Protein AF-0000000085081821 (afdb_homodimer)

Organism: Oikopleura dioica (NCBI:txid34765)

Sequence (784 aa):
MICSRLCGAGRNFVKGPIIKITLRQASQNAVRETPKSVAYWLYGIAGATIVAVSLGGITRLTESGLSMTSWHLIKDITCPTTEEEWHKEFERYKTFPEYEAVHSDLTLDGFKFIYYMEWGHRNWGRSIGVMFMLPFLGFALSKKLSPQVFKRTLGLGCLLGFQGGLGWYMVKSGLEQPQDANGPVRVSPYRLCAHLGTAFTFFVGSLWTALDISMQNRGQPTALPDHRLTNILKKKSVALAAFTFFVAMSGAFVAGNDAGMVYGTYPKMGNDWIPSDYWDQQLSKVRNMFENSTAVQFNHRTFAHLLILGVTSCWFMGRKAGLIGRPMMFLNSAMALVYLQASMGIGCLLYEVPVPLGAAHQLGSVFLLGSMVAFSHEMRRGRVLQAVKKMTMICSRLCGAGRNFVKGPIIKITLRQASQNAVRETPKSVAYWLYGIAGATIVAVSLGGITRLTESGLSMTSWHLIKDITCPTTEEEWHKEFERYKTFPEYEAVHSDLTLDGFKFIYYMEWGHRNWGRSIGVMFMLPFLGFALSKKLSPQVFKRTLGLGCLLGFQGGLGWYMVKSGLEQPQDANGPVRVSPYRLCAHLGTAFTFFVGSLWTALDISMQNRGQPTALPDHRLTNILKKKSVALAAFTFFVAMSGAFVAGNDAGMVYGTYPKMGNDWIPSDYWDQQLSKVRNMFENSTAVQFNHRTFAHLLILGVTSCWFMGRKAGLIGRPMMFLNSAMALVYLQASMGIGCLLYEVPVPLGAAHQLGSVFLLGSMVAFSHEMRRGRVLQAVKKMT

pLDDT: mean 88.34, std 18.88, range [23.38, 98.94]

Solvent-accessible surface area (backbone atoms only — not comparable to full-atom values): 41624 Å² total; per-residue (Å²): 131,83,79,71,72,78,76,66,77,74,77,78,72,74,76,65,78,77,71,72,69,66,70,65,69,67,70,64,76,66,73,57,70,45,51,62,68,57,21,53,50,26,44,49,50,26,51,52,43,54,51,49,53,35,42,46,44,43,19,51,66,64,70,8,60,70,51,60,83,71,89,48,88,68,75,56,70,58,74,70,76,46,70,68,50,45,50,53,53,50,56,55,43,58,72,30,60,43,28,68,75,72,43,67,82,59,45,72,68,54,46,50,51,27,33,34,39,31,46,42,40,54,47,50,53,51,47,50,50,50,66,48,50,54,56,48,52,52,37,56,74,66,62,44,48,25,72,66,56,43,54,51,51,50,52,46,50,51,48,51,55,49,45,54,52,35,48,52,56,22,45,53,49,31,59,47,78,48,90,48,83,86,45,76,76,46,46,44,32,66,40,46,28,51,38,52,49,47,50,50,49,49,30,51,52,28,42,52,51,18,50,49,37,46,42,60,72,66,72,56,67,49,74,34,48,78,36,85,48,43,64,53,47,38,54,47,28,48,51,49,28,52,46,45,51,49,43,52,45,38,44,32,32,19,62,44,50,57,13,51,61,71,50,51,47,76,94,32,42,68,95,27,84,67,52,87,64,36,69,50,87,90,43,54,75,70,47,18,57,65,67,29,32,59,24,22,35,50,51,35,54,50,46,49,52,52,46,48,51,50,47,50,50,49,44,54,48,38,58,74,38,55,54,52,68,66,43,37,50,26,40,52,48,28,49,54,36,47,53,50,35,50,52,37,48,52,45,22,24,53,52,59,45,36,55,53,48,42,29,46,34,54,45,38,50,53,52,32,36,49,25,29,44,52,24,22,48,41,48,65,64,29,42,65,50,72,76,77,72,74,78,123,130,85,78,72,69,88,69,69,81,74,79,79,73,76,77,63,78,76,73,72,70,65,70,65,70,68,71,63,76,66,73,60,71,45,52,62,66,55,20,53,52,26,45,49,48,26,51,52,43,53,51,49,52,35,42,48,45,44,20,50,68,65,70,7,61,69,52,61,83,69,88,49,89,67,74,57,71,56,72,68,75,48,71,68,50,43,50,53,52,50,56,55,44,58,73,30,59,43,27,66,74,73,42,67,82,60,46,73,68,55,46,49,49,28,31,33,39,32,47,43,40,53,47,50,54,52,47,49,50,52,66,47,49,54,56,48,51,51,37,56,76,66,62,43,49,27,73,67,56,43,54,52,51,50,51,48,50,52,48,50,54,49,45,55,51,35,49,52,56,21,45,51,49,32,58,46,78,48,92,47,84,86,46,77,76,47,45,44,32,65,41,47,27,50,39,51,49,48,51,51,48,49,31,50,53,28,41,52,51,19,49,49,37,45,44,60,70,65,71,56,66,50,72,35,48,77,38,87,50,44,63,54,47,37,54,47,28,48,52,48,26,52,46,46,52,49,45,51,46,37,44,32,32,19,62,43,51,57,12,52,60,70,48,51,46,75,93,32,41,70,93,26,86,68,52,86,64,38,67,49,87,91,42,54,75,69,48,19,58,66,65,29,32,57,24,21,34,50,51,35,53,51,45,50,53,50,46,48,52,49,47,51,52,48,44,53,49,40,58,73,38,55,52,52,66,65,44,36,49,24,39,52,50,28,50,54,37,47,54,50,35,49,52,36,49,52,46,21,21,53,53,59,44,36,55,54,49,42,31,47,33,55,45,38,50,52,52,32,36,49,24,30,44,52,22,22,49,40,47,66,63,29,41,64,50,72,78,78,72,74,77,125

Structure (mmCIF, N/CA/C/O backbone):
data_AF-0000000085081821-model_v1
#
loop_
_entity.id
_entity.type
_entity.pdbx_description
1 polymer 'Cytochrome c oxidase assembly protein COX15 homolog'
#
loop_
_atom_site.group_PDB
_atom_site.id
_atom_site.type_symbol
_atom_site.label_atom_id
_atom_site.label_alt_id
_atom_site.label_comp_id
_atom_site.label_asym_id
_atom_site.label_entity_id
_atom_site.label_seq_id
_atom_site.pdbx_PDB_ins_code
_atom_site.Cartn_x
_atom_site.Cartn_y
_atom_site.Cartn_z
_atom_site.occupancy
_atom_site.B_iso_or_equiv
_atom_site.auth_seq_id
_atom_site.auth_comp_id
_atom_site.auth_asym_id
_atom_site.auth_atom_id
_atom_site.pdbx_PDB_model_num
ATOM 1 N N . MET A 1 1 ? -55.5 55.562 79 1 23.47 1 MET A N 1
ATOM 2 C CA . MET A 1 1 ? -54.062 55.812 79.125 1 23.47 1 MET A CA 1
ATOM 3 C C . MET A 1 1 ? -53.25 54.625 78.688 1 23.47 1 MET A C 1
ATOM 5 O O . MET A 1 1 ? -52.062 54.75 78.438 1 23.47 1 MET A O 1
ATOM 9 N N . ILE A 1 2 ? -53.75 53.406 78.875 1 24.66 2 ILE A N 1
ATOM 10 C CA . ILE A 1 2 ? -52.906 52.219 79 1 24.66 2 ILE A CA 1
ATOM 11 C C . ILE A 1 2 ? -52.375 51.812 77.625 1 24.66 2 ILE A C 1
ATOM 13 O O . ILE A 1 2 ? -51.781 50.75 77.5 1 24.66 2 ILE A O 1
ATOM 17 N N . CYS A 1 3 ? -52.812 52.406 76.562 1 25.36 3 CYS A N 1
ATOM 18 C CA . CYS A 1 3 ? -52.719 51.844 75.188 1 25.36 3 CYS A CA 1
ATOM 19 C C . CYS A 1 3 ? -51.25 51.719 74.75 1 25.36 3 CYS A C 1
ATOM 21 O O . CYS A 1 3 ? -50.938 51.188 73.688 1 25.36 3 CYS A O 1
ATOM 23 N N . SER A 1 4 ? -50.406 52.625 75.25 1 24.48 4 SER A N 1
ATOM 24 C CA . SER A 1 4 ? -49.312 53.125 74.438 1 24.48 4 SER A CA 1
ATOM 25 C C . SER A 1 4 ? -48.219 52.062 74.312 1 24.48 4 SER A C 1
ATOM 27 O O . SER A 1 4 ? -47.312 52.219 73.5 1 24.48 4 SER A O 1
ATOM 29 N N . ARG A 1 5 ? -48 51.281 75.375 1 24.98 5 ARG A N 1
ATOM 30 C CA . ARG A 1 5 ? -46.562 51.031 75.625 1 24.98 5 ARG A CA 1
ATOM 31 C C . ARG A 1 5 ? -45.969 50.062 74.625 1 24.98 5 ARG A C 1
ATOM 33 O O . ARG A 1 5 ? -44.75 49.906 74.562 1 24.98 5 ARG A O 1
ATOM 40 N N . LEU A 1 6 ? -46.719 49.094 74.125 1 26.38 6 LEU A N 1
ATOM 41 C CA . LEU A 1 6 ? -46.031 47.844 74 1 26.38 6 LEU A CA 1
ATOM 42 C C . LEU A 1 6 ? -45.125 47.844 72.75 1 26.38 6 LEU A C 1
ATOM 44 O O . LEU A 1 6 ? -44.594 46.781 72.375 1 26.38 6 LEU A O 1
ATOM 48 N N . CYS A 1 7 ? -45.031 48.906 72 1 25.23 7 CYS A N 1
ATOM 49 C CA . CYS A 1 7 ? -44.688 48.656 70.562 1 25.23 7 CYS A CA 1
ATOM 50 C C . CYS A 1 7 ? -43.219 48.25 70.438 1 25.23 7 CYS A C 1
ATOM 52 O O . CYS A 1 7 ? -42.719 48.125 69.312 1 25.23 7 CYS A O 1
ATOM 54 N N . GLY A 1 8 ? -42.375 48.438 71.438 1 25 8 GLY A N 1
ATOM 55 C CA . GLY A 1 8 ? -41 48.781 71.062 1 25 8 GLY A CA 1
ATOM 56 C C . GLY A 1 8 ? -40.219 47.594 70.562 1 25 8 GLY A C 1
ATOM 57 O O . GLY A 1 8 ? -39 47.656 70.375 1 25 8 GLY A O 1
ATOM 58 N N . ALA A 1 9 ? -40.688 46.344 70.75 1 28.56 9 ALA A N 1
ATOM 59 C CA . ALA A 1 9 ? -39.594 45.344 70.812 1 28.56 9 ALA A CA 1
ATOM 60 C C . ALA A 1 9 ? -38.938 45.219 69.438 1 28.56 9 ALA A C 1
ATOM 62 O O . ALA A 1 9 ? -39.594 44.844 68.438 1 28.56 9 ALA A O 1
ATOM 63 N N . GLY A 1 10 ? -38.031 46.125 69.062 1 26.47 10 GLY A N 1
ATOM 64 C CA . GLY A 1 10 ? -37.25 46.125 67.812 1 26.47 10 GLY A CA 1
ATOM 65 C C . GLY A 1 10 ? -36.594 44.781 67.562 1 26.47 10 GLY A C 1
ATOM 66 O O . GLY A 1 10 ? -36.031 44.156 68.5 1 26.47 10 GLY A O 1
ATOM 67 N N . ARG A 1 11 ? -37.188 43.906 66.75 1 26.91 11 ARG A N 1
ATOM 68 C CA . ARG A 1 11 ? -36.781 42.594 66.25 1 26.91 11 ARG A CA 1
ATOM 69 C C . ARG A 1 11 ? -35.312 42.594 65.812 1 26.91 11 ARG A C 1
ATOM 71 O O . ARG A 1 11 ? -34.938 43.375 64.938 1 26.91 11 ARG A O 1
ATOM 78 N N . ASN A 1 12 ? -34.344 42.562 66.75 1 27.59 12 ASN A N 1
ATOM 79 C CA . ASN A 1 12 ? -32.938 42.344 66.375 1 27.59 12 ASN A CA 1
ATOM 80 C C . ASN A 1 12 ? -32.75 41.25 65.375 1 27.59 12 ASN A C 1
ATOM 82 O O . ASN A 1 12 ? -33.062 40.094 65.625 1 27.59 12 ASN A O 1
ATOM 86 N N . PHE A 1 13 ? -33.094 41.438 64.125 1 26.94 13 PHE A N 1
ATOM 87 C CA . PHE A 1 13 ? -32.844 40.5 63.062 1 26.94 13 PHE A CA 1
ATOM 88 C C . PHE A 1 13 ? -31.375 40.062 63.062 1 26.94 13 PHE A C 1
ATOM 90 O O . PHE A 1 13 ? -30.469 40.906 62.969 1 26.94 13 PHE A O 1
ATOM 97 N N . VAL A 1 14 ? -31.016 39.125 63.938 1 28.66 14 VAL A N 1
ATOM 98 C CA . VAL A 1 14 ? -29.688 38.531 63.906 1 28.66 14 VAL A CA 1
ATOM 99 C C . VAL A 1 14 ? -29.281 38.25 62.469 1 28.66 14 VAL A C 1
ATOM 101 O O . VAL A 1 14 ? -30.016 37.625 61.719 1 28.66 14 VAL A O 1
ATOM 104 N N . LYS A 1 15 ? -28.5 39.188 61.844 1 32.56 15 LYS A N 1
ATOM 105 C CA . LYS A 1 15 ? -27.844 39 60.562 1 32.56 15 LYS A CA 1
ATOM 106 C C . LYS A 1 15 ? -27.109 37.656 60.5 1 32.56 15 LYS A C 1
ATOM 108 O O . LYS A 1 15 ? -26.203 37.406 61.281 1 32.56 15 LYS A O 1
ATOM 113 N N . GLY A 1 16 ? -27.859 36.594 60.469 1 31.28 16 GLY A N 1
ATOM 114 C CA . GLY A 1 16 ? -27.172 35.312 60.281 1 31.28 16 GLY A CA 1
ATOM 115 C C . GLY A 1 16 ? -26.016 35.406 59.312 1 31.28 16 GLY A C 1
ATOM 116 O O . GLY A 1 16 ? -25.953 36.312 58.5 1 31.28 16 GLY A O 1
ATOM 117 N N . PRO A 1 17 ? -24.859 34.906 59.75 1 32.31 17 PRO A N 1
ATOM 118 C CA . PRO A 1 17 ? -23.688 35 58.875 1 32.31 17 PRO A CA 1
ATOM 119 C C . PRO A 1 17 ? -24.016 34.625 57.406 1 32.31 17 PRO A C 1
ATOM 121 O O . PRO A 1 17 ? -24.938 33.875 57.156 1 32.31 17 PRO A O 1
ATOM 124 N N . ILE A 1 18 ? -23.906 35.625 56.5 1 33.53 18 ILE A N 1
ATOM 125 C CA . ILE A 1 18 ? -23.922 35.344 55.062 1 33.53 18 ILE A CA 1
ATOM 126 C C . ILE A 1 18 ? -23.078 34.125 54.781 1 33.53 18 ILE A C 1
ATOM 128 O O . ILE A 1 18 ? -21.875 34.094 55.062 1 33.53 18 ILE A O 1
ATOM 132 N N . ILE A 1 19 ? -23.609 32.938 55.062 1 31.97 19 ILE A N 1
ATOM 133 C CA . ILE A 1 19 ? -22.891 31.781 54.5 1 31.97 19 ILE A CA 1
ATOM 134 C C . ILE A 1 19 ? -22.484 32.094 53.062 1 31.97 19 ILE A C 1
ATOM 136 O O . ILE A 1 19 ? -23.328 32.344 52.219 1 31.97 19 ILE A O 1
ATOM 140 N N . LYS A 1 20 ? -21.344 32.812 52.938 1 33.31 20 LYS A N 1
ATOM 141 C CA . LYS A 1 20 ? -20.766 32.812 51.594 1 33.31 20 LYS A CA 1
ATOM 142 C C . LYS A 1 20 ? -20.859 31.422 50.969 1 33.31 20 LYS A C 1
ATOM 144 O O . LYS A 1 20 ? -20.25 30.469 51.438 1 33.31 20 LYS A O 1
ATOM 149 N N . ILE A 1 21 ? -22.109 31.062 50.594 1 31.67 21 ILE A N 1
ATOM 150 C CA . ILE A 1 21 ? -22.078 29.938 49.656 1 31.67 21 ILE A CA 1
ATOM 151 C C . ILE A 1 21 ? -20.953 30.125 48.656 1 31.67 21 ILE A C 1
ATOM 153 O O . ILE A 1 21 ? -20.984 31.047 47.844 1 31.67 21 ILE A O 1
ATOM 157 N N . THR A 1 22 ? -19.719 30.078 49.188 1 32.78 22 THR A N 1
ATOM 158 C CA . THR A 1 22 ? -18.75 29.938 48.094 1 32.78 22 THR A CA 1
ATOM 159 C C . THR A 1 22 ? -19.281 29 47.031 1 32.78 22 THR A C 1
ATOM 161 O O . THR A 1 22 ? -19.594 27.828 47.312 1 32.78 22 THR A O 1
ATOM 164 N N . LEU A 1 23 ? -20.078 29.547 46.156 1 30.2 23 LEU A N 1
ATOM 165 C CA . LEU A 1 23 ? -20.281 28.766 44.938 1 30.2 23 LEU A CA 1
ATOM 166 C C . LEU A 1 23 ? -19.031 27.953 44.625 1 30.2 23 LEU A C 1
ATOM 168 O O . LEU A 1 23 ? -17.984 28.531 44.312 1 30.2 23 LEU A O 1
ATOM 172 N N . ARG A 1 24 ? -18.719 26.969 45.469 1 34.25 24 ARG A N 1
ATOM 173 C CA . ARG A 1 24 ? -17.766 26.047 44.875 1 34.25 24 ARG A CA 1
ATOM 174 C C . ARG A 1 24 ? -17.938 26.016 43.344 1 34.25 24 ARG A C 1
ATOM 176 O O . ARG A 1 24 ? -19.031 25.75 42.844 1 34.25 24 ARG A O 1
ATOM 183 N N . GLN A 1 25 ? -17.297 26.969 42.719 1 34.44 25 GLN A N 1
ATOM 184 C CA . GLN A 1 25 ? -17.172 26.734 41.281 1 34.44 25 GLN A CA 1
ATOM 185 C C . GLN A 1 25 ? -17.281 25.234 40.969 1 34.44 25 GLN A C 1
ATOM 187 O O . GLN A 1 25 ? -16.547 24.422 41.562 1 34.44 25 GLN A O 1
ATOM 192 N N . ALA A 1 26 ? -18.438 24.734 40.844 1 35.5 26 ALA A N 1
ATOM 193 C CA . ALA A 1 26 ? -18.578 23.438 40.188 1 35.5 26 ALA A CA 1
ATOM 194 C C . ALA A 1 26 ? -17.359 23.109 39.344 1 35.5 26 ALA A C 1
ATOM 196 O O . ALA A 1 26 ? -16.984 23.891 38.469 1 35.5 26 ALA A O 1
ATOM 197 N N . SER A 1 27 ? -16.328 22.641 40 1 36.38 27 SER A N 1
ATOM 198 C CA . SER A 1 27 ? -15.352 21.984 39.125 1 36.38 27 SER A CA 1
ATOM 199 C C . SER A 1 27 ? -16 21.453 37.875 1 36.38 27 SER A C 1
ATOM 201 O O . SER A 1 27 ? -16.875 20.578 37.938 1 36.38 27 SER A O 1
ATOM 203 N N . GLN A 1 28 ? -16.656 22.281 37.094 1 36.03 28 GLN A N 1
ATOM 204 C CA . GLN A 1 28 ? -17.047 21.781 35.781 1 36.03 28 GLN A CA 1
ATOM 205 C C . GLN A 1 28 ? -16.266 20.516 35.406 1 36.03 28 GLN A C 1
ATOM 207 O O . GLN A 1 28 ? -15.039 20.516 35.438 1 36.03 28 GLN A O 1
ATOM 212 N N . ASN A 1 29 ? -16.594 19.484 35.906 1 39.75 29 ASN A N 1
ATOM 213 C CA . ASN A 1 29 ? -16.078 18.219 35.406 1 39.75 29 ASN A CA 1
ATOM 214 C C . ASN A 1 29 ? -15.484 18.375 34 1 39.75 29 ASN A C 1
ATOM 216 O O . ASN A 1 29 ? -16.219 18.5 33.031 1 39.75 29 ASN A O 1
ATOM 220 N N . ALA A 1 30 ? -14.586 19.266 33.844 1 44.84 30 ALA A N 1
ATOM 221 C CA . ALA A 1 30 ? -13.812 19.469 32.594 1 44.84 30 ALA A CA 1
ATOM 222 C C . ALA A 1 30 ? -13.734 18.172 31.797 1 44.84 30 ALA A C 1
ATOM 224 O O . ALA A 1 30 ? -13.195 17.172 32.25 1 44.84 30 ALA A O 1
ATOM 225 N N . VAL A 1 31 ? -14.711 17.672 31.125 1 52.91 31 VAL A N 1
ATOM 226 C CA . VAL A 1 31 ? -14.656 16.578 30.156 1 52.91 31 VAL A CA 1
ATOM 227 C C . VAL A 1 31 ? -13.234 16.422 29.625 1 52.91 31 VAL A C 1
ATOM 229 O O . VAL A 1 31 ? -12.672 17.359 29.047 1 52.91 31 VAL A O 1
ATOM 232 N N . ARG A 1 32 ? -12.438 15.688 30.359 1 62.81 32 ARG A N 1
ATOM 233 C CA . ARG A 1 32 ? -11.07 15.375 29.969 1 62.81 32 ARG A CA 1
ATOM 234 C C . ARG A 1 32 ? -10.945 15.203 28.453 1 62.81 32 ARG A C 1
ATOM 236 O O . ARG A 1 32 ? -11.562 14.312 27.875 1 62.81 32 ARG A O 1
ATOM 243 N N . GLU A 1 33 ? -10.555 16.234 27.828 1 83.94 33 GLU A N 1
ATOM 244 C CA . GLU A 1 33 ? -10.336 16.203 26.391 1 83.94 33 GLU A CA 1
ATOM 245 C C . GLU A 1 33 ? -9.258 15.188 26.016 1 83.94 33 GLU A C 1
ATOM 247 O O . GLU A 1 33 ? -8.195 15.141 26.641 1 83.94 33 GLU A O 1
ATOM 252 N N . THR A 1 34 ? -9.727 14.133 25.266 1 92.44 34 THR A N 1
ATOM 253 C CA . THR A 1 34 ? -8.789 13.141 24.734 1 92.44 34 THR A CA 1
ATOM 254 C C . THR A 1 34 ? -7.695 13.812 23.922 1 92.44 34 THR A C 1
ATOM 256 O O . THR A 1 34 ? -7.984 14.617 23.031 1 92.44 34 THR A O 1
ATOM 259 N N . PRO A 1 35 ? -6.535 13.57 24.328 1 93.88 35 PRO A N 1
ATOM 260 C CA . PRO A 1 35 ? -5.43 14.234 23.641 1 93.88 35 PRO A CA 1
ATOM 261 C C . PRO A 1 35 ? -5.344 13.859 22.156 1 93.88 35 PRO A C 1
ATOM 263 O O . PRO A 1 35 ? -5.824 12.797 21.75 1 93.88 35 PRO A O 1
ATOM 266 N N . LYS A 1 36 ? -4.711 14.688 21.406 1 93.75 36 LYS A N 1
ATOM 267 C CA . LYS A 1 36 ? -4.566 14.523 19.953 1 93.75 36 LYS A CA 1
ATOM 268 C C . LYS A 1 36 ? -3.779 13.258 19.625 1 93.75 36 LYS A C 1
ATOM 270 O O . LYS A 1 36 ? -3.967 12.664 18.562 1 93.75 36 LYS A O 1
ATOM 275 N N . SER A 1 37 ? -2.92 12.805 20.484 1 93.75 37 SER A N 1
ATOM 276 C CA . SER A 1 37 ? -2.117 11.609 20.266 1 93.75 37 SER A CA 1
ATOM 277 C C . SER A 1 37 ? -3 10.375 20.078 1 93.75 37 SER A C 1
ATOM 279 O O . SER A 1 37 ? -2.639 9.453 19.344 1 93.75 37 SER A O 1
ATOM 281 N N . VAL A 1 38 ? -4.121 10.438 20.703 1 97.25 38 VAL A N 1
ATOM 282 C CA . VAL A 1 38 ? -5.059 9.328 20.562 1 97.25 38 VAL A CA 1
ATOM 283 C C . VAL A 1 38 ? -5.641 9.328 19.156 1 97.25 38 VAL A C 1
ATOM 285 O O . VAL A 1 38 ? -5.84 8.258 18.562 1 97.25 38 VAL A O 1
ATOM 288 N N . ALA A 1 39 ? -5.879 10.508 18.641 1 97.56 39 ALA A N 1
ATOM 289 C CA . ALA A 1 39 ? -6.359 10.586 17.266 1 97.56 39 ALA A CA 1
ATOM 290 C C . ALA A 1 39 ? -5.328 10.016 16.297 1 97.56 39 ALA A C 1
ATOM 292 O O . ALA A 1 39 ? -5.672 9.258 15.383 1 97.56 39 ALA A O 1
ATOM 293 N N . TYR A 1 40 ? -4.137 10.336 16.516 1 94.81 40 TYR A N 1
ATOM 294 C CA . TYR A 1 40 ? -3.074 9.836 15.648 1 94.81 40 TYR A CA 1
ATOM 295 C C . TYR A 1 40 ? -2.967 8.32 15.727 1 94.81 40 TYR A C 1
ATOM 297 O O . TYR A 1 40 ? -2.738 7.652 14.719 1 94.81 40 TYR A O 1
ATOM 305 N N . TRP A 1 41 ? -3.08 7.832 16.922 1 97.38 41 TRP A N 1
ATOM 306 C CA . TRP A 1 41 ? -3.1 6.387 17.141 1 97.38 41 TRP A CA 1
ATOM 307 C C . TRP A 1 41 ? -4.215 5.734 16.328 1 97.38 41 TRP A C 1
ATOM 309 O O . TRP A 1 41 ? -3.975 4.781 15.586 1 97.38 41 TRP A O 1
ATOM 319 N N . LEU A 1 42 ? -5.328 6.305 16.344 1 98.62 42 LEU A N 1
ATOM 320 C CA . LEU A 1 42 ? -6.484 5.719 15.672 1 98.62 42 LEU A CA 1
ATOM 321 C C . LEU A 1 42 ? -6.387 5.898 14.156 1 98.62 42 LEU A C 1
ATOM 323 O O . LEU A 1 42 ? -6.832 5.035 13.398 1 98.62 42 LEU A O 1
ATOM 327 N N . TYR A 1 43 ? -5.836 7.02 13.695 1 97.62 43 TYR A N 1
ATOM 328 C CA . TYR A 1 43 ? -5.531 7.141 12.273 1 97.62 43 TYR A CA 1
ATOM 329 C C . TYR A 1 43 ? -4.566 6.051 11.828 1 97.62 43 TYR A C 1
ATOM 331 O O . TYR A 1 43 ? -4.715 5.48 10.742 1 97.62 43 TYR A O 1
ATOM 339 N N . GLY A 1 44 ? -3.568 5.789 12.664 1 96.81 44 GLY A N 1
ATOM 340 C CA . GLY A 1 44 ? -2.633 4.711 12.383 1 96.81 44 GLY A CA 1
ATOM 341 C C . GLY A 1 44 ? -3.303 3.354 12.266 1 96.81 44 GLY A C 1
ATOM 342 O O . GLY A 1 44 ? -2.979 2.57 11.375 1 96.81 44 GLY A O 1
ATOM 343 N N . ILE A 1 45 ? -4.203 3.127 13.117 1 98.44 45 ILE A N 1
ATOM 344 C CA . ILE A 1 45 ? -4.949 1.874 13.109 1 98.44 45 ILE A CA 1
ATOM 345 C C . ILE A 1 45 ? -5.789 1.781 11.844 1 98.44 45 ILE A C 1
ATOM 347 O O . ILE A 1 45 ? -5.855 0.725 11.211 1 98.44 45 ILE A O 1
ATOM 351 N N . ALA A 1 46 ? -6.414 2.873 11.484 1 98.56 46 ALA A N 1
ATOM 352 C CA . ALA A 1 46 ? -7.164 2.893 10.234 1 98.56 46 ALA A CA 1
ATOM 353 C C . ALA A 1 46 ? -6.254 2.592 9.047 1 98.56 46 ALA A C 1
ATOM 355 O O . ALA A 1 46 ? -6.613 1.806 8.164 1 98.56 46 ALA A O 1
ATOM 356 N N . GLY A 1 47 ? -5.145 3.189 9.055 1 97.12 47 GLY A N 1
ATOM 357 C CA . GLY A 1 47 ? -4.176 2.918 8.008 1 97.12 47 GLY A CA 1
ATOM 358 C C . GLY A 1 47 ? -3.715 1.473 7.98 1 97.12 47 GLY A C 1
ATOM 359 O O . GLY A 1 47 ? -3.607 0.872 6.91 1 97.12 47 GLY A O 1
ATOM 360 N N . ALA A 1 48 ? -3.439 0.917 9.125 1 97.5 48 ALA A N 1
ATOM 361 C CA . ALA A 1 48 ? -3.031 -0.482 9.219 1 97.5 48 ALA A CA 1
ATOM 362 C C . ALA A 1 48 ? -4.133 -1.41 8.711 1 97.5 48 ALA A C 1
ATOM 364 O O . ALA A 1 48 ? -3.85 -2.461 8.133 1 97.5 48 ALA A O 1
ATOM 365 N N . THR A 1 49 ? -5.328 -1.011 8.961 1 98.44 49 THR A N 1
ATOM 366 C CA . THR A 1 49 ? -6.465 -1.797 8.5 1 98.44 49 THR A CA 1
ATOM 367 C C . THR A 1 49 ? -6.551 -1.781 6.973 1 98.44 49 THR A C 1
ATOM 369 O O . THR A 1 49 ? -6.855 -2.801 6.352 1 98.44 49 THR A O 1
ATOM 372 N N . ILE A 1 50 ? -6.273 -0.659 6.363 1 97.69 50 ILE A N 1
ATOM 373 C CA . ILE A 1 50 ? -6.242 -0.559 4.906 1 97.69 50 ILE A CA 1
ATOM 374 C C . ILE A 1 50 ? -5.227 -1.549 4.344 1 97.69 50 ILE A C 1
ATOM 376 O O . ILE A 1 50 ? -5.512 -2.258 3.377 1 97.69 50 ILE A O 1
ATOM 380 N N . VAL A 1 51 ? -4.113 -1.672 4.98 1 95.44 51 VAL A N 1
ATOM 381 C CA . VAL A 1 51 ? -3.068 -2.59 4.539 1 95.44 51 VAL A CA 1
ATOM 382 C C . VAL A 1 51 ? -3.547 -4.031 4.695 1 95.44 51 VAL A C 1
ATOM 384 O O . VAL A 1 51 ? -3.326 -4.867 3.814 1 95.44 51 VAL A O 1
ATOM 387 N N . ALA A 1 52 ? -4.211 -4.316 5.781 1 97.31 52 ALA A N 1
ATOM 388 C CA . ALA A 1 52 ? -4.715 -5.664 6.023 1 97.31 52 ALA A CA 1
ATOM 389 C C . ALA A 1 52 ? -5.723 -6.07 4.953 1 97.31 52 ALA A C 1
ATOM 391 O O . ALA A 1 52 ? -5.672 -7.191 4.434 1 97.31 52 ALA A O 1
ATOM 392 N N . VAL A 1 53 ? -6.582 -5.148 4.668 1 96.81 53 VAL A N 1
ATOM 393 C CA . VAL A 1 53 ? -7.605 -5.414 3.666 1 96.81 53 VAL A CA 1
ATOM 394 C C . VAL A 1 53 ? -6.953 -5.652 2.309 1 96.81 53 VAL A C 1
ATOM 396 O O . VAL A 1 53 ? -7.328 -6.578 1.584 1 96.81 53 VAL A O 1
ATOM 399 N N . SER A 1 54 ? -6 -4.902 2.02 1 94.5 54 SER A N 1
ATOM 400 C CA . SER A 1 54 ? -5.273 -5.051 0.762 1 94.5 54 SER A CA 1
ATOM 401 C C . SER A 1 54 ? -4.547 -6.391 0.7 1 94.5 54 SER A C 1
ATOM 403 O O . SER A 1 54 ? -4.641 -7.109 -0.3 1 94.5 54 SER A O 1
ATOM 405 N N . LEU A 1 55 ? -3.861 -6.738 1.776 1 94.88 55 LEU A N 1
ATOM 406 C CA . LEU A 1 55 ? -3.15 -8.008 1.841 1 94.88 55 LEU A CA 1
ATOM 407 C C . LEU A 1 55 ? -4.121 -9.18 1.737 1 94.88 55 LEU A C 1
ATOM 409 O O . LEU A 1 55 ? -3.836 -10.172 1.061 1 94.88 55 LEU A O 1
ATOM 413 N N . GLY A 1 56 ? -5.188 -9.031 2.404 1 95.62 56 GLY A N 1
ATOM 414 C CA . GLY A 1 56 ? -6.199 -10.07 2.311 1 95.62 56 GLY A CA 1
ATOM 415 C C . GLY A 1 56 ? -6.73 -10.266 0.903 1 95.62 56 GLY A C 1
ATOM 416 O O . GLY A 1 56 ? -6.934 -11.398 0.461 1 95.62 56 GLY A O 1
ATOM 417 N N . GLY A 1 57 ? -6.969 -9.148 0.272 1 95.06 57 GLY A N 1
ATOM 418 C CA . GLY A 1 57 ? -7.414 -9.227 -1.11 1 95.06 57 GLY A CA 1
ATOM 419 C C . GLY A 1 57 ? -6.414 -9.914 -2.02 1 95.06 57 GLY A C 1
ATOM 420 O O . GLY A 1 57 ? -6.789 -10.766 -2.834 1 95.06 57 GLY A O 1
ATOM 421 N N . ILE A 1 58 ? -5.168 -9.633 -1.875 1 94.56 58 ILE A N 1
ATOM 422 C CA . ILE A 1 58 ? -4.113 -10.242 -2.678 1 94.56 58 ILE A CA 1
ATOM 423 C C . ILE A 1 58 ? -4.023 -11.734 -2.357 1 94.56 58 ILE A C 1
ATOM 425 O O . ILE A 1 58 ? -3.875 -12.562 -3.262 1 94.56 58 ILE A O 1
ATOM 429 N N . THR A 1 59 ? -4.125 -12.094 -1.103 1 95.56 59 THR A N 1
ATOM 430 C CA . THR A 1 59 ? -4.082 -13.484 -0.67 1 95.56 59 THR A CA 1
ATOM 431 C C . THR A 1 59 ? -5.203 -14.289 -1.321 1 95.56 59 THR A C 1
ATOM 433 O O . THR A 1 59 ? -4.992 -15.422 -1.76 1 95.56 59 THR A O 1
ATOM 436 N N . ARG A 1 60 ? -6.293 -13.688 -1.375 1 94.06 60 ARG A N 1
ATOM 437 C CA . ARG A 1 60 ? -7.422 -14.352 -2.023 1 94.06 60 ARG A CA 1
ATOM 438 C C . ARG A 1 60 ? -7.199 -14.461 -3.527 1 94.06 60 ARG A C 1
ATOM 440 O O . ARG A 1 60 ? -7.387 -15.531 -4.113 1 94.06 60 ARG A O 1
ATOM 447 N N . LEU A 1 61 ? -6.793 -13.414 -4.133 1 93.5 61 LEU A N 1
ATOM 448 C CA . LEU A 1 61 ? -6.648 -13.352 -5.582 1 93.5 61 LEU A CA 1
ATOM 449 C C . LEU A 1 61 ? -5.531 -14.273 -6.059 1 93.5 61 LEU A C 1
ATOM 451 O O . LEU A 1 61 ? -5.547 -14.734 -7.203 1 93.5 61 LEU A O 1
ATOM 455 N N . THR A 1 62 ? -4.617 -14.586 -5.195 1 92.19 62 THR A N 1
ATOM 456 C CA . THR A 1 62 ? -3.535 -15.508 -5.531 1 92.19 62 THR A CA 1
ATOM 457 C C . THR A 1 62 ? -3.867 -16.922 -5.066 1 92.19 62 THR A C 1
ATOM 459 O O . THR A 1 62 ? -3.002 -17.797 -5.07 1 92.19 62 THR A O 1
ATOM 462 N N . GLU A 1 63 ? -5.07 -17.109 -4.559 1 91.88 63 GLU A N 1
ATOM 463 C CA . GLU A 1 63 ? -5.551 -18.406 -4.078 1 91.88 63 GLU A CA 1
ATOM 464 C C . GLU A 1 63 ? -4.625 -18.969 -3.008 1 91.88 63 GLU A C 1
ATOM 466 O O . GLU A 1 63 ? -4.289 -20.156 -3.035 1 91.88 63 GLU A O 1
ATOM 471 N N . SER A 1 64 ? -4.262 -18.141 -2.088 1 93.19 64 SER A N 1
ATOM 472 C CA . SER A 1 64 ? -3.273 -18.484 -1.073 1 93.19 64 SER A CA 1
ATOM 473 C C . SER A 1 64 ? -3.928 -18.688 0.29 1 93.19 64 SER A C 1
ATOM 475 O O . SER A 1 64 ? -3.275 -19.125 1.239 1 93.19 64 SER A O 1
ATOM 477 N N . GLY A 1 65 ? -5.156 -18.484 0.384 1 91.69 65 GLY A N 1
ATOM 478 C CA . GLY A 1 65 ? -5.809 -18.312 1.672 1 91.69 65 GLY A CA 1
ATOM 479 C C . GLY A 1 65 ? -5.91 -19.594 2.471 1 91.69 65 GLY A C 1
ATOM 480 O O . GLY A 1 65 ? -6.051 -19.562 3.695 1 91.69 65 GLY A O 1
ATOM 481 N N . LEU A 1 66 ? -5.828 -20.688 1.808 1 91.5 66 LEU A N 1
ATOM 482 C CA . LEU A 1 66 ? -6.043 -21.953 2.5 1 91.5 66 LEU A CA 1
ATOM 483 C C . LEU A 1 66 ? -4.734 -22.734 2.646 1 91.5 66 LEU A C 1
ATOM 485 O O . LEU A 1 66 ? -4.742 -23.906 3.021 1 91.5 66 LEU A O 1
ATOM 489 N N . SER A 1 67 ? -3.693 -22.078 2.424 1 92.12 67 SER A N 1
ATOM 490 C CA . SER A 1 67 ? -2.395 -22.75 2.391 1 92.12 67 SER A CA 1
ATOM 491 C C . SER A 1 67 ? -1.912 -23.078 3.797 1 92.12 67 SER A C 1
ATOM 493 O O . SER A 1 67 ? -1.25 -24.109 4 1 92.12 67 SER A O 1
ATOM 495 N N . MET A 1 68 ? -2.184 -22.219 4.699 1 92.25 68 MET A N 1
ATOM 496 C CA . MET A 1 68 ? -1.873 -22.516 6.094 1 92.25 68 MET A CA 1
ATOM 497 C C . MET A 1 68 ? -3.039 -23.234 6.77 1 92.25 68 MET A C 1
ATOM 499 O O . MET A 1 68 ? -4.047 -22.609 7.105 1 92.25 68 MET A O 1
ATOM 503 N N . THR A 1 69 ? -2.848 -24.484 7.074 1 89.62 69 THR A N 1
ATOM 504 C CA . THR A 1 69 ? -3.965 -25.312 7.496 1 89.62 69 THR A CA 1
ATOM 505 C C . THR A 1 69 ? -4.07 -25.359 9.016 1 89.62 69 THR A C 1
ATOM 507 O O . THR A 1 69 ? -5.043 -25.875 9.562 1 89.62 69 THR A O 1
ATOM 510 N N . SER A 1 70 ? -3.109 -24.812 9.625 1 85.19 70 SER A N 1
ATOM 511 C CA . SER A 1 70 ? -3.137 -24.734 11.078 1 85.19 70 SER A CA 1
ATOM 512 C C . SER A 1 70 ? -3.525 -23.344 11.555 1 85.19 70 SER A C 1
ATOM 514 O O . SER A 1 70 ? -3.447 -22.375 10.789 1 85.19 70 SER A O 1
ATOM 516 N N . TRP A 1 71 ? -4.043 -23.375 12.758 1 84.31 71 TRP A N 1
ATOM 517 C CA . TRP A 1 71 ? -4.398 -22.094 13.352 1 84.31 71 TRP A CA 1
ATOM 518 C C . TRP A 1 71 ? -3.916 -22.016 14.789 1 84.31 71 TRP A C 1
ATOM 520 O O . TRP A 1 71 ? -4.613 -22.453 15.711 1 84.31 71 TRP A O 1
ATOM 530 N N . HIS A 1 72 ? -2.785 -21.5 14.969 1 86.31 72 HIS A N 1
ATOM 531 C CA . HIS A 1 72 ? -2.207 -21.219 16.281 1 86.31 72 HIS A CA 1
ATOM 532 C C . HIS A 1 72 ? -1.767 -19.75 16.375 1 86.31 72 HIS A C 1
ATOM 534 O O . HIS A 1 72 ? -0.995 -19.281 15.547 1 86.31 72 HIS A O 1
ATOM 540 N N . LEU A 1 73 ? -2.182 -19.172 17.312 1 82.75 73 LEU A N 1
ATOM 541 C CA . LEU A 1 73 ? -1.988 -17.734 17.469 1 82.75 73 LEU A CA 1
ATOM 542 C C . LEU A 1 73 ? -0.506 -17.406 17.578 1 82.75 73 LEU A C 1
ATOM 544 O O . LEU A 1 73 ? -0.034 -16.438 16.969 1 82.75 73 LEU A O 1
ATOM 548 N N . ILE A 1 74 ? 0.264 -18.109 18.359 1 82.25 74 ILE A N 1
ATOM 549 C CA . ILE A 1 74 ? 1.652 -17.766 18.641 1 82.25 74 ILE A CA 1
ATOM 550 C C . ILE A 1 74 ? 2.582 -18.594 17.766 1 82.25 74 ILE A C 1
ATOM 552 O O . ILE A 1 74 ? 3.457 -18.062 17.078 1 82.25 74 ILE A O 1
ATOM 556 N N . LYS A 1 75 ? 2.357 -19.891 17.609 1 82.5 75 LYS A N 1
ATOM 557 C CA . LYS A 1 75 ? 3.238 -20.797 16.875 1 82.5 75 LYS A CA 1
ATOM 558 C C . LYS A 1 75 ? 3.314 -20.422 15.398 1 82.5 75 LYS A C 1
ATOM 560 O O . LYS A 1 75 ? 4.348 -20.609 14.758 1 82.5 75 LYS A O 1
ATOM 565 N N . ASP A 1 76 ? 2.238 -19.812 14.953 1 87.56 76 ASP A N 1
ATOM 566 C CA . ASP A 1 76 ? 2.148 -19.531 13.523 1 87.56 76 ASP A CA 1
ATOM 567 C C . ASP A 1 76 ? 2.811 -18.188 13.188 1 87.56 76 ASP A C 1
ATOM 569 O O . ASP A 1 76 ? 2.791 -17.766 12.031 1 87.56 76 ASP A O 1
ATOM 573 N N . ILE A 1 77 ? 3.439 -17.625 14.148 1 87.5 77 ILE A N 1
ATOM 574 C CA . ILE A 1 77 ? 4.172 -16.391 13.906 1 87.5 77 ILE A CA 1
ATOM 575 C C . ILE A 1 77 ? 5.406 -16.688 13.055 1 87.5 77 ILE A C 1
ATOM 577 O O . ILE A 1 77 ? 5.809 -15.859 12.227 1 87.5 77 ILE A O 1
ATOM 581 N N . THR A 1 78 ? 5.918 -17.906 13.234 1 87.81 78 THR A N 1
ATOM 582 C CA . THR A 1 78 ? 7.102 -18.281 12.477 1 87.81 78 THR A CA 1
ATOM 583 C C . THR A 1 78 ? 6.73 -19.266 11.359 1 87.81 78 THR A C 1
ATOM 585 O O . THR A 1 78 ? 5.648 -19.844 11.375 1 87.81 78 THR A O 1
ATOM 588 N N . CYS A 1 79 ? 7.621 -19.297 10.344 1 89.75 79 CYS A N 1
ATOM 589 C CA . CYS A 1 79 ? 7.457 -20.219 9.227 1 89.75 79 CYS A CA 1
ATOM 590 C C . CYS A 1 79 ? 8.477 -21.344 9.305 1 89.75 79 CYS A C 1
ATOM 592 O O . CYS A 1 79 ? 9.469 -21.25 10.031 1 89.75 79 CYS A O 1
ATOM 594 N N . PRO A 1 80 ? 8.141 -22.391 8.57 1 90.69 80 PRO A N 1
ATOM 595 C CA . PRO A 1 80 ? 9.172 -23.422 8.469 1 90.69 80 PRO A CA 1
ATOM 596 C C . PRO A 1 80 ? 10.516 -22.875 7.984 1 90.69 80 PRO A C 1
ATOM 598 O O . PRO A 1 80 ? 10.547 -21.984 7.129 1 90.69 80 PRO A O 1
ATOM 601 N N . THR A 1 81 ? 11.594 -23.5 8.57 1 88.19 81 THR A N 1
ATOM 602 C CA . THR A 1 81 ? 12.906 -22.969 8.211 1 88.19 81 THR A CA 1
ATOM 603 C C . THR A 1 81 ? 13.781 -24.047 7.598 1 88.19 81 THR A C 1
ATOM 605 O O . THR A 1 81 ? 14.805 -23.75 6.977 1 88.19 81 THR A O 1
ATOM 608 N N . THR A 1 82 ? 13.383 -25.297 7.742 1 90.25 82 THR A N 1
ATOM 609 C CA . THR A 1 82 ? 14.164 -26.391 7.188 1 90.25 82 THR A CA 1
ATOM 610 C C . THR A 1 82 ? 13.398 -27.078 6.062 1 90.25 82 THR A C 1
ATOM 612 O O . THR A 1 82 ? 12.172 -26.969 5.98 1 90.25 82 THR A O 1
ATOM 615 N N . GLU A 1 83 ? 14.102 -27.797 5.273 1 91.56 83 GLU A N 1
ATOM 616 C CA . GLU A 1 83 ? 13.492 -28.531 4.172 1 91.56 83 GLU A CA 1
ATOM 617 C C . GLU A 1 83 ? 12.531 -29.609 4.688 1 91.56 83 GLU A C 1
ATOM 619 O O . GLU A 1 83 ? 11.469 -29.828 4.102 1 91.56 83 GLU A O 1
ATOM 624 N N . GLU A 1 84 ? 12.93 -30.188 5.754 1 94.44 84 GLU A N 1
ATOM 625 C CA . GLU A 1 84 ? 12.094 -31.234 6.344 1 94.44 84 GLU A CA 1
ATOM 626 C C . GLU A 1 84 ? 10.758 -30.656 6.828 1 94.44 84 GLU A C 1
ATOM 628 O O . GLU A 1 84 ? 9.703 -31.266 6.609 1 94.44 84 GLU A O 1
ATOM 633 N N . GLU A 1 85 ? 10.844 -29.5 7.395 1 94.06 85 GLU A N 1
ATOM 634 C CA . GLU A 1 85 ? 9.633 -28.844 7.883 1 94.06 85 GLU A CA 1
ATOM 635 C C . GLU A 1 85 ? 8.719 -28.438 6.73 1 94.06 85 GLU A C 1
ATOM 637 O O . GLU A 1 85 ? 7.5 -28.562 6.816 1 94.06 85 GLU A O 1
ATOM 642 N N . TRP A 1 86 ? 9.266 -28 5.727 1 94.81 86 TRP A N 1
ATOM 643 C CA . TRP A 1 86 ? 8.508 -27.578 4.555 1 94.81 86 TRP A CA 1
ATOM 644 C C . TRP A 1 86 ? 7.812 -28.766 3.9 1 94.81 86 TRP A C 1
ATOM 646 O O . TRP A 1 86 ? 6.641 -28.672 3.525 1 94.81 86 TRP A O 1
ATOM 656 N N . HIS A 1 87 ? 8.523 -29.812 3.803 1 95.69 87 HIS A N 1
ATOM 657 C CA . HIS A 1 87 ? 7.93 -31 3.211 1 95.69 87 HIS A CA 1
ATOM 658 C C . HIS A 1 87 ? 6.777 -31.531 4.062 1 95.69 87 HIS A C 1
ATOM 660 O O . HIS A 1 87 ? 5.758 -31.969 3.533 1 95.69 87 HIS A O 1
ATOM 666 N N . LYS A 1 88 ? 6.969 -31.5 5.312 1 95.12 88 LYS A N 1
ATOM 667 C CA . LYS A 1 88 ? 5.906 -31.938 6.215 1 95.12 88 LYS A CA 1
ATOM 668 C C . LYS A 1 88 ? 4.652 -31.078 6.035 1 95.12 88 LYS A C 1
ATOM 670 O O . LYS A 1 88 ? 3.543 -31.609 5.949 1 95.12 88 LYS A O 1
ATOM 675 N N . GLU A 1 89 ? 4.879 -29.781 5.992 1 94.44 89 GLU A N 1
ATOM 676 C CA . GLU A 1 89 ? 3.754 -28.875 5.805 1 94.44 89 GLU A CA 1
ATOM 677 C C . GLU A 1 89 ? 3.098 -29.094 4.441 1 94.44 89 GLU A C 1
ATOM 679 O O . GLU A 1 89 ? 1.872 -29.016 4.32 1 94.44 89 GLU A O 1
ATOM 684 N N . PHE A 1 90 ? 3.865 -29.328 3.465 1 95.44 90 PHE A N 1
ATOM 685 C CA . PHE A 1 90 ? 3.363 -29.531 2.111 1 95.44 90 PHE A CA 1
ATOM 686 C C . PHE A 1 90 ? 2.549 -30.828 2.025 1 95.44 90 PHE A C 1
ATOM 688 O O . PHE A 1 90 ? 1.479 -30.844 1.412 1 95.44 90 PHE A O 1
ATOM 695 N N . GLU A 1 91 ? 3.045 -31.844 2.637 1 95.12 91 GLU A N 1
ATOM 696 C CA . GLU A 1 91 ? 2.324 -33.094 2.648 1 95.12 91 GLU A CA 1
ATOM 697 C C . GLU A 1 91 ? 0.989 -32.969 3.375 1 95.12 91 GLU A C 1
ATOM 699 O O . GLU A 1 91 ? -0.011 -33.562 2.957 1 95.12 91 GLU A O 1
ATOM 704 N N . ARG A 1 92 ? 1.013 -32.281 4.383 1 93.69 92 ARG A N 1
ATOM 705 C CA . ARG A 1 92 ? -0.236 -32 5.094 1 93.69 92 ARG A CA 1
ATOM 706 C C . ARG A 1 92 ? -1.22 -31.25 4.211 1 93.69 92 ARG A C 1
ATOM 708 O O . ARG A 1 92 ? -2.4 -31.594 4.141 1 93.69 92 ARG A O 1
ATOM 715 N N . TYR A 1 93 ? -0.749 -30.25 3.602 1 93.56 93 TYR A N 1
ATOM 716 C CA . TYR A 1 93 ? -1.582 -29.438 2.717 1 93.56 93 TYR A CA 1
ATOM 717 C C . TYR A 1 93 ? -2.217 -30.297 1.631 1 93.56 93 TYR A C 1
ATOM 719 O O . TYR A 1 93 ? -3.375 -30.094 1.263 1 93.56 93 TYR A O 1
ATOM 727 N N . LYS A 1 94 ? -1.538 -31.266 1.137 1 93.69 94 LYS A N 1
ATOM 728 C CA . LYS A 1 94 ? -2.002 -32.125 0.058 1 93.69 94 LYS A CA 1
ATOM 729 C C . LYS A 1 94 ? -3.203 -32.969 0.499 1 93.69 94 LYS A C 1
ATOM 731 O O . LYS A 1 94 ? -3.92 -33.531 -0.337 1 93.69 94 LYS A O 1
ATOM 736 N N . THR A 1 95 ? -3.367 -33.062 1.746 1 91.31 95 THR A N 1
ATOM 737 C CA . THR A 1 95 ? -4.473 -33.875 2.246 1 91.31 95 THR A CA 1
ATOM 738 C C . THR A 1 95 ? -5.781 -33.094 2.205 1 91.31 95 THR A C 1
ATOM 740 O O . THR A 1 95 ? -6.859 -33.656 2.383 1 91.31 95 THR A O 1
ATOM 743 N N . PHE A 1 96 ? -5.715 -31.875 1.981 1 89.88 96 PHE A N 1
ATOM 744 C CA . PHE A 1 96 ? -6.906 -31.047 1.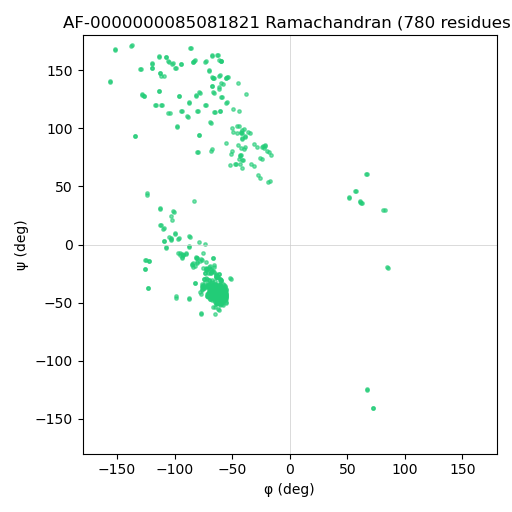964 1 89.88 96 PHE A CA 1
ATOM 745 C C . PHE A 1 96 ? -7.445 -30.891 0.546 1 89.88 96 PHE A C 1
ATOM 747 O O . PHE A 1 96 ? -6.691 -30.984 -0.423 1 89.88 96 PHE A O 1
ATOM 754 N N . PRO A 1 97 ? -8.711 -30.625 0.424 1 86.38 97 PRO A N 1
ATOM 755 C CA . PRO A 1 97 ? -9.375 -30.656 -0.881 1 86.38 97 PRO A CA 1
ATOM 756 C C . PRO A 1 97 ? -8.836 -29.594 -1.834 1 86.38 97 PRO A C 1
ATOM 758 O O . PRO A 1 97 ? -8.875 -29.766 -3.053 1 86.38 97 PRO A O 1
ATOM 761 N N . GLU A 1 98 ? -8.359 -28.547 -1.37 1 85.69 98 GLU A N 1
ATOM 762 C CA . GLU A 1 98 ? -7.906 -27.453 -2.229 1 85.69 98 GLU A CA 1
ATOM 763 C C . GLU A 1 98 ? -6.754 -27.906 -3.125 1 85.69 98 GLU A C 1
ATOM 765 O O . GLU A 1 98 ? -6.66 -27.484 -4.281 1 85.69 98 GLU A O 1
ATOM 770 N N . TYR A 1 99 ? -5.922 -28.719 -2.562 1 87.25 99 TYR A N 1
ATOM 771 C CA . TYR A 1 99 ? -4.762 -29.141 -3.342 1 87.25 99 TYR A CA 1
ATOM 772 C C . TYR A 1 99 ? -5.195 -29.828 -4.625 1 87.25 99 TYR A C 1
ATOM 774 O O . TYR A 1 99 ? -4.746 -29.469 -5.719 1 87.25 99 TYR A O 1
ATOM 782 N N . GLU A 1 100 ? -6.031 -30.719 -4.547 1 83.06 100 GLU A N 1
ATOM 783 C CA . GLU A 1 100 ? -6.484 -31.484 -5.711 1 83.06 100 GLU A CA 1
ATOM 784 C C . GLU A 1 100 ? -7.32 -30.609 -6.645 1 83.06 100 GLU A C 1
ATOM 786 O O . GLU A 1 100 ? -7.188 -30.703 -7.867 1 83.06 100 GLU A O 1
ATOM 791 N N . ALA A 1 101 ? -8.047 -29.797 -6.113 1 83.19 101 ALA A N 1
ATOM 792 C CA . ALA A 1 101 ? -9.023 -29.031 -6.891 1 83.19 101 ALA A CA 1
ATOM 793 C C . ALA A 1 101 ? -8.367 -27.828 -7.566 1 83.19 101 ALA A C 1
ATOM 795 O O . ALA A 1 101 ? -8.719 -27.469 -8.695 1 83.19 101 ALA A O 1
ATOM 796 N N . VAL A 1 102 ? -7.391 -27.234 -6.965 1 80 102 VAL A N 1
ATOM 797 C CA . VAL A 1 102 ? -6.906 -25.938 -7.43 1 80 102 VAL A CA 1
ATOM 798 C C . VAL A 1 102 ? -5.418 -26.031 -7.75 1 80 102 VAL A C 1
ATOM 800 O O . VAL A 1 102 ? -4.949 -25.438 -8.727 1 80 102 VAL A O 1
ATOM 803 N N . HIS A 1 103 ? -4.656 -26.797 -6.953 1 83.12 103 HIS A N 1
ATOM 804 C CA . HIS A 1 103 ? -3.199 -26.75 -7.039 1 83.12 103 HIS A CA 1
ATOM 805 C C . HIS A 1 103 ? -2.627 -28.141 -7.309 1 83.12 103 HIS A C 1
ATOM 807 O O . HIS A 1 103 ? -1.609 -28.531 -6.723 1 83.12 103 HIS A O 1
ATOM 813 N N . SER A 1 104 ? -3.152 -28.859 -8.117 1 82.06 104 SER A N 1
ATOM 814 C CA . SER A 1 104 ? -2.785 -30.266 -8.281 1 82.06 104 SER A CA 1
ATOM 815 C C . SER A 1 104 ? -1.345 -30.406 -8.766 1 82.06 104 SER A C 1
ATOM 817 O O . SER A 1 104 ? -0.69 -31.422 -8.492 1 82.06 104 SER A O 1
ATOM 819 N N . ASP A 1 105 ? -0.826 -29.438 -9.414 1 82.88 105 ASP A N 1
ATOM 820 C CA . ASP A 1 105 ? 0.523 -29.531 -9.961 1 82.88 105 ASP A CA 1
ATOM 821 C C . ASP A 1 105 ? 1.473 -28.578 -9.25 1 82.88 105 ASP A C 1
ATOM 823 O O . ASP A 1 105 ? 2.506 -28.188 -9.805 1 82.88 105 ASP A O 1
ATOM 827 N N . LEU A 1 106 ? 1.114 -28.422 -8.031 1 86.94 106 LEU A N 1
ATOM 828 C CA . LEU A 1 106 ? 1.89 -27.438 -7.281 1 86.94 106 LEU A CA 1
ATOM 829 C C . LEU A 1 106 ? 3.225 -28.031 -6.836 1 86.94 106 LEU A C 1
ATOM 831 O O . LEU A 1 106 ? 3.279 -29.156 -6.355 1 86.94 106 LEU A O 1
ATOM 835 N N . THR A 1 107 ? 4.273 -27.297 -7.082 1 89.44 107 THR A N 1
ATOM 836 C CA . THR A 1 107 ? 5.594 -27.656 -6.586 1 89.44 107 THR A CA 1
ATOM 837 C C . THR A 1 107 ? 5.812 -27.109 -5.176 1 89.44 107 THR A C 1
ATOM 839 O O . THR A 1 107 ? 4.992 -26.344 -4.668 1 89.44 107 THR A O 1
ATOM 842 N N . LEU A 1 108 ? 6.879 -27.562 -4.547 1 91.94 108 LEU A N 1
ATOM 843 C CA . LEU A 1 108 ? 7.211 -27.078 -3.217 1 91.94 108 LEU A CA 1
ATOM 844 C C . LEU A 1 108 ? 7.414 -25.562 -3.238 1 91.94 108 LEU A C 1
ATOM 846 O O . LEU A 1 108 ? 6.977 -24.859 -2.324 1 91.94 108 LEU A O 1
ATOM 850 N N . ASP A 1 109 ? 8.016 -25.062 -4.266 1 88.06 109 ASP A N 1
ATOM 851 C CA . ASP A 1 109 ? 8.242 -23.625 -4.379 1 88.06 109 ASP A CA 1
ATOM 852 C C . ASP A 1 109 ? 6.926 -22.875 -4.527 1 88.06 109 ASP A C 1
ATOM 854 O O . ASP A 1 109 ? 6.758 -21.797 -3.951 1 88.06 109 ASP A O 1
ATOM 858 N N . GLY A 1 110 ? 6.094 -23.453 -5.328 1 89.56 110 GLY A N 1
ATOM 859 C CA . GLY A 1 110 ? 4.77 -22.859 -5.434 1 89.56 110 GLY A CA 1
ATOM 860 C C . GLY A 1 110 ? 4.02 -22.844 -4.113 1 89.56 110 GLY A C 1
ATOM 861 O O . GLY A 1 110 ? 3.348 -21.859 -3.797 1 89.56 110 GLY A O 1
ATOM 862 N N . PHE A 1 111 ? 4.211 -23.906 -3.398 1 93.81 111 PHE A N 1
ATOM 863 C CA . PHE A 1 111 ? 3.57 -23.984 -2.09 1 93.81 111 PHE A CA 1
ATOM 864 C C . PHE A 1 111 ? 4.137 -22.922 -1.147 1 93.81 111 PHE A C 1
ATOM 866 O O . PHE A 1 111 ? 3.387 -22.266 -0.424 1 93.81 111 PHE A O 1
ATOM 873 N N . LYS A 1 112 ? 5.41 -22.766 -1.151 1 93.31 112 LYS A N 1
ATOM 874 C CA . LYS A 1 112 ? 6.027 -21.75 -0.308 1 93.31 112 LYS A CA 1
ATOM 875 C C . LYS A 1 112 ? 5.461 -20.359 -0.606 1 93.31 112 LYS A C 1
ATOM 877 O O . LYS A 1 112 ? 5.215 -19.578 0.31 1 93.31 112 LYS A O 1
ATOM 882 N N . PHE A 1 113 ? 5.234 -20.109 -1.8 1 91.44 113 PHE A N 1
ATOM 883 C CA . PHE A 1 113 ? 4.699 -18.812 -2.195 1 91.44 113 PHE A CA 1
ATOM 884 C C . PHE A 1 113 ? 3.334 -18.578 -1.562 1 91.44 113 PHE A C 1
ATOM 886 O O . PHE A 1 113 ? 3.117 -17.562 -0.9 1 91.44 113 PHE A O 1
ATOM 893 N N . ILE A 1 114 ? 2.443 -19.453 -1.797 1 93.88 114 ILE A N 1
ATOM 894 C CA . ILE A 1 114 ? 1.087 -19.234 -1.301 1 93.88 114 ILE A CA 1
ATOM 895 C C . ILE A 1 114 ? 1.086 -19.266 0.226 1 93.88 114 ILE A C 1
ATOM 897 O O . ILE A 1 114 ? 0.321 -18.531 0.864 1 93.88 114 ILE A O 1
ATOM 901 N N . TYR A 1 115 ? 1.937 -20.078 0.83 1 95.31 115 TYR A N 1
ATOM 902 C CA . TYR A 1 115 ? 2.078 -20.109 2.281 1 95.31 115 TYR A CA 1
ATOM 903 C C . TYR A 1 115 ? 2.535 -18.766 2.818 1 95.31 115 TYR A C 1
ATOM 905 O O . TYR A 1 115 ? 1.95 -18.234 3.768 1 95.31 115 TYR A O 1
ATOM 913 N N . TYR A 1 116 ? 3.496 -18.219 2.188 1 94.88 116 TYR A N 1
ATOM 914 C CA . TYR A 1 116 ? 4.051 -16.938 2.639 1 94.88 116 TYR A CA 1
ATOM 915 C C . TYR A 1 116 ? 3.029 -15.82 2.498 1 94.88 116 TYR A C 1
ATOM 917 O O . TYR A 1 116 ? 2.994 -14.898 3.318 1 94.88 116 TYR A O 1
ATOM 925 N N . MET A 1 117 ? 2.24 -15.82 1.462 1 94.44 117 MET A N 1
ATOM 926 C CA . MET A 1 117 ? 1.193 -14.82 1.296 1 94.44 117 MET A CA 1
ATOM 927 C C . MET A 1 117 ? 0.221 -14.852 2.471 1 94.44 117 MET A C 1
ATOM 929 O O . MET A 1 117 ? -0.066 -13.812 3.07 1 94.44 117 MET A O 1
ATOM 933 N N . GLU A 1 118 ? -0.197 -16.031 2.766 1 94.94 118 GLU A N 1
ATOM 934 C CA . GLU A 1 118 ? -1.119 -16.172 3.889 1 94.94 118 GLU A CA 1
ATOM 935 C C . GLU A 1 118 ? -0.435 -15.844 5.211 1 94.94 118 GLU A C 1
ATOM 937 O O . GLU A 1 118 ? -1.011 -15.164 6.062 1 94.94 118 GLU A O 1
ATOM 942 N N . TRP A 1 119 ? 0.747 -16.344 5.363 1 95.19 119 TRP A N 1
ATOM 943 C CA . TRP A 1 119 ? 1.53 -16.078 6.566 1 95.19 119 TRP A CA 1
ATOM 944 C C . TRP A 1 119 ? 1.696 -14.57 6.785 1 95.19 119 TRP A C 1
ATOM 946 O O . TRP A 1 119 ? 1.528 -14.078 7.906 1 95.19 119 TRP A O 1
ATOM 956 N N . GLY A 1 120 ? 2.035 -13.883 5.758 1 94.62 120 GLY A N 1
ATOM 957 C CA . GLY A 1 120 ? 2.16 -12.438 5.84 1 94.62 120 GLY A CA 1
ATOM 958 C C . GLY A 1 120 ? 0.875 -11.75 6.258 1 94.62 120 GLY A C 1
ATOM 959 O O . GLY A 1 120 ? 0.894 -10.852 7.105 1 94.62 120 GLY A O 1
ATOM 960 N N . HIS A 1 121 ? -0.179 -12.133 5.684 1 96.19 121 HIS A N 1
ATOM 961 C CA . HIS A 1 121 ? -1.483 -11.562 6.008 1 96.19 121 HIS A CA 1
ATOM 962 C C . HIS A 1 121 ? -1.839 -11.812 7.469 1 96.19 121 HIS A C 1
ATOM 964 O O . HIS A 1 121 ? -2.23 -10.883 8.18 1 96.19 121 HIS A O 1
ATOM 970 N N . ARG A 1 122 ? -1.637 -13.047 7.945 1 95.62 122 ARG A N 1
ATOM 971 C CA . ARG A 1 122 ? -1.94 -13.406 9.328 1 95.62 122 ARG A CA 1
ATOM 972 C C . ARG A 1 122 ? -1.06 -12.633 10.297 1 95.62 122 ARG A C 1
ATOM 974 O O . ARG A 1 122 ? -1.538 -12.156 11.328 1 95.62 122 ARG A O 1
ATOM 981 N N . ASN A 1 123 ? 0.154 -12.539 9.977 1 94.94 123 ASN A N 1
ATOM 982 C CA . ASN A 1 123 ? 1.06 -11.836 10.875 1 94.94 123 ASN A CA 1
ATOM 983 C C . ASN A 1 123 ? 0.782 -10.336 10.898 1 94.94 123 ASN A C 1
ATOM 985 O O . ASN A 1 123 ? 0.953 -9.688 11.93 1 94.94 123 ASN A O 1
ATOM 989 N N . TRP A 1 124 ? 0.422 -9.812 9.781 1 95.81 124 TRP A N 1
ATOM 990 C CA . TRP A 1 124 ? 0.006 -8.414 9.797 1 95.81 124 TRP A CA 1
ATOM 991 C C . TRP A 1 124 ? -1.215 -8.219 10.695 1 95.81 124 TRP A C 1
ATOM 993 O O . TRP A 1 124 ? -1.302 -7.238 11.438 1 95.81 124 TRP A O 1
ATOM 1003 N N . GLY A 1 125 ? -2.143 -9.133 10.609 1 95.81 125 GLY A N 1
ATOM 1004 C CA . GLY A 1 125 ? -3.264 -9.102 11.539 1 95.81 125 GLY A CA 1
ATOM 1005 C C . GLY A 1 125 ? -2.838 -9.102 12.992 1 95.81 125 GLY A C 1
ATOM 1006 O O . GLY A 1 125 ? -3.34 -8.312 13.797 1 95.81 125 GLY A O 1
ATOM 1007 N N . ARG A 1 126 ? -1.902 -9.898 13.328 1 95.38 126 ARG A N 1
ATOM 1008 C CA . ARG A 1 126 ? -1.367 -9.953 14.688 1 95.38 126 ARG A CA 1
ATOM 1009 C C . ARG A 1 126 ? -0.715 -8.633 15.07 1 95.38 126 ARG A C 1
ATOM 1011 O O . ARG A 1 126 ? -0.873 -8.164 16.203 1 95.38 126 ARG A O 1
ATOM 1018 N N . SER A 1 127 ? -0.037 -8.094 14.133 1 95.75 127 SER A N 1
ATOM 1019 C CA . SER A 1 127 ? 0.629 -6.816 14.391 1 95.75 127 SER A CA 1
ATOM 1020 C C . SER A 1 127 ? -0.381 -5.723 14.711 1 95.75 127 SER A C 1
ATOM 1022 O O . SER A 1 127 ? -0.132 -4.871 15.57 1 95.75 127 SER A O 1
ATOM 1024 N N . ILE A 1 128 ? -1.466 -5.703 14.016 1 97.56 128 ILE A N 1
ATOM 1025 C CA . ILE A 1 128 ? -2.51 -4.723 14.297 1 97.56 128 ILE A CA 1
ATOM 1026 C C . ILE A 1 128 ? -3.02 -4.902 15.719 1 97.56 128 ILE A C 1
ATOM 1028 O O . ILE A 1 128 ? -3.318 -3.922 16.406 1 97.56 128 ILE A O 1
ATOM 1032 N N . GLY A 1 129 ? -3.129 -6.16 16.125 1 97 129 GLY A N 1
ATOM 1033 C CA . GLY A 1 129 ? -3.494 -6.418 17.516 1 97 129 GLY A CA 1
ATOM 1034 C C . GLY A 1 129 ? -2.572 -5.738 18.5 1 97 129 GLY A C 1
ATOM 1035 O O . GLY A 1 129 ? -3.033 -5.09 19.453 1 97 129 GLY A O 1
ATOM 1036 N N . VAL A 1 130 ? -1.358 -5.812 18.25 1 96.19 130 VAL A N 1
ATOM 1037 C CA . VAL A 1 130 ? -0.363 -5.207 19.125 1 96.19 130 VAL A CA 1
ATOM 1038 C C . VAL A 1 130 ? -0.431 -3.686 19.016 1 96.19 130 VAL A C 1
ATOM 1040 O O . VAL A 1 130 ? -0.428 -2.984 20.031 1 96.19 130 VAL A O 1
ATOM 1043 N N . MET A 1 131 ? -0.565 -3.223 17.781 1 97.12 131 MET A N 1
ATOM 1044 C CA . MET A 1 131 ? -0.614 -1.787 17.516 1 97.12 131 MET A CA 1
ATOM 1045 C C . MET A 1 131 ? -1.835 -1.152 18.172 1 97.12 131 MET A C 1
ATOM 1047 O O . MET A 1 131 ? -1.822 0.036 18.5 1 97.12 131 MET A O 1
ATOM 1051 N N . PHE A 1 132 ? -2.828 -1.922 18.328 1 98.5 132 PHE A N 1
ATOM 1052 C CA . PHE A 1 132 ? -4.051 -1.409 18.938 1 98.5 132 PHE A CA 1
ATOM 1053 C C . PHE A 1 132 ? -4.004 -1.535 20.453 1 98.5 132 PHE A C 1
ATOM 1055 O O . PHE A 1 132 ? -4.254 -0.564 21.172 1 98.5 132 PHE A O 1
ATOM 1062 N N . MET A 1 133 ? -3.602 -2.686 20.984 1 97.75 133 MET A N 1
ATOM 1063 C CA . MET A 1 133 ? -3.773 -3.018 22.391 1 97.75 133 MET A CA 1
ATOM 1064 C C . MET A 1 133 ? -2.756 -2.277 23.266 1 97.75 133 MET A C 1
ATOM 1066 O O . MET A 1 133 ? -3.084 -1.803 24.344 1 97.75 133 MET A O 1
ATOM 1070 N N . LEU A 1 134 ? -1.589 -2.15 22.812 1 96.88 134 LEU A N 1
ATOM 1071 C CA . LEU A 1 134 ? -0.557 -1.538 23.656 1 96.88 134 LEU A CA 1
ATOM 1072 C C . LEU A 1 134 ? -0.872 -0.07 23.906 1 96.88 134 LEU A C 1
ATOM 1074 O O . LEU A 1 134 ? -0.953 0.354 25.062 1 96.88 134 LEU A O 1
ATOM 1078 N N . PRO A 1 135 ? -1.086 0.701 22.875 1 97.25 135 PRO A N 1
ATOM 1079 C CA . PRO A 1 135 ? -1.446 2.092 23.172 1 97.25 135 PRO A CA 1
ATOM 1080 C C . PRO A 1 135 ? -2.781 2.215 23.906 1 97.25 135 PRO A C 1
ATOM 1082 O O . PRO A 1 135 ? -2.955 3.109 24.734 1 97.25 135 PRO A O 1
ATOM 1085 N N . PHE A 1 136 ? -3.723 1.354 23.594 1 98.12 136 PHE A N 1
ATOM 1086 C CA . PHE A 1 136 ? -5 1.379 24.297 1 98.12 136 PHE A CA 1
ATOM 1087 C C . PHE A 1 136 ? -4.793 1.256 25.812 1 98.12 136 PHE A C 1
ATOM 1089 O O . PHE A 1 136 ? -5.328 2.057 26.578 1 98.12 136 PHE A O 1
ATOM 1096 N N . LEU A 1 137 ? -4.012 0.27 26.203 1 97.19 137 LEU A N 1
ATOM 1097 C CA . LEU A 1 137 ? -3.732 0.053 27.609 1 97.19 137 LEU A CA 1
ATOM 1098 C C . LEU A 1 137 ? -2.992 1.245 28.219 1 97.19 137 LEU A C 1
ATOM 1100 O O . LEU A 1 137 ? -3.295 1.676 29.328 1 97.19 137 LEU A O 1
ATOM 1104 N N . GLY A 1 138 ? -2.107 1.798 27.5 1 96.81 138 GLY A N 1
ATOM 1105 C CA . GLY A 1 138 ? -1.397 2.979 27.969 1 96.81 138 GLY A CA 1
ATOM 1106 C C . GLY A 1 138 ? -2.307 4.172 28.188 1 96.81 138 GLY A C 1
ATOM 1107 O O . GLY A 1 138 ? -2.262 4.809 29.25 1 96.81 138 GLY A O 1
ATOM 1108 N N . PHE A 1 139 ? -3.096 4.445 27.219 1 97.25 139 PHE A N 1
ATOM 1109 C CA . PHE A 1 139 ? -4 5.582 27.312 1 97.25 139 PHE A CA 1
ATOM 1110 C C . PHE A 1 139 ? -5.059 5.348 28.375 1 97.25 139 PHE A C 1
ATOM 1112 O O . PHE A 1 139 ? -5.43 6.273 29.109 1 97.25 139 PHE A O 1
ATOM 1119 N N . ALA A 1 140 ? -5.52 4.133 28.484 1 95.69 140 ALA A N 1
ATOM 1120 C CA . ALA A 1 140 ? -6.547 3.799 29.469 1 95.69 140 ALA A CA 1
ATOM 1121 C C . ALA A 1 140 ? -5.992 3.885 30.891 1 95.69 140 ALA A C 1
ATOM 1123 O O . ALA A 1 140 ? -6.637 4.449 31.781 1 95.69 140 ALA A O 1
ATOM 1124 N N . LEU A 1 141 ? -4.801 3.398 31.078 1 95.69 141 LEU A N 1
ATOM 1125 C CA . LEU A 1 141 ? -4.191 3.387 32.406 1 95.69 141 LEU A CA 1
ATOM 1126 C C . LEU A 1 141 ? -3.779 4.793 32.812 1 95.69 141 LEU A C 1
ATOM 1128 O O . LEU A 1 141 ? -3.781 5.113 34.031 1 95.69 141 LEU A O 1
ATOM 1132 N N . SER A 1 142 ? -3.482 5.566 31.891 1 95.69 142 SER A N 1
ATOM 1133 C CA . SER A 1 142 ? -3.109 6.945 32.188 1 95.69 142 SER A CA 1
ATOM 1134 C C . SER A 1 142 ? -4.336 7.852 32.25 1 95.69 142 SER A C 1
ATOM 1136 O O . SER A 1 142 ? -4.207 9.07 32.344 1 95.69 142 SER A O 1
ATOM 1138 N N . LYS A 1 143 ? -5.512 7.27 31.984 1 94 143 LYS A N 1
ATOM 1139 C CA . LYS A 1 143 ? -6.793 7.965 32.062 1 94 143 LYS A CA 1
ATOM 1140 C C . LYS A 1 143 ? -6.84 9.141 31.094 1 94 143 LYS A C 1
ATOM 1142 O O . LYS A 1 143 ? -7.344 10.211 31.438 1 94 143 LYS A O 1
ATOM 1147 N N . LYS A 1 144 ? -6.27 8.922 30 1 94.38 144 LYS A N 1
ATOM 1148 C CA . LYS A 1 144 ? -6.215 9.969 29 1 94.38 144 LYS A CA 1
ATOM 1149 C C . LYS A 1 144 ? -7.426 9.906 28.062 1 94.38 144 LYS A C 1
ATOM 1151 O O . LYS A 1 144 ? -7.637 10.805 27.25 1 94.38 144 LYS A O 1
ATOM 1156 N N . LEU A 1 145 ? -8.188 8.914 28.188 1 96.56 145 LEU A N 1
ATOM 1157 C CA . LEU A 1 145 ? -9.359 8.742 27.344 1 96.56 145 LEU A CA 1
ATOM 1158 C C . LEU A 1 145 ? -10.617 9.266 28.016 1 96.56 145 LEU A C 1
ATOM 1160 O O . LEU A 1 145 ? -10.891 8.93 29.172 1 96.56 145 LEU A O 1
ATOM 1164 N N . SER A 1 146 ? -11.359 10.133 27.328 1 95.94 146 SER A N 1
ATOM 1165 C CA . SER A 1 146 ? -12.688 10.453 27.828 1 95.94 146 SER A CA 1
ATOM 1166 C C . SER A 1 146 ? -13.562 9.211 27.906 1 95.94 146 SER A C 1
ATOM 1168 O O . SER A 1 146 ? -13.289 8.203 27.25 1 95.94 146 SER A O 1
ATOM 1170 N N . PRO A 1 147 ? -14.57 9.227 28.703 1 95.38 147 PRO A N 1
ATOM 1171 C CA . PRO A 1 147 ? -15.43 8.047 28.844 1 95.38 147 PRO A CA 1
ATOM 1172 C C . PRO A 1 147 ? -16 7.574 27.5 1 95.38 147 PRO A C 1
ATOM 1174 O O . PRO A 1 147 ? -16.094 6.367 27.266 1 95.38 147 PRO A O 1
ATOM 1177 N N . GLN A 1 148 ? -16.359 8.461 26.688 1 96.25 148 GLN A N 1
ATOM 1178 C CA . GLN A 1 148 ? -16.906 8.102 25.391 1 96.25 148 GLN A CA 1
ATOM 1179 C C . GLN A 1 148 ? -15.867 7.426 24.516 1 96.25 148 GLN A C 1
ATOM 1181 O O . GLN A 1 148 ? -16.141 6.406 23.875 1 96.25 148 GLN A O 1
ATOM 1186 N N . VAL A 1 149 ? -14.719 8.023 24.453 1 97.62 149 VAL A N 1
ATOM 1187 C CA . VAL A 1 149 ? -13.648 7.473 23.625 1 97.62 149 VAL A CA 1
ATOM 1188 C C . VAL A 1 149 ? -13.234 6.105 24.172 1 97.62 149 VAL A C 1
ATOM 1190 O O . VAL A 1 149 ? -12.938 5.191 23.391 1 97.62 149 VAL A O 1
ATOM 1193 N N . PHE A 1 150 ? -13.203 5.977 25.469 1 97.62 150 PHE A N 1
ATOM 1194 C CA . PHE A 1 150 ? -12.867 4.695 26.078 1 97.62 150 PHE A CA 1
ATOM 1195 C C . PHE A 1 150 ? -13.844 3.611 25.641 1 97.62 150 PHE A C 1
ATOM 1197 O O . PHE A 1 150 ? -13.438 2.531 25.219 1 97.62 150 PHE A O 1
ATOM 1204 N N . LYS A 1 151 ? -15.117 3.893 25.734 1 97.94 151 LYS A N 1
ATOM 1205 C CA . LYS A 1 151 ? -16.125 2.918 25.344 1 97.94 151 LYS A CA 1
ATOM 1206 C C . LYS A 1 151 ? -15.984 2.539 23.875 1 97.94 151 LYS A C 1
ATOM 1208 O O . LYS A 1 151 ? -16.078 1.361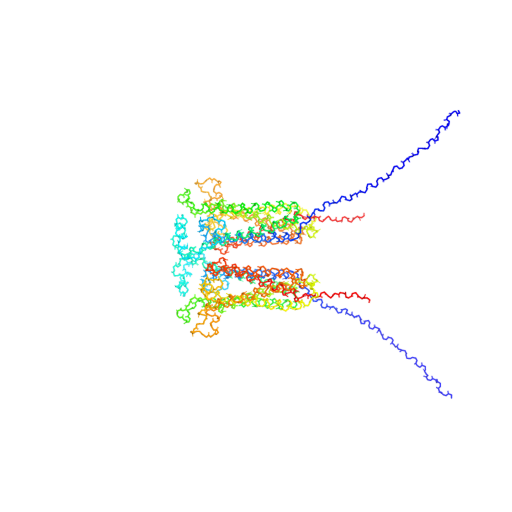 23.531 1 97.94 151 LYS A O 1
ATOM 1213 N N . ARG A 1 152 ? -15.773 3.527 23.047 1 98.25 152 ARG A N 1
ATOM 1214 C CA . ARG A 1 152 ? -15.641 3.277 21.625 1 98.25 152 ARG A CA 1
ATOM 1215 C C . ARG A 1 152 ? -14.398 2.434 21.328 1 98.25 152 ARG A C 1
ATOM 1217 O O . ARG A 1 152 ? -14.453 1.491 20.531 1 98.25 152 ARG A O 1
ATOM 1224 N N . THR A 1 153 ? -13.312 2.799 21.953 1 98.44 153 THR A N 1
ATOM 1225 C CA . THR A 1 153 ? -12.078 2.068 21.703 1 98.44 153 THR A CA 1
ATOM 1226 C C . THR A 1 153 ? -12.141 0.666 22.297 1 98.44 153 THR A C 1
ATOM 1228 O O . THR A 1 153 ? -11.562 -0.277 21.75 1 98.44 153 THR A O 1
ATOM 1231 N N . LEU A 1 154 ? -12.789 0.515 23.391 1 98.12 154 LEU A N 1
ATOM 1232 C CA . LEU A 1 154 ? -13.023 -0.826 23.906 1 98.12 154 LEU A CA 1
ATOM 1233 C C . LEU A 1 154 ? -13.844 -1.659 22.938 1 98.12 154 LEU A C 1
ATOM 1235 O O . LEU A 1 154 ? -13.531 -2.826 22.688 1 98.12 154 LEU A O 1
ATOM 1239 N N . GLY A 1 155 ? -14.891 -1.056 22.438 1 98.56 155 GLY A N 1
ATOM 1240 C CA . GLY A 1 155 ? -15.688 -1.729 21.422 1 98.56 155 GLY A CA 1
ATOM 1241 C C . GLY A 1 155 ? -14.875 -2.131 20.203 1 98.56 155 GLY A C 1
ATOM 1242 O O . GLY A 1 155 ? -15.039 -3.234 19.672 1 98.56 155 GLY A O 1
ATOM 1243 N N . LEU A 1 156 ? -14.008 -1.224 19.75 1 98.69 156 LEU A N 1
ATOM 1244 C CA . LEU A 1 156 ? -13.125 -1.52 18.625 1 98.69 156 LEU A CA 1
ATOM 1245 C C . LEU A 1 156 ? -12.188 -2.672 18.953 1 98.69 156 LEU A C 1
ATOM 1247 O O . LEU A 1 156 ? -11.914 -3.523 18.109 1 98.69 156 LEU A O 1
ATOM 1251 N N . GLY A 1 157 ? -11.672 -2.656 20.172 1 98.31 157 GLY A N 1
ATOM 1252 C CA . GLY A 1 157 ? -10.836 -3.77 20.594 1 98.31 157 GLY A CA 1
ATOM 1253 C C . GLY A 1 157 ? -11.555 -5.105 20.547 1 98.31 157 GLY A C 1
ATOM 1254 O O . GLY A 1 157 ? -10.992 -6.098 20.078 1 98.31 157 GLY A O 1
ATOM 1255 N N . CYS A 1 158 ? -12.75 -5.117 21 1 98.12 158 CYS A N 1
ATOM 1256 C CA . CYS A 1 158 ? -13.562 -6.328 20.938 1 98.12 158 CYS A CA 1
ATOM 1257 C C . CYS A 1 158 ? -13.812 -6.746 19.5 1 98.12 158 CYS A C 1
ATOM 1259 O O . CYS A 1 158 ? -13.734 -7.934 19.172 1 98.12 158 CYS A O 1
ATOM 1261 N N . LEU A 1 159 ? -14.086 -5.793 18.656 1 98.31 159 LEU A N 1
ATOM 1262 C CA . LEU A 1 159 ? -14.305 -6.066 17.25 1 98.31 159 LEU A CA 1
ATOM 1263 C C . LEU A 1 159 ? -13.047 -6.656 16.609 1 98.31 159 LEU A C 1
ATOM 1265 O O . LEU A 1 159 ? -13.141 -7.535 15.75 1 98.31 159 LEU A O 1
ATOM 1269 N N . LEU A 1 160 ? -11.93 -6.152 17.016 1 97.81 160 LEU A N 1
ATOM 1270 C CA . LEU A 1 160 ? -10.664 -6.66 16.516 1 97.81 160 LEU A CA 1
ATOM 1271 C C . LEU A 1 160 ? -10.469 -8.125 16.891 1 97.81 160 LEU A C 1
ATOM 1273 O O . LEU A 1 160 ? -10.062 -8.938 16.062 1 97.81 160 LEU A O 1
ATOM 1277 N N . GLY A 1 161 ? -10.734 -8.453 18.156 1 96.44 161 GLY A N 1
ATOM 1278 C CA . GLY A 1 161 ? -10.711 -9.852 18.562 1 96.44 161 GLY A CA 1
ATOM 1279 C C . GLY A 1 161 ? -11.68 -10.719 17.781 1 96.44 161 GLY A C 1
ATOM 1280 O O . GLY A 1 161 ? -11.312 -11.812 17.344 1 96.44 161 GLY A O 1
ATOM 1281 N N . PHE A 1 162 ? -12.898 -10.203 17.625 1 97.5 162 PHE A N 1
ATOM 1282 C CA . PHE A 1 162 ? -13.906 -10.898 16.844 1 97.5 162 PHE A CA 1
ATOM 1283 C C . PHE A 1 162 ? -13.445 -11.102 15.406 1 97.5 162 PHE A C 1
ATOM 1285 O O . PHE A 1 162 ? -13.672 -12.156 14.812 1 97.5 162 PHE A O 1
ATOM 1292 N N . GLN A 1 163 ? -12.773 -10.094 14.836 1 96.88 163 GLN A N 1
ATOM 1293 C CA . GLN A 1 163 ? -12.219 -10.148 13.484 1 96.88 163 GLN A CA 1
ATOM 1294 C C . GLN A 1 163 ? -11.234 -11.305 13.336 1 96.88 163 GLN A C 1
ATOM 1296 O O . GLN A 1 163 ? -11.25 -12.008 12.32 1 96.88 163 GLN A O 1
ATOM 1301 N N . GLY A 1 164 ? -10.391 -11.492 14.305 1 94.06 164 GLY A N 1
ATOM 1302 C CA . GLY A 1 164 ? -9.484 -12.625 14.281 1 94.06 164 GLY A CA 1
ATOM 1303 C C . GLY A 1 164 ? -10.203 -13.961 14.281 1 94.06 164 GLY A C 1
ATOM 1304 O O . GLY A 1 164 ? -9.852 -14.859 13.508 1 94.06 164 GLY A O 1
ATOM 1305 N N . GLY A 1 165 ? -11.188 -14.086 15.109 1 94.69 165 GLY A N 1
ATOM 1306 C CA . GLY A 1 165 ? -11.984 -15.305 15.141 1 94.69 165 GLY A CA 1
ATOM 1307 C C . GLY A 1 165 ? -12.727 -15.57 13.852 1 94.69 165 GLY A C 1
ATOM 1308 O O . GLY A 1 165 ? -12.797 -16.719 13.391 1 94.69 165 GLY A O 1
ATOM 1309 N N . LEU A 1 166 ? -13.242 -14.547 13.273 1 95.56 166 LEU A N 1
ATOM 1310 C CA . LEU A 1 166 ? -13.969 -14.672 12.016 1 95.56 166 LEU A CA 1
ATOM 1311 C C . LEU A 1 166 ? -13.039 -15.102 10.891 1 95.56 166 LEU A C 1
ATOM 1313 O O . LEU A 1 166 ? -13.445 -15.836 9.984 1 95.56 166 LEU A O 1
ATOM 1317 N N . GLY A 1 167 ? -11.844 -14.578 10.922 1 94.06 167 GLY A N 1
ATOM 1318 C CA . GLY A 1 167 ? -10.859 -15.023 9.945 1 94.06 167 GLY A CA 1
ATOM 1319 C C . GLY A 1 167 ? -10.633 -16.516 9.977 1 94.06 167 GLY A C 1
ATOM 1320 O O . GLY A 1 167 ? -10.617 -17.172 8.938 1 94.06 167 GLY A O 1
ATOM 1321 N N . TRP A 1 168 ? -10.492 -17.031 11.172 1 91.88 168 TRP A N 1
ATOM 1322 C CA . TRP A 1 168 ? -10.336 -18.469 11.344 1 91.88 168 TRP A CA 1
ATOM 1323 C C . TRP A 1 168 ? -11.578 -19.203 10.859 1 91.88 168 TRP A C 1
ATOM 1325 O O . TRP A 1 168 ? -11.477 -20.219 10.164 1 91.88 168 TRP A O 1
ATOM 1335 N N . TYR A 1 169 ? -12.695 -18.672 11.25 1 93.06 169 TYR A N 1
ATOM 1336 C CA . TYR A 1 169 ? -13.969 -19.281 10.859 1 93.06 169 TYR A CA 1
ATOM 1337 C C . TYR A 1 169 ? -14.125 -19.297 9.344 1 93.06 169 TYR A C 1
ATOM 1339 O O . TYR A 1 169 ? -14.648 -20.266 8.781 1 93.06 169 TYR A O 1
ATOM 1347 N N . MET A 1 170 ? -13.672 -18.312 8.688 1 93.31 170 MET A N 1
ATOM 1348 C CA . MET A 1 170 ? -13.742 -18.219 7.234 1 93.31 170 MET A CA 1
ATOM 1349 C C . MET A 1 170 ? -12.828 -19.234 6.578 1 93.31 170 MET A C 1
ATOM 1351 O O . MET A 1 170 ? -13.25 -19.984 5.695 1 93.31 170 MET A O 1
ATOM 1355 N N . VAL A 1 171 ? -11.609 -19.375 7.07 1 90.81 171 VAL A N 1
ATOM 1356 C CA . VAL A 1 171 ? -10.633 -20.297 6.496 1 90.81 171 VAL A CA 1
ATOM 1357 C C . VAL A 1 171 ? -11.094 -21.734 6.715 1 90.81 171 VAL A C 1
ATOM 1359 O O . VAL A 1 171 ? -10.953 -22.578 5.824 1 90.81 171 VAL A O 1
ATOM 1362 N N . LYS A 1 172 ? -11.695 -22.016 7.805 1 89.88 172 LYS A N 1
ATOM 1363 C CA . LYS A 1 172 ? -12.18 -23.359 8.133 1 89.88 172 LYS A CA 1
ATOM 1364 C C . LYS A 1 172 ? -13.203 -23.844 7.113 1 89.88 172 LYS A C 1
ATOM 1366 O O . LYS A 1 172 ? -13.258 -25.031 6.789 1 89.88 172 LYS A O 1
ATOM 1371 N N . SER A 1 173 ? -13.891 -22.969 6.613 1 88.62 173 SER A N 1
ATOM 1372 C CA . SER A 1 173 ? -14.922 -23.328 5.652 1 88.62 173 SER A CA 1
ATOM 1373 C C . SER A 1 173 ? -14.312 -23.844 4.352 1 88.62 173 SER A C 1
ATOM 1375 O O . SER A 1 173 ? -14.953 -24.594 3.615 1 88.62 173 SER A O 1
ATOM 1377 N N . GLY A 1 174 ? -13.133 -23.484 4.074 1 87.75 174 GLY A N 1
ATOM 1378 C CA . GLY A 1 174 ? -12.469 -23.906 2.848 1 87.75 174 GLY A CA 1
ATOM 1379 C C . GLY A 1 174 ? -11.641 -25.172 3.02 1 87.75 174 GLY A C 1
ATOM 1380 O O . GLY A 1 174 ? -11.164 -25.75 2.039 1 87.75 174 GLY A O 1
ATOM 1381 N N . LEU A 1 175 ? -11.5 -25.562 4.246 1 87.31 175 LEU A N 1
ATOM 1382 C CA . LEU A 1 175 ? -10.648 -26.719 4.527 1 87.31 175 LEU A CA 1
ATOM 1383 C C . LEU A 1 175 ? -11.477 -28 4.57 1 87.31 175 LEU A C 1
ATOM 1385 O O . LEU A 1 175 ? -10.922 -29.109 4.516 1 87.31 175 LEU A O 1
ATOM 1389 N N . GLU A 1 176 ? -12.711 -27.812 4.582 1 82.25 176 GLU A N 1
ATOM 1390 C CA . GLU A 1 176 ? -13.609 -28.969 4.629 1 82.25 176 GLU A CA 1
ATOM 1391 C C . GLU A 1 176 ? -14.164 -29.297 3.242 1 82.25 176 GLU A C 1
ATOM 1393 O O . GLU A 1 176 ? -14.227 -28.422 2.373 1 82.25 176 GLU A O 1
ATOM 1398 N N . GLN A 1 177 ? -14.461 -30.531 3.043 1 78.88 177 GLN A N 1
ATOM 1399 C CA . GLN A 1 177 ? -15.094 -30.922 1.787 1 78.88 177 GLN A CA 1
ATOM 1400 C C . GLN A 1 177 ? -16.453 -30.234 1.612 1 78.88 177 GLN A C 1
ATOM 1402 O O . GLN A 1 177 ? -17.219 -30.141 2.562 1 78.88 177 GLN A O 1
ATOM 1407 N N . PRO A 1 178 ? -16.609 -29.766 0.434 1 75.38 178 PRO A N 1
ATOM 1408 C CA . PRO A 1 178 ? -17.891 -29.109 0.199 1 75.38 178 PRO A CA 1
ATOM 1409 C C . PRO A 1 178 ? -19.078 -30.047 0.374 1 75.38 178 PRO A C 1
ATOM 1411 O O . PRO A 1 178 ? -18.938 -31.266 0.17 1 75.38 178 PRO A O 1
ATOM 1414 N N . GLN A 1 179 ? -20.109 -29.406 0.881 1 68.75 179 GLN A N 1
ATOM 1415 C CA . GLN A 1 179 ? -21.328 -30.172 1.073 1 68.75 179 GLN A CA 1
ATOM 1416 C C . GLN A 1 179 ? -21.781 -30.828 -0.232 1 68.75 179 GLN A C 1
ATOM 1418 O O . GLN A 1 179 ? -22.172 -32 -0.246 1 68.75 179 GLN A O 1
ATOM 1423 N N . ASP A 1 180 ? -21.625 -29.969 -1.274 1 67.31 180 ASP A N 1
ATOM 1424 C CA . ASP A 1 180 ? -21.844 -30.516 -2.607 1 67.31 180 ASP A CA 1
ATOM 1425 C C . ASP A 1 180 ? -20.547 -31 -3.23 1 67.31 180 ASP A C 1
ATOM 1427 O O . ASP A 1 180 ? -19.609 -30.219 -3.426 1 67.31 180 ASP A O 1
ATOM 1431 N N . ALA A 1 181 ? -20.5 -32.25 -3.42 1 62 181 ALA A N 1
ATOM 1432 C CA . ALA A 1 181 ? -19.297 -32.938 -3.895 1 62 181 ALA A CA 1
ATOM 1433 C C . ALA A 1 181 ? -18.766 -32.25 -5.156 1 62 181 ALA A C 1
ATOM 1435 O O . ALA A 1 181 ? -17.547 -32.219 -5.395 1 62 181 ALA A O 1
ATOM 1436 N N . ASN A 1 182 ? -19.625 -31.672 -5.895 1 63.53 182 ASN A N 1
ATOM 1437 C CA . ASN A 1 182 ? -19.219 -31.047 -7.148 1 63.53 182 ASN A CA 1
ATOM 1438 C C . ASN A 1 182 ? -19.062 -29.531 -6.992 1 63.53 182 ASN A C 1
ATOM 1440 O O . ASN A 1 182 ? -18.859 -28.828 -7.98 1 63.53 182 ASN A O 1
ATOM 1444 N N . GLY A 1 183 ? -19.125 -29.234 -5.797 1 70.62 183 GLY A N 1
ATOM 1445 C CA . GLY A 1 183 ? -19.031 -27.797 -5.574 1 70.62 183 GLY A CA 1
ATOM 1446 C C . GLY A 1 183 ? -17.609 -27.297 -5.543 1 70.62 183 GLY A C 1
ATOM 1447 O O . GLY A 1 183 ? -16.672 -28.078 -5.398 1 70.62 183 GLY A O 1
ATOM 1448 N N . PRO A 1 184 ? -17.5 -26.016 -5.797 1 76.88 184 PRO A N 1
ATOM 1449 C CA . PRO A 1 184 ? -16.141 -25.453 -5.789 1 76.88 184 PRO A CA 1
ATOM 1450 C C . PRO A 1 184 ? -15.516 -25.453 -4.402 1 76.88 184 PRO A C 1
ATOM 1452 O O . PRO A 1 184 ? -16.219 -25.281 -3.398 1 76.88 184 PRO A O 1
ATOM 1455 N N . VAL A 1 185 ? -14.266 -25.828 -4.32 1 81 185 VAL A N 1
ATOM 1456 C CA . VAL A 1 185 ? -13.492 -25.75 -3.084 1 81 185 VAL A CA 1
ATOM 1457 C C . VAL A 1 185 ? -13.031 -24.312 -2.848 1 81 185 VAL A C 1
ATOM 1459 O O . VAL A 1 185 ? -12.039 -23.875 -3.432 1 81 185 VAL A O 1
ATOM 1462 N N . ARG A 1 186 ? -13.836 -23.641 -2.088 1 85.75 186 ARG A N 1
ATOM 1463 C CA . ARG A 1 186 ? -13.539 -22.25 -1.764 1 85.75 186 ARG A CA 1
ATOM 1464 C C . ARG A 1 186 ? -14.133 -21.875 -0.413 1 85.75 186 ARG A C 1
ATOM 1466 O O . ARG A 1 186 ? -14.922 -22.625 0.161 1 85.75 186 ARG A O 1
ATOM 1473 N N . VAL A 1 187 ? -13.688 -20.734 0.038 1 89.75 187 VAL A N 1
ATOM 1474 C CA . VAL A 1 187 ? -14.258 -20.234 1.285 1 89.75 187 VAL A CA 1
ATOM 1475 C C . VAL A 1 187 ? -15.695 -19.797 1.058 1 89.75 187 VAL A C 1
ATOM 1477 O O . VAL A 1 187 ? -16.062 -19.406 -0.052 1 89.75 187 VAL A O 1
ATOM 1480 N N . SER A 1 188 ? -16.484 -19.906 2.068 1 92.94 188 SER A N 1
ATOM 1481 C CA . SER A 1 188 ? -17.875 -19.453 2.004 1 92.94 188 SER A CA 1
ATOM 1482 C C . SER A 1 188 ? -17.953 -17.969 1.685 1 92.94 188 SER A C 1
ATOM 1484 O O . SER A 1 188 ? -17.344 -17.141 2.377 1 92.94 188 SER A O 1
ATOM 1486 N N . PRO A 1 189 ? -18.719 -17.641 0.661 1 95.19 189 PRO A N 1
ATOM 1487 C CA . PRO A 1 189 ? -18.875 -16.219 0.355 1 95.19 189 PRO A CA 1
ATOM 1488 C C . PRO A 1 189 ? -19.5 -15.43 1.508 1 95.19 189 PRO A C 1
ATOM 1490 O O . PRO A 1 189 ? -19.188 -14.258 1.698 1 95.19 189 PRO A O 1
ATOM 1493 N N . TYR A 1 190 ? -20.328 -16.125 2.266 1 96.38 190 TYR A N 1
ATOM 1494 C CA . TYR A 1 190 ? -20.953 -15.469 3.414 1 96.38 190 TYR A CA 1
ATOM 1495 C C . TYR A 1 190 ? -19.922 -15.156 4.492 1 96.38 190 TYR A C 1
ATOM 1497 O O . TYR A 1 190 ? -19.906 -14.055 5.051 1 96.38 190 TYR A O 1
ATOM 1505 N N . ARG A 1 191 ? -19.094 -16.078 4.773 1 96.75 191 ARG A N 1
ATOM 1506 C CA . ARG A 1 191 ? -18.094 -15.891 5.809 1 96.75 191 ARG A CA 1
ATOM 1507 C C . ARG A 1 191 ? -17.031 -14.891 5.363 1 96.75 191 ARG A C 1
ATOM 1509 O O . ARG A 1 191 ? -16.531 -14.102 6.172 1 96.75 191 ARG A O 1
ATOM 1516 N N . LEU A 1 192 ? -16.75 -14.953 4.086 1 96.69 192 LEU A N 1
ATOM 1517 C CA . LEU A 1 192 ? -15.836 -13.961 3.523 1 96.69 192 LEU A CA 1
ATOM 1518 C C . LEU A 1 192 ? -16.406 -12.555 3.664 1 96.69 192 LEU A C 1
ATOM 1520 O O . LEU A 1 192 ? -15.711 -11.633 4.09 1 96.69 192 LEU A O 1
ATOM 1524 N N . CYS A 1 193 ? -17.625 -12.375 3.316 1 97.69 193 CYS A N 1
ATOM 1525 C CA . CYS A 1 193 ? -18.297 -11.086 3.412 1 97.69 193 CYS A CA 1
ATOM 1526 C C . CYS A 1 193 ? -18.344 -10.594 4.855 1 97.69 193 CYS A C 1
ATOM 1528 O O . CYS A 1 193 ? -18.094 -9.414 5.121 1 97.69 193 CYS A O 1
ATOM 1530 N N . ALA A 1 194 ? -18.656 -11.508 5.746 1 97.88 194 ALA A N 1
ATOM 1531 C CA . ALA A 1 194 ? -18.688 -11.148 7.16 1 97.88 194 ALA A CA 1
ATOM 1532 C C . ALA A 1 194 ? -17.328 -10.688 7.648 1 97.88 194 ALA A C 1
ATOM 1534 O O . ALA A 1 194 ? -17.219 -9.695 8.367 1 97.88 194 ALA A O 1
ATOM 1535 N N . HIS A 1 195 ? -16.297 -11.422 7.242 1 98.12 195 HIS A N 1
ATOM 1536 C CA . HIS A 1 195 ? -14.938 -11.07 7.625 1 98.12 195 HIS A CA 1
ATOM 1537 C C . HIS A 1 195 ? -14.547 -9.703 7.07 1 98.12 195 HIS A C 1
ATOM 1539 O O . HIS A 1 195 ? -14.055 -8.852 7.809 1 98.12 195 HIS A O 1
ATOM 1545 N N . LEU A 1 196 ? -14.805 -9.477 5.844 1 97.94 196 LEU A N 1
ATOM 1546 C CA . LEU A 1 196 ? -14.5 -8.18 5.238 1 97.94 196 LEU A CA 1
ATOM 1547 C C . LEU A 1 196 ? -15.352 -7.074 5.859 1 97.94 196 LEU A C 1
ATOM 1549 O O . LEU A 1 196 ? -14.844 -5.984 6.133 1 97.94 196 LEU A O 1
ATOM 1553 N N . GLY A 1 197 ? -16.594 -7.367 6.074 1 98.31 197 GLY A N 1
ATOM 1554 C CA . GLY A 1 197 ? -17.5 -6.395 6.66 1 98.31 197 GLY A CA 1
ATOM 1555 C C . GLY A 1 197 ? -17.062 -5.918 8.031 1 98.31 197 GLY A C 1
ATOM 1556 O O . GLY A 1 197 ? -17.125 -4.727 8.328 1 98.31 197 GLY A O 1
ATOM 1557 N N . THR A 1 198 ? -16.609 -6.836 8.805 1 98.31 198 THR A N 1
ATOM 1558 C CA . THR A 1 198 ? -16.156 -6.457 10.133 1 98.31 198 THR A CA 1
ATOM 1559 C C . THR A 1 198 ? -14.852 -5.668 10.062 1 98.31 198 THR A C 1
ATOM 1561 O O . THR A 1 198 ? -14.609 -4.773 10.875 1 98.31 198 THR A O 1
ATOM 1564 N N . ALA A 1 199 ? -14.016 -6.012 9.125 1 98.56 199 ALA A N 1
ATOM 1565 C CA . ALA A 1 199 ? -12.805 -5.227 8.914 1 98.56 199 ALA A CA 1
ATOM 1566 C C . ALA A 1 199 ? -13.141 -3.795 8.508 1 98.56 199 ALA A C 1
ATOM 1568 O O . ALA A 1 199 ? -12.547 -2.842 9.016 1 98.56 199 ALA A O 1
ATOM 1569 N N . PHE A 1 200 ? -14.141 -3.635 7.629 1 98.69 200 PHE A N 1
ATOM 1570 C CA . PHE A 1 200 ? -14.57 -2.314 7.188 1 98.69 200 PHE A CA 1
ATOM 1571 C C . PHE A 1 200 ? -15.195 -1.534 8.344 1 98.69 200 PHE A C 1
ATOM 1573 O O . PHE A 1 200 ? -14.984 -0.326 8.461 1 98.69 200 PHE A O 1
ATOM 1580 N N . THR A 1 201 ? -15.922 -2.25 9.141 1 98.75 201 THR A N 1
ATOM 1581 C CA . THR A 1 201 ? -16.531 -1.611 10.305 1 98.75 201 THR A CA 1
ATOM 1582 C C . THR A 1 201 ? -15.445 -1.113 11.266 1 98.75 201 THR A C 1
ATOM 1584 O O . THR A 1 201 ? -15.539 -0.002 11.789 1 98.75 201 THR A O 1
ATOM 1587 N N . PHE A 1 202 ? -14.445 -1.92 11.477 1 98.81 202 PHE A N 1
ATOM 1588 C CA . PHE A 1 202 ? -13.312 -1.55 12.32 1 98.81 202 PHE A CA 1
ATOM 1589 C C . PHE A 1 202 ? -12.602 -0.322 11.758 1 98.81 202 PHE A C 1
ATOM 1591 O O . PHE A 1 202 ? -12.266 0.601 12.5 1 98.81 202 PHE A O 1
ATOM 1598 N N . PHE A 1 203 ? -12.477 -0.284 10.484 1 98.75 203 PHE A N 1
ATOM 1599 C CA . PHE A 1 203 ? -11.875 0.849 9.797 1 98.75 203 PHE A CA 1
ATOM 1600 C C . PHE A 1 203 ? -12.711 2.109 9.992 1 98.75 203 PHE A C 1
ATOM 1602 O O . PHE A 1 203 ? -12.188 3.146 10.406 1 98.75 203 PHE A O 1
ATOM 1609 N N . VAL A 1 204 ? -13.945 2.027 9.75 1 98.81 204 VAL A N 1
ATOM 1610 C CA . VAL A 1 204 ? -14.852 3.164 9.844 1 98.81 204 VAL A CA 1
ATOM 1611 C C . VAL A 1 204 ? -14.898 3.674 11.281 1 98.81 204 VAL A C 1
ATOM 1613 O O . VAL A 1 204 ? -14.844 4.883 11.523 1 98.81 204 VAL A O 1
ATOM 1616 N N . GLY A 1 205 ? -14.992 2.725 12.219 1 98.69 205 GLY A N 1
ATOM 1617 C CA . GLY A 1 205 ? -15 3.115 13.625 1 98.69 205 GLY A CA 1
ATOM 1618 C C . GLY A 1 205 ? -13.734 3.834 14.047 1 98.69 205 GLY A C 1
ATOM 1619 O O . GLY A 1 205 ? -13.797 4.844 14.75 1 98.69 205 GLY A O 1
ATOM 1620 N N . SER A 1 206 ? -12.617 3.326 13.617 1 98.81 206 SER A N 1
ATOM 1621 C CA . SER A 1 206 ? -11.336 3.951 13.945 1 98.81 206 SER A CA 1
ATOM 1622 C C . SER A 1 206 ? -11.227 5.34 13.32 1 98.81 206 SER A C 1
ATOM 1624 O O . SER A 1 206 ? -10.844 6.297 13.992 1 98.81 206 SER A O 1
ATOM 1626 N N . LEU A 1 207 ? -11.648 5.418 12.094 1 98.62 207 LEU A N 1
ATOM 1627 C CA . LEU A 1 207 ? -11.562 6.688 11.375 1 98.62 207 LEU A CA 1
ATOM 1628 C C . LEU A 1 207 ? -12.508 7.719 11.984 1 98.62 207 LEU A C 1
ATOM 1630 O O . LEU A 1 207 ? -12.109 8.852 12.242 1 98.62 207 LEU A O 1
ATOM 1634 N N . TRP A 1 208 ? -13.711 7.34 12.258 1 98.5 208 TRP A N 1
ATOM 1635 C CA . TRP A 1 208 ? -14.711 8.25 12.812 1 98.5 208 TRP A CA 1
ATOM 1636 C C . TRP A 1 208 ? -14.273 8.781 14.172 1 98.5 208 TRP A C 1
ATOM 1638 O O . TRP A 1 208 ? -14.375 9.977 14.445 1 98.5 208 TRP A O 1
ATOM 1648 N N . THR A 1 209 ? -13.773 7.879 14.992 1 98.38 209 THR A N 1
ATOM 1649 C CA . THR A 1 209 ? -13.328 8.273 16.328 1 98.38 209 THR A CA 1
ATOM 1650 C C . THR A 1 209 ? -12.125 9.211 16.234 1 98.38 209 THR A C 1
ATOM 1652 O O . THR A 1 209 ? -12.047 10.203 16.969 1 98.38 209 THR A O 1
ATOM 1655 N N . ALA A 1 210 ? -11.258 8.891 15.375 1 98.19 210 ALA A N 1
ATOM 1656 C CA . ALA A 1 210 ? -10.102 9.758 15.172 1 98.19 210 ALA A CA 1
ATOM 1657 C C . ALA A 1 210 ? -10.531 11.148 14.719 1 98.19 210 ALA A C 1
ATOM 1659 O O . ALA A 1 210 ? -10.008 12.156 15.203 1 98.19 210 ALA A O 1
ATOM 1660 N N . LEU A 1 211 ? -11.469 11.219 13.836 1 97.25 211 LEU A N 1
ATOM 1661 C CA . LEU A 1 211 ? -11.969 12.492 13.32 1 97.25 211 LEU A CA 1
ATOM 1662 C C . LEU A 1 211 ? -12.656 13.289 14.422 1 97.25 211 LEU A C 1
ATOM 1664 O O . LEU A 1 211 ? -12.492 14.508 14.508 1 97.25 211 LEU A O 1
ATOM 1668 N N . ASP A 1 212 ? -13.359 12.594 15.234 1 96.56 212 ASP A N 1
ATOM 1669 C CA . ASP A 1 212 ? -14.016 13.25 16.359 1 96.56 212 ASP A CA 1
ATOM 1670 C C . ASP A 1 212 ? -12.992 13.914 17.281 1 96.56 212 ASP A C 1
ATOM 1672 O O . ASP A 1 212 ? -13.148 15.086 17.656 1 96.56 212 ASP A O 1
ATOM 1676 N N . ILE A 1 213 ? -12.031 13.141 17.656 1 96.56 213 ILE A N 1
ATOM 1677 C CA . ILE A 1 213 ? -11 13.648 18.562 1 96.56 213 ILE A CA 1
ATOM 1678 C C . ILE A 1 213 ? -10.266 14.812 17.906 1 96.56 213 ILE A C 1
ATOM 1680 O O . ILE A 1 213 ? -10.016 15.836 18.547 1 96.56 213 ILE A O 1
ATOM 1684 N N . SER A 1 214 ? -10.023 14.656 16.656 1 94.88 214 SER A N 1
ATOM 1685 C CA . SER A 1 214 ? -9.32 15.703 15.922 1 94.88 214 SER A CA 1
ATOM 1686 C C . SER A 1 214 ? -10.148 16.984 15.867 1 94.88 214 SER A C 1
ATOM 1688 O O . SER A 1 214 ? -9.602 18.078 16.016 1 94.88 214 SER A O 1
ATOM 1690 N N . MET A 1 215 ? -11.375 16.891 15.617 1 93.19 215 MET A N 1
ATOM 1691 C CA . MET A 1 215 ? -12.25 18.047 15.547 1 93.19 215 MET A CA 1
ATOM 1692 C C . MET A 1 215 ? -12.344 18.75 16.906 1 93.19 215 MET A C 1
ATOM 1694 O O . MET A 1 215 ? -12.32 19.969 16.969 1 93.19 215 MET A O 1
ATOM 1698 N N . GLN A 1 216 ? -12.422 18.016 17.922 1 91.06 216 GLN A N 1
ATOM 1699 C CA . GLN A 1 216 ? -12.484 18.578 19.281 1 91.06 216 GLN A CA 1
ATOM 1700 C C . GLN A 1 216 ? -11.211 19.344 19.609 1 91.06 216 GLN A C 1
ATOM 1702 O O . GLN A 1 216 ? -11.266 20.406 20.219 1 91.06 216 GLN A O 1
ATOM 1707 N N . ASN A 1 217 ? -10.164 18.797 19.203 1 89.56 217 ASN A N 1
ATOM 1708 C CA . ASN A 1 217 ? -8.883 19.422 19.5 1 89.56 217 ASN A CA 1
ATOM 1709 C C . ASN A 1 217 ? -8.648 20.672 18.656 1 89.56 217 ASN A C 1
ATOM 1711 O O . ASN A 1 217 ? -7.906 21.578 19.047 1 89.56 217 ASN A O 1
ATOM 1715 N N . ARG A 1 218 ? -9.289 20.734 17.516 1 85.69 218 ARG A N 1
ATOM 1716 C CA . ARG A 1 218 ? -9.211 21.938 16.688 1 85.69 218 ARG A CA 1
ATOM 1717 C C . ARG A 1 218 ? -10 23.078 17.297 1 85.69 218 ARG A C 1
ATOM 1719 O O . ARG A 1 218 ? -9.711 24.25 17.031 1 85.69 218 ARG A O 1
ATOM 1726 N N . GLY A 1 219 ? -10.906 22.828 18.125 1 83.62 219 GLY A N 1
ATOM 1727 C CA . GLY A 1 219 ? -11.633 23.812 18.906 1 83.62 219 GLY A CA 1
ATOM 1728 C C . GLY A 1 219 ? -12.805 24.422 18.156 1 83.62 219 GLY A C 1
ATOM 1729 O O . GLY A 1 219 ? -13.617 25.141 18.75 1 83.62 219 GLY A O 1
ATOM 1730 N N . GLN A 1 220 ? -12.836 24.344 16.812 1 82.5 220 GLN A N 1
ATOM 1731 C CA . GLN A 1 220 ? -13.961 24.906 16.062 1 82.5 220 GLN A CA 1
ATOM 1732 C C . GLN A 1 220 ? -14.539 23.875 15.094 1 82.5 220 GLN A C 1
ATOM 1734 O O . GLN A 1 220 ? -13.797 23.25 14.336 1 82.5 220 GLN A O 1
ATOM 1739 N N . PRO A 1 221 ? -15.797 23.703 15.148 1 84.69 221 PRO A N 1
ATOM 1740 C CA . PRO A 1 221 ? -16.422 22.812 14.172 1 84.69 221 PRO A CA 1
ATOM 1741 C C . PRO A 1 221 ? -16.375 23.359 12.75 1 84.69 221 PRO A C 1
ATOM 1743 O O . PRO A 1 221 ? -16.125 24.562 12.555 1 84.69 221 PRO A O 1
ATOM 1746 N N . THR A 1 222 ? -16.578 22.469 11.875 1 90.12 222 THR A N 1
ATOM 1747 C CA . THR A 1 222 ? -16.625 22.875 10.477 1 90.12 222 THR A CA 1
ATOM 1748 C C . THR A 1 222 ? -17.844 23.766 10.219 1 90.12 222 THR A C 1
ATOM 1750 O O . THR A 1 222 ? -18.938 23.469 10.68 1 90.12 222 THR A O 1
ATOM 1753 N N . ALA A 1 223 ? -17.609 24.891 9.562 1 90.94 223 ALA A N 1
ATOM 1754 C CA . ALA A 1 223 ? -18.703 25.797 9.211 1 90.94 223 ALA A CA 1
ATOM 1755 C C . ALA A 1 223 ? -19.422 25.328 7.949 1 90.94 223 ALA A C 1
ATOM 1757 O O . ALA A 1 223 ? -18.781 25.047 6.93 1 90.94 223 ALA A O 1
ATOM 1758 N N . LEU A 1 224 ? -20.703 25.203 8.023 1 95.31 224 LEU A N 1
ATOM 1759 C CA . LEU A 1 224 ? -21.531 24.797 6.887 1 95.31 224 LEU A CA 1
ATOM 1760 C C . LEU A 1 224 ? -22.375 25.969 6.387 1 95.31 224 LEU A C 1
ATOM 1762 O O . LEU A 1 224 ? -22.828 26.797 7.18 1 95.31 224 LEU A O 1
ATOM 1766 N N . PRO A 1 225 ? -22.562 26 5.141 1 94.25 225 PRO A N 1
ATOM 1767 C CA . PRO A 1 225 ? -23.375 27.078 4.605 1 94.25 225 PRO A CA 1
ATOM 1768 C C . PRO A 1 225 ? -24.844 26.984 5.039 1 94.25 225 PRO A C 1
ATOM 1770 O O . PRO A 1 225 ? -25.375 25.875 5.18 1 94.25 225 PRO A O 1
ATOM 1773 N N . ASP A 1 226 ? -25.391 28.219 5.266 1 92.62 226 ASP A N 1
ATOM 1774 C CA . ASP A 1 226 ? -26.828 28.266 5.523 1 92.62 226 ASP A CA 1
ATOM 1775 C C . ASP A 1 226 ? -27.625 28.172 4.223 1 92.62 226 ASP A C 1
ATOM 1777 O O . ASP A 1 226 ? -28.016 29.203 3.662 1 92.62 226 ASP A O 1
ATOM 1781 N N . HIS A 1 227 ? -27.781 27.078 3.717 1 92.94 227 HIS A N 1
ATOM 1782 C CA . HIS A 1 227 ? -28.469 26.797 2.463 1 92.94 227 HIS A CA 1
ATOM 1783 C C . HIS A 1 227 ? -29.484 25.688 2.637 1 92.94 227 HIS A C 1
ATOM 1785 O O . HIS A 1 227 ? -29.312 24.797 3.469 1 92.94 227 HIS A O 1
ATOM 1791 N N . ARG A 1 228 ? -30.531 25.672 1.887 1 93.25 228 ARG A N 1
ATOM 1792 C CA . ARG A 1 228 ? -31.609 24.703 2.002 1 93.25 228 ARG A CA 1
ATOM 1793 C C . ARG A 1 228 ? -31.109 23.281 1.762 1 93.25 228 ARG A C 1
ATOM 1795 O O . ARG A 1 228 ? -31.641 22.328 2.33 1 93.25 228 ARG A O 1
ATOM 1802 N N . LEU A 1 229 ? -30.031 23.156 1.02 1 96.25 229 LEU A N 1
ATOM 1803 C CA . LEU A 1 229 ? -29.531 21.844 0.638 1 96.25 229 LEU A CA 1
ATOM 1804 C C . LEU A 1 229 ? -28.641 21.266 1.738 1 96.25 229 LEU A C 1
ATOM 1806 O O . LEU A 1 229 ? -28.344 20.062 1.729 1 96.25 229 LEU A O 1
ATOM 1810 N N . THR A 1 230 ? -28.219 22.078 2.6 1 95.88 230 THR A N 1
ATOM 1811 C CA . THR A 1 230 ? -27.281 21.641 3.619 1 95.88 230 THR A CA 1
ATOM 1812 C C . THR A 1 230 ? -27.859 20.5 4.441 1 95.88 230 THR A C 1
ATOM 1814 O O . THR A 1 230 ? -27.188 19.484 4.68 1 95.88 230 THR A O 1
ATOM 1817 N N . ASN A 1 231 ? -29.078 20.656 4.812 1 94.75 231 ASN A N 1
ATOM 1818 C CA . ASN A 1 231 ? -29.719 19.594 5.594 1 94.75 231 ASN A CA 1
ATOM 1819 C C . ASN A 1 231 ? -29.891 18.328 4.773 1 94.75 231 ASN A C 1
ATOM 1821 O O . ASN A 1 231 ? -29.766 17.219 5.305 1 94.75 231 ASN A O 1
ATOM 1825 N N . ILE A 1 232 ? -30.219 18.469 3.547 1 97.25 232 ILE A N 1
ATOM 1826 C CA . ILE A 1 232 ? -30.344 17.328 2.656 1 97.25 232 ILE A CA 1
ATOM 1827 C C . ILE A 1 232 ? -28.984 16.625 2.529 1 97.25 232 ILE A C 1
ATOM 1829 O O . ILE A 1 232 ? -28.906 15.398 2.566 1 97.25 232 ILE A O 1
ATOM 1833 N N . LEU A 1 233 ? -27.984 17.438 2.43 1 98 233 LEU A N 1
ATOM 1834 C CA . LEU A 1 233 ? -26.625 16.906 2.281 1 98 233 LEU A CA 1
ATOM 1835 C C . LEU A 1 233 ? -26.188 16.156 3.535 1 98 233 LEU A C 1
ATOM 1837 O O . LEU A 1 233 ? -25.484 15.156 3.447 1 98 233 LEU A O 1
ATOM 1841 N N . LYS A 1 234 ? -26.594 16.578 4.676 1 97.44 234 LYS A N 1
ATOM 1842 C CA . LYS A 1 234 ? -26.312 15.875 5.918 1 97.44 234 LYS A CA 1
ATOM 1843 C C . LYS A 1 234 ? -26.875 14.461 5.891 1 97.44 234 LYS A C 1
ATOM 1845 O O . LYS A 1 234 ? -26.188 13.492 6.195 1 97.44 234 LYS A O 1
ATOM 1850 N N . LYS A 1 235 ? -28.094 14.367 5.469 1 97.69 235 LYS A N 1
ATOM 1851 C CA . LYS A 1 235 ? -28.75 13.07 5.406 1 97.69 235 LYS A CA 1
ATOM 1852 C C . LYS A 1 235 ? -28.172 12.203 4.293 1 97.69 235 LYS A C 1
ATOM 1854 O O . LYS A 1 235 ? -27.922 11.016 4.484 1 97.69 235 LYS A O 1
ATOM 1859 N N . LYS A 1 236 ? -27.938 12.805 3.168 1 98.12 236 LYS A N 1
ATOM 1860 C CA . LYS A 1 236 ? -27.406 12.078 2.014 1 98.12 236 LYS A CA 1
ATOM 1861 C C . LYS A 1 236 ? -26 11.562 2.283 1 98.12 236 LYS A C 1
ATOM 1863 O O . LYS A 1 236 ? -25.625 10.492 1.794 1 98.12 236 LYS A O 1
ATOM 1868 N N . SER A 1 237 ? -25.234 12.391 3.02 1 98.25 237 SER A N 1
ATOM 1869 C CA . SER A 1 237 ? -23.875 11.969 3.318 1 98.25 237 SER A CA 1
ATOM 1870 C C . SER A 1 237 ? -23.859 10.656 4.102 1 98.25 237 SER A C 1
ATOM 1872 O O . SER A 1 237 ? -23.062 9.766 3.807 1 98.25 237 SER A O 1
ATOM 1874 N N . VAL A 1 238 ? -24.703 10.445 5.023 1 98.25 238 VAL A N 1
ATOM 1875 C CA . VAL A 1 238 ? -24.781 9.234 5.828 1 98.25 238 VAL A CA 1
ATOM 1876 C C . VAL A 1 238 ? -25.297 8.078 4.969 1 98.25 238 VAL A C 1
ATOM 1878 O O . VAL A 1 238 ? -24.75 6.973 5.008 1 98.25 238 VAL A O 1
ATOM 1881 N N . ALA A 1 239 ? -26.297 8.375 4.25 1 98.56 239 ALA A N 1
ATOM 1882 C CA . ALA A 1 239 ? -26.906 7.348 3.402 1 98.56 239 ALA A CA 1
ATOM 1883 C C . ALA A 1 239 ? -25.906 6.828 2.369 1 98.56 239 ALA A C 1
ATOM 1885 O O . ALA A 1 239 ? -25.828 5.621 2.135 1 98.56 239 ALA A O 1
ATOM 1886 N N . LEU A 1 240 ? -25.188 7.734 1.771 1 98.69 240 LEU A N 1
ATOM 1887 C CA . LEU A 1 240 ? -24.234 7.332 0.733 1 98.69 240 LEU A CA 1
ATOM 1888 C C . LEU A 1 240 ? -23.031 6.613 1.338 1 98.69 240 LEU A C 1
ATOM 1890 O O . LEU A 1 240 ? -22.469 5.707 0.72 1 98.69 240 LEU A O 1
ATOM 1894 N N . ALA A 1 241 ? -22.609 7.043 2.537 1 98.81 241 ALA A N 1
ATOM 1895 C CA . ALA A 1 241 ? -21.562 6.285 3.215 1 98.81 241 ALA A CA 1
ATOM 1896 C C . ALA A 1 241 ? -22.016 4.852 3.486 1 98.81 241 ALA A C 1
ATOM 1898 O O . ALA A 1 241 ? -21.266 3.9 3.219 1 98.81 241 ALA A O 1
ATOM 1899 N N . ALA A 1 242 ? -23.203 4.715 3.977 1 98.81 242 ALA A N 1
ATOM 1900 C CA . ALA A 1 242 ? -23.766 3.391 4.234 1 98.81 242 ALA A CA 1
ATOM 1901 C C . ALA A 1 242 ? -23.906 2.596 2.939 1 98.81 242 ALA A C 1
ATOM 1903 O O . ALA A 1 242 ? -23.641 1.395 2.906 1 98.81 242 ALA A O 1
ATOM 1904 N N . PHE A 1 243 ? -24.328 3.266 1.932 1 98.88 243 PHE A N 1
ATOM 1905 C CA . PHE A 1 243 ? -24.516 2.6 0.647 1 98.88 243 PHE A CA 1
ATOM 1906 C C . PHE A 1 243 ? -23.172 2.18 0.062 1 98.88 243 PHE A C 1
ATOM 1908 O O . PHE A 1 243 ? -23.062 1.124 -0.565 1 98.88 243 PHE A O 1
ATOM 1915 N N . THR A 1 244 ? -22.172 3.059 0.182 1 98.94 244 THR A N 1
ATOM 1916 C CA . THR A 1 244 ? -20.828 2.678 -0.242 1 98.94 244 THR A CA 1
ATOM 1917 C C . THR A 1 244 ? -20.375 1.4 0.461 1 98.94 244 THR A C 1
ATOM 1919 O O . THR A 1 244 ? -19.812 0.502 -0.17 1 98.94 244 THR A O 1
ATOM 1922 N N . PHE A 1 245 ? -20.594 1.323 1.733 1 98.88 245 PHE A N 1
ATOM 1923 C CA . PHE A 1 245 ? -20.312 0.119 2.504 1 98.88 245 PHE A CA 1
ATOM 1924 C C . PHE A 1 245 ? -21.062 -1.08 1.936 1 98.88 245 PHE A C 1
ATOM 1926 O O . PHE A 1 245 ? -20.469 -2.146 1.736 1 98.88 245 PHE A O 1
ATOM 1933 N N . PHE A 1 246 ? -22.266 -0.88 1.632 1 98.81 246 PHE A N 1
ATOM 1934 C CA . PHE A 1 246 ? -23.109 -1.939 1.098 1 98.81 246 PHE A CA 1
ATOM 1935 C C . PHE A 1 246 ? -22.594 -2.42 -0.253 1 98.81 246 PHE A C 1
ATOM 1937 O O . PHE A 1 246 ? -22.531 -3.623 -0.507 1 98.81 246 PHE A O 1
ATOM 1944 N N . VAL A 1 247 ? -22.25 -1.52 -1.086 1 98.81 247 VAL A N 1
ATOM 1945 C CA . VAL A 1 247 ? -21.719 -1.881 -2.398 1 98.81 247 VAL A CA 1
ATOM 1946 C C . VAL A 1 247 ? -20.422 -2.668 -2.238 1 98.81 247 VAL A C 1
ATOM 1948 O O . VAL A 1 247 ? -20.188 -3.635 -2.965 1 98.81 247 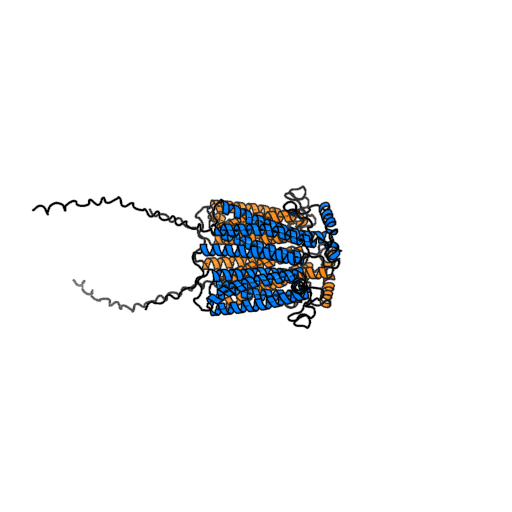VAL A O 1
ATOM 1951 N N . ALA A 1 248 ? -19.594 -2.232 -1.289 1 98.69 248 ALA A N 1
ATOM 1952 C CA . ALA A 1 248 ? -18.375 -2.977 -1.019 1 98.69 248 ALA A CA 1
ATOM 1953 C C . ALA A 1 248 ? -18.688 -4.406 -0.587 1 98.69 248 ALA A C 1
ATOM 1955 O O . ALA A 1 248 ? -17.984 -5.348 -0.985 1 98.69 248 ALA A O 1
ATOM 1956 N N . MET A 1 249 ? -19.734 -4.617 0.172 1 98.5 249 MET A N 1
ATOM 1957 C CA . MET A 1 249 ? -20.125 -5.961 0.584 1 98.5 249 MET A CA 1
ATOM 1958 C C . MET A 1 249 ? -20.625 -6.773 -0.609 1 98.5 249 MET A C 1
ATOM 1960 O O . MET A 1 249 ? -20.344 -7.973 -0.703 1 98.5 249 MET A O 1
ATOM 1964 N N . SER A 1 250 ? -21.328 -6.094 -1.472 1 98.56 250 SER A N 1
ATOM 1965 C CA . SER A 1 250 ? -21.719 -6.797 -2.689 1 98.56 250 SER A CA 1
ATOM 1966 C C . SER A 1 250 ? -20.5 -7.25 -3.48 1 98.56 250 SER A C 1
ATOM 1968 O O . SER A 1 250 ? -20.516 -8.305 -4.117 1 98.56 250 SER A O 1
ATOM 1970 N N . GLY A 1 251 ? -19.469 -6.434 -3.432 1 98.19 251 GLY A N 1
ATOM 1971 C CA . GLY A 1 251 ? -18.203 -6.82 -4.051 1 98.19 251 GLY A CA 1
ATOM 1972 C C . GLY A 1 251 ? -17.578 -8.039 -3.4 1 98.19 251 GLY A C 1
ATOM 1973 O O . GLY A 1 251 ? -16.938 -8.844 -4.074 1 98.19 251 GLY A O 1
ATOM 1974 N N . ALA A 1 252 ? -17.719 -8.172 -2.123 1 97.88 252 ALA A N 1
ATOM 1975 C CA . ALA A 1 252 ? -17.219 -9.352 -1.42 1 97.88 252 ALA A CA 1
ATOM 1976 C C . ALA A 1 252 ? -17.891 -10.625 -1.95 1 97.88 252 ALA A C 1
ATOM 1978 O O . ALA A 1 252 ? -17.234 -11.664 -2.072 1 97.88 252 ALA A O 1
ATOM 1979 N N . PHE A 1 253 ? -19.109 -10.539 -2.287 1 97.94 253 PHE A N 1
ATOM 1980 C CA . PHE A 1 253 ? -19.797 -11.688 -2.861 1 97.94 253 PHE A CA 1
ATOM 1981 C C . PHE A 1 253 ? -19.281 -11.977 -4.27 1 97.94 253 PHE A C 1
ATOM 1983 O O . PHE A 1 253 ? -19.203 -13.133 -4.68 1 97.94 253 PHE A O 1
ATOM 1990 N N . VAL A 1 254 ? -18.969 -10.875 -4.988 1 97.94 254 VAL A N 1
ATOM 1991 C CA . VAL A 1 254 ? -18.359 -11.086 -6.293 1 97.94 254 VAL A CA 1
ATOM 1992 C C . VAL A 1 254 ? -17.062 -11.867 -6.133 1 97.94 254 VAL A C 1
ATOM 1994 O O . VAL A 1 254 ? -16.828 -12.852 -6.84 1 97.94 254 VAL A O 1
ATOM 1997 N N . ALA A 1 255 ? -16.297 -11.5 -5.199 1 95.94 255 ALA A N 1
ATOM 1998 C CA . ALA A 1 255 ? -15.008 -12.141 -4.934 1 95.94 255 ALA A CA 1
ATOM 1999 C C . ALA A 1 255 ? -15.203 -13.578 -4.441 1 95.94 255 ALA A C 1
ATOM 2001 O O . ALA A 1 255 ? -14.562 -14.5 -4.938 1 95.94 255 ALA A O 1
ATOM 2002 N N . GLY A 1 256 ? -16.125 -13.773 -3.586 1 94.06 256 GLY A N 1
ATOM 2003 C CA . GLY A 1 256 ? -16.344 -15.078 -2.982 1 94.06 256 GLY A CA 1
ATOM 2004 C C . GLY A 1 256 ? -16.922 -16.094 -3.953 1 94.06 256 GLY A C 1
ATOM 2005 O O . GLY A 1 256 ? -16.719 -17.297 -3.789 1 94.06 256 GLY A O 1
ATOM 2006 N N . ASN A 1 257 ? -17.594 -15.609 -4.977 1 94.5 257 ASN A N 1
ATOM 2007 C CA . ASN A 1 257 ? -18.188 -16.484 -5.965 1 94.5 257 ASN A CA 1
ATOM 2008 C C . ASN A 1 257 ? -17.375 -16.531 -7.254 1 94.5 257 ASN A C 1
ATOM 2010 O O . ASN A 1 257 ? -17.812 -17.109 -8.258 1 94.5 257 ASN A O 1
ATOM 2014 N N . ASP A 1 258 ? -16.25 -15.867 -7.238 1 93.56 258 ASP A N 1
ATOM 2015 C CA . ASP A 1 258 ? -15.469 -15.711 -8.461 1 93.56 258 ASP A CA 1
ATOM 2016 C C . ASP A 1 258 ? -16.344 -15.188 -9.602 1 93.56 258 ASP A C 1
ATOM 2018 O O . ASP A 1 258 ? -16.234 -15.664 -10.734 1 93.56 258 ASP A O 1
ATOM 2022 N N . ALA A 1 259 ? -17.141 -14.32 -9.32 1 95.5 259 ALA A N 1
ATOM 2023 C CA . ALA A 1 259 ? -18.156 -13.852 -10.258 1 95.5 259 ALA A CA 1
ATOM 2024 C C . ALA A 1 259 ? -17.562 -12.844 -11.242 1 95.5 259 ALA A C 1
ATOM 2026 O O . ALA A 1 259 ? -18.172 -12.539 -12.273 1 95.5 259 ALA A O 1
ATOM 2027 N N . GLY A 1 260 ? -16.422 -12.328 -10.938 1 93.25 260 GLY A N 1
ATOM 2028 C CA . GLY A 1 260 ? -15.789 -11.352 -11.805 1 93.25 260 GLY A CA 1
ATOM 2029 C C . GLY A 1 260 ? -15.367 -11.938 -13.141 1 93.25 260 GLY A C 1
ATOM 2030 O O . GLY A 1 260 ? -15.086 -11.195 -14.086 1 93.25 260 GLY A O 1
ATOM 2031 N N . MET A 1 261 ? -15.406 -13.227 -13.211 1 91 261 MET A N 1
ATOM 2032 C CA . MET A 1 261 ? -14.891 -13.875 -14.414 1 91 261 MET A CA 1
ATOM 2033 C C . MET A 1 261 ? -16.016 -14.469 -15.25 1 91 261 MET A C 1
ATOM 2035 O O . MET A 1 261 ? -15.773 -15.109 -16.266 1 91 261 MET A O 1
ATOM 2039 N N . VAL A 1 262 ? -17.188 -14.281 -14.859 1 94.06 262 VAL A N 1
ATOM 2040 C CA . VAL A 1 262 ? -18.312 -14.93 -15.516 1 94.06 262 VAL A CA 1
ATOM 2041 C C . VAL A 1 262 ? -18.625 -14.219 -16.828 1 94.06 262 VAL A C 1
ATOM 2043 O O . VAL A 1 262 ? -18.641 -14.836 -17.891 1 94.06 262 VAL A O 1
ATOM 2046 N N . TYR A 1 263 ? -18.938 -12.938 -16.766 1 94.56 263 TYR A N 1
ATOM 2047 C CA . TYR A 1 263 ? -19.094 -12.117 -17.969 1 94.56 263 TYR A CA 1
ATOM 2048 C C . TYR A 1 263 ? -17.984 -11.078 -18.078 1 94.56 263 TYR A C 1
ATOM 2050 O O . TYR A 1 263 ? -17.844 -10.219 -17.203 1 94.56 263 TYR A O 1
ATOM 2058 N N . GLY A 1 264 ? -17.25 -11.148 -19.109 1 94 264 GLY A N 1
ATOM 2059 C CA . GLY A 1 264 ? -16.141 -10.234 -19.312 1 94 264 GLY A CA 1
ATOM 2060 C C . GLY A 1 264 ? -16.469 -9.109 -20.281 1 94 264 GLY A C 1
ATOM 2061 O O . GLY A 1 264 ? -15.602 -8.664 -21.031 1 94 264 GLY A O 1
ATOM 2062 N N . THR A 1 265 ? -17.75 -8.75 -20.344 1 95 265 THR A N 1
ATOM 2063 C CA . THR A 1 265 ? -18.188 -7.691 -21.25 1 95 265 THR A CA 1
ATOM 2064 C C . THR A 1 265 ? -18.828 -6.543 -20.469 1 95 265 THR A C 1
ATOM 2066 O O . THR A 1 265 ? -19.312 -6.738 -19.359 1 95 265 THR A O 1
ATOM 2069 N N . TYR A 1 266 ? -18.812 -5.469 -21 1 95.44 266 TYR A N 1
ATOM 2070 C CA . TYR A 1 266 ? -19.406 -4.246 -20.453 1 95.44 266 TYR A CA 1
ATOM 2071 C C . TYR A 1 266 ? -19.719 -3.252 -21.562 1 95.44 266 TYR A C 1
ATOM 2073 O O . TYR A 1 266 ? -18.938 -3.086 -22.5 1 95.44 266 TYR A O 1
ATOM 2081 N N . PRO A 1 267 ? -20.828 -2.596 -21.469 1 95.88 267 PRO A N 1
ATOM 2082 C CA . PRO A 1 267 ? -21.781 -2.441 -20.359 1 95.88 267 PRO A CA 1
ATOM 2083 C C . PRO A 1 267 ? -22.781 -3.592 -20.266 1 95.88 267 PRO A C 1
ATOM 2085 O O . PRO A 1 267 ? -23.391 -3.807 -19.219 1 95.88 267 PRO A O 1
ATOM 2088 N N . LYS A 1 268 ? -22.922 -4.332 -21.375 1 97.12 268 LYS A N 1
ATOM 2089 C CA . LYS A 1 268 ? -23.828 -5.484 -21.359 1 97.12 268 LYS A CA 1
ATOM 2090 C C . LYS A 1 268 ? -23.125 -6.715 -20.797 1 97.12 268 LYS A C 1
ATOM 2092 O O . LYS A 1 268 ? -21.906 -6.754 -20.703 1 97.12 268 LYS A O 1
ATOM 2097 N N . MET A 1 269 ? -23.875 -7.602 -20.328 1 97.06 269 MET A N 1
ATOM 2098 C CA . MET A 1 269 ? -23.391 -8.93 -19.953 1 97.06 269 MET A CA 1
ATOM 2099 C C . MET A 1 269 ? -23.656 -9.938 -21.062 1 97.06 269 MET A C 1
ATOM 2101 O O . MET A 1 269 ? -24.781 -10.438 -21.188 1 97.06 269 MET A O 1
ATOM 2105 N N . GLY A 1 270 ? -22.547 -10.18 -21.781 1 94.88 270 GLY A N 1
ATOM 2106 C CA . GLY A 1 270 ? -22.781 -10.82 -23.062 1 94.88 270 GLY A CA 1
ATOM 2107 C C . GLY A 1 270 ? -23.516 -9.93 -24.047 1 94.88 270 GLY A C 1
ATOM 2108 O O . GLY A 1 270 ? -23.109 -8.797 -24.297 1 94.88 270 GLY A O 1
ATOM 2109 N N . ASN A 1 271 ? -24.594 -10.43 -24.547 1 94.94 271 ASN A N 1
ATOM 2110 C CA . ASN A 1 271 ? -25.391 -9.656 -25.5 1 94.94 271 ASN A CA 1
ATOM 2111 C C . ASN A 1 271 ? -26.641 -9.078 -24.828 1 94.94 271 ASN A C 1
ATOM 2113 O O . ASN A 1 271 ? -27.406 -8.359 -25.469 1 94.94 271 ASN A O 1
ATOM 2117 N N . ASP A 1 272 ? -26.719 -9.266 -23.562 1 96.44 272 ASP A N 1
ATOM 2118 C CA . ASP A 1 272 ? -27.969 -8.906 -22.875 1 96.44 272 ASP A CA 1
ATOM 2119 C C . ASP A 1 272 ? -27.719 -7.836 -21.812 1 96.44 272 ASP A C 1
ATOM 2121 O O . ASP A 1 272 ? -26.641 -7.793 -21.219 1 96.44 272 ASP A O 1
ATOM 2125 N N . TRP A 1 273 ? -28.703 -7.078 -21.578 1 96.62 273 TRP A N 1
ATOM 2126 C CA . TRP A 1 273 ? -28.641 -6.109 -20.484 1 96.62 273 TRP A CA 1
ATOM 2127 C C . TRP A 1 273 ? -28.859 -6.793 -19.141 1 96.62 273 TRP A C 1
ATOM 2129 O O . TRP A 1 273 ? -28.203 -6.453 -18.141 1 96.62 273 TRP A O 1
ATOM 2139 N N . ILE A 1 274 ? -29.781 -7.672 -19.188 1 96.38 274 ILE A N 1
ATOM 2140 C CA . ILE A 1 274 ? -30 -8.562 -18.047 1 96.38 274 ILE A CA 1
ATOM 2141 C C . ILE A 1 274 ? -29.734 -10.008 -18.469 1 96.38 274 ILE A C 1
ATOM 2143 O O . ILE A 1 274 ? -30.406 -10.539 -19.359 1 96.38 274 ILE A O 1
ATOM 2147 N N . PRO A 1 275 ? -28.797 -10.609 -17.828 1 96.19 275 PRO A N 1
ATOM 2148 C CA . PRO A 1 275 ? -28.422 -11.953 -18.281 1 96.19 275 PRO A CA 1
ATOM 2149 C C . PRO A 1 275 ? -29.531 -12.977 -18.094 1 96.19 275 PRO A C 1
ATOM 2151 O O . PRO A 1 275 ? -30.25 -12.93 -17.094 1 96.19 275 PRO A O 1
ATOM 2154 N N . SER A 1 276 ? -29.641 -13.875 -19.031 1 94.19 276 SER A N 1
ATOM 2155 C CA . SER A 1 276 ? -30.719 -14.875 -19.031 1 94.19 276 SER A CA 1
ATOM 2156 C C . SER A 1 276 ? -30.531 -15.875 -17.891 1 94.19 276 SER A C 1
ATOM 2158 O O . SER A 1 276 ? -31.516 -16.484 -17.453 1 94.19 276 SER A O 1
ATOM 2160 N N . ASP A 1 277 ? -29.344 -16 -17.375 1 95.19 277 ASP A N 1
ATOM 2161 C CA . ASP A 1 277 ? -29.078 -17 -16.328 1 95.19 277 ASP A CA 1
ATOM 2162 C C . ASP A 1 277 ? -29 -16.344 -14.961 1 95.19 277 ASP A C 1
ATOM 2164 O O . ASP A 1 277 ? -28.359 -16.859 -14.047 1 95.19 277 ASP A O 1
ATOM 2168 N N . TYR A 1 278 ? -29.625 -15.234 -14.867 1 95.5 278 TYR A N 1
ATOM 2169 C CA . TYR A 1 278 ? -29.703 -14.555 -13.578 1 95.5 278 TYR A CA 1
ATOM 2170 C C . TYR A 1 278 ? -30.344 -15.461 -12.531 1 95.5 278 TYR A C 1
ATOM 2172 O O . TYR A 1 278 ? -29.922 -15.484 -11.375 1 95.5 278 TYR A O 1
ATOM 2180 N N . TRP A 1 279 ? -31.344 -16.125 -13.016 1 95.06 279 TRP A N 1
ATOM 2181 C CA . TRP A 1 279 ? -32.062 -17.016 -12.109 1 95.06 279 TRP A CA 1
ATOM 2182 C C . TRP A 1 279 ? -31.688 -18.469 -12.367 1 95.06 279 TRP A C 1
ATOM 2184 O O . TRP A 1 279 ? -31.938 -18.984 -13.461 1 95.06 279 TRP A O 1
ATOM 2194 N N . ASP A 1 280 ? -31.047 -19.062 -11.445 1 92.88 280 ASP A N 1
ATOM 2195 C CA . ASP A 1 280 ? -30.844 -20.516 -11.43 1 92.88 280 ASP A CA 1
ATOM 2196 C C . ASP A 1 280 ? -32 -21.219 -10.742 1 92.88 280 ASP A C 1
ATOM 2198 O O . ASP A 1 280 ? -32.25 -21.016 -9.555 1 92.88 280 ASP A O 1
ATOM 2202 N N . GLN A 1 281 ? -32.625 -22.078 -11.391 1 91.94 281 GLN A N 1
ATOM 2203 C CA . GLN A 1 281 ? -33.812 -22.75 -10.891 1 91.94 281 GLN A CA 1
ATOM 2204 C C . GLN A 1 281 ? -33.469 -23.703 -9.75 1 91.94 281 GLN A C 1
ATOM 2206 O O . GLN A 1 281 ? -34.344 -24.062 -8.961 1 91.94 281 GLN A O 1
ATOM 2211 N N . GLN A 1 282 ? -32.281 -24.047 -9.656 1 91.25 282 GLN A N 1
ATOM 2212 C CA . GLN A 1 282 ? -31.875 -24.969 -8.609 1 91.25 282 GLN A CA 1
ATOM 2213 C C . GLN A 1 282 ? -31.688 -24.266 -7.277 1 91.25 282 GLN A C 1
ATOM 2215 O O . GLN A 1 282 ? -31.578 -24.906 -6.23 1 91.25 282 GLN A O 1
ATOM 2220 N N . LEU A 1 283 ? -31.688 -22.922 -7.324 1 92.94 283 LEU A N 1
ATOM 2221 C CA . LEU A 1 283 ? -31.484 -22.125 -6.121 1 92.94 283 LEU A CA 1
ATOM 2222 C C . LEU A 1 283 ? -32.75 -21.359 -5.758 1 92.94 283 LEU A C 1
ATOM 2224 O O . LEU A 1 283 ? -33.531 -21 -6.641 1 92.94 283 LEU A O 1
ATOM 2228 N N . SER A 1 284 ? -32.938 -21.172 -4.43 1 94.56 284 SER A N 1
ATOM 2229 C CA . SER A 1 284 ? -34 -20.266 -4.012 1 94.56 284 SER A CA 1
ATOM 2230 C C . SER A 1 284 ? -33.719 -18.844 -4.488 1 94.56 284 SER A C 1
ATOM 2232 O O . SER A 1 284 ? -32.625 -18.516 -4.895 1 94.56 284 SER A O 1
ATOM 2234 N N . LYS A 1 285 ? -34.75 -18.094 -4.453 1 93.44 285 LYS A N 1
ATOM 2235 C CA . LYS A 1 285 ? -34.594 -16.719 -4.914 1 93.44 285 LYS A CA 1
ATOM 2236 C C . LYS A 1 285 ? -33.531 -15.977 -4.121 1 93.44 285 LYS A C 1
ATOM 2238 O O . LYS A 1 285 ? -32.688 -15.273 -4.703 1 93.44 285 LYS A O 1
ATOM 2243 N N . VAL A 1 286 ? -33.531 -16.188 -2.863 1 94.12 286 VAL A N 1
ATOM 2244 C CA . VAL A 1 286 ? -32.562 -15.484 -2 1 94.12 286 VAL A CA 1
ATOM 2245 C C . VAL A 1 286 ? -31.156 -15.992 -2.264 1 94.12 286 VAL A C 1
ATOM 2247 O O . VAL A 1 286 ? -30.203 -15.211 -2.33 1 94.12 286 VAL A O 1
ATOM 2250 N N . ARG A 1 287 ? -31 -17.234 -2.443 1 94.81 287 ARG A N 1
ATOM 2251 C CA . ARG A 1 287 ? -29.688 -17.812 -2.688 1 94.81 287 ARG A CA 1
ATOM 2252 C C . ARG A 1 287 ? -29.125 -17.375 -4.035 1 94.81 287 ARG A C 1
ATOM 2254 O O . ARG A 1 287 ? -27.906 -17.25 -4.203 1 94.81 287 ARG A O 1
ATOM 2261 N N . ASN A 1 288 ? -30.031 -17.141 -4.961 1 95.38 288 ASN A N 1
ATOM 2262 C CA . ASN A 1 288 ? -29.594 -16.625 -6.25 1 95.38 288 ASN A CA 1
ATOM 2263 C C . ASN A 1 288 ? -28.891 -15.281 -6.098 1 95.38 288 ASN A C 1
ATOM 2265 O O . ASN A 1 288 ? -27.891 -15.016 -6.773 1 95.38 288 ASN A O 1
ATOM 2269 N N . MET A 1 289 ? -29.328 -14.516 -5.211 1 95 289 MET A N 1
ATOM 2270 C CA . MET A 1 289 ? -28.812 -13.156 -5.035 1 95 289 MET A CA 1
ATOM 2271 C C . MET A 1 289 ? -27.406 -13.195 -4.453 1 95 289 MET A C 1
ATOM 2273 O O . MET A 1 289 ? -26.625 -12.258 -4.645 1 95 289 MET A O 1
ATOM 2277 N N . PHE A 1 290 ? -27.016 -14.312 -3.807 1 95.75 290 PHE A N 1
ATOM 2278 C CA . PHE A 1 290 ? -25.766 -14.305 -3.051 1 95.75 290 PHE A CA 1
ATOM 2279 C C . PHE A 1 290 ? -24.859 -15.438 -3.5 1 95.75 290 PHE A C 1
ATOM 2281 O O . PHE A 1 290 ? -23.656 -15.422 -3.209 1 95.75 290 PHE A O 1
ATOM 2288 N N . GLU A 1 291 ? -25.422 -16.406 -4.281 1 94.5 291 GLU A N 1
ATOM 2289 C CA . GLU A 1 291 ? -24.625 -17.594 -4.598 1 94.5 291 GLU A CA 1
ATOM 2290 C C . GLU A 1 291 ? -24.547 -17.812 -6.105 1 94.5 291 GLU A C 1
ATOM 2292 O O . GLU A 1 291 ? -23.688 -18.547 -6.582 1 94.5 291 GLU A O 1
ATOM 2297 N N . ASN A 1 292 ? -25.484 -17.234 -6.828 1 96 292 ASN A N 1
ATOM 2298 C CA . ASN A 1 292 ? -25.406 -17.281 -8.281 1 96 292 ASN A CA 1
ATOM 2299 C C . ASN A 1 292 ? -24.453 -16.234 -8.828 1 96 292 ASN A C 1
ATOM 2301 O O . ASN A 1 292 ? -24.719 -15.031 -8.75 1 96 292 ASN A O 1
ATOM 2305 N N . SER A 1 293 ? -23.375 -16.719 -9.43 1 96.38 293 SER A N 1
ATOM 2306 C CA . SER A 1 293 ? -22.297 -15.836 -9.844 1 96.38 293 SER A CA 1
ATOM 2307 C C . SER A 1 293 ? -22.797 -14.758 -10.805 1 96.38 293 SER A C 1
ATOM 2309 O O . SER A 1 293 ? -22.375 -13.602 -10.711 1 96.38 293 SER A O 1
ATOM 2311 N N . THR A 1 294 ? -23.656 -15.148 -11.703 1 97.5 294 THR A N 1
ATOM 2312 C CA . THR A 1 294 ? -24.203 -14.195 -12.664 1 97.5 294 THR A CA 1
ATOM 2313 C C . THR A 1 294 ? -25.031 -13.125 -11.961 1 97.5 294 THR A C 1
ATOM 2315 O O . THR A 1 294 ? -24.859 -11.93 -12.219 1 97.5 294 THR A O 1
ATOM 2318 N N . ALA A 1 295 ? -25.859 -13.555 -11.062 1 97.94 295 ALA A N 1
ATOM 2319 C CA . ALA A 1 295 ? -26.703 -12.625 -10.32 1 97.94 295 ALA A CA 1
ATOM 2320 C C . ALA A 1 295 ? -25.859 -11.703 -9.445 1 97.94 295 ALA A C 1
ATOM 2322 O O . ALA A 1 295 ? -26.109 -10.5 -9.383 1 97.94 295 ALA A O 1
ATOM 2323 N N . VAL A 1 296 ? -24.938 -12.273 -8.82 1 98.06 296 VAL A N 1
ATOM 2324 C CA . VAL A 1 296 ? -24.047 -11.531 -7.934 1 98.06 296 VAL A CA 1
ATOM 2325 C C . VAL A 1 296 ? -23.312 -10.445 -8.719 1 98.06 296 VAL A C 1
ATOM 2327 O O . VAL A 1 296 ? -23.25 -9.289 -8.281 1 98.06 296 VAL A O 1
ATOM 2330 N N . GLN A 1 297 ? -22.75 -10.797 -9.852 1 98.38 297 GLN A N 1
ATOM 2331 C CA . GLN A 1 297 ? -22.062 -9.828 -10.695 1 98.38 297 GLN A CA 1
ATOM 2332 C C . GLN A 1 297 ? -23.016 -8.719 -11.141 1 98.38 297 GLN A C 1
ATOM 2334 O O . GLN A 1 297 ? -22.672 -7.539 -11.055 1 98.38 297 GLN A O 1
ATOM 2339 N N . PHE A 1 298 ? -24.172 -9.109 -11.617 1 98.44 298 PHE A N 1
ATOM 2340 C CA . PHE A 1 298 ? -25.172 -8.148 -12.086 1 98.44 298 PHE A CA 1
ATOM 2341 C C . PHE A 1 298 ? -25.547 -7.176 -10.977 1 98.44 298 PHE A C 1
ATOM 2343 O O . PHE A 1 298 ? -25.578 -5.965 -11.195 1 98.44 298 PHE A O 1
ATOM 2350 N N . ASN A 1 299 ? -25.891 -7.742 -9.859 1 98.44 299 ASN A N 1
ATOM 2351 C CA . ASN A 1 299 ? -26.281 -6.91 -8.727 1 98.44 299 ASN A CA 1
ATOM 2352 C C . ASN A 1 299 ? -25.188 -5.914 -8.359 1 98.44 299 ASN A C 1
ATOM 2354 O O . ASN A 1 299 ? -25.469 -4.73 -8.148 1 98.44 299 ASN A O 1
ATOM 2358 N N . HIS A 1 300 ? -23.953 -6.379 -8.289 1 98.75 300 HIS A N 1
ATOM 2359 C CA . HIS A 1 300 ? -22.844 -5.5 -7.945 1 98.75 300 HIS A CA 1
ATOM 2360 C C . HIS A 1 300 ? -22.688 -4.375 -8.969 1 98.75 300 HIS A C 1
ATOM 2362 O O . HIS A 1 300 ? -22.531 -3.211 -8.594 1 98.75 300 HIS A O 1
ATOM 2368 N N . ARG A 1 301 ? -22.797 -4.688 -10.25 1 98.31 301 ARG A N 1
ATOM 2369 C CA . ARG A 1 301 ? -22.75 -3.684 -11.312 1 98.31 301 ARG A CA 1
ATOM 2370 C C . ARG A 1 301 ? -23.844 -2.643 -11.125 1 98.31 301 ARG A C 1
ATOM 2372 O O . ARG A 1 301 ? -23.594 -1.441 -11.234 1 98.31 301 ARG A O 1
ATOM 2379 N N . THR A 1 302 ? -24.953 -3.115 -10.859 1 98.5 302 THR A N 1
ATOM 2380 C CA . THR A 1 302 ? -26.109 -2.242 -10.711 1 98.5 302 THR A CA 1
ATOM 2381 C C . THR A 1 302 ? -25.938 -1.312 -9.508 1 98.5 302 THR A C 1
ATOM 2383 O O . THR A 1 302 ? -26.141 -0.101 -9.625 1 98.5 302 THR A O 1
ATOM 2386 N N . PHE A 1 303 ? -25.578 -1.901 -8.391 1 98.75 303 PHE A N 1
ATOM 2387 C CA . PHE A 1 303 ? -25.359 -1.097 -7.195 1 98.75 303 PHE A CA 1
ATOM 2388 C C . PHE A 1 303 ? -24.25 -0.08 -7.426 1 98.75 303 PHE A C 1
ATOM 2390 O O . PHE A 1 303 ? -24.312 1.05 -6.938 1 98.75 303 PHE A O 1
ATOM 2397 N N . ALA A 1 304 ? -23.203 -0.47 -8.148 1 98.75 304 ALA A N 1
ATOM 2398 C CA . ALA A 1 304 ? -22.094 0.443 -8.461 1 98.75 304 ALA A CA 1
ATOM 2399 C C . ALA A 1 304 ? -22.594 1.632 -9.281 1 98.75 304 ALA A C 1
ATOM 2401 O O . ALA A 1 304 ? -22.219 2.775 -9.016 1 98.75 304 ALA A O 1
ATOM 2402 N N . HIS A 1 305 ? -23.469 1.382 -10.258 1 98.62 305 HIS A N 1
ATOM 2403 C CA . HIS A 1 305 ? -24.047 2.457 -11.062 1 98.62 305 HIS A CA 1
ATOM 2404 C C . HIS A 1 305 ? -24.844 3.42 -10.195 1 98.62 305 HIS A C 1
ATOM 2406 O O . HIS A 1 305 ? -24.75 4.637 -10.359 1 98.62 305 HIS A O 1
ATOM 2412 N N . LEU A 1 306 ? -25.578 2.844 -9.32 1 98.75 306 LEU A N 1
ATOM 2413 C CA . LEU A 1 306 ? -26.391 3.67 -8.438 1 98.75 306 LEU A CA 1
ATOM 2414 C C . LEU A 1 306 ? -25.5 4.512 -7.516 1 98.75 306 LEU A C 1
ATOM 2416 O O . LEU A 1 306 ? -25.828 5.668 -7.23 1 98.75 306 LEU A O 1
ATOM 2420 N N . LEU A 1 307 ? -24.438 3.895 -7.086 1 98.88 307 LEU A N 1
ATOM 2421 C CA . LEU A 1 307 ? -23.531 4.633 -6.227 1 98.88 307 LEU A CA 1
ATOM 2422 C C . LEU A 1 307 ? -22.891 5.797 -6.984 1 98.88 307 LEU A C 1
ATOM 2424 O O . LEU A 1 307 ? -22.766 6.898 -6.445 1 98.88 307 LEU A O 1
ATOM 2428 N N . ILE A 1 308 ? -22.5 5.547 -8.219 1 98.81 308 ILE A N 1
ATOM 2429 C CA . ILE A 1 308 ? -21.922 6.598 -9.055 1 98.81 308 ILE A CA 1
ATOM 2430 C C . ILE A 1 308 ? -22.906 7.754 -9.188 1 98.81 308 ILE A C 1
ATOM 2432 O O . ILE A 1 308 ? -22.547 8.914 -9.016 1 98.81 308 ILE A O 1
ATOM 2436 N N . LEU A 1 309 ? -24.109 7.441 -9.43 1 98.75 309 LEU A N 1
ATOM 2437 C CA . LEU A 1 309 ? -25.156 8.453 -9.562 1 98.75 309 LEU A CA 1
ATOM 2438 C C . LEU A 1 309 ? -25.359 9.211 -8.258 1 98.75 309 LEU A C 1
ATOM 2440 O O . LEU A 1 309 ? -25.5 10.438 -8.25 1 98.75 309 LEU A O 1
ATOM 2444 N N . GLY A 1 310 ? -25.391 8.453 -7.191 1 98.75 310 GLY A N 1
ATOM 2445 C CA . GLY A 1 310 ? -25.578 9.07 -5.887 1 98.75 310 GLY A CA 1
ATOM 2446 C C . GLY A 1 310 ? -24.453 10.031 -5.516 1 98.75 310 GLY A C 1
ATOM 2447 O O . GLY A 1 310 ? -24.719 11.164 -5.098 1 98.75 310 GLY A O 1
ATOM 2448 N N . VAL A 1 311 ? -23.234 9.609 -5.645 1 98.81 311 VAL A N 1
ATOM 2449 C CA . VAL A 1 311 ? -22.078 10.43 -5.293 1 98.81 311 VAL A CA 1
ATOM 2450 C C . VAL A 1 311 ? -22.016 11.648 -6.215 1 98.81 311 VAL A C 1
ATOM 2452 O O . VAL A 1 311 ? -21.75 12.766 -5.762 1 98.81 311 VAL A O 1
ATOM 2455 N N . THR A 1 312 ? -22.297 11.43 -7.504 1 98.75 312 THR A N 1
ATOM 2456 C CA . THR A 1 312 ? -22.281 12.523 -8.469 1 98.75 312 THR A CA 1
ATOM 2457 C C . THR A 1 312 ? -23.344 13.57 -8.133 1 98.75 312 THR A C 1
ATOM 2459 O O . THR A 1 312 ? -23.062 14.766 -8.141 1 98.75 312 THR A O 1
ATOM 2462 N N . SER A 1 313 ? -24.5 13.102 -7.848 1 98.56 313 SER A N 1
ATOM 2463 C CA . SER A 1 313 ? -25.578 14.008 -7.461 1 98.56 313 SER A CA 1
ATOM 2464 C C . SER A 1 313 ? -25.219 14.789 -6.199 1 98.56 313 SER A C 1
ATOM 2466 O O . SER A 1 313 ? -25.438 16 -6.125 1 98.56 313 SER A O 1
ATOM 2468 N N . CYS A 1 314 ? -24.719 14.078 -5.27 1 98.5 314 CYS A N 1
ATOM 2469 C CA . CYS A 1 314 ? -24.312 14.703 -4.016 1 98.5 314 CYS A CA 1
ATOM 2470 C C . CYS A 1 314 ? -23.234 15.75 -4.254 1 98.5 314 CYS A C 1
ATOM 2472 O O . CYS A 1 314 ? -23.234 16.812 -3.623 1 98.5 314 CYS A O 1
ATOM 2474 N N . TRP A 1 315 ? -22.328 15.438 -5.09 1 98.56 315 TRP A N 1
ATOM 2475 C CA . TRP A 1 315 ? -21.25 16.359 -5.426 1 98.56 315 TRP A CA 1
ATOM 2476 C C . TRP A 1 315 ? -21.812 17.656 -6 1 98.56 315 TRP A C 1
ATOM 2478 O O . TRP A 1 315 ? -21.438 18.75 -5.566 1 98.56 315 TRP A O 1
ATOM 2488 N N . PHE A 1 316 ? -22.797 17.578 -6.93 1 98.31 316 PHE A N 1
ATOM 2489 C CA . PHE A 1 316 ? -23.406 18.766 -7.52 1 98.31 316 PHE A CA 1
ATOM 2490 C C . PHE A 1 316 ? -24.188 19.562 -6.469 1 98.31 316 PHE A C 1
ATOM 2492 O O . PHE A 1 316 ? -24.141 20.797 -6.461 1 98.31 316 PHE A O 1
ATOM 2499 N N . MET A 1 317 ? -24.859 18.891 -5.621 1 98.31 317 MET A N 1
ATOM 2500 C CA . MET A 1 317 ? -25.594 19.562 -4.547 1 98.31 317 MET A CA 1
ATOM 2501 C C . MET A 1 317 ? -24.641 20.312 -3.619 1 98.31 317 MET A C 1
ATOM 2503 O O . MET A 1 317 ? -24.953 21.406 -3.164 1 98.31 317 MET A O 1
ATOM 2507 N N . GLY A 1 318 ? -23.594 19.625 -3.271 1 98.12 318 GLY A N 1
ATOM 2508 C CA . GLY A 1 318 ? -22.594 20.281 -2.438 1 98.12 318 GLY A CA 1
ATOM 2509 C C . GLY A 1 318 ? -22.062 21.562 -3.055 1 98.12 318 GLY A C 1
ATOM 2510 O O . GLY A 1 318 ? -21.922 22.578 -2.371 1 98.12 318 GLY A O 1
ATOM 2511 N N . ARG A 1 319 ? -21.828 21.547 -4.34 1 97.31 319 ARG A N 1
ATOM 2512 C CA . ARG A 1 319 ? -21.359 22.734 -5.062 1 97.31 319 ARG A CA 1
ATOM 2513 C C . ARG A 1 319 ? -22.422 23.828 -5.055 1 97.31 319 ARG A C 1
ATOM 2515 O O . ARG A 1 319 ? -22.109 25 -4.828 1 97.31 319 ARG A O 1
ATOM 2522 N N . LYS A 1 320 ? -23.562 23.453 -5.301 1 97.75 320 LYS A N 1
ATOM 2523 C CA . LYS A 1 320 ? -24.672 24.406 -5.336 1 97.75 320 LYS A CA 1
ATOM 2524 C C . LYS A 1 320 ? -24.906 25.047 -3.967 1 97.75 320 LYS A C 1
ATOM 2526 O O . LYS A 1 320 ? -25.219 26.234 -3.871 1 97.75 320 LYS A O 1
ATOM 2531 N N . ALA A 1 321 ? -24.688 24.266 -2.939 1 96.94 321 ALA A N 1
ATOM 2532 C CA . ALA A 1 321 ? -24.906 24.75 -1.576 1 96.94 321 ALA A CA 1
ATOM 2533 C C . ALA A 1 321 ? -23.766 25.641 -1.119 1 96.94 321 ALA A C 1
ATOM 2535 O O . ALA A 1 321 ? -23.859 26.297 -0.08 1 96.94 321 ALA A O 1
ATOM 2536 N N . GLY A 1 322 ? -22.703 25.641 -1.854 1 96.12 322 GLY A N 1
ATOM 2537 C CA . GLY A 1 322 ? -21.562 26.469 -1.502 1 96.12 322 GLY A CA 1
ATOM 2538 C C . GLY A 1 322 ? -20.672 25.859 -0.432 1 96.12 322 GLY A C 1
ATOM 2539 O O . GLY A 1 322 ? -20.109 26.578 0.396 1 96.12 322 GLY A O 1
ATOM 2540 N N . LEU A 1 323 ? -20.625 24.484 -0.378 1 95.88 323 LEU A N 1
ATOM 2541 C CA . LEU A 1 323 ? -19.719 23.844 0.548 1 95.88 323 LEU A CA 1
ATOM 2542 C C . LEU A 1 323 ? -18.266 24.234 0.261 1 95.88 323 LEU A C 1
ATOM 2544 O O . LEU A 1 323 ? -17.875 24.375 -0.9 1 95.88 323 LEU A O 1
ATOM 2548 N N . ILE A 1 324 ? -17.531 24.469 1.28 1 92.88 324 ILE A N 1
ATOM 2549 C CA . ILE A 1 324 ? -16.109 24.812 1.151 1 92.88 324 ILE A CA 1
ATOM 2550 C C . ILE A 1 324 ? -15.312 24.062 2.211 1 92.88 324 ILE A C 1
ATOM 2552 O O . ILE A 1 324 ? -15.883 23.375 3.062 1 92.88 324 ILE A O 1
ATOM 2556 N N . GLY A 1 325 ? -14.023 24.109 2.133 1 91.69 325 GLY A N 1
ATOM 2557 C CA . GLY A 1 325 ? -13.172 23.531 3.162 1 91.69 325 GLY A CA 1
ATOM 2558 C C . GLY A 1 325 ? -13.156 22.016 3.15 1 91.69 325 GLY A C 1
ATOM 2559 O O . GLY A 1 325 ? -13.148 21.391 2.084 1 91.69 325 GLY A O 1
ATOM 2560 N N . ARG A 1 326 ? -13.156 21.422 4.273 1 93.5 326 ARG A N 1
ATOM 2561 C CA . ARG A 1 326 ? -12.977 19.984 4.449 1 93.5 326 ARG A CA 1
ATOM 2562 C C . ARG A 1 326 ? -14.148 19.203 3.842 1 93.5 326 ARG A C 1
ATOM 2564 O O . ARG A 1 326 ? -13.945 18.219 3.137 1 93.5 326 ARG A O 1
ATOM 2571 N N . PRO A 1 327 ? -15.352 19.734 4.074 1 96.5 327 PRO A N 1
ATOM 2572 C CA . PRO A 1 327 ? -16.453 18.969 3.475 1 96.5 327 PRO A CA 1
ATOM 2573 C C . PRO A 1 327 ? -16.328 18.859 1.958 1 96.5 327 PRO A C 1
ATOM 2575 O O . PRO A 1 327 ? -16.5 17.766 1.404 1 96.5 327 PRO A O 1
ATOM 2578 N N . MET A 1 328 ? -16.031 19.938 1.341 1 96.38 328 MET A N 1
ATOM 2579 C CA . MET A 1 328 ? -15.914 19.906 -0.114 1 96.38 328 MET A CA 1
ATOM 2580 C C . MET A 1 328 ? -14.695 19.094 -0.542 1 96.38 328 MET A C 1
ATOM 2582 O O . MET A 1 328 ? -14.719 18.422 -1.576 1 96.38 328 MET A O 1
ATOM 2586 N N . MET A 1 329 ? -13.688 19.156 0.239 1 94.25 329 MET A N 1
ATOM 2587 C CA . MET A 1 329 ? -12.5 18.359 -0.051 1 94.25 329 MET A CA 1
ATOM 2588 C C . MET A 1 329 ? -12.828 16.875 -0.078 1 94.25 329 MET A C 1
ATOM 2590 O O . MET A 1 329 ? -12.43 16.156 -1 1 94.25 329 MET A O 1
ATOM 2594 N N . PHE A 1 330 ? -13.477 16.391 0.912 1 97.69 330 PHE A N 1
ATOM 2595 C CA . PHE A 1 330 ? -13.82 14.977 0.981 1 97.69 330 PHE A CA 1
ATOM 2596 C C . PHE A 1 330 ? -14.805 14.602 -0.122 1 97.69 330 PHE A C 1
ATOM 2598 O O . PHE A 1 330 ? -14.727 13.508 -0.681 1 97.69 330 PHE A O 1
ATOM 2605 N N . LEU A 1 331 ? -15.672 15.539 -0.417 1 98.12 331 LEU A N 1
ATOM 2606 C CA . LEU A 1 331 ? -16.641 15.273 -1.479 1 98.12 331 LEU A CA 1
ATOM 2607 C C . LEU A 1 331 ? -15.953 15.242 -2.84 1 98.12 331 LEU A C 1
ATOM 2609 O O . LEU A 1 331 ? -16.281 14.406 -3.684 1 98.12 331 LEU A O 1
ATOM 2613 N N . ASN A 1 332 ? -15.055 16.156 -3.1 1 97.06 332 ASN A N 1
ATOM 2614 C CA . ASN A 1 332 ? -14.242 16.094 -4.312 1 97.06 332 ASN A CA 1
ATOM 2615 C C . ASN A 1 332 ? -13.477 14.781 -4.418 1 97.06 332 ASN A C 1
ATOM 2617 O O . ASN A 1 332 ? -13.406 14.188 -5.496 1 97.06 332 ASN A O 1
ATOM 2621 N N . SER A 1 333 ? -12.875 14.352 -3.309 1 97.25 333 SER A N 1
ATOM 2622 C CA . SER A 1 333 ? -12.156 13.078 -3.285 1 97.25 333 SER A CA 1
ATOM 2623 C C . SER A 1 333 ? -13.086 11.914 -3.613 1 97.25 333 SER A C 1
ATOM 2625 O O . SER A 1 333 ? -12.727 11.031 -4.391 1 97.25 333 SER A O 1
ATOM 2627 N N . ALA A 1 334 ? -14.234 11.961 -3.053 1 98.56 334 ALA A N 1
ATOM 2628 C CA . ALA A 1 334 ? -15.203 10.898 -3.311 1 98.56 334 ALA A CA 1
ATOM 2629 C C . ALA A 1 334 ? -15.594 10.852 -4.789 1 98.56 334 ALA A C 1
ATOM 2631 O O . ALA A 1 334 ? -15.727 9.773 -5.367 1 98.56 334 ALA A O 1
ATOM 2632 N N . MET A 1 335 ? -15.781 12.008 -5.352 1 98.25 335 MET A N 1
ATOM 2633 C CA . MET A 1 335 ? -16.125 12.102 -6.77 1 98.25 335 MET A CA 1
ATOM 2634 C C . MET A 1 335 ? -15.031 11.492 -7.637 1 98.25 335 MET A C 1
ATOM 2636 O O . MET A 1 335 ? -15.312 10.672 -8.516 1 98.25 335 MET A O 1
ATOM 2640 N N . ALA A 1 336 ? -13.859 11.828 -7.344 1 96.81 336 ALA A N 1
ATOM 2641 C CA . ALA A 1 336 ? -12.734 11.281 -8.102 1 96.81 336 ALA A CA 1
ATOM 2642 C C . ALA A 1 336 ? -12.609 9.773 -7.875 1 96.81 336 ALA A C 1
ATOM 2644 O O . ALA A 1 336 ? -12.406 9.016 -8.828 1 96.81 336 ALA A O 1
ATOM 2645 N N . LEU A 1 337 ? -12.734 9.336 -6.672 1 98.25 337 LEU A N 1
ATOM 2646 C CA . LEU A 1 337 ? -12.516 7.945 -6.301 1 98.25 337 LEU A CA 1
ATOM 2647 C C . LEU A 1 337 ? -13.609 7.051 -6.867 1 98.25 337 LEU A C 1
ATOM 2649 O O . LEU A 1 337 ? -13.359 5.902 -7.234 1 98.25 337 LEU A O 1
ATOM 2653 N N . VAL A 1 338 ? -14.844 7.586 -6.887 1 98.75 338 VAL A N 1
ATOM 2654 C CA . VAL A 1 338 ? -15.922 6.73 -7.363 1 98.75 338 VAL A CA 1
ATOM 2655 C C . VAL A 1 338 ? -15.742 6.438 -8.852 1 98.75 338 VAL A C 1
ATOM 2657 O O . VAL A 1 338 ? -16.016 5.332 -9.312 1 98.75 338 VAL A O 1
ATOM 2660 N N . TYR A 1 339 ? -15.281 7.359 -9.602 1 98.38 339 TYR A N 1
ATOM 2661 C CA . TYR A 1 339 ? -15.062 7.137 -11.031 1 98.38 339 TYR A CA 1
ATOM 2662 C C . TYR A 1 339 ? -13.82 6.289 -11.258 1 98.38 339 TYR A C 1
ATOM 2664 O O . TYR A 1 339 ? -13.781 5.461 -12.172 1 98.38 339 TYR A O 1
ATOM 2672 N N . LEU A 1 340 ? -12.805 6.504 -10.453 1 97.12 340 LEU A N 1
ATOM 2673 C CA . LEU A 1 340 ? -11.641 5.621 -10.516 1 97.12 340 LEU A CA 1
ATOM 2674 C C . LEU A 1 340 ? -12.031 4.188 -10.172 1 97.12 340 LEU A C 1
ATOM 2676 O O . LEU A 1 340 ? -11.602 3.248 -10.852 1 97.12 340 LEU A O 1
ATOM 2680 N N . GLN A 1 341 ? -12.812 4.074 -9.188 1 98.44 341 GLN A N 1
ATOM 2681 C CA . GLN A 1 341 ? -13.312 2.773 -8.758 1 98.44 341 GLN A CA 1
ATOM 2682 C C . GLN A 1 341 ? -14.094 2.092 -9.883 1 98.44 341 GLN A C 1
ATOM 2684 O O . GLN A 1 341 ? -13.914 0.899 -10.133 1 98.44 341 GLN A O 1
ATOM 2689 N N . ALA A 1 342 ? -14.93 2.865 -10.516 1 98.31 342 ALA A N 1
ATOM 2690 C CA . ALA A 1 342 ? -15.711 2.334 -11.633 1 98.31 342 ALA A CA 1
ATOM 2691 C C . ALA A 1 342 ? -14.797 1.886 -12.766 1 98.31 342 ALA A C 1
ATOM 2693 O O . ALA A 1 342 ? -14.984 0.807 -13.336 1 98.31 342 ALA A O 1
ATOM 2694 N N . SER A 1 343 ? -13.828 2.678 -13.062 1 97.38 343 SER A N 1
ATOM 2695 C CA . SER A 1 343 ? -12.898 2.35 -14.141 1 97.38 343 SER A CA 1
ATOM 2696 C C . SER A 1 343 ? -12.125 1.069 -13.828 1 97.38 343 SER A C 1
ATOM 2698 O O . SER A 1 343 ? -11.953 0.216 -14.703 1 97.38 343 SER A O 1
ATOM 2700 N N . MET A 1 344 ? -11.672 0.919 -12.609 1 97.25 344 MET A N 1
ATOM 2701 C CA . MET A 1 344 ? -10.945 -0.285 -12.219 1 97.25 344 MET A CA 1
ATOM 2702 C C . MET A 1 344 ? -11.859 -1.502 -12.227 1 97.25 344 MET A C 1
ATOM 2704 O O . MET A 1 344 ? -11.453 -2.59 -12.633 1 97.25 344 MET A O 1
ATOM 2708 N N . GLY A 1 345 ? -13.094 -1.274 -11.781 1 97.88 345 GLY A N 1
ATOM 2709 C CA . GLY A 1 345 ? -14.055 -2.365 -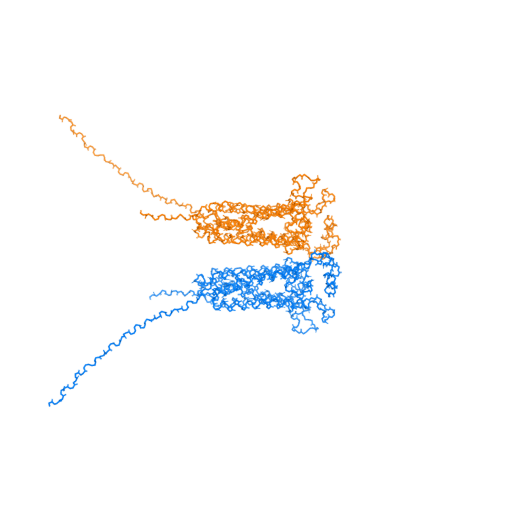11.836 1 97.88 345 GLY A CA 1
ATOM 2710 C C . GLY A 1 345 ? -14.32 -2.855 -13.242 1 97.88 345 GLY A C 1
ATOM 2711 O O . GLY A 1 345 ? -14.32 -4.062 -13.5 1 97.88 345 GLY A O 1
ATOM 2712 N N . ILE A 1 346 ? -14.539 -1.926 -14.133 1 97.44 346 ILE A N 1
ATOM 2713 C CA . ILE A 1 346 ? -14.75 -2.26 -15.539 1 97.44 346 ILE A CA 1
ATOM 2714 C C . ILE A 1 346 ? -13.508 -2.951 -16.094 1 97.44 346 ILE A C 1
ATOM 2716 O O . ILE A 1 346 ? -13.609 -3.943 -16.828 1 97.44 346 ILE A O 1
ATOM 2720 N N . GLY A 1 347 ? -12.375 -2.467 -15.734 1 95.81 347 GLY A N 1
ATOM 2721 C CA . GLY A 1 347 ? -11.141 -3.121 -16.141 1 95.81 347 GLY A CA 1
ATOM 2722 C C . GLY A 1 347 ? -11.039 -4.559 -15.648 1 95.81 347 GLY A C 1
ATOM 2723 O O . GLY A 1 347 ? -10.586 -5.434 -16.391 1 95.81 347 GLY A O 1
ATOM 2724 N N . CYS A 1 348 ? -11.414 -4.812 -14.438 1 96.31 348 CYS A N 1
ATOM 2725 C CA . CYS A 1 348 ? -11.398 -6.172 -13.906 1 96.31 348 CYS A CA 1
ATOM 2726 C C . CYS A 1 348 ? -12.273 -7.094 -14.75 1 96.31 348 CYS A C 1
ATOM 2728 O O . CYS A 1 348 ? -11.898 -8.234 -15.016 1 96.31 348 CYS A O 1
ATOM 2730 N N . LEU A 1 349 ? -13.43 -6.574 -15.203 1 95.38 349 LEU A N 1
ATOM 2731 C CA . LEU A 1 349 ? -14.312 -7.371 -16.047 1 95.38 349 LEU A CA 1
ATOM 2732 C C . LEU A 1 349 ? -13.664 -7.672 -17.391 1 95.38 349 LEU A C 1
ATOM 2734 O O . LEU A 1 349 ? -13.625 -8.828 -17.828 1 95.38 349 LEU A O 1
ATOM 2738 N N . LEU A 1 350 ? -13.094 -6.707 -17.938 1 93.25 350 LEU A N 1
ATOM 2739 C CA . LEU A 1 350 ? -12.602 -6.809 -19.312 1 93.25 350 LEU A CA 1
ATOM 2740 C C . LEU A 1 350 ? -11.336 -7.664 -19.359 1 93.25 350 LEU A C 1
ATOM 2742 O O . LEU A 1 350 ? -11.086 -8.344 -20.359 1 93.25 350 LEU A O 1
ATOM 2746 N N . TYR A 1 351 ? -10.594 -7.637 -18.297 1 92.5 351 TYR A N 1
ATOM 2747 C CA . TYR A 1 351 ? -9.281 -8.273 -18.344 1 92.5 351 TYR A CA 1
ATOM 2748 C C . TYR A 1 351 ? -9.25 -9.508 -17.453 1 92.5 351 TYR A C 1
ATOM 2750 O O . TYR A 1 351 ? -8.172 -9.961 -17.047 1 92.5 351 TYR A O 1
ATOM 2758 N N . GLU A 1 352 ? -10.359 -10 -17.078 1 91.44 352 GLU A N 1
ATOM 2759 C CA . GLU A 1 352 ? -10.508 -11.258 -16.344 1 91.44 352 GLU A CA 1
ATOM 2760 C C . GLU A 1 352 ? -9.828 -11.188 -14.984 1 91.44 352 GLU A C 1
ATOM 2762 O O . GLU A 1 352 ? -9.07 -12.086 -14.617 1 91.44 352 GLU A O 1
ATOM 2767 N N . VAL A 1 353 ? -9.844 -10.016 -14.289 1 93.56 353 VAL A N 1
ATOM 2768 C CA . VAL A 1 353 ? -9.516 -9.75 -12.891 1 93.56 353 VAL A CA 1
ATOM 2769 C C . VAL A 1 353 ? -8.031 -10 -12.648 1 93.56 353 VAL A C 1
ATOM 2771 O O . VAL A 1 353 ? -7.656 -10.773 -11.766 1 93.56 353 VAL A O 1
ATOM 2774 N N . PRO A 1 354 ? -7.207 -9.281 -13.328 1 94.31 354 PRO A N 1
ATOM 2775 C CA . PRO A 1 354 ? -5.789 -9.359 -12.961 1 94.31 354 PRO A CA 1
ATOM 2776 C C . PRO A 1 354 ? -5.543 -9.031 -11.484 1 94.31 354 PRO A C 1
ATOM 2778 O O . PRO A 1 354 ? -6.199 -8.156 -10.922 1 94.31 354 PRO A O 1
ATOM 2781 N N . VAL A 1 355 ? -4.594 -9.711 -10.852 1 93.19 355 VAL A N 1
ATOM 2782 C CA . VAL A 1 355 ? -4.344 -9.586 -9.422 1 93.19 355 VAL A CA 1
ATOM 2783 C C . VAL A 1 355 ? -4.066 -8.125 -9.07 1 93.19 355 VAL A C 1
ATOM 2785 O O . VAL A 1 355 ? -4.699 -7.57 -8.164 1 93.19 355 VAL A O 1
ATOM 2788 N N . PRO A 1 356 ? -3.207 -7.414 -9.797 1 92.94 356 PRO A N 1
ATOM 2789 C CA . PRO A 1 356 ? -2.963 -6.023 -9.391 1 92.94 356 PRO A CA 1
ATOM 2790 C C . PRO A 1 356 ? -4.199 -5.141 -9.539 1 92.94 356 PRO A C 1
ATOM 2792 O O . PRO A 1 356 ? -4.426 -4.246 -8.719 1 92.94 356 PRO A O 1
ATOM 2795 N N . LEU A 1 357 ? -4.934 -5.359 -10.539 1 94.5 357 LEU A N 1
ATOM 2796 C CA . LEU A 1 357 ? -6.121 -4.543 -10.758 1 94.5 357 LEU A CA 1
ATOM 2797 C C . LEU A 1 357 ? -7.203 -4.875 -9.734 1 94.5 357 LEU A C 1
ATOM 2799 O O . LEU A 1 357 ? -7.863 -3.977 -9.211 1 94.5 357 LEU A O 1
ATOM 2803 N N . GLY A 1 358 ? -7.383 -6.156 -9.523 1 96.38 358 GLY A N 1
ATOM 2804 C CA . GLY A 1 358 ? -8.32 -6.562 -8.492 1 96.38 358 GLY A CA 1
ATOM 2805 C C . GLY A 1 358 ? -7.961 -6.02 -7.117 1 96.38 358 GLY A C 1
ATOM 2806 O O . GLY A 1 358 ? -8.828 -5.531 -6.391 1 96.38 358 GLY A O 1
ATOM 2807 N N . ALA A 1 359 ? -6.707 -6.117 -6.793 1 95.25 359 ALA A N 1
ATOM 2808 C CA . ALA A 1 359 ? -6.227 -5.586 -5.52 1 95.25 359 ALA A CA 1
ATOM 2809 C C . ALA A 1 359 ? -6.445 -4.078 -5.434 1 95.25 359 ALA A C 1
ATOM 2811 O O . ALA A 1 359 ? -6.867 -3.562 -4.398 1 95.25 359 ALA A O 1
ATOM 2812 N N . ALA A 1 360 ? -6.141 -3.402 -6.504 1 95.81 360 ALA A N 1
ATOM 2813 C CA . ALA A 1 360 ? -6.34 -1.956 -6.551 1 95.81 360 ALA A CA 1
ATOM 2814 C C . ALA A 1 360 ? -7.812 -1.601 -6.391 1 95.81 360 ALA A C 1
ATOM 2816 O O . ALA A 1 360 ? -8.156 -0.634 -5.703 1 95.81 360 ALA A O 1
ATOM 2817 N N . HIS A 1 361 ? -8.609 -2.311 -7.074 1 97.94 361 HIS A N 1
ATOM 2818 C CA . HIS A 1 361 ? -10.047 -2.092 -6.977 1 97.94 361 HIS A CA 1
ATOM 2819 C C . HIS A 1 361 ? -10.539 -2.268 -5.543 1 97.94 361 HIS A C 1
ATOM 2821 O O . HIS A 1 361 ? -11.344 -1.472 -5.055 1 97.94 361 HIS A O 1
ATOM 2827 N N . GLN A 1 362 ? -10.086 -3.254 -4.898 1 97.19 362 GLN A N 1
ATOM 2828 C CA . GLN A 1 362 ? -10.445 -3.459 -3.5 1 97.19 362 GLN A CA 1
ATOM 2829 C C . GLN A 1 362 ? -9.938 -2.314 -2.627 1 97.19 362 GLN A C 1
ATOM 2831 O O . GLN A 1 362 ? -10.672 -1.803 -1.778 1 97.19 362 GLN A O 1
ATOM 2836 N N . LEU A 1 363 ? -8.727 -1.96 -2.822 1 96.19 363 LEU A N 1
ATOM 2837 C CA . LEU A 1 363 ? -8.141 -0.844 -2.084 1 96.19 363 LEU A CA 1
ATOM 2838 C C . LEU A 1 363 ? -8.945 0.434 -2.312 1 96.19 363 LEU A C 1
ATOM 2840 O O . LEU A 1 363 ? -9.203 1.187 -1.369 1 96.19 363 LEU A O 1
ATOM 2844 N N . GLY A 1 364 ? -9.305 0.688 -3.523 1 97.5 364 GLY A N 1
ATOM 2845 C CA . GLY A 1 364 ? -10.094 1.863 -3.875 1 97.5 364 GLY A CA 1
ATOM 2846 C C . GLY A 1 364 ? -11.414 1.942 -3.139 1 97.5 364 GLY A C 1
ATOM 2847 O O . GLY A 1 364 ? -11.875 3.033 -2.793 1 97.5 364 GLY A O 1
ATOM 2848 N N . SER A 1 365 ? -11.953 0.814 -2.916 1 98.19 365 SER A N 1
ATOM 2849 C CA . SER A 1 365 ? -13.234 0.805 -2.217 1 98.19 365 SER A CA 1
ATOM 2850 C C . SER A 1 365 ? -13.086 1.302 -0.782 1 98.19 365 SER A C 1
ATOM 2852 O O . SER A 1 365 ? -13.969 1.981 -0.259 1 98.19 365 SER A O 1
ATOM 2854 N N . VAL A 1 366 ? -11.984 0.986 -0.159 1 98.12 366 VAL A N 1
ATOM 2855 C CA . VAL A 1 366 ? -11.758 1.43 1.213 1 98.12 366 VAL A CA 1
ATOM 2856 C C . VAL A 1 366 ? -11.531 2.939 1.237 1 98.12 366 VAL A C 1
ATOM 2858 O O . VAL A 1 366 ? -12.039 3.635 2.121 1 98.12 366 VAL A O 1
ATOM 2861 N N . PHE A 1 367 ? -10.797 3.42 0.275 1 97.75 367 PHE A N 1
ATOM 2862 C CA . PHE A 1 367 ? -10.562 4.855 0.207 1 97.75 367 PHE A CA 1
ATOM 2863 C C . PHE A 1 367 ? -11.852 5.609 -0.085 1 97.75 367 PHE A C 1
ATOM 2865 O O . PHE A 1 367 ? -12.086 6.684 0.467 1 97.75 367 PHE A O 1
ATOM 2872 N N . LEU A 1 368 ? -12.633 5.051 -0.985 1 98.75 368 LEU A N 1
ATOM 2873 C CA . LEU A 1 368 ? -13.914 5.672 -1.284 1 98.75 368 LEU A CA 1
ATOM 2874 C C . LEU A 1 368 ? -14.805 5.707 -0.046 1 98.75 368 LEU A C 1
ATOM 2876 O O . LEU A 1 368 ? -15.391 6.742 0.274 1 98.75 368 LEU A O 1
ATOM 2880 N N . LEU A 1 369 ? -14.844 4.598 0.65 1 98.88 369 LEU A N 1
ATOM 2881 C CA . LEU A 1 369 ? -15.617 4.555 1.889 1 98.88 369 LEU A CA 1
ATOM 2882 C C . LEU A 1 369 ? -15.07 5.551 2.904 1 98.88 369 LEU A C 1
ATOM 2884 O O . LEU A 1 369 ? -15.836 6.273 3.543 1 98.88 369 LEU A O 1
ATOM 2888 N N . GLY A 1 370 ? -13.781 5.59 3.016 1 98.75 370 GLY A N 1
ATOM 2889 C CA . GLY A 1 370 ? -13.164 6.539 3.924 1 98.75 370 GLY A CA 1
ATOM 2890 C C . GLY A 1 370 ? -13.531 7.98 3.615 1 98.75 370 GLY A C 1
ATOM 2891 O O . GLY A 1 370 ? -13.82 8.758 4.523 1 98.75 370 GLY A O 1
ATOM 2892 N N . SER A 1 371 ? -13.5 8.289 2.346 1 98.56 371 SER A N 1
ATOM 2893 C CA . SER A 1 371 ? -13.836 9.648 1.931 1 98.56 371 SER A CA 1
ATOM 2894 C C . SER A 1 371 ? -15.297 9.969 2.244 1 98.56 371 SER A C 1
ATOM 2896 O O . SER A 1 371 ? -15.609 11.07 2.701 1 98.56 371 SER A O 1
ATOM 2898 N N . MET A 1 372 ? -16.125 9.055 1.986 1 98.81 372 MET A N 1
ATOM 2899 C CA . MET A 1 372 ? -17.531 9.266 2.25 1 98.81 372 MET A CA 1
ATOM 2900 C C . MET A 1 372 ? -17.797 9.375 3.748 1 98.81 372 MET A C 1
ATOM 2902 O O . MET A 1 372 ? -18.656 10.164 4.176 1 98.81 372 MET A O 1
ATOM 2906 N N . VAL A 1 373 ? -17.094 8.609 4.516 1 98.81 373 VAL A N 1
ATOM 2907 C CA . VAL A 1 373 ? -17.234 8.648 5.969 1 98.81 373 VAL A CA 1
ATOM 2908 C C . VAL A 1 373 ? -16.734 9.992 6.496 1 98.81 373 VAL A C 1
ATOM 2910 O O . VAL A 1 373 ? -17.375 10.617 7.336 1 98.81 373 VAL A O 1
ATOM 2913 N N . ALA A 1 374 ? -15.633 10.438 6.035 1 98.5 374 ALA A N 1
ATOM 2914 C CA . ALA A 1 374 ? -15.094 11.727 6.445 1 98.5 374 ALA A CA 1
ATOM 2915 C C . ALA A 1 374 ? -16.031 12.859 6.059 1 98.5 374 ALA A C 1
ATOM 2917 O O . ALA A 1 374 ? -16.234 13.805 6.832 1 98.5 374 ALA A O 1
ATOM 2918 N N . PHE A 1 375 ? -16.594 12.727 4.848 1 98.38 375 PHE A N 1
ATOM 2919 C CA . PHE A 1 375 ? -17.578 13.719 4.406 1 98.38 375 PHE A CA 1
ATOM 2920 C C . PHE A 1 375 ? -18.781 13.75 5.336 1 98.38 375 PHE A C 1
ATOM 2922 O O . PHE A 1 375 ? -19.203 14.812 5.777 1 98.38 375 PHE A O 1
ATOM 2929 N N . SER A 1 376 ? -19.266 12.617 5.613 1 98.31 376 SER A N 1
ATOM 2930 C CA . SER A 1 376 ? -20.406 12.5 6.52 1 98.31 376 SER A CA 1
ATOM 2931 C C . SER A 1 376 ? -20.078 13.07 7.898 1 98.31 376 SER A C 1
ATOM 2933 O O . SER A 1 376 ? -20.906 13.75 8.508 1 98.31 376 SER A O 1
ATOM 2935 N N . HIS A 1 377 ? -18.922 12.805 8.359 1 97.81 377 HIS A N 1
ATOM 2936 C CA . HIS A 1 377 ? -18.484 13.312 9.656 1 97.81 377 HIS A CA 1
ATOM 2937 C C . HIS A 1 377 ? -18.5 14.836 9.688 1 97.81 377 HIS A C 1
ATOM 2939 O O . HIS A 1 377 ? -19.031 15.445 10.617 1 97.81 377 HIS A O 1
ATOM 2945 N N . GLU A 1 378 ? -17.938 15.414 8.656 1 96.69 378 GLU A N 1
ATOM 2946 C CA . GLU A 1 378 ? -17.891 16.875 8.57 1 96.69 378 GLU A CA 1
ATOM 2947 C C . GLU A 1 378 ? -19.297 17.469 8.508 1 96.69 378 GLU A C 1
ATOM 2949 O O . GLU A 1 378 ? -19.562 18.5 9.117 1 96.69 378 GLU A O 1
ATOM 2954 N N . MET A 1 379 ? -20.125 16.828 7.754 1 96.56 379 MET A N 1
ATOM 2955 C CA . MET A 1 379 ? -21.484 17.344 7.582 1 96.56 379 MET A CA 1
ATOM 2956 C C . MET A 1 379 ? -22.281 17.203 8.875 1 96.56 379 MET A C 1
ATOM 2958 O O . MET A 1 379 ? -23 18.125 9.266 1 96.56 379 MET A O 1
ATOM 2962 N N . ARG A 1 380 ? -22.109 16.125 9.516 1 95.19 380 ARG A N 1
ATOM 2963 C CA . ARG A 1 380 ? -22.906 15.828 10.695 1 95.19 380 ARG A CA 1
ATOM 2964 C C . ARG A 1 380 ? -22.438 16.641 11.898 1 95.19 380 ARG A C 1
ATOM 2966 O O . ARG A 1 380 ? -23.234 17.031 12.742 1 95.19 380 ARG A O 1
ATOM 2973 N N . ARG A 1 381 ? -21.188 16.875 12.016 1 92.19 381 ARG A N 1
ATOM 2974 C CA . ARG A 1 381 ? -20.625 17.562 13.172 1 92.19 381 ARG A CA 1
ATOM 2975 C C . ARG A 1 381 ? -20.469 19.062 12.898 1 92.19 381 ARG A C 1
ATOM 2977 O O . ARG A 1 381 ? -20.156 19.828 13.805 1 92.19 381 ARG A O 1
ATOM 2984 N N . GLY A 1 382 ? -20.703 19.344 11.633 1 91.38 382 GLY A N 1
ATOM 2985 C CA . GLY A 1 382 ? -20.578 20.75 11.273 1 91.38 382 GLY A CA 1
ATOM 2986 C C . GLY A 1 382 ? -21.734 21.594 11.797 1 91.38 382 GLY A C 1
ATOM 2987 O O . GLY A 1 382 ? -22.781 21.062 12.172 1 91.38 382 GLY A O 1
ATOM 2988 N N . ARG A 1 383 ? -21.438 22.906 11.906 1 88.81 383 ARG A N 1
ATOM 2989 C CA . ARG A 1 383 ? -22.438 23.875 12.367 1 88.81 383 ARG A CA 1
ATOM 2990 C C . ARG A 1 383 ? -22.812 24.844 11.258 1 88.81 383 ARG A C 1
ATOM 2992 O O . ARG A 1 383 ? -21.938 25.375 10.57 1 88.81 383 ARG A O 1
ATOM 2999 N N . VAL A 1 384 ? -24.047 25 11.102 1 85.94 384 VAL A N 1
ATOM 3000 C CA . VAL A 1 384 ? -24.531 25.922 10.086 1 85.94 384 VAL A CA 1
ATOM 3001 C C . VAL A 1 384 ? -24.312 27.359 10.562 1 85.94 384 VAL A C 1
ATOM 3003 O O . VAL A 1 384 ? -24.656 27.719 11.688 1 85.94 384 VAL A O 1
ATOM 3006 N N . LEU A 1 385 ? -23.578 28.109 9.844 1 74.12 385 LEU A N 1
ATOM 3007 C CA . LEU A 1 385 ? -23.328 29.516 10.164 1 74.12 385 LEU A CA 1
ATOM 3008 C C . LEU A 1 385 ? -24.578 30.344 9.969 1 74.12 385 LEU A C 1
ATOM 3010 O O . LEU A 1 385 ? -25.25 30.25 8.938 1 74.12 385 LEU A O 1
ATOM 3014 N N . GLN A 1 386 ? -25.266 30.766 11.117 1 64.19 386 GLN A N 1
ATOM 3015 C CA . GLN A 1 386 ? -26.438 31.641 11.016 1 64.19 386 GLN A CA 1
ATOM 3016 C C . GLN A 1 386 ? -26.047 33 10.477 1 64.19 386 GLN A C 1
ATOM 3018 O O . GLN A 1 386 ? -25 33.562 10.836 1 64.19 386 GLN A O 1
ATOM 3023 N N . ALA A 1 387 ? -26.469 33.406 9.312 1 51.09 387 ALA A N 1
ATOM 3024 C CA . ALA A 1 387 ? -26.359 34.781 8.859 1 51.09 387 ALA A CA 1
ATOM 3025 C C . ALA A 1 387 ? -26.656 35.75 9.992 1 51.09 387 ALA A C 1
ATOM 3027 O O . ALA A 1 387 ? -27.672 35.625 10.695 1 51.09 387 ALA A O 1
ATOM 3028 N N . VAL A 1 388 ? -25.688 36.344 10.68 1 48.06 388 VAL A N 1
ATOM 3029 C CA . VAL A 1 388 ? -25.953 37.438 11.594 1 48.06 388 VAL A CA 1
ATOM 3030 C C . VAL A 1 388 ? -26.969 38.406 10.969 1 48.06 388 VAL A C 1
ATOM 3032 O O . VAL A 1 388 ? -26.734 38.938 9.883 1 48.06 388 VAL A O 1
ATOM 3035 N N . LYS A 1 389 ? -28.219 38.312 11.234 1 46.34 389 LYS A N 1
ATOM 3036 C CA . LYS A 1 389 ? -29.141 39.438 10.945 1 46.34 389 LYS A CA 1
ATOM 3037 C C . LYS A 1 389 ? -28.562 40.75 11.406 1 46.34 389 LYS A C 1
ATOM 3039 O O . LYS A 1 389 ? -28.188 40.906 12.57 1 46.34 389 LYS A O 1
ATOM 3044 N N . LYS A 1 390 ? -28.047 41.531 10.516 1 44 390 LYS A N 1
ATOM 3045 C CA . LYS A 1 390 ? -27.922 42.969 10.82 1 44 390 LYS A CA 1
ATOM 3046 C C . LYS A 1 390 ? -29.156 43.5 11.523 1 44 390 LYS A C 1
ATOM 3048 O O . LYS A 1 390 ? -30.281 43.375 11.008 1 44 390 LYS A O 1
ATOM 3053 N N . MET A 1 391 ? -29.203 43.5 12.836 1 36.12 391 MET A N 1
ATOM 3054 C CA . MET A 1 391 ? -30.156 44.406 13.461 1 36.12 391 MET A CA 1
ATOM 3055 C C . MET A 1 391 ? -30.203 45.719 12.711 1 36.12 391 MET A C 1
ATOM 3057 O O . MET A 1 391 ? -29.188 46.406 12.578 1 36.12 391 MET A O 1
ATOM 3061 N N . THR A 1 392 ? -31.062 45.844 11.797 1 31.2 392 THR A N 1
ATOM 3062 C CA . THR A 1 392 ? -31.484 47.219 11.656 1 31.2 392 THR A CA 1
ATOM 3063 C C . THR A 1 392 ? -32.062 47.75 12.969 1 31.2 392 THR A C 1
ATOM 3065 O O . THR A 1 392 ? -32.812 47.031 13.648 1 31.2 392 THR A O 1
ATOM 3068 N N . MET B 1 1 ? 37.656 102.375 7.195 1 23.38 1 MET B N 1
ATOM 3069 C CA . MET B 1 1 ? 36.25 102.688 7.117 1 23.38 1 MET B CA 1
ATOM 3070 C C . MET B 1 1 ? 35.562 101.938 6.027 1 23.38 1 MET B C 1
ATOM 3072 O O . MET B 1 1 ? 34.312 101.812 6.016 1 23.38 1 MET B O 1
ATOM 3076 N N . ILE B 1 2 ? 36.281 101.688 4.969 1 25.39 2 ILE B N 1
ATOM 3077 C CA . ILE B 1 2 ? 35.656 101.375 3.701 1 25.39 2 ILE B CA 1
ATOM 3078 C C . ILE B 1 2 ? 35.062 99.938 3.742 1 25.39 2 ILE B C 1
ATOM 3080 O O . ILE B 1 2 ? 34.844 99.312 2.699 1 25.39 2 ILE B O 1
ATOM 3084 N N . CYS B 1 3 ? 35.219 99.25 4.906 1 24.33 3 CYS B N 1
ATOM 3085 C CA . CYS B 1 3 ? 35.094 97.75 4.98 1 24.33 3 CYS B CA 1
ATOM 3086 C C . CYS B 1 3 ? 33.688 97.312 4.586 1 24.33 3 CYS B C 1
ATOM 3088 O O . CYS B 1 3 ? 33.5 96.188 4.109 1 24.33 3 CYS B O 1
ATOM 3090 N N . SER B 1 4 ? 32.656 98.062 5.109 1 24.34 4 SER B N 1
ATOM 3091 C CA . SER B 1 4 ? 31.547 97.375 5.699 1 24.34 4 SER B CA 1
ATOM 3092 C C . SER B 1 4 ? 30.516 96.938 4.641 1 24.34 4 SER B C 1
ATOM 3094 O O . SER B 1 4 ? 29.453 96.438 4.961 1 24.34 4 SER B O 1
ATOM 3096 N N . ARG B 1 5 ? 30.656 97.562 3.441 1 24.09 5 ARG B N 1
ATOM 3097 C CA . ARG B 1 5 ? 29.359 97.75 2.801 1 24.09 5 ARG B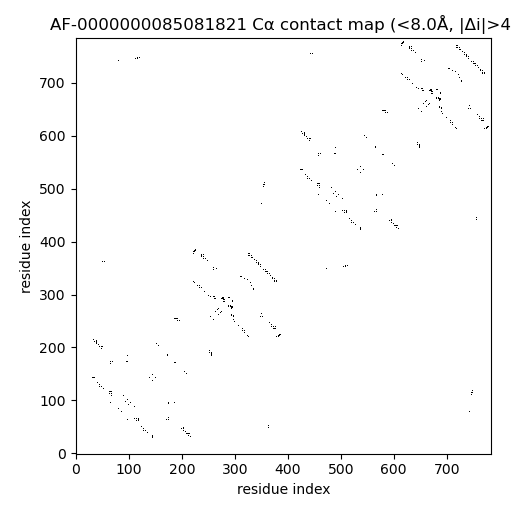 CA 1
ATOM 3098 C C . ARG B 1 5 ? 28.719 96.438 2.447 1 24.09 5 ARG B C 1
ATOM 3100 O O . ARG B 1 5 ? 27.5 96.25 2.605 1 24.09 5 ARG B O 1
ATOM 3107 N N . LEU B 1 6 ? 29.391 95.625 1.607 1 26.86 6 LEU B N 1
ATOM 3108 C CA . LEU B 1 6 ? 28.594 95.062 0.523 1 26.86 6 LEU B CA 1
ATOM 3109 C C . LEU B 1 6 ? 27.828 93.812 0.999 1 26.86 6 LEU B C 1
ATOM 3111 O O . LEU B 1 6 ? 28.391 92.688 1.052 1 26.86 6 LEU B O 1
ATOM 3115 N N . CYS B 1 7 ? 27.297 93.75 2.244 1 24.86 7 CYS B N 1
ATOM 3116 C CA . CYS B 1 7 ? 26.781 92.5 2.867 1 24.86 7 CYS B CA 1
ATOM 3117 C C . CYS B 1 7 ? 25.562 92 2.121 1 24.86 7 CYS B C 1
ATOM 3119 O O . CYS B 1 7 ? 25 91 2.502 1 24.86 7 CYS B O 1
ATOM 3121 N N . GLY B 1 8 ? 24.781 92.875 1.359 1 25.2 8 GLY B N 1
ATOM 3122 C CA . GLY B 1 8 ? 23.344 92.625 1.41 1 25.2 8 GLY B CA 1
ATOM 3123 C C . GLY B 1 8 ? 22.891 91.438 0.596 1 25.2 8 GLY B C 1
ATOM 3124 O O . GLY B 1 8 ? 21.688 91.25 0.432 1 25.2 8 GLY B O 1
ATOM 3125 N N . ALA B 1 9 ? 23.641 90.938 -0.392 1 28.84 9 ALA B N 1
ATOM 3126 C CA . ALA B 1 9 ? 22.891 90.312 -1.481 1 28.84 9 ALA B CA 1
ATOM 3127 C C . ALA B 1 9 ? 22.219 89.062 -1.028 1 28.84 9 ALA B C 1
ATOM 3129 O O . ALA B 1 9 ? 22.891 88.125 -0.612 1 28.84 9 ALA B O 1
ATOM 3130 N N . GLY B 1 10 ? 21.031 89.125 -0.383 1 26.22 10 GLY B N 1
ATOM 3131 C CA . GLY B 1 10 ? 20.188 88 0.096 1 26.22 10 GLY B CA 1
ATOM 3132 C C . GLY B 1 10 ? 19.922 86.938 -0.964 1 26.22 10 GLY B C 1
ATOM 3133 O O . GLY B 1 10 ? 19.656 87.312 -2.119 1 26.22 10 GLY B O 1
ATOM 3134 N N . ARG B 1 11 ? 20.625 85.812 -0.956 1 26.89 11 ARG B N 1
ATOM 3135 C CA . ARG B 1 11 ? 20.609 84.625 -1.805 1 26.89 11 ARG B CA 1
ATOM 3136 C C . ARG B 1 11 ? 19.203 84.062 -1.956 1 26.89 11 ARG B C 1
ATOM 3138 O O . ARG B 1 11 ? 18.531 83.75 -0.963 1 26.89 11 ARG B O 1
ATOM 3145 N N . ASN B 1 12 ? 18.344 84.688 -2.816 1 27.81 12 ASN B N 1
ATOM 3146 C CA . ASN B 1 12 ? 17.031 84.125 -3.164 1 27.81 12 ASN B CA 1
ATOM 3147 C C . ASN B 1 12 ? 17.109 82.625 -3.518 1 27.81 12 ASN B C 1
ATOM 3149 O O . ASN B 1 12 ? 17.688 82.25 -4.535 1 27.81 12 ASN B O 1
ATOM 3153 N N . PHE B 1 13 ? 17.375 81.75 -2.6 1 26.94 13 PHE B N 1
ATOM 3154 C CA . PHE B 1 13 ? 17.406 80.312 -2.834 1 26.94 13 PHE B CA 1
ATOM 3155 C C . PHE B 1 13 ? 16.078 79.875 -3.434 1 26.94 13 PHE B C 1
ATOM 3157 O O . PHE B 1 13 ? 15.016 80.062 -2.854 1 26.94 13 PHE B O 1
ATOM 3164 N N . VAL B 1 14 ? 15.938 79.938 -4.754 1 28.27 14 VAL B N 1
ATOM 3165 C CA . VAL B 1 14 ? 14.797 79.375 -5.477 1 28.27 14 VAL B CA 1
ATOM 3166 C C . VAL B 1 14 ? 14.508 78 -4.984 1 28.27 14 VAL B C 1
ATOM 3168 O O . VAL B 1 14 ? 15.398 77.125 -4.961 1 28.27 14 VAL B O 1
ATOM 3171 N N . LYS B 1 15 ? 13.562 77.812 -4.043 1 32.94 15 LYS B N 1
ATOM 3172 C CA . LYS B 1 15 ? 13.016 76.562 -3.553 1 32.94 15 LYS B CA 1
ATOM 3173 C C . LYS B 1 15 ? 12.555 75.688 -4.703 1 32.94 15 LYS B C 1
ATOM 3175 O O . LYS B 1 15 ? 11.648 76.062 -5.453 1 32.94 15 LYS B O 1
ATOM 3180 N N . GLY B 1 16 ? 13.508 75.188 -5.496 1 31.92 16 GLY B N 1
ATOM 3181 C CA . GLY B 1 16 ? 13.039 74.312 -6.535 1 31.92 16 GLY B CA 1
ATOM 3182 C C . GLY B 1 16 ? 12.008 73.312 -6.035 1 31.92 16 GLY B C 1
ATOM 3183 O O . GLY B 1 16 ? 11.875 73.062 -4.828 1 31.92 16 GLY B O 1
ATOM 3184 N N . PRO B 1 17 ? 10.938 73.062 -6.855 1 33.03 17 PRO B N 1
ATOM 3185 C CA . PRO B 1 17 ? 9.844 72.188 -6.422 1 33.03 17 PRO B CA 1
ATOM 3186 C C . PRO B 1 17 ? 10.344 70.875 -5.852 1 33.03 17 PRO B C 1
ATOM 3188 O O . PRO B 1 17 ? 11.43 70.438 -6.219 1 33.03 17 PRO B O 1
ATOM 3191 N N . ILE B 1 18 ? 10.086 70.625 -4.566 1 33.66 18 ILE B N 1
ATOM 3192 C CA . ILE B 1 18 ? 10.266 69.312 -3.936 1 33.66 18 ILE B CA 1
ATOM 3193 C C . ILE B 1 18 ? 9.742 68.188 -4.859 1 33.66 18 ILE B C 1
ATOM 3195 O O . ILE B 1 18 ? 8.555 68.188 -5.188 1 33.66 18 ILE B O 1
ATOM 3199 N N . ILE B 1 19 ? 10.477 67.812 -5.895 1 32.16 19 ILE B N 1
ATOM 3200 C CA . ILE B 1 19 ? 10.07 66.625 -6.59 1 32.16 19 ILE B CA 1
ATOM 3201 C C . ILE B 1 19 ? 9.727 65.562 -5.57 1 32.16 19 ILE B C 1
ATOM 3203 O O . ILE B 1 19 ? 10.57 65.125 -4.77 1 32.16 19 ILE B O 1
ATOM 3207 N N . LYS B 1 20 ? 8.477 65.562 -5.062 1 33.5 20 LYS B N 1
ATOM 3208 C CA . LYS B 1 20 ? 8.008 64.375 -4.348 1 33.5 20 LYS B CA 1
ATOM 3209 C C . LYS B 1 20 ? 8.445 63.125 -5.055 1 33.5 20 LYS B C 1
ATOM 3211 O O . LYS B 1 20 ? 7.996 62.844 -6.168 1 33.5 20 LYS B O 1
ATOM 3216 N N . ILE B 1 21 ? 9.758 62.812 -4.969 1 31.78 21 ILE B N 1
ATOM 3217 C CA . ILE B 1 21 ? 10.047 61.406 -5.332 1 31.78 21 ILE B CA 1
ATOM 3218 C C . ILE B 1 21 ? 9.008 60.5 -4.703 1 31.78 21 ILE B C 1
ATOM 3220 O O . ILE B 1 21 ? 8.938 60.375 -3.477 1 31.78 21 ILE B O 1
ATOM 3224 N N . THR B 1 22 ? 7.777 60.594 -5.207 1 33.06 22 THR B N 1
ATOM 3225 C CA . THR B 1 22 ? 6.945 59.469 -4.797 1 33.06 22 THR B CA 1
ATOM 3226 C C . THR B 1 22 ? 7.746 58.188 -4.809 1 33.06 22 THR B C 1
ATOM 3228 O O . THR B 1 22 ? 8.266 57.75 -5.852 1 33.06 22 THR B O 1
ATOM 3231 N N . LEU B 1 23 ? 8.484 57.938 -3.76 1 30.42 23 LEU B N 1
ATOM 3232 C CA . LEU B 1 23 ? 8.961 56.562 -3.615 1 30.42 23 LEU B CA 1
ATOM 3233 C C . LEU B 1 23 ? 7.934 55.594 -4.156 1 30.42 23 LEU B C 1
ATOM 3235 O O . LEU B 1 23 ? 6.824 55.469 -3.625 1 30.42 23 LEU B O 1
ATOM 3239 N N . ARG B 1 24 ? 7.758 55.594 -5.48 1 34.62 24 ARG B N 1
ATOM 3240 C CA . ARG B 1 24 ? 7.055 54.375 -5.918 1 34.62 24 ARG B CA 1
ATOM 3241 C C . ARG B 1 24 ? 7.391 53.188 -5.02 1 34.62 24 ARG B C 1
ATOM 3243 O O . ARG B 1 24 ? 8.562 52.875 -4.82 1 34.62 24 ARG B O 1
ATOM 3250 N N . GLN B 1 25 ? 6.633 53.094 -3.955 1 34.78 25 GLN B N 1
ATOM 3251 C CA . GLN B 1 25 ? 6.691 51.812 -3.277 1 34.78 25 GLN B CA 1
ATOM 3252 C C . GLN B 1 25 ? 7.137 50.719 -4.234 1 34.78 25 GLN B C 1
ATOM 3254 O O . GLN B 1 25 ? 6.535 50.531 -5.293 1 34.78 25 GLN B O 1
ATOM 3259 N N . ALA B 1 26 ? 8.375 50.531 -4.426 1 35.81 26 ALA B N 1
ATOM 3260 C CA . ALA B 1 26 ? 8.859 49.281 -5.027 1 35.81 26 ALA B CA 1
ATOM 3261 C C . ALA B 1 26 ? 7.848 48.156 -4.859 1 35.81 26 ALA B C 1
ATOM 3263 O O . ALA B 1 26 ? 7.418 47.875 -3.742 1 35.81 26 ALA B O 1
ATOM 3264 N N . SER B 1 27 ? 6.887 48.125 -5.742 1 36.59 27 SER B N 1
ATOM 3265 C CA . SER B 1 27 ? 6.16 46.875 -5.812 1 36.59 27 SER B CA 1
ATOM 3266 C C . SER B 1 27 ? 7.035 45.719 -5.371 1 36.59 27 SER B C 1
ATOM 3268 O O . SER B 1 27 ? 8.062 45.438 -5.988 1 36.59 27 SER B O 1
ATOM 3270 N N . GLN B 1 28 ? 7.547 45.688 -4.16 1 36.25 28 GLN B N 1
ATOM 3271 C CA . GLN B 1 28 ? 8.172 44.469 -3.688 1 36.25 28 GLN B CA 1
ATOM 3272 C C . GLN B 1 28 ? 7.738 43.281 -4.531 1 36.25 28 GLN B C 1
ATOM 3274 O O . GLN B 1 28 ? 6.543 43.031 -4.695 1 36.25 28 GLN B O 1
ATOM 3279 N N . ASN B 1 29 ? 8.242 43.094 -5.586 1 39.53 29 ASN B N 1
ATOM 3280 C CA . ASN B 1 29 ? 8.078 41.844 -6.316 1 39.53 29 ASN B CA 1
ATOM 3281 C C . ASN B 1 29 ? 7.621 40.719 -5.398 1 39.53 29 ASN B C 1
ATOM 3283 O O . ASN B 1 29 ? 8.414 40.188 -4.613 1 39.53 29 ASN B O 1
ATOM 3287 N N . ALA B 1 30 ? 6.566 40.906 -4.684 1 44.75 30 ALA B N 1
ATOM 3288 C CA . ALA B 1 30 ? 5.902 39.906 -3.861 1 44.75 30 ALA B CA 1
ATOM 3289 C C . ALA B 1 30 ? 6.203 38.5 -4.367 1 44.75 30 ALA B C 1
ATOM 3291 O O . ALA B 1 30 ? 5.844 38.125 -5.492 1 44.75 30 ALA B O 1
ATOM 3292 N N . VAL B 1 31 ? 7.328 37.875 -4.242 1 52.75 31 VAL B N 1
ATOM 3293 C CA . VAL B 1 31 ? 7.625 36.469 -4.496 1 52.75 31 VAL B CA 1
ATOM 3294 C C . VAL B 1 31 ? 6.336 35.656 -4.43 1 52.75 31 VAL B C 1
ATOM 3296 O O . VAL B 1 31 ? 5.668 35.625 -3.395 1 52.75 31 VAL B O 1
ATOM 3299 N N . ARG B 1 32 ? 5.645 35.594 -5.52 1 62.75 32 ARG B N 1
ATOM 3300 C CA . ARG B 1 32 ? 4.418 34.812 -5.652 1 62.75 32 ARG B CA 1
ATOM 3301 C C . ARG B 1 32 ? 4.5 33.531 -4.863 1 62.75 32 ARG B C 1
ATOM 3303 O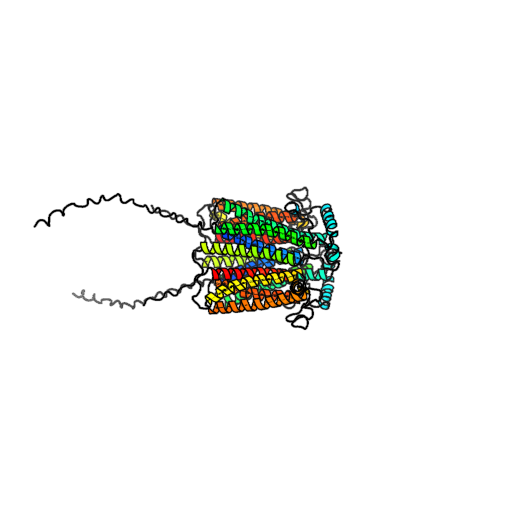 O . ARG B 1 32 ? 5.348 32.656 -5.145 1 62.75 32 ARG B O 1
ATOM 3310 N N . GLU B 1 33 ? 3.979 33.531 -3.693 1 84.12 33 GLU B N 1
ATOM 3311 C CA . GLU B 1 33 ? 3.926 32.344 -2.848 1 84.12 33 GLU B CA 1
ATOM 3312 C C . GLU B 1 33 ? 3.141 31.234 -3.52 1 84.12 33 GLU B C 1
ATOM 3314 O O . GLU B 1 33 ? 2.049 31.453 -4.047 1 84.12 33 GLU B O 1
ATOM 3319 N N . THR B 1 34 ? 3.912 30.125 -3.82 1 92.5 34 THR B N 1
ATOM 3320 C CA . THR B 1 34 ? 3.271 28.938 -4.363 1 92.5 34 THR B CA 1
ATOM 3321 C C . THR B 1 34 ? 2.15 28.453 -3.445 1 92.5 34 THR B C 1
ATOM 3323 O O . THR B 1 34 ? 2.352 28.297 -2.238 1 92.5 34 THR B O 1
ATOM 3326 N N . PRO B 1 35 ? 1.024 28.391 -4 1 93.94 35 PRO B N 1
ATOM 3327 C CA . PRO B 1 35 ? -0.122 28 -3.172 1 93.94 35 PRO B CA 1
ATOM 3328 C C . PRO B 1 35 ? 0.028 26.625 -2.555 1 93.94 35 PRO B C 1
ATOM 3330 O O . PRO B 1 35 ? 0.765 25.781 -3.082 1 93.94 35 PRO B O 1
ATOM 3333 N N . LYS B 1 36 ? -0.682 26.391 -1.515 1 93.75 36 LYS B N 1
ATOM 3334 C CA . LYS B 1 36 ? -0.632 25.141 -0.761 1 93.75 36 LYS B CA 1
ATOM 3335 C C . LYS B 1 36 ? -1.094 23.953 -1.616 1 93.75 36 LYS B C 1
ATOM 3337 O O . LYS B 1 36 ? -0.671 22.828 -1.397 1 93.75 36 LYS B O 1
ATOM 3342 N N . SER B 1 37 ? -1.928 24.172 -2.582 1 93.75 37 SER B N 1
ATOM 3343 C CA . SER B 1 37 ? -2.428 23.125 -3.459 1 93.75 37 SER B CA 1
ATOM 3344 C C . SER B 1 37 ? -1.289 22.438 -4.203 1 93.75 37 SER B C 1
ATOM 3346 O O . SER B 1 37 ? -1.365 21.234 -4.504 1 93.75 37 SER B O 1
ATOM 3348 N N . VAL B 1 38 ? -0.279 23.203 -4.434 1 97.25 38 VAL B N 1
ATOM 3349 C CA . VAL B 1 38 ? 0.885 22.625 -5.105 1 97.25 38 VAL B CA 1
ATOM 3350 C C . VAL B 1 38 ? 1.595 21.656 -4.168 1 97.25 38 VAL B C 1
ATOM 3352 O O . VAL B 1 38 ? 2.08 20.609 -4.605 1 97.25 38 VAL B O 1
ATOM 3355 N N . ALA B 1 39 ? 1.627 22 -2.918 1 97.56 39 ALA B N 1
ATOM 3356 C CA . ALA B 1 39 ? 2.217 21.078 -1.949 1 97.56 39 ALA B CA 1
ATOM 3357 C C . ALA B 1 39 ? 1.437 19.781 -1.893 1 97.56 39 ALA B C 1
ATOM 3359 O O . ALA B 1 39 ? 2.027 18.688 -1.878 1 97.56 39 ALA B O 1
ATOM 3360 N N . TYR B 1 40 ? 0.189 19.891 -1.908 1 94.81 40 TYR B N 1
ATOM 3361 C CA . TYR B 1 40 ? -0.647 18.688 -1.866 1 94.81 40 TYR B CA 1
ATOM 3362 C C . TYR B 1 40 ? -0.434 17.828 -3.107 1 94.81 40 TYR B C 1
ATOM 3364 O O . TYR B 1 40 ? -0.405 16.609 -3.02 1 94.81 40 TYR B O 1
ATOM 3372 N N . TRP B 1 41 ? -0.341 18.5 -4.223 1 97.38 41 TRP B N 1
ATOM 3373 C CA . TRP B 1 41 ? -0.033 17.812 -5.473 1 97.38 41 TRP B CA 1
ATOM 3374 C C . TRP B 1 41 ? 1.274 17.031 -5.359 1 97.38 41 TRP B C 1
ATOM 3376 O O . TRP B 1 41 ? 1.323 15.844 -5.664 1 97.38 41 TRP B O 1
ATOM 3386 N N . LEU B 1 42 ? 2.234 17.609 -4.797 1 98.62 42 LEU B N 1
ATOM 3387 C CA . LEU B 1 42 ? 3.551 17 -4.711 1 98.62 42 LEU B CA 1
ATOM 3388 C C . LEU B 1 42 ? 3.572 15.906 -3.646 1 98.62 42 LEU B C 1
ATOM 3390 O O . LEU B 1 42 ? 4.27 14.898 -3.795 1 98.62 42 LEU B O 1
ATOM 3394 N N . TYR B 1 43 ? 2.838 16.094 -2.547 1 97.62 43 TYR B N 1
ATOM 3395 C CA . TYR B 1 43 ? 2.666 15 -1.603 1 97.62 43 TYR B CA 1
ATOM 3396 C C . TYR B 1 43 ? 2.006 13.797 -2.275 1 97.62 43 TYR B C 1
ATOM 3398 O O . TYR B 1 43 ? 2.387 12.656 -2.027 1 97.62 43 TYR B O 1
ATOM 3406 N N . GLY B 1 44 ? 1.012 14.07 -3.104 1 96.81 44 GLY B N 1
ATOM 3407 C CA . GLY B 1 44 ? 0.363 13.016 -3.865 1 96.81 44 GLY B CA 1
ATOM 3408 C C . GLY B 1 44 ? 1.316 12.266 -4.773 1 96.81 44 GLY B C 1
ATOM 3409 O O . GLY B 1 44 ? 1.264 11.039 -4.859 1 96.81 44 GLY B O 1
ATOM 3410 N N . ILE B 1 45 ? 2.158 12.992 -5.379 1 98.44 45 ILE B N 1
ATOM 3411 C CA . ILE B 1 45 ? 3.152 12.406 -6.27 1 98.44 45 ILE B CA 1
ATOM 3412 C C . ILE B 1 45 ? 4.121 11.539 -5.465 1 98.44 45 ILE B C 1
ATOM 3414 O O . ILE B 1 45 ? 4.477 10.438 -5.887 1 98.44 45 ILE B O 1
ATOM 3418 N N . ALA B 1 46 ? 4.527 12.047 -4.332 1 98.56 46 ALA B N 1
ATOM 3419 C CA . ALA B 1 46 ? 5.383 11.25 -3.459 1 98.56 46 ALA B CA 1
ATOM 3420 C C . ALA B 1 46 ? 4.688 9.953 -3.049 1 98.56 46 ALA B C 1
ATOM 3422 O O . ALA B 1 46 ? 5.297 8.875 -3.074 1 98.56 46 ALA B O 1
ATOM 3423 N N . GLY B 1 47 ? 3.479 10.078 -2.717 1 97.12 47 GLY B N 1
ATOM 3424 C CA . GLY B 1 47 ? 2.703 8.891 -2.377 1 97.12 47 GLY B CA 1
ATOM 3425 C C . GLY B 1 47 ? 2.57 7.914 -3.529 1 97.12 47 GLY B C 1
ATOM 3426 O O . GLY B 1 47 ? 2.709 6.703 -3.342 1 97.12 47 GLY B O 1
ATOM 3427 N N . ALA B 1 48 ? 2.301 8.414 -4.695 1 97.5 48 ALA B N 1
ATOM 3428 C CA . ALA B 1 48 ? 2.197 7.57 -5.883 1 97.5 48 ALA B CA 1
ATOM 3429 C C . ALA B 1 48 ? 3.518 6.863 -6.172 1 97.5 48 ALA B C 1
ATOM 3431 O O . ALA B 1 48 ? 3.529 5.727 -6.652 1 97.5 48 ALA B O 1
ATOM 3432 N N . THR B 1 49 ? 4.566 7.551 -5.891 1 98.44 49 THR B N 1
ATOM 3433 C CA . THR B 1 49 ? 5.891 6.969 -6.094 1 98.44 49 THR B CA 1
ATOM 3434 C C . THR B 1 49 ? 6.125 5.816 -5.125 1 98.44 49 THR B C 1
ATOM 3436 O O . THR B 1 49 ? 6.707 4.793 -5.496 1 98.44 49 THR B O 1
ATOM 3439 N N . ILE B 1 50 ? 5.68 5.945 -3.9 1 97.69 50 ILE B N 1
ATOM 3440 C CA . ILE B 1 50 ? 5.781 4.871 -2.92 1 97.69 50 ILE B CA 1
ATOM 3441 C C . ILE B 1 50 ? 5.062 3.627 -3.441 1 97.69 50 ILE B C 1
ATOM 3443 O O . ILE B 1 50 ? 5.594 2.518 -3.359 1 97.69 50 ILE B O 1
ATOM 3447 N N . VAL B 1 51 ? 3.947 3.807 -4.047 1 95.38 51 VAL B N 1
ATOM 3448 C CA . VAL B 1 51 ? 3.176 2.695 -4.59 1 95.38 51 VAL B CA 1
ATOM 3449 C C . VAL B 1 51 ? 3.932 2.062 -5.758 1 95.38 51 VAL B C 1
ATOM 3451 O O . VAL B 1 51 ? 3.99 0.836 -5.875 1 95.38 51 VAL B O 1
ATOM 3454 N N . ALA B 1 52 ? 4.52 2.875 -6.59 1 97.38 52 ALA B N 1
ATOM 3455 C CA . ALA B 1 52 ? 5.273 2.367 -7.734 1 97.38 52 ALA B CA 1
ATOM 3456 C C . ALA B 1 52 ? 6.453 1.512 -7.277 1 97.38 52 ALA B C 1
ATOM 3458 O O . ALA B 1 52 ? 6.695 0.435 -7.824 1 97.38 52 ALA B O 1
ATOM 3459 N N . VAL B 1 53 ? 7.121 2.025 -6.289 1 96.88 53 VAL B N 1
ATOM 3460 C CA . VAL B 1 53 ? 8.281 1.31 -5.766 1 96.88 53 VAL B CA 1
ATOM 3461 C C . VAL B 1 53 ? 7.836 -0.024 -5.172 1 96.88 53 VAL B C 1
ATOM 3463 O O . VAL B 1 53 ? 8.477 -1.054 -5.391 1 96.88 53 VAL B O 1
ATOM 3466 N N . SER B 1 54 ? 6.777 -0.005 -4.508 1 94.5 54 SER B N 1
ATOM 3467 C CA . SER B 1 54 ? 6.234 -1.226 -3.92 1 94.5 54 SER B CA 1
ATOM 3468 C C . SER B 1 54 ? 5.824 -2.225 -4.996 1 94.5 54 SER B C 1
ATOM 3470 O O . SER B 1 54 ? 6.172 -3.406 -4.918 1 94.5 54 SER B O 1
ATOM 3472 N N . LEU B 1 55 ? 5.121 -1.743 -6.004 1 94.81 55 LEU B N 1
ATOM 3473 C CA . LEU B 1 55 ? 4.699 -2.602 -7.105 1 94.81 55 LEU B CA 1
ATOM 3474 C C . LEU B 1 55 ? 5.906 -3.166 -7.852 1 94.81 55 LEU B C 1
ATOM 3476 O O . LEU B 1 55 ? 5.91 -4.34 -8.227 1 94.81 55 LEU B O 1
ATOM 3480 N N . GLY B 1 56 ? 6.836 -2.33 -8.039 1 95.69 56 GLY B N 1
ATOM 3481 C CA . GLY B 1 56 ? 8.055 -2.801 -8.68 1 95.69 56 GLY B CA 1
ATOM 3482 C C . GLY B 1 56 ? 8.75 -3.895 -7.898 1 95.69 56 GLY B C 1
ATOM 3483 O O . GLY B 1 56 ? 9.242 -4.867 -8.477 1 95.69 56 GLY B O 1
ATOM 3484 N N . GLY B 1 57 ? 8.805 -3.676 -6.613 1 95.06 57 GLY B N 1
ATOM 3485 C CA . GLY B 1 57 ? 9.398 -4.703 -5.77 1 95.06 57 GLY B CA 1
ATOM 3486 C C . GLY B 1 57 ? 8.664 -6.027 -5.844 1 95.06 57 GLY B C 1
ATOM 3487 O O . GLY B 1 57 ? 9.297 -7.082 -5.957 1 95.06 57 GLY B O 1
ATOM 3488 N N . ILE B 1 58 ? 7.387 -6.016 -5.848 1 94.56 58 ILE B N 1
ATOM 3489 C CA . ILE B 1 58 ? 6.574 -7.227 -5.934 1 94.56 58 ILE B CA 1
ATOM 3490 C C . ILE B 1 58 ? 6.773 -7.883 -7.301 1 94.56 58 ILE B C 1
ATOM 3492 O O . ILE B 1 58 ? 6.906 -9.109 -7.395 1 94.56 58 ILE B O 1
ATOM 3496 N N . THR B 1 59 ? 6.82 -7.098 -8.344 1 95.56 59 THR B N 1
ATOM 3497 C CA . THR B 1 59 ? 7.031 -7.598 -9.695 1 95.56 59 THR B CA 1
ATOM 3498 C C . THR B 1 59 ? 8.359 -8.336 -9.797 1 95.56 59 THR B C 1
ATOM 3500 O O . THR B 1 59 ? 8.445 -9.398 -10.422 1 95.56 59 THR B O 1
ATOM 3503 N N . ARG B 1 60 ? 9.305 -7.789 -9.18 1 94.19 60 ARG B N 1
ATOM 3504 C CA . ARG B 1 60 ? 10.609 -8.445 -9.172 1 94.19 60 ARG B CA 1
ATOM 3505 C C . ARG B 1 60 ? 10.57 -9.719 -8.344 1 94.19 60 ARG B C 1
ATOM 3507 O O . ARG B 1 60 ? 11.039 -10.773 -8.789 1 94.19 60 ARG B O 1
ATOM 3514 N N . LEU B 1 61 ? 10.016 -9.664 -7.203 1 93.5 61 LEU B N 1
ATOM 3515 C CA . LEU B 1 61 ? 10.016 -10.781 -6.262 1 93.5 61 LEU B CA 1
ATOM 3516 C C . LEU B 1 61 ? 9.172 -11.938 -6.797 1 93.5 61 LEU B C 1
ATOM 3518 O O . LEU B 1 61 ? 9.414 -13.094 -6.441 1 93.5 61 LEU B O 1
ATOM 3522 N N . THR B 1 62 ? 8.273 -11.648 -7.672 1 92.19 62 THR B N 1
ATOM 3523 C CA . THR B 1 62 ? 7.453 -12.688 -8.289 1 92.19 62 THR B CA 1
ATOM 3524 C C . THR B 1 62 ? 8.031 -13.102 -9.641 1 92.19 62 THR B C 1
ATOM 3526 O O . THR B 1 62 ? 7.375 -13.805 -10.414 1 92.19 62 THR B O 1
ATOM 3529 N N . GLU B 1 63 ? 9.18 -12.555 -9.992 1 91.94 63 GLU B N 1
ATOM 3530 C CA . GLU B 1 63 ? 9.875 -12.844 -11.242 1 91.94 63 GLU B CA 1
ATOM 3531 C C . GLU B 1 63 ? 8.984 -12.547 -12.445 1 91.94 63 GLU B C 1
ATOM 3533 O O . GLU B 1 63 ? 8.922 -13.344 -13.391 1 91.94 63 GLU B O 1
ATOM 3538 N N . SER B 1 64 ? 8.359 -11.43 -12.406 1 93.19 64 SER B N 1
ATOM 3539 C CA . SER B 1 64 ? 7.367 -11.062 -13.414 1 93.19 64 SER B CA 1
ATOM 3540 C C . SER B 1 64 ? 7.902 -9.977 -14.344 1 93.19 64 SER B C 1
ATOM 3542 O O . SER B 1 64 ? 7.262 -9.633 -15.344 1 93.19 64 SER B O 1
ATOM 3544 N N . GLY B 1 65 ? 9.047 -9.523 -14.117 1 91.69 65 GLY B N 1
ATOM 3545 C CA . GLY B 1 65 ? 9.508 -8.281 -14.711 1 91.69 65 GLY B CA 1
ATOM 3546 C C . GLY B 1 65 ? 9.805 -8.398 -16.203 1 91.69 65 GLY B C 1
ATOM 3547 O O . GLY B 1 65 ? 9.82 -7.395 -16.906 1 91.69 65 GLY B O 1
ATOM 3548 N N . LEU B 1 66 ? 10.008 -9.586 -16.656 1 91.5 66 LEU B N 1
ATOM 3549 C CA . LEU B 1 66 ? 10.414 -9.758 -18.047 1 91.5 66 LEU B CA 1
ATOM 3550 C C . LEU B 1 66 ? 9.289 -10.383 -18.875 1 91.5 66 LEU B C 1
ATOM 3552 O O . LEU B 1 66 ? 9.508 -10.789 -20.016 1 91.5 66 LEU B O 1
ATOM 3556 N N . SER B 1 67 ? 8.172 -10.391 -18.328 1 92.19 67 SER B N 1
ATOM 3557 C CA . SER B 1 67 ? 7.051 -11.086 -18.953 1 92.19 67 SER B CA 1
ATOM 3558 C C . SER B 1 67 ? 6.508 -10.297 -20.156 1 92.19 67 SER B C 1
ATOM 3560 O O . SER B 1 67 ? 6.055 -10.883 -21.125 1 92.19 67 SER B O 1
ATOM 3562 N N . MET B 1 68 ? 6.492 -9.023 -20.016 1 92.38 68 MET B N 1
ATOM 3563 C CA . MET B 1 68 ? 6.113 -8.188 -21.141 1 92.38 68 MET B CA 1
ATOM 3564 C C . MET B 1 68 ? 7.328 -7.84 -22 1 92.38 68 MET B C 1
ATOM 3566 O O . MET B 1 68 ? 8.133 -6.988 -21.609 1 92.38 68 MET B O 1
ATOM 3570 N N . THR B 1 69 ? 7.379 -8.398 -23.156 1 89.88 69 THR B N 1
ATOM 3571 C CA . THR B 1 69 ? 8.602 -8.328 -23.953 1 89.88 69 THR B CA 1
ATOM 3572 C C . THR B 1 69 ? 8.555 -7.148 -24.922 1 89.88 69 THR B C 1
ATOM 3574 O O . THR B 1 69 ? 9.555 -6.828 -25.562 1 89.88 69 THR B O 1
ATOM 3577 N N . SER B 1 70 ? 7.441 -6.566 -24.984 1 85.44 70 SER B N 1
ATOM 3578 C CA . SER B 1 70 ? 7.301 -5.387 -25.844 1 85.44 70 SER B CA 1
ATOM 3579 C C . SER B 1 70 ? 7.34 -4.105 -25.016 1 85.44 70 SER B C 1
ATOM 3581 O O . SER B 1 70 ? 7.145 -4.141 -23.797 1 85.44 70 SER B O 1
ATOM 3583 N N . TRP B 1 71 ? 7.719 -3.08 -25.734 1 84.31 71 TRP B N 1
ATOM 3584 C CA . TRP B 1 71 ? 7.73 -1.78 -25.062 1 84.31 71 TRP B CA 1
ATOM 3585 C C . TRP B 1 71 ? 7.094 -0.712 -25.953 1 84.31 71 TRP B C 1
ATOM 3587 O O . TRP B 1 71 ? 7.77 -0.108 -26.781 1 84.31 71 TRP B O 1
ATOM 3597 N N . HIS B 1 72 ? 5.871 -0.514 -25.781 1 86.5 72 HIS B N 1
ATOM 3598 C CA . HIS B 1 72 ? 5.109 0.547 -26.438 1 86.5 72 HIS B CA 1
ATOM 3599 C C . HIS B 1 72 ? 4.363 1.396 -25.406 1 86.5 72 HIS B C 1
ATOM 3601 O O . HIS B 1 72 ? 3.594 0.87 -24.609 1 86.5 72 HIS B O 1
ATOM 3607 N N . LEU B 1 73 ? 4.543 2.557 -25.5 1 82.75 73 LEU B N 1
ATOM 3608 C CA . LEU B 1 73 ? 4.031 3.486 -24.5 1 82.75 73 LEU B CA 1
ATOM 3609 C C . LEU B 1 73 ? 2.508 3.463 -24.469 1 82.75 73 LEU B C 1
ATOM 3611 O O . LEU B 1 73 ? 1.908 3.445 -23.391 1 82.75 73 LEU B O 1
ATOM 3615 N N . ILE B 1 74 ? 1.834 3.475 -25.578 1 82.25 74 ILE B N 1
ATOM 3616 C CA . ILE B 1 74 ? 0.382 3.604 -25.641 1 82.25 74 ILE B CA 1
ATOM 3617 C C . ILE B 1 74 ? -0.25 2.227 -25.828 1 82.25 74 ILE B C 1
ATOM 3619 O O . ILE B 1 74 ? -1.14 1.83 -25.078 1 82.25 74 ILE B O 1
ATOM 3623 N N . LYS B 1 75 ? 0.253 1.397 -26.734 1 82.62 75 LYS B N 1
ATOM 3624 C CA . LYS B 1 75 ? -0.332 0.102 -27.062 1 82.62 75 LYS B CA 1
ATOM 3625 C C . LYS B 1 75 ? -0.333 -0.83 -25.859 1 82.62 75 LYS B C 1
ATOM 3627 O O . LYS B 1 75 ? -1.229 -1.665 -25.703 1 82.62 75 LYS B O 1
ATOM 3632 N N . ASP B 1 76 ? 0.634 -0.593 -25 1 87.69 76 ASP B N 1
ATOM 3633 C CA . ASP B 1 76 ? 0.812 -1.516 -23.875 1 87.69 76 ASP B CA 1
ATOM 3634 C C . ASP B 1 76 ? -0.08 -1.13 -22.703 1 87.69 76 ASP B C 1
ATOM 3636 O O . ASP B 1 76 ? -0.032 -1.766 -21.641 1 87.69 76 ASP B O 1
ATOM 3640 N N . ILE B 1 77 ? -0.912 -0.181 -22.922 1 87.56 77 ILE B N 1
ATOM 3641 C CA . ILE B 1 77 ? -1.862 0.205 -21.891 1 87.56 77 ILE B CA 1
ATOM 3642 C C . ILE B 1 77 ? -2.912 -0.891 -21.719 1 87.56 77 ILE B C 1
ATOM 3644 O O . ILE B 1 77 ? -3.396 -1.128 -20.609 1 87.56 77 ILE B O 1
ATOM 3648 N N . THR B 1 78 ? -3.162 -1.575 -22.828 1 88.06 78 THR B N 1
ATOM 3649 C CA . THR B 1 78 ? -4.152 -2.646 -22.781 1 88.06 78 THR B CA 1
ATOM 3650 C C . THR B 1 78 ? -3.475 -4.012 -22.797 1 88.06 78 THR B C 1
ATOM 3652 O O . THR B 1 78 ? -2.299 -4.125 -23.156 1 88.06 78 THR B O 1
ATOM 3655 N N . CYS B 1 79 ? -4.23 -5.008 -22.281 1 89.75 79 CYS B N 1
ATOM 3656 C CA . CYS B 1 79 ? -3.764 -6.391 -22.281 1 89.75 79 CYS B CA 1
ATOM 3657 C C . CYS B 1 79 ? -4.523 -7.223 -23.312 1 89.75 79 CYS B C 1
ATOM 3659 O O . CYS B 1 79 ? -5.578 -6.809 -23.781 1 89.75 79 CYS B O 1
ATOM 3661 N N . PRO B 1 80 ? -3.893 -8.344 -23.625 1 90.69 80 PRO B N 1
ATOM 3662 C CA . PRO B 1 80 ? -4.664 -9.258 -24.469 1 90.69 80 PRO B CA 1
ATOM 3663 C C . PRO B 1 80 ? -6.031 -9.594 -23.875 1 90.69 80 PRO B C 1
ATOM 3665 O O . PRO B 1 80 ? -6.164 -9.727 -22.656 1 90.69 80 PRO B O 1
ATOM 3668 N N . THR B 1 81 ? -7.012 -9.742 -24.828 1 88.19 81 THR B N 1
ATOM 3669 C CA . THR B 1 81 ? -8.359 -9.984 -24.328 1 88.19 81 THR B CA 1
ATOM 3670 C C . THR B 1 81 ? -8.914 -11.297 -24.891 1 88.19 81 THR B C 1
ATOM 3672 O O . THR B 1 81 ? -9.906 -11.82 -24.375 1 88.19 81 THR B O 1
ATOM 3675 N N . THR B 1 82 ? -8.273 -11.836 -25.906 1 90.25 82 THR B N 1
ATOM 3676 C CA . THR B 1 82 ? -8.734 -13.086 -26.5 1 90.25 82 THR B CA 1
ATOM 3677 C C . THR B 1 82 ? -7.723 -14.203 -26.25 1 90.25 82 THR B C 1
ATOM 3679 O O . THR B 1 82 ? -6.551 -13.938 -25.984 1 90.25 82 THR B O 1
ATOM 3682 N N . GLU B 1 83 ? -8.172 -15.398 -26.391 1 91.62 83 GLU B N 1
ATOM 3683 C CA . GLU B 1 83 ? -7.297 -16.562 -26.203 1 91.62 83 GLU B CA 1
ATOM 3684 C C . GLU B 1 83 ? -6.191 -16.578 -27.25 1 91.62 83 GLU B C 1
ATOM 3686 O O . GLU B 1 83 ? -5.051 -16.938 -26.953 1 91.62 83 GLU B O 1
ATOM 3691 N N . GLU B 1 84 ? -6.566 -16.188 -28.422 1 94.5 84 GLU B N 1
ATOM 3692 C CA . GLU B 1 84 ? -5.594 -16.172 -29.516 1 94.5 84 GLU B CA 1
ATOM 3693 C C . GLU B 1 84 ? -4.469 -15.18 -29.234 1 94.5 84 GLU B C 1
ATOM 3695 O O . GLU B 1 84 ? -3.295 -15.477 -29.453 1 94.5 84 GLU B O 1
ATOM 3700 N N . GLU B 1 85 ? -4.859 -14.062 -28.703 1 94.12 85 GLU B N 1
ATOM 3701 C CA . GLU B 1 85 ? -3.877 -13.031 -28.359 1 94.12 85 GLU B CA 1
ATOM 3702 C C . GLU B 1 85 ? -2.963 -13.492 -27.234 1 94.12 85 GLU B C 1
ATOM 3704 O O . GLU B 1 85 ? -1.756 -13.242 -27.266 1 94.12 85 GLU B O 1
ATOM 3709 N N . TRP B 1 86 ? -3.484 -14.117 -26.328 1 94.88 86 TRP B N 1
ATOM 3710 C CA . TRP B 1 86 ? -2.717 -14.617 -25.188 1 94.88 86 TRP B CA 1
ATOM 3711 C C . TRP B 1 86 ? -1.716 -15.68 -25.625 1 94.88 86 TRP B C 1
ATOM 3713 O O . TRP B 1 86 ? -0.559 -15.664 -25.203 1 94.88 86 TRP B O 1
ATOM 3723 N N . HIS B 1 87 ? -2.17 -16.531 -26.453 1 95.69 87 HIS B N 1
ATOM 3724 C CA . HIS B 1 87 ? -1.274 -17.578 -26.938 1 95.69 87 HIS B CA 1
ATOM 3725 C C . HIS B 1 87 ? -0.135 -16.984 -27.766 1 95.69 87 HIS B C 1
ATOM 3727 O O . HIS B 1 87 ? 1.008 -17.438 -27.672 1 95.69 87 HIS B O 1
ATOM 3733 N N . LYS B 1 88 ? -0.457 -16.031 -28.547 1 95.19 88 LYS B N 1
ATOM 3734 C CA . LYS B 1 88 ? 0.573 -15.359 -29.328 1 95.19 88 LYS B CA 1
ATOM 3735 C C . LYS B 1 88 ? 1.631 -14.727 -28.422 1 95.19 88 LYS B C 1
ATOM 3737 O O . LYS B 1 88 ? 2.83 -14.867 -28.672 1 95.19 88 LYS B O 1
ATOM 3742 N N . GLU B 1 89 ? 1.136 -14.031 -27.406 1 94.5 89 GLU B N 1
ATOM 3743 C CA . GLU B 1 89 ? 2.055 -13.398 -26.469 1 94.5 89 GLU B CA 1
ATOM 3744 C C . GLU B 1 89 ? 2.879 -14.438 -25.719 1 94.5 89 GLU B C 1
ATOM 3746 O O . GLU B 1 89 ? 4.066 -14.227 -25.453 1 94.5 89 GLU B O 1
ATOM 3751 N N . PHE B 1 90 ? 2.287 -15.508 -25.391 1 95.5 90 PHE B N 1
ATOM 3752 C CA . PHE B 1 90 ? 2.959 -16.578 -24.641 1 95.5 90 PHE B CA 1
ATOM 3753 C C . PHE B 1 90 ? 4.035 -17.234 -25.5 1 95.5 90 PHE B C 1
ATOM 3755 O O . PHE B 1 90 ? 5.141 -17.484 -25.031 1 95.5 90 PHE B O 1
ATOM 3762 N N . GLU B 1 91 ? 3.701 -17.469 -26.734 1 95.12 91 GLU B N 1
ATOM 3763 C CA . GLU B 1 91 ? 4.672 -18.062 -27.641 1 95.12 91 GLU B CA 1
ATOM 3764 C C . GLU B 1 91 ? 5.867 -17.141 -27.859 1 95.12 91 GLU B C 1
ATOM 3766 O O . GLU B 1 91 ? 7.008 -17.594 -27.953 1 95.12 91 GLU B O 1
ATOM 3771 N N . ARG B 1 92 ? 5.582 -15.93 -27.938 1 93.75 92 ARG B N 1
ATOM 3772 C CA . ARG B 1 92 ? 6.664 -14.961 -28.047 1 93.75 92 ARG B CA 1
ATOM 3773 C C . ARG B 1 92 ? 7.551 -14.977 -26.812 1 93.75 92 ARG B C 1
ATOM 3775 O O . ARG B 1 92 ? 8.781 -14.992 -26.906 1 93.75 92 ARG B O 1
ATOM 3782 N N . TYR B 1 93 ? 6.941 -14.953 -25.703 1 93.62 93 TYR B N 1
ATOM 3783 C CA . TYR B 1 93 ? 7.672 -14.977 -24.438 1 93.62 93 TYR B CA 1
ATOM 3784 C C . TYR B 1 93 ? 8.586 -16.203 -24.359 1 93.62 93 TYR B C 1
ATOM 3786 O O . TYR B 1 93 ? 9.711 -16.109 -23.859 1 93.62 93 TYR B O 1
ATOM 3794 N N . LYS B 1 94 ? 8.188 -17.297 -24.875 1 93.81 94 LYS B N 1
ATOM 3795 C CA . LYS B 1 94 ? 8.938 -18.562 -24.828 1 93.81 94 LYS B CA 1
ATOM 3796 C C . LYS B 1 94 ? 10.234 -18.453 -25.625 1 93.81 94 LYS B C 1
ATOM 3798 O O . LYS B 1 94 ? 11.133 -19.281 -25.453 1 93.81 94 LYS B O 1
ATOM 3803 N N . THR B 1 95 ? 10.289 -17.516 -26.469 1 91.44 95 THR B N 1
ATOM 3804 C CA . THR B 1 95 ? 11.484 -17.359 -27.281 1 91.44 95 THR B CA 1
ATOM 3805 C C . THR B 1 95 ? 12.586 -16.641 -26.516 1 91.44 95 THR B C 1
ATOM 3807 O O . THR B 1 95 ? 13.742 -16.609 -26.953 1 91.44 95 THR B O 1
ATOM 3810 N N . PHE B 1 96 ? 12.281 -16.109 -25.438 1 89.94 96 PHE B N 1
ATOM 3811 C CA . PHE B 1 96 ? 13.266 -15.375 -24.656 1 89.94 96 PHE B CA 1
ATOM 3812 C C . PHE B 1 96 ? 13.906 -16.266 -23.609 1 89.94 96 PHE B C 1
ATOM 3814 O O . PHE B 1 96 ? 13.289 -17.234 -23.141 1 89.94 96 PHE B O 1
ATOM 3821 N N . PRO B 1 97 ? 15.086 -15.938 -23.188 1 86.31 97 PRO B N 1
ATOM 3822 C CA . PRO B 1 97 ? 15.875 -16.812 -22.328 1 86.31 97 PRO B CA 1
ATOM 3823 C C . PRO B 1 97 ? 15.227 -17.047 -20.953 1 86.31 97 PRO B C 1
ATOM 3825 O O . PRO B 1 97 ? 15.422 -18.094 -20.344 1 86.31 97 PRO B O 1
ATOM 3828 N N . GLU B 1 98 ? 14.477 -16.172 -20.484 1 85.69 98 GLU B N 1
ATOM 3829 C CA . GLU B 1 98 ? 13.891 -16.297 -19.156 1 85.69 98 GLU B CA 1
ATOM 3830 C C . GLU B 1 98 ? 12.961 -17.5 -19.078 1 85.69 98 GLU B C 1
ATOM 3832 O O . GLU B 1 98 ? 12.898 -18.172 -18.031 1 85.69 98 GLU B O 1
ATOM 3837 N N . TYR B 1 99 ? 12.273 -17.719 -20.141 1 87.25 99 TYR B N 1
ATOM 3838 C CA . TYR B 1 99 ? 11.32 -18.828 -20.094 1 87.25 99 TYR B CA 1
ATOM 3839 C C . TYR B 1 99 ? 12.016 -20.141 -19.797 1 87.25 99 TYR B C 1
ATOM 3841 O O . TYR B 1 99 ? 11.617 -20.875 -18.875 1 87.25 99 TYR B O 1
ATOM 3849 N N . GLU B 1 100 ? 13.023 -20.422 -20.453 1 83.19 100 GLU B N 1
ATOM 3850 C CA . GLU B 1 100 ? 13.742 -21.688 -20.266 1 83.19 100 GLU B CA 1
ATOM 3851 C C . GLU B 1 100 ? 14.469 -21.719 -18.922 1 83.19 100 GLU B C 1
ATOM 3853 O O . GLU B 1 100 ? 14.484 -22.734 -18.25 1 83.19 100 GLU B O 1
ATOM 3858 N N . ALA B 1 101 ? 14.945 -20.656 -18.547 1 83.25 101 ALA B N 1
ATOM 3859 C CA . ALA B 1 101 ? 15.805 -20.609 -17.375 1 83.25 101 ALA B CA 1
ATOM 3860 C C . ALA B 1 101 ? 14.977 -20.562 -16.094 1 83.25 101 ALA B C 1
ATOM 3862 O O . ALA B 1 101 ? 15.367 -21.141 -15.078 1 83.25 101 ALA B O 1
ATOM 3863 N N . VAL B 1 102 ? 13.844 -19.953 -16.094 1 80.12 102 VAL B N 1
ATOM 3864 C CA . VAL B 1 102 ? 13.141 -19.641 -14.852 1 80.12 102 VAL B CA 1
ATOM 3865 C C . VAL B 1 102 ? 11.75 -20.266 -14.883 1 80.12 102 VAL B C 1
ATOM 3867 O O . VAL B 1 102 ? 11.273 -20.781 -13.867 1 80.12 102 VAL B O 1
ATOM 3870 N N . HIS B 1 103 ? 11.094 -20.266 -16.047 1 83.56 103 HIS B N 1
ATOM 3871 C CA . HIS B 1 103 ? 9.68 -20.625 -16.109 1 83.56 103 HIS B CA 1
ATOM 3872 C C . HIS B 1 103 ? 9.445 -21.781 -17.094 1 83.56 103 HIS B C 1
ATOM 3874 O O . HIS B 1 103 ? 8.484 -21.766 -17.859 1 83.56 103 HIS B O 1
ATOM 3880 N N . SER B 1 104 ? 10.195 -22.719 -17.078 1 82.19 104 SER B N 1
ATOM 3881 C CA . SER B 1 104 ? 10.156 -23.766 -18.109 1 82.19 104 SER B CA 1
ATOM 3882 C C . SER B 1 104 ? 8.836 -24.516 -18.062 1 82.19 104 SER B C 1
ATOM 3884 O O . SER B 1 104 ? 8.391 -25.047 -19.078 1 82.19 104 SER B O 1
ATOM 3886 N N . ASP B 1 105 ? 8.195 -24.562 -16.969 1 83 105 ASP B N 1
ATOM 3887 C CA . ASP B 1 105 ? 6.957 -25.328 -16.844 1 83 105 ASP B CA 1
ATOM 3888 C C . ASP B 1 105 ? 5.758 -24.406 -16.641 1 83 105 ASP B C 1
ATOM 3890 O O . ASP B 1 105 ? 4.73 -24.828 -16.109 1 83 105 ASP B O 1
ATOM 3894 N N . LEU B 1 106 ? 5.945 -23.297 -17.219 1 87 106 LEU B N 1
ATOM 3895 C CA . LEU B 1 106 ? 4.906 -22.297 -17.016 1 87 106 LEU B CA 1
ATOM 3896 C C . LEU B 1 106 ? 3.691 -22.578 -17.891 1 87 106 LEU B C 1
ATOM 3898 O O . LEU B 1 106 ? 3.832 -22.891 -19.078 1 87 106 LEU B O 1
ATOM 3902 N N . THR B 1 107 ? 2.539 -22.562 -17.297 1 89.56 107 THR B N 1
ATOM 3903 C CA . THR B 1 107 ? 1.28 -22.672 -18.016 1 89.56 107 THR B CA 1
ATOM 3904 C C . THR B 1 107 ? 0.808 -21.312 -18.5 1 89.56 107 THR B C 1
ATOM 3906 O O . THR B 1 107 ? 1.394 -20.281 -18.141 1 89.56 107 THR B O 1
ATOM 3909 N N . LEU B 1 108 ? -0.204 -21.312 -19.359 1 92.06 108 LEU B N 1
ATOM 3910 C CA . LEU B 1 108 ? -0.771 -20.062 -19.828 1 92.06 108 LEU B CA 1
ATOM 3911 C C . LEU B 1 108 ? -1.29 -19.219 -18.672 1 92.06 108 LEU B C 1
ATOM 3913 O O . LEU B 1 108 ? -1.107 -18 -18.641 1 92.06 108 LEU B O 1
ATOM 3917 N N . ASP B 1 109 ? -1.865 -19.844 -17.703 1 88.19 109 ASP B N 1
ATOM 3918 C CA . ASP B 1 109 ? -2.383 -19.125 -16.531 1 88.19 109 ASP B CA 1
ATOM 3919 C C . ASP B 1 109 ? -1.248 -18.516 -15.719 1 88.19 109 ASP B C 1
ATOM 3921 O O . ASP B 1 109 ? -1.372 -17.391 -15.227 1 88.19 109 ASP B O 1
ATOM 3925 N N . GLY B 1 110 ? -0.234 -19.312 -15.586 1 89.62 110 GLY B N 1
ATOM 3926 C CA . GLY B 1 110 ? 0.94 -18.766 -14.93 1 89.62 110 GLY B CA 1
ATOM 3927 C C . GLY B 1 110 ? 1.524 -17.562 -15.648 1 89.62 110 GLY B C 1
ATOM 3928 O O . GLY B 1 110 ? 1.938 -16.594 -15.016 1 89.62 110 GLY B O 1
ATOM 3929 N N . PHE B 1 111 ? 1.5 -17.672 -16.953 1 93.88 111 PHE B N 1
ATOM 3930 C CA . PHE B 1 111 ? 2.002 -16.562 -17.75 1 93.88 111 PHE B CA 1
ATOM 3931 C C . PHE B 1 111 ? 1.13 -15.328 -17.578 1 93.88 111 PHE B C 1
ATOM 3933 O O . PHE B 1 111 ? 1.643 -14.219 -17.438 1 93.88 111 PHE B O 1
ATOM 3940 N N . LYS B 1 112 ? -0.147 -15.516 -17.578 1 93.38 112 LYS B N 1
ATOM 3941 C CA . LYS B 1 112 ? -1.055 -14.391 -17.375 1 93.38 112 LYS B CA 1
ATOM 3942 C C . LYS B 1 112 ? -0.766 -13.68 -16.062 1 93.38 112 LYS B C 1
ATOM 3944 O O . LYS B 1 112 ? -0.795 -12.445 -16 1 93.38 112 LYS B O 1
ATOM 3949 N N . PHE B 1 113 ? -0.463 -14.422 -15.102 1 91.56 113 PHE B N 1
ATOM 3950 C CA . PHE B 1 113 ? -0.181 -13.836 -13.797 1 91.56 113 PHE B CA 1
ATOM 3951 C C . PHE B 1 113 ? 1.03 -12.914 -13.859 1 91.56 113 PHE B C 1
ATOM 3953 O O . PHE B 1 113 ? 0.951 -11.75 -13.461 1 91.56 113 PHE B O 1
ATOM 3960 N N . ILE B 1 114 ? 2.092 -13.414 -14.297 1 93.94 114 ILE B N 1
ATOM 3961 C CA . ILE B 1 114 ? 3.312 -12.617 -14.297 1 93.94 114 ILE B CA 1
ATOM 3962 C C . ILE B 1 114 ? 3.16 -11.445 -15.266 1 93.94 114 ILE B C 1
ATOM 3964 O O . ILE B 1 114 ? 3.682 -10.352 -15.016 1 93.94 114 ILE B O 1
ATOM 3968 N N . TYR B 1 115 ? 2.449 -11.641 -16.375 1 95.31 115 TYR B N 1
ATOM 3969 C CA . TYR B 1 115 ? 2.17 -10.562 -17.312 1 95.31 115 TYR B CA 1
ATOM 3970 C C . TYR B 1 115 ? 1.378 -9.445 -16.656 1 95.31 115 TYR B C 1
ATOM 3972 O O . TYR B 1 115 ? 1.732 -8.273 -16.766 1 95.31 115 TYR B O 1
ATOM 3980 N N . TYR B 1 116 ? 0.391 -9.812 -15.938 1 94.88 116 TYR B N 1
ATOM 3981 C CA . TYR B 1 116 ? -0.469 -8.828 -15.289 1 94.88 116 TYR B CA 1
ATOM 3982 C C . TYR B 1 116 ? 0.297 -8.047 -14.219 1 94.88 116 TYR B C 1
ATOM 3984 O O . TYR B 1 116 ? 0.051 -6.859 -14.016 1 94.88 116 TYR B O 1
ATOM 3992 N N . MET B 1 117 ? 1.169 -8.695 -13.5 1 94.44 117 MET B N 1
ATOM 3993 C CA . MET B 1 117 ? 1.988 -8 -12.508 1 94.44 117 MET B CA 1
ATOM 3994 C C . MET B 1 117 ? 2.818 -6.902 -13.156 1 94.44 117 MET B C 1
ATOM 3996 O O . MET B 1 117 ? 2.814 -5.758 -12.695 1 94.44 117 MET B O 1
ATOM 4000 N N . GLU B 1 118 ? 3.445 -7.27 -14.211 1 94.94 118 GLU B N 1
ATOM 4001 C CA . GLU B 1 118 ? 4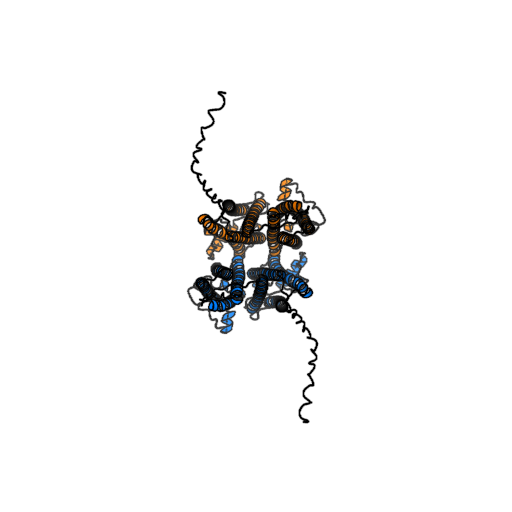.258 -6.293 -14.922 1 94.94 118 GLU B CA 1
ATOM 4002 C C . GLU B 1 118 ? 3.385 -5.215 -15.562 1 94.94 118 GLU B C 1
ATOM 4004 O O . GLU B 1 118 ? 3.711 -4.027 -15.5 1 94.94 118 GLU B O 1
ATOM 4009 N N . TRP B 1 119 ? 2.322 -5.648 -16.172 1 95.19 119 TRP B N 1
ATOM 4010 C CA . TRP B 1 119 ? 1.381 -4.727 -16.781 1 95.19 119 TRP B CA 1
ATOM 4011 C C . TRP B 1 119 ? 0.875 -3.699 -15.781 1 95.19 119 TRP B C 1
ATOM 4013 O O . TRP B 1 119 ? 0.817 -2.504 -16.078 1 95.19 119 TRP B O 1
ATOM 4023 N N . GLY B 1 120 ? 0.505 -4.168 -14.648 1 94.62 120 GLY B N 1
ATOM 4024 C CA . GLY B 1 120 ? 0.063 -3.273 -13.586 1 94.62 120 GLY B CA 1
ATOM 4025 C C . GLY B 1 120 ? 1.118 -2.264 -13.18 1 94.62 120 GLY B C 1
ATOM 4026 O O . GLY B 1 120 ? 0.819 -1.08 -13.008 1 94.62 120 GLY B O 1
ATOM 4027 N N . HIS B 1 121 ? 2.291 -2.709 -13 1 96.19 121 HIS B N 1
ATOM 4028 C CA . HIS B 1 121 ? 3.402 -1.84 -12.625 1 96.19 121 HIS B CA 1
ATOM 4029 C C . HIS B 1 121 ? 3.648 -0.775 -13.688 1 96.19 121 HIS B C 1
ATOM 4031 O O . HIS B 1 121 ? 3.758 0.412 -13.375 1 96.19 121 HIS B O 1
ATOM 4037 N N . ARG B 1 122 ? 3.664 -1.188 -14.961 1 95.62 122 ARG B N 1
ATOM 4038 C CA . ARG B 1 122 ? 3.896 -0.268 -16.078 1 95.62 122 ARG B CA 1
ATOM 4039 C C . ARG B 1 122 ? 2.773 0.76 -16.172 1 95.62 122 ARG B C 1
ATOM 4041 O O . ARG B 1 122 ? 3.029 1.947 -16.391 1 95.62 122 ARG B O 1
ATOM 4048 N N . ASN B 1 123 ? 1.614 0.306 -16.031 1 94.94 123 ASN B N 1
ATOM 4049 C CA . ASN B 1 123 ? 0.491 1.229 -16.141 1 94.94 123 ASN B CA 1
ATOM 4050 C C . ASN B 1 123 ? 0.434 2.195 -14.961 1 94.94 123 ASN B C 1
ATOM 4052 O O . ASN B 1 123 ? 0.023 3.346 -15.117 1 94.94 123 ASN B O 1
ATOM 4056 N N . TRP B 1 124 ? 0.776 1.719 -13.812 1 95.75 124 TRP B N 1
ATOM 4057 C CA . TRP B 1 124 ? 0.879 2.656 -12.703 1 95.75 124 TRP B CA 1
ATOM 4058 C C . TRP B 1 124 ? 1.931 3.723 -12.984 1 95.75 124 TRP B C 1
ATOM 4060 O O . TRP B 1 124 ? 1.727 4.902 -12.68 1 95.75 124 TRP B O 1
ATOM 4070 N N . GLY B 1 125 ? 3.045 3.316 -13.539 1 95.88 125 GLY B N 1
ATOM 4071 C CA . GLY B 1 125 ? 4.035 4.289 -13.969 1 95.88 125 GLY B CA 1
ATOM 4072 C C . GLY B 1 125 ? 3.473 5.328 -14.93 1 95.88 125 GLY B C 1
ATOM 4073 O O . GLY B 1 125 ? 3.713 6.523 -14.758 1 95.88 125 GLY B O 1
ATOM 4074 N N . ARG B 1 126 ? 2.693 4.914 -15.859 1 95.38 126 ARG B N 1
ATOM 4075 C CA . ARG B 1 126 ? 2.047 5.82 -16.797 1 95.38 126 ARG B CA 1
ATOM 4076 C C . ARG B 1 126 ? 1.09 6.77 -16.094 1 95.38 126 ARG B C 1
ATOM 4078 O O . ARG B 1 126 ? 1.027 7.957 -16.422 1 95.38 126 ARG B O 1
ATOM 4085 N N . SER B 1 127 ? 0.414 6.215 -15.156 1 95.75 127 SER B N 1
ATOM 4086 C CA . SER B 1 127 ? -0.533 7.031 -14.398 1 95.75 127 SER B CA 1
ATOM 4087 C C . SER B 1 127 ? 0.18 8.148 -13.641 1 95.75 127 SER B C 1
ATOM 4089 O O . SER B 1 127 ? -0.334 9.266 -13.547 1 95.75 127 SER B O 1
ATOM 4091 N N . ILE B 1 128 ? 1.304 7.855 -13.078 1 97.56 128 ILE B N 1
ATOM 4092 C CA . ILE B 1 128 ? 2.078 8.875 -12.383 1 97.56 128 ILE B CA 1
ATOM 4093 C C . ILE B 1 128 ? 2.463 9.984 -13.359 1 97.56 128 ILE B C 1
ATOM 4095 O O . ILE B 1 128 ? 2.469 11.164 -12.992 1 97.56 128 ILE B O 1
ATOM 4099 N N . GLY B 1 129 ? 2.793 9.578 -14.586 1 97 129 GLY B N 1
ATOM 4100 C CA . GLY B 1 129 ? 3.059 10.578 -15.602 1 97 129 GLY B CA 1
ATOM 4101 C C . GLY B 1 129 ? 1.912 11.555 -15.797 1 97 129 GLY B C 1
ATOM 4102 O O . GLY B 1 129 ? 2.123 12.766 -15.836 1 97 129 GLY B O 1
ATOM 4103 N N . VAL B 1 130 ? 0.777 11.055 -15.812 1 96.19 130 VAL B N 1
ATOM 4104 C CA . VAL B 1 130 ? -0.411 11.875 -16 1 96.19 130 VAL B CA 1
ATOM 4105 C C . VAL B 1 130 ? -0.661 12.711 -14.742 1 96.19 130 VAL B C 1
ATOM 4107 O O . VAL B 1 130 ? -0.92 13.914 -14.828 1 96.19 130 VAL B O 1
ATOM 4110 N N . MET B 1 131 ? -0.502 12.055 -13.594 1 97.06 131 MET B N 1
ATOM 4111 C CA . MET B 1 131 ? -0.737 12.711 -12.305 1 97.06 131 MET B CA 1
ATOM 4112 C C . MET B 1 131 ? 0.245 13.859 -12.094 1 97.06 131 MET B C 1
ATOM 4114 O O . MET B 1 131 ? -0.056 14.812 -11.375 1 97.06 131 MET B O 1
ATOM 4118 N N . PHE B 1 132 ? 1.355 13.734 -12.68 1 98.5 132 PHE B N 1
ATOM 4119 C CA . PHE B 1 132 ? 2.373 14.766 -12.531 1 98.5 132 PHE B CA 1
ATOM 4120 C C . PHE B 1 132 ? 2.199 15.859 -13.578 1 98.5 132 PHE B C 1
ATOM 4122 O O . PHE B 1 132 ? 2.156 17.047 -13.242 1 98.5 132 PHE B O 1
ATOM 4129 N N . MET B 1 133 ? 1.996 15.516 -14.844 1 97.75 133 MET B N 1
ATOM 4130 C CA . MET B 1 133 ? 2.09 16.453 -15.961 1 97.75 133 MET B CA 1
ATOM 4131 C C . MET B 1 133 ? 0.853 17.344 -16.031 1 97.75 133 MET B C 1
ATOM 4133 O O . MET B 1 133 ? 0.958 18.531 -16.312 1 97.75 133 MET B O 1
ATOM 4137 N N . LEU B 1 134 ? -0.264 16.812 -15.789 1 96.88 134 LEU B N 1
ATOM 4138 C CA . LEU B 1 134 ? -1.483 17.609 -15.938 1 96.88 134 LEU B CA 1
ATOM 4139 C C . LEU B 1 134 ? -1.52 18.75 -14.93 1 96.88 134 LEU B C 1
ATOM 4141 O O . LEU B 1 134 ? -1.652 19.922 -15.312 1 96.88 134 LEU B O 1
ATOM 4145 N N . PRO B 1 135 ? -1.376 18.453 -13.664 1 97.19 135 PRO B N 1
ATOM 4146 C CA . PRO B 1 135 ? -1.354 19.578 -12.727 1 97.19 135 PRO B CA 1
ATOM 4147 C C . PRO B 1 135 ? -0.158 20.5 -12.945 1 97.19 135 PRO B C 1
ATOM 4149 O O . PRO B 1 135 ? -0.267 21.719 -12.75 1 97.19 135 PRO B O 1
ATOM 4152 N N . PHE B 1 136 ? 0.981 19.953 -13.328 1 98.12 136 PHE B N 1
ATOM 4153 C CA . PHE B 1 136 ? 2.145 20.781 -13.609 1 98.12 136 PHE B CA 1
ATOM 4154 C C . PHE B 1 136 ? 1.813 21.844 -14.664 1 98.12 136 PHE B C 1
ATOM 4156 O O . PHE B 1 136 ? 2.08 23.031 -14.469 1 98.12 136 PHE B O 1
ATOM 4163 N N . LEU B 1 137 ? 1.22 21.391 -15.758 1 97.19 137 LEU B N 1
ATOM 4164 C CA . LEU B 1 137 ? 0.847 22.312 -16.828 1 97.19 137 LEU B CA 1
ATOM 4165 C C . LEU B 1 137 ? -0.19 23.312 -16.359 1 97.19 137 LEU B C 1
ATOM 4167 O O . LEU B 1 137 ? -0.104 24.5 -16.688 1 97.19 137 LEU B O 1
ATOM 4171 N N . GLY B 1 138 ? -1.084 22.906 -15.578 1 96.81 138 GLY B N 1
ATOM 4172 C CA . GLY B 1 138 ? -2.074 23.812 -15.031 1 96.81 138 GLY B CA 1
ATOM 4173 C C . GLY B 1 138 ? -1.472 24.891 -14.148 1 96.81 138 GLY B C 1
ATOM 4174 O O . GLY B 1 138 ? -1.761 26.078 -14.32 1 96.81 138 GLY B O 1
ATOM 4175 N N . PHE B 1 139 ? -0.664 24.453 -13.242 1 97.19 139 PHE B N 1
ATOM 4176 C CA . PHE B 1 139 ? -0.037 25.406 -12.32 1 97.19 139 PHE B CA 1
ATOM 4177 C C . PHE B 1 139 ? 0.927 26.328 -13.062 1 97.19 139 PHE B C 1
ATOM 4179 O O . PHE B 1 139 ? 1.02 27.516 -12.758 1 97.19 139 PHE B O 1
ATOM 4186 N N . ALA B 1 140 ? 1.623 25.781 -14.031 1 95.69 140 ALA B N 1
ATOM 4187 C CA . ALA B 1 140 ? 2.588 26.578 -14.797 1 95.69 140 ALA B CA 1
ATOM 4188 C C . ALA B 1 140 ? 1.884 27.609 -15.664 1 95.69 140 ALA B C 1
ATOM 4190 O O . ALA B 1 140 ? 2.297 28.766 -15.719 1 95.69 140 ALA B O 1
ATOM 4191 N N . LEU B 1 141 ? 0.816 27.203 -16.281 1 95.69 141 LEU B N 1
ATOM 4192 C CA . LEU B 1 141 ? 0.089 28.094 -17.188 1 95.69 141 LEU B CA 1
ATOM 4193 C C . LEU B 1 141 ? -0.654 29.172 -16.391 1 95.69 141 LEU B C 1
ATOM 4195 O O . LEU B 1 141 ? -0.844 30.297 -16.891 1 95.69 141 LEU B O 1
ATOM 4199 N N . SER B 1 142 ? -1.019 28.844 -15.242 1 95.62 142 SER B N 1
ATOM 4200 C CA . SER B 1 142 ? -1.707 29.812 -14.398 1 95.62 142 SER B CA 1
ATOM 4201 C C . SER B 1 142 ? -0.715 30.656 -13.602 1 95.62 142 SER B C 1
ATOM 4203 O O . SER B 1 142 ? -1.111 31.438 -12.742 1 95.62 142 SER B O 1
ATOM 4205 N N . LYS B 1 143 ? 0.577 30.375 -13.766 1 93.94 143 LYS B N 1
ATOM 4206 C CA . LYS B 1 143 ? 1.664 31.125 -13.141 1 93.94 143 LYS B CA 1
ATOM 4207 C C . LYS B 1 143 ? 1.561 31.062 -11.617 1 93.94 143 LYS B C 1
ATOM 4209 O O . LYS B 1 143 ? 1.787 32.062 -10.945 1 93.94 143 LYS B O 1
ATOM 4214 N N . LYS B 1 144 ? 1.169 29.969 -11.18 1 94.38 144 LYS B N 1
ATOM 4215 C CA . LYS B 1 144 ? 0.996 29.797 -9.742 1 94.38 144 LYS B CA 1
ATOM 4216 C C . LYS B 1 144 ? 2.283 29.297 -9.094 1 94.38 144 LYS B C 1
ATOM 4218 O O . LYS B 1 144 ? 2.385 29.25 -7.863 1 94.38 144 LYS B O 1
ATOM 4223 N N . LEU B 1 145 ? 3.215 28.969 -9.852 1 96.62 145 LEU B N 1
ATOM 4224 C CA . LEU B 1 145 ? 4.477 28.453 -9.328 1 96.62 145 LEU B CA 1
ATOM 4225 C C . LEU B 1 145 ? 5.516 29.562 -9.219 1 96.62 145 LEU B C 1
ATOM 4227 O O . LEU B 1 145 ? 5.73 30.312 -10.172 1 96.62 145 LEU B O 1
ATOM 4231 N N . SER B 1 146 ? 6.125 29.703 -8.047 1 95.94 146 SER B N 1
ATOM 4232 C CA . SER B 1 146 ? 7.297 30.562 -7.965 1 95.94 146 SER B CA 1
ATOM 4233 C C . SER B 1 146 ? 8.406 30.078 -8.891 1 95.94 146 SER B C 1
ATOM 4235 O O . SER B 1 146 ? 8.422 28.922 -9.297 1 95.94 146 SER B O 1
ATOM 4237 N N . PRO B 1 147 ? 9.297 30.922 -9.266 1 95.38 147 PRO B N 1
ATOM 4238 C CA . PRO B 1 147 ? 10.375 30.516 -10.172 1 95.38 147 PRO B CA 1
ATOM 4239 C C . PRO B 1 147 ? 11.172 29.328 -9.656 1 95.38 147 PRO B C 1
ATOM 4241 O O . PRO B 1 147 ? 11.539 28.438 -10.422 1 95.38 147 PRO B O 1
ATOM 4244 N N . GLN B 1 148 ? 11.398 29.281 -8.422 1 96.25 148 GLN B N 1
ATOM 4245 C CA . GLN B 1 148 ? 12.156 28.188 -7.824 1 96.25 148 GLN B CA 1
ATOM 4246 C C . GLN B 1 148 ? 11.375 26.875 -7.914 1 96.25 148 GLN B C 1
ATOM 4248 O O . GLN B 1 148 ? 11.938 25.844 -8.281 1 96.25 148 GLN B O 1
ATOM 4253 N N . VAL B 1 149 ? 10.141 26.938 -7.539 1 97.62 149 VAL B N 1
ATOM 4254 C CA . VAL B 1 149 ? 9.305 25.75 -7.57 1 97.62 149 VAL B CA 1
ATOM 4255 C C . VAL B 1 149 ? 9.141 25.266 -9.008 1 97.62 149 VAL B C 1
ATOM 4257 O O . VAL B 1 149 ? 9.133 24.062 -9.273 1 97.62 149 VAL B O 1
ATOM 4260 N N . PHE B 1 150 ? 9 26.188 -9.93 1 97.69 150 PHE B N 1
ATOM 4261 C CA . PHE B 1 150 ? 8.883 25.828 -11.336 1 97.69 150 PHE B CA 1
ATOM 4262 C C . PHE B 1 150 ? 10.109 25.062 -11.805 1 97.69 150 PHE B C 1
ATOM 4264 O O . PHE B 1 150 ? 9.992 24 -12.422 1 97.69 150 PHE B O 1
ATOM 4271 N N . LYS B 1 151 ? 11.281 25.562 -11.508 1 97.94 151 LYS B N 1
ATOM 4272 C CA . LYS B 1 151 ? 12.516 24.906 -11.914 1 97.94 151 LYS B CA 1
ATOM 4273 C C . LYS B 1 151 ? 12.609 23.5 -11.305 1 97.94 151 LYS B C 1
ATOM 4275 O O . LYS B 1 151 ? 12.992 22.547 -11.992 1 97.94 151 LYS B O 1
ATOM 4280 N N . ARG B 1 152 ? 12.273 23.406 -10.047 1 98.25 152 ARG B N 1
ATOM 4281 C CA . ARG B 1 152 ? 12.344 22.125 -9.367 1 98.25 152 ARG B CA 1
ATOM 4282 C C . ARG B 1 152 ? 11.352 21.141 -9.969 1 98.25 152 ARG B C 1
ATOM 4284 O O . ARG B 1 152 ? 11.695 19.969 -10.195 1 98.25 152 ARG B O 1
ATOM 4291 N N . THR B 1 153 ? 10.156 21.594 -10.188 1 98.44 153 THR B N 1
ATOM 4292 C CA . THR B 1 153 ? 9.141 20.703 -10.727 1 98.44 153 THR B CA 1
ATOM 4293 C C . THR B 1 153 ? 9.445 20.344 -12.18 1 98.44 153 THR B C 1
ATOM 4295 O O . THR B 1 153 ? 9.148 19.234 -12.625 1 98.44 153 THR B O 1
ATOM 4298 N N . LEU B 1 154 ? 9.992 21.25 -12.906 1 98.12 154 LEU B N 1
ATOM 4299 C CA . LEU B 1 154 ? 10.453 20.906 -14.25 1 98.12 154 LEU B CA 1
ATOM 4300 C C . LEU B 1 154 ? 11.523 19.828 -14.203 1 98.12 154 LEU B C 1
ATOM 4302 O O . LEU B 1 154 ? 11.5 18.875 -14.984 1 98.12 154 LEU B O 1
ATOM 4306 N N . GLY B 1 155 ? 12.469 20.016 -13.312 1 98.56 155 GLY B N 1
ATOM 4307 C CA . GLY B 1 155 ? 13.484 19 -13.117 1 98.56 155 GLY B CA 1
ATOM 4308 C C . GLY B 1 155 ? 12.914 17.641 -12.75 1 98.56 155 GLY B C 1
ATOM 4309 O O . GLY B 1 155 ? 13.359 16.609 -13.266 1 98.56 155 GLY B O 1
ATOM 4310 N N . LEU B 1 156 ? 11.93 17.641 -11.859 1 98.69 156 LEU B N 1
ATOM 4311 C CA . LEU B 1 156 ? 11.25 16.406 -11.477 1 98.69 156 LEU B CA 1
ATOM 4312 C C . LEU B 1 156 ? 10.547 15.789 -12.68 1 98.69 156 LEU B C 1
ATOM 4314 O O . LEU B 1 156 ? 10.555 14.562 -12.844 1 98.69 156 LEU B O 1
ATOM 4318 N N . GLY B 1 157 ? 9.922 16.625 -13.477 1 98.31 157 GLY B N 1
ATOM 4319 C CA . GLY B 1 157 ? 9.312 16.109 -14.695 1 98.31 157 GLY B CA 1
ATOM 4320 C C . GLY B 1 157 ? 10.297 15.43 -15.617 1 98.31 157 GLY B C 1
ATOM 4321 O O . GLY B 1 157 ? 10.016 14.359 -16.156 1 98.31 157 GLY B O 1
ATOM 4322 N N . CYS B 1 158 ? 11.414 16.031 -15.797 1 98.12 158 CYS B N 1
ATOM 4323 C CA . CYS B 1 158 ? 12.469 15.445 -16.625 1 98.12 158 CYS B CA 1
ATOM 4324 C C . CYS B 1 158 ? 12.953 14.125 -16.016 1 98.12 158 CYS B C 1
ATOM 4326 O O . CYS B 1 158 ? 13.172 13.156 -16.734 1 98.12 158 CYS B O 1
ATOM 4328 N N . LEU B 1 159 ? 13.094 14.109 -14.727 1 98.31 159 LEU B N 1
ATOM 4329 C CA . LEU B 1 159 ? 13.516 12.898 -14.031 1 98.31 159 LEU B CA 1
ATOM 4330 C C . LEU B 1 159 ? 12.492 11.781 -14.219 1 98.31 159 LEU B C 1
ATOM 4332 O O . LEU B 1 159 ? 12.859 10.609 -14.352 1 98.31 159 LEU B O 1
ATOM 4336 N N . LEU B 1 160 ? 11.25 12.156 -14.195 1 97.81 160 LEU B N 1
ATOM 4337 C CA . LEU B 1 160 ? 10.18 11.188 -14.406 1 97.81 160 LEU B CA 1
ATOM 4338 C C . LEU B 1 160 ? 10.266 10.578 -15.805 1 97.81 160 LEU B C 1
ATOM 4340 O O . LEU B 1 160 ? 10.125 9.359 -15.961 1 97.81 160 LEU B O 1
ATOM 4344 N N . GLY B 1 161 ? 10.469 11.422 -16.828 1 96.38 161 GLY B N 1
ATOM 4345 C CA . GLY B 1 161 ? 10.703 10.898 -18.172 1 96.38 161 GLY B CA 1
ATOM 4346 C C . GLY B 1 161 ? 11.906 9.984 -18.25 1 96.38 161 GLY B C 1
ATOM 4347 O O . GLY B 1 161 ? 11.836 8.914 -18.859 1 96.38 161 GLY B O 1
ATOM 4348 N N . PHE B 1 162 ? 12.992 10.422 -17.609 1 97.44 162 PHE B N 1
ATOM 4349 C CA . PHE B 1 162 ? 14.211 9.617 -17.562 1 97.44 162 PHE B CA 1
ATOM 4350 C C . PHE B 1 162 ? 13.945 8.289 -16.875 1 97.44 162 PHE B C 1
ATOM 4352 O O . PHE B 1 162 ? 14.461 7.25 -17.297 1 97.44 162 PHE B O 1
ATOM 4359 N N . GLN B 1 163 ? 13.141 8.297 -15.812 1 96.88 163 GLN B N 1
ATOM 4360 C CA . GLN B 1 163 ? 12.75 7.105 -15.07 1 96.88 163 GLN B CA 1
ATOM 4361 C C . GLN B 1 163 ? 12.055 6.09 -15.977 1 96.88 163 GLN B C 1
ATOM 4363 O O . GLN B 1 163 ? 12.32 4.891 -15.891 1 96.88 163 GLN B O 1
ATOM 4368 N N . GLY B 1 164 ? 11.188 6.547 -16.828 1 94.06 164 GLY B N 1
ATOM 4369 C CA . GLY B 1 164 ? 10.547 5.66 -17.781 1 94.06 164 GLY B CA 1
ATOM 4370 C C . GLY B 1 164 ? 11.531 5.016 -18.734 1 94.06 164 GLY B C 1
ATOM 4371 O O . GLY B 1 164 ? 11.461 3.811 -18.984 1 94.06 164 GLY B O 1
ATOM 4372 N N . GLY B 1 165 ? 12.43 5.801 -19.25 1 94.75 165 GLY B N 1
ATOM 4373 C CA . GLY B 1 165 ? 13.461 5.281 -20.125 1 94.75 165 GLY B CA 1
ATOM 4374 C C . GLY B 1 165 ? 14.375 4.277 -19.453 1 94.75 165 GLY B C 1
ATOM 4375 O O . GLY B 1 165 ? 14.734 3.26 -20.047 1 94.75 165 GLY B O 1
ATOM 4376 N N . LEU B 1 166 ? 14.703 4.539 -18.234 1 95.62 166 LEU B N 1
ATOM 4377 C CA . LEU B 1 166 ? 15.57 3.643 -17.484 1 95.62 166 LEU B CA 1
ATOM 4378 C C . LEU B 1 166 ? 14.875 2.314 -17.203 1 95.62 166 LEU B C 1
ATOM 4380 O O . LEU B 1 166 ? 15.523 1.267 -17.172 1 95.62 166 LEU B O 1
ATOM 4384 N N . GLY B 1 167 ? 13.602 2.4 -16.953 1 94.19 167 GLY B N 1
ATOM 4385 C CA . GLY B 1 167 ? 12.852 1.166 -16.797 1 94.19 167 GLY B CA 1
ATOM 4386 C C . GLY B 1 167 ? 12.945 0.251 -18 1 94.19 167 GLY B C 1
ATOM 4387 O O . GLY B 1 167 ? 13.18 -0.95 -17.859 1 94.19 167 GLY B O 1
ATOM 4388 N N . TRP B 1 168 ? 12.797 0.851 -19.141 1 91.94 168 TRP B N 1
ATOM 4389 C CA . TRP B 1 168 ? 12.945 0.097 -20.391 1 91.94 168 TRP B CA 1
ATOM 4390 C C . TRP B 1 168 ? 14.359 -0.451 -20.531 1 91.94 168 TRP B C 1
ATOM 4392 O O . TRP B 1 168 ? 14.547 -1.615 -20.891 1 91.94 168 TRP B O 1
ATOM 4402 N N . TYR B 1 169 ? 15.281 0.406 -20.234 1 93.12 169 TYR B N 1
ATOM 4403 C CA . TYR B 1 169 ? 16.688 0.022 -20.328 1 93.12 169 TYR B CA 1
ATOM 4404 C C . TYR B 1 169 ? 17 -1.135 -19.391 1 93.12 169 TYR B C 1
ATOM 4406 O O . TYR B 1 169 ? 17.766 -2.031 -19.734 1 93.12 169 TYR B O 1
ATOM 4414 N N . MET B 1 170 ? 16.422 -1.148 -18.25 1 93.56 170 MET B N 1
ATOM 4415 C CA . MET B 1 170 ? 16.609 -2.207 -17.266 1 93.56 170 MET B CA 1
ATOM 4416 C C . MET B 1 170 ? 16.016 -3.521 -17.75 1 93.56 170 MET B C 1
ATOM 4418 O O . MET B 1 170 ? 16.688 -4.559 -17.734 1 93.56 170 MET B O 1
ATOM 4422 N N . VAL B 1 171 ? 14.812 -3.484 -18.297 1 91.06 171 VAL B N 1
ATOM 4423 C CA . VAL B 1 171 ? 14.117 -4.684 -18.75 1 91.06 171 VAL B CA 1
ATOM 4424 C C . VAL B 1 171 ? 14.852 -5.273 -19.953 1 91.06 171 VAL B C 1
ATOM 4426 O O . VAL B 1 171 ? 14.984 -6.492 -20.078 1 91.06 171 VAL B O 1
ATOM 4429 N N . LYS B 1 172 ? 15.383 -4.465 -20.797 1 90.06 172 LYS B N 1
ATOM 4430 C CA . LYS B 1 172 ? 16.109 -4.898 -21.984 1 90.06 172 LYS B CA 1
ATOM 4431 C C . LYS B 1 172 ? 17.312 -5.758 -21.625 1 90.06 172 LYS B C 1
ATOM 4433 O O . LYS B 1 172 ? 17.641 -6.703 -22.328 1 90.06 172 LYS B O 1
ATOM 4438 N N . SER B 1 173 ? 17.844 -5.484 -20.562 1 88.88 173 SER B N 1
ATOM 4439 C CA . SER B 1 173 ? 19.031 -6.227 -20.125 1 88.88 173 SER B CA 1
ATOM 4440 C C . SER B 1 173 ? 18.672 -7.672 -19.781 1 88.88 173 SER B C 1
ATOM 4442 O O . SER B 1 173 ? 19.531 -8.555 -19.844 1 88.88 173 SER B O 1
ATOM 4444 N N . GLY B 1 174 ? 17.469 -7.918 -19.453 1 88 174 GLY B N 1
ATOM 4445 C CA . GLY B 1 174 ? 17.047 -9.258 -19.094 1 88 174 GLY B CA 1
ATOM 4446 C C . GLY B 1 174 ? 16.5 -10.055 -20.25 1 88 174 GLY B C 1
ATOM 4447 O O . GLY B 1 174 ? 16.266 -11.258 -20.141 1 88 174 GLY B O 1
ATOM 4448 N N . LEU B 1 175 ? 16.312 -9.383 -21.344 1 87.56 175 LEU B N 1
ATOM 4449 C CA . LEU B 1 175 ? 15.703 -10.031 -22.5 1 87.56 175 LEU B CA 1
ATOM 4450 C C . LEU B 1 175 ? 16.781 -10.586 -23.438 1 87.56 175 LEU B C 1
ATOM 4452 O O . LEU B 1 175 ? 16.484 -11.398 -24.312 1 87.56 175 LEU B O 1
ATOM 4456 N N . GLU B 1 176 ? 17.938 -10.195 -23.188 1 82.25 176 GLU B N 1
ATOM 4457 C CA . GLU B 1 176 ? 19.047 -10.656 -24.016 1 82.25 176 GLU B CA 1
ATOM 4458 C C . GLU B 1 176 ? 19.797 -11.805 -23.344 1 82.25 176 GLU B C 1
ATOM 4460 O O . GLU B 1 176 ? 19.766 -11.945 -22.125 1 82.25 176 GLU B O 1
ATOM 4465 N N . GLN B 1 177 ? 20.375 -12.625 -24.141 1 78.88 177 GLN B N 1
ATOM 4466 C CA . GLN B 1 177 ? 21.203 -13.703 -23.609 1 78.88 177 GLN B CA 1
ATOM 4467 C C . GLN B 1 177 ? 22.391 -13.141 -22.828 1 78.88 177 GLN B C 1
ATOM 4469 O O . GLN B 1 177 ? 23.016 -12.172 -23.25 1 78.88 177 GLN B O 1
ATOM 4474 N N . PRO B 1 178 ? 22.562 -13.734 -21.703 1 75.12 178 PRO B N 1
ATOM 4475 C CA . PRO B 1 178 ? 23.688 -13.25 -20.906 1 75.12 178 PRO B CA 1
ATOM 4476 C C . PRO B 1 178 ? 25.031 -13.422 -21.625 1 75.12 178 PRO B C 1
ATOM 4478 O O . PRO B 1 178 ? 25.172 -14.328 -22.453 1 75.12 178 PRO B O 1
ATOM 4481 N N . GLN B 1 179 ? 25.844 -12.43 -21.328 1 68.69 179 GLN B N 1
ATOM 4482 C CA . GLN B 1 179 ? 27.172 -12.477 -21.922 1 68.69 179 GLN B CA 1
ATOM 4483 C C . GLN B 1 179 ? 27.891 -13.781 -21.562 1 68.69 179 GLN B C 1
ATOM 4485 O O . GLN B 1 179 ? 28.516 -14.398 -22.422 1 68.69 179 GLN B O 1
ATOM 4490 N N . ASP B 1 180 ? 27.656 -14.109 -20.266 1 67 180 ASP B N 1
ATOM 4491 C CA . ASP B 1 180 ? 28.125 -15.422 -19.844 1 67 180 ASP B CA 1
ATOM 4492 C C . ASP B 1 180 ? 27.016 -16.469 -19.953 1 67 180 ASP B C 1
ATOM 4494 O O . ASP B 1 180 ? 25.969 -16.344 -19.328 1 67 180 ASP B O 1
ATOM 4498 N N . ALA B 1 181 ? 27.281 -17.375 -20.828 1 61.62 181 ALA B N 1
ATOM 4499 C CA . ALA B 1 181 ? 26.297 -18.406 -21.172 1 61.62 181 ALA B CA 1
ATOM 4500 C C . ALA B 1 181 ? 25.766 -19.094 -19.906 1 61.62 181 ALA B C 1
ATOM 4502 O O . ALA B 1 181 ? 24.609 -19.516 -19.875 1 61.62 181 ALA B O 1
ATOM 4503 N N . ASN B 1 182 ? 26.562 -19.141 -18.922 1 63.22 182 ASN B N 1
ATOM 4504 C CA . ASN B 1 182 ? 26.156 -19.812 -17.703 1 63.22 182 ASN B CA 1
ATOM 4505 C C . ASN B 1 182 ? 25.672 -18.828 -16.641 1 63.22 182 ASN B C 1
ATOM 4507 O O . ASN B 1 182 ? 25.438 -19.219 -15.492 1 63.22 182 ASN B O 1
ATOM 4511 N N . GLY B 1 183 ? 25.562 -17.703 -17.125 1 70.62 183 GLY B N 1
ATOM 4512 C CA . GLY B 1 183 ? 25.141 -16.703 -16.172 1 70.62 183 GLY B CA 1
ATOM 4513 C C . GLY B 1 183 ? 23.641 -16.672 -15.945 1 70.62 183 GLY B C 1
ATOM 4514 O O . GLY B 1 183 ? 22.875 -17.234 -16.734 1 70.62 183 GLY B O 1
ATOM 4515 N N . PRO B 1 184 ? 23.297 -16.125 -14.82 1 76.88 184 PRO B N 1
ATOM 4516 C CA . PRO B 1 184 ? 21.859 -16.078 -14.523 1 76.88 184 PRO B CA 1
ATOM 4517 C C . PRO B 1 184 ? 21.094 -15.148 -15.453 1 76.88 184 PRO B C 1
ATOM 4519 O O . PRO B 1 184 ? 21.625 -14.109 -15.875 1 76.88 184 PRO B O 1
ATOM 4522 N N . VAL B 1 185 ? 19.953 -15.57 -15.93 1 80.94 185 VAL B N 1
ATOM 4523 C CA . VAL B 1 185 ? 19.062 -14.734 -16.719 1 80.94 185 VAL B CA 1
ATOM 4524 C C . VAL B 1 185 ? 18.281 -13.805 -15.805 1 80.94 185 VAL B C 1
ATOM 4526 O O . VAL B 1 185 ? 17.281 -14.203 -15.211 1 80.94 185 VAL B O 1
ATOM 4529 N N . ARG B 1 186 ? 18.844 -12.648 -15.672 1 85.75 186 ARG B N 1
ATOM 4530 C CA . ARG B 1 186 ? 18.219 -11.633 -14.828 1 85.75 186 ARG B CA 1
ATOM 4531 C C . ARG B 1 186 ? 18.562 -10.227 -15.305 1 85.75 186 ARG B C 1
ATOM 4533 O O . ARG B 1 186 ? 19.438 -10.055 -16.156 1 85.75 186 ARG B O 1
ATOM 4540 N N . VAL B 1 187 ? 17.844 -9.312 -14.766 1 89.81 187 VAL B N 1
ATOM 4541 C CA . VAL B 1 187 ? 18.156 -7.922 -15.086 1 89.81 187 VAL B CA 1
ATOM 4542 C C . VAL B 1 187 ? 19.484 -7.523 -14.453 1 89.81 187 VAL B C 1
ATOM 4544 O O . VAL B 1 187 ? 19.875 -8.07 -13.414 1 89.81 187 VAL B O 1
ATOM 4547 N N . SER B 1 188 ? 20.172 -6.641 -15.094 1 92.94 188 SER B N 1
ATOM 4548 C CA . SER B 1 188 ? 21.422 -6.121 -14.555 1 92.94 188 SER B CA 1
ATOM 4549 C C . SER B 1 188 ? 21.203 -5.469 -13.195 1 92.94 188 SER B C 1
ATOM 4551 O O . SER B 1 188 ? 20.375 -4.57 -13.055 1 92.94 188 SER B O 1
ATOM 4553 N N . PRO B 1 189 ? 21.984 -5.91 -12.227 1 95.19 189 PRO B N 1
ATOM 4554 C CA . PRO B 1 189 ? 21.875 -5.266 -10.914 1 95.19 189 PRO B CA 1
ATOM 4555 C C . PRO B 1 189 ? 22.188 -3.771 -10.961 1 95.19 189 PRO B C 1
ATOM 4557 O O . PRO B 1 189 ? 21.609 -2.99 -10.195 1 95.19 189 PRO B O 1
ATOM 4560 N N . TYR B 1 190 ? 23.062 -3.406 -11.875 1 96.44 190 TYR B N 1
ATOM 4561 C CA . TYR B 1 190 ? 23.406 -1.999 -12.023 1 96.44 190 TYR B CA 1
ATOM 4562 C C . TYR B 1 190 ? 22.234 -1.197 -12.562 1 96.44 190 TYR B C 1
ATOM 4564 O O . TYR B 1 190 ? 21.922 -0.112 -12.055 1 96.44 190 TYR B O 1
ATOM 4572 N N . ARG B 1 191 ? 21.609 -1.703 -13.539 1 96.75 191 ARG B N 1
ATOM 4573 C CA . ARG B 1 191 ? 20.469 -1.01 -14.148 1 96.75 191 ARG B CA 1
ATOM 4574 C C . ARG B 1 191 ? 19.281 -0.988 -13.203 1 96.75 191 ARG B C 1
ATOM 4576 O O . ARG B 1 191 ? 18.547 0.004 -13.141 1 96.75 191 ARG B O 1
ATOM 4583 N N . LEU B 1 192 ? 19.156 -2.072 -12.484 1 96.75 192 LEU B N 1
ATOM 4584 C CA . LEU B 1 192 ? 18.109 -2.115 -11.461 1 96.75 192 LEU B CA 1
ATOM 4585 C C . LEU B 1 192 ? 18.359 -1.046 -10.398 1 96.75 192 LEU B C 1
ATOM 4587 O O . LEU B 1 192 ? 17.438 -0.317 -10.023 1 96.75 192 LEU B O 1
ATOM 4591 N N . CYS B 1 193 ? 19.531 -0.944 -9.906 1 97.69 193 CYS B N 1
ATOM 4592 C CA . CYS B 1 193 ? 19.906 0.04 -8.898 1 97.69 193 CYS B CA 1
ATOM 4593 C C . CYS B 1 193 ? 19.688 1.458 -9.406 1 97.69 193 CYS B C 1
ATOM 4595 O O . CYS B 1 193 ? 19.172 2.312 -8.688 1 97.69 193 CYS B O 1
ATOM 4597 N N . ALA B 1 194 ? 20.094 1.676 -10.641 1 97.94 194 ALA B N 1
ATOM 4598 C CA . ALA B 1 194 ? 19.906 2.996 -11.234 1 97.94 194 ALA B CA 1
ATOM 4599 C C . ALA B 1 194 ? 18.422 3.354 -11.336 1 97.94 194 ALA B C 1
ATOM 4601 O O . ALA B 1 194 ? 18.031 4.48 -11.023 1 97.94 194 ALA B O 1
ATOM 4602 N N . HIS B 1 195 ? 17.641 2.387 -11.75 1 98.19 195 HIS B N 1
ATOM 4603 C CA . HIS B 1 195 ? 16.188 2.604 -11.859 1 98.19 195 HIS B CA 1
ATOM 4604 C C . HIS B 1 195 ? 15.578 2.898 -10.5 1 98.19 195 HIS B C 1
ATOM 4606 O O . HIS B 1 195 ? 14.836 3.873 -10.344 1 98.19 195 HIS B O 1
ATOM 4612 N N . LEU B 1 196 ? 15.906 2.133 -9.531 1 97.94 196 LEU B N 1
ATOM 4613 C CA . LEU B 1 196 ? 15.398 2.361 -8.188 1 97.94 196 LEU B CA 1
ATOM 4614 C C . LEU B 1 196 ? 15.914 3.682 -7.625 1 97.94 196 LEU B C 1
ATOM 4616 O O . LEU B 1 196 ? 15.164 4.434 -7 1 97.94 196 LEU B O 1
ATOM 4620 N N . GLY B 1 197 ? 17.172 3.941 -7.852 1 98.38 197 GLY B N 1
ATOM 4621 C CA . GLY B 1 197 ? 17.781 5.168 -7.363 1 98.38 197 GLY B CA 1
ATOM 4622 C C . GLY B 1 197 ? 17.109 6.422 -7.895 1 98.38 197 GLY B C 1
ATOM 4623 O O . GLY B 1 197 ? 16.891 7.379 -7.148 1 98.38 197 GLY B O 1
ATOM 4624 N N . THR B 1 198 ? 16.781 6.379 -9.141 1 98.31 198 THR B N 1
ATOM 4625 C CA . THR B 1 198 ? 16.125 7.543 -9.727 1 98.31 198 THR B CA 1
ATOM 4626 C C . THR B 1 198 ? 14.703 7.672 -9.203 1 98.31 198 THR B C 1
ATOM 4628 O O . THR B 1 198 ? 14.195 8.781 -9.039 1 98.31 198 THR B O 1
ATOM 4631 N N . ALA B 1 199 ? 14.062 6.566 -8.961 1 98.56 199 ALA B N 1
ATOM 4632 C CA . ALA B 1 199 ? 12.742 6.609 -8.352 1 98.56 199 ALA B CA 1
ATOM 4633 C C . ALA B 1 199 ? 12.805 7.215 -6.949 1 98.56 199 ALA B C 1
ATOM 4635 O O . ALA B 1 199 ? 11.969 8.055 -6.59 1 98.56 199 ALA B O 1
ATOM 4636 N N . PHE B 1 200 ? 13.828 6.844 -6.172 1 98.69 200 PHE B N 1
ATOM 4637 C CA . PHE B 1 200 ? 14.008 7.379 -4.828 1 98.69 200 PHE B CA 1
ATOM 4638 C C . PHE B 1 200 ? 14.328 8.867 -4.875 1 98.69 200 PHE B C 1
ATOM 4640 O O . PHE B 1 200 ? 13.844 9.641 -4.039 1 98.69 200 PHE B O 1
ATOM 4647 N N . THR B 1 201 ? 15.102 9.219 -5.852 1 98.75 201 THR B N 1
ATOM 4648 C CA . THR B 1 201 ? 15.43 10.633 -6.02 1 98.75 201 THR B CA 1
ATOM 4649 C C . THR B 1 201 ? 14.18 11.438 -6.344 1 98.75 201 THR B C 1
ATOM 4651 O O . THR B 1 201 ? 13.984 12.531 -5.805 1 98.75 201 THR B O 1
ATOM 4654 N N . PHE B 1 202 ? 13.352 10.914 -7.207 1 98.81 202 PHE B N 1
ATOM 4655 C CA . PHE B 1 202 ? 12.086 11.539 -7.559 1 98.81 202 PHE B CA 1
ATOM 4656 C C . PHE B 1 202 ? 11.195 11.68 -6.332 1 98.81 202 PHE B C 1
ATOM 4658 O O . PHE B 1 202 ? 10.586 12.734 -6.117 1 98.81 202 PHE B O 1
ATOM 4665 N N . PHE B 1 203 ? 11.195 10.695 -5.531 1 98.75 203 PHE B N 1
ATOM 4666 C CA . PHE B 1 203 ? 10.438 10.703 -4.285 1 98.75 203 PHE B CA 1
ATOM 4667 C C . PHE B 1 203 ? 10.961 11.789 -3.342 1 98.75 203 PHE B C 1
ATOM 4669 O O . PHE B 1 203 ? 10.188 12.609 -2.846 1 98.75 203 PHE B O 1
ATOM 4676 N N . VAL B 1 204 ? 12.203 11.812 -3.129 1 98.81 204 VAL B N 1
ATOM 4677 C CA . VAL B 1 204 ? 12.836 12.75 -2.211 1 98.81 204 VAL B CA 1
ATOM 4678 C C . VAL B 1 204 ? 12.617 14.18 -2.707 1 98.81 204 VAL B C 1
ATOM 4680 O O . VAL B 1 204 ? 12.289 15.07 -1.923 1 98.81 204 VAL B O 1
ATOM 4683 N N . GLY B 1 205 ? 12.82 14.367 -4.02 1 98.69 205 GLY B N 1
ATOM 4684 C CA . GLY B 1 205 ? 12.602 15.688 -4.586 1 98.69 205 GLY B CA 1
ATOM 4685 C C . GLY B 1 205 ? 11.172 16.172 -4.426 1 98.69 205 GLY B C 1
ATOM 4686 O O . GLY B 1 205 ? 10.938 17.328 -4.074 1 98.69 205 GLY B O 1
ATOM 4687 N N . SER B 1 206 ? 10.227 15.297 -4.668 1 98.81 206 SER B N 1
ATOM 4688 C CA . SER B 1 206 ? 8.82 15.648 -4.516 1 98.81 206 SER B CA 1
ATOM 4689 C C . SER B 1 206 ? 8.484 15.969 -3.064 1 98.81 206 SER B C 1
ATOM 4691 O O . SER B 1 206 ? 7.828 16.969 -2.781 1 98.81 206 SER B O 1
ATOM 4693 N N . LEU B 1 207 ? 9 15.148 -2.191 1 98.62 207 LEU B N 1
ATOM 4694 C CA . LEU B 1 207 ? 8.727 15.328 -0.771 1 98.62 207 LEU B CA 1
ATOM 4695 C C . LEU B 1 207 ? 9.359 16.609 -0.252 1 98.62 207 LEU B C 1
ATOM 4697 O O . LEU B 1 207 ? 8.695 17.406 0.426 1 98.62 207 LEU B O 1
ATOM 4701 N N . TRP B 1 208 ? 10.578 16.859 -0.592 1 98.5 208 TRP B N 1
ATOM 4702 C CA . TRP B 1 208 ? 11.297 18.047 -0.126 1 98.5 208 TRP B CA 1
ATOM 4703 C C . TRP B 1 208 ? 10.617 19.328 -0.607 1 98.5 208 TRP B C 1
ATOM 4705 O O . TRP B 1 208 ? 10.43 20.266 0.167 1 98.5 208 TRP B O 1
ATOM 4715 N N . THR B 1 209 ? 10.242 19.312 -1.871 1 98.38 209 THR B N 1
ATOM 4716 C CA . THR B 1 209 ? 9.578 20.484 -2.441 1 98.38 209 THR B CA 1
ATOM 4717 C C . THR B 1 209 ? 8.219 20.719 -1.783 1 98.38 209 THR B C 1
ATOM 4719 O O . THR B 1 209 ? 7.859 21.859 -1.477 1 98.38 209 THR B O 1
ATOM 4722 N N . ALA B 1 210 ? 7.535 19.672 -1.584 1 98.19 210 ALA B N 1
ATOM 4723 C CA . ALA B 1 210 ? 6.246 19.781 -0.906 1 98.19 210 ALA B CA 1
ATOM 4724 C C . ALA B 1 210 ? 6.414 20.344 0.502 1 98.19 210 ALA B C 1
ATOM 4726 O O . ALA B 1 210 ? 5.645 21.203 0.926 1 98.19 210 ALA B O 1
ATOM 4727 N N . LEU B 1 211 ? 7.406 19.906 1.207 1 97.25 211 LEU B N 1
ATOM 4728 C CA . LEU B 1 211 ? 7.676 20.359 2.564 1 97.25 211 LEU B CA 1
ATOM 4729 C C . LEU B 1 211 ? 8.055 21.844 2.57 1 97.25 211 LEU B C 1
ATOM 4731 O O . LEU B 1 211 ? 7.629 22.594 3.447 1 97.25 211 LEU B O 1
ATOM 4735 N N . ASP B 1 212 ? 8.797 22.219 1.602 1 96.5 212 ASP B N 1
ATOM 4736 C CA . ASP B 1 212 ? 9.18 23.609 1.475 1 96.5 212 ASP B CA 1
ATOM 4737 C C . ASP B 1 212 ? 7.949 24.5 1.312 1 96.5 212 ASP B C 1
ATOM 4739 O O . ASP B 1 212 ? 7.809 25.516 2.004 1 96.5 212 ASP B O 1
ATOM 4743 N N . ILE B 1 213 ? 7.141 24.125 0.379 1 96.56 213 ILE B N 1
ATOM 4744 C CA . ILE B 1 213 ? 5.941 24.906 0.101 1 96.56 213 ILE B CA 1
ATOM 4745 C C . ILE B 1 213 ? 5.047 24.938 1.337 1 96.56 213 ILE B C 1
ATOM 4747 O O . ILE B 1 213 ? 4.512 25.984 1.701 1 96.56 213 ILE B O 1
ATOM 4751 N N . SER B 1 214 ? 4.973 23.812 1.964 1 94.88 214 SER B N 1
ATOM 4752 C CA . SER B 1 214 ? 4.137 23.719 3.158 1 94.88 214 SER B CA 1
ATOM 4753 C C . SER B 1 214 ? 4.668 24.625 4.273 1 94.88 214 SER B C 1
ATOM 4755 O O . SER B 1 214 ? 3.891 25.266 4.977 1 94.88 214 SER B O 1
ATOM 4757 N N . MET B 1 215 ? 5.914 24.625 4.48 1 93.12 215 MET B N 1
ATOM 4758 C CA . MET B 1 215 ? 6.523 25.453 5.516 1 93.12 215 MET B CA 1
ATOM 4759 C C . MET B 1 215 ? 6.324 26.938 5.219 1 93.12 215 MET B C 1
ATOM 4761 O O . MET B 1 215 ? 6.027 27.719 6.125 1 93.12 215 MET B O 1
ATOM 4765 N N . GLN B 1 216 ? 6.453 27.312 4.031 1 91 216 GLN B N 1
ATOM 4766 C CA . GLN B 1 216 ? 6.25 28.703 3.623 1 91 216 GLN B CA 1
ATOM 4767 C C . GLN B 1 216 ? 4.812 29.141 3.873 1 91 216 GLN B C 1
ATOM 4769 O O . GLN B 1 216 ? 4.57 30.266 4.34 1 91 216 GLN B O 1
ATOM 4774 N N . ASN B 1 217 ? 3.953 28.297 3.602 1 89.56 217 ASN B N 1
ATOM 4775 C CA . ASN B 1 217 ? 2.541 28.609 3.766 1 89.56 217 ASN B CA 1
ATOM 4776 C C . ASN B 1 217 ? 2.139 28.641 5.238 1 89.56 217 ASN B C 1
ATOM 4778 O O . ASN B 1 217 ? 1.178 29.328 5.609 1 89.56 217 ASN B O 1
ATOM 4782 N N . ARG B 1 218 ? 2.869 27.953 6.059 1 85.56 218 ARG B N 1
ATOM 4783 C CA . ARG B 1 218 ? 2.627 28 7.496 1 85.56 218 ARG B CA 1
ATOM 4784 C C . ARG B 1 218 ? 3.082 29.328 8.086 1 85.56 218 ARG B C 1
ATOM 4786 O O . ARG B 1 218 ? 2.582 29.75 9.133 1 85.56 218 ARG B O 1
ATOM 4793 N N . GLY B 1 219 ? 3.941 30.016 7.477 1 83.5 219 GLY B N 1
ATOM 4794 C CA . GLY B 1 219 ? 4.355 31.359 7.828 1 83.5 219 GLY B CA 1
ATOM 4795 C C . GLY B 1 219 ? 5.441 31.391 8.883 1 83.5 219 GLY B C 1
ATOM 4796 O O . GLY B 1 219 ? 6.016 32.438 9.164 1 83.5 219 GLY B O 1
ATOM 4797 N N . GLN B 1 220 ? 5.621 30.297 9.672 1 82.19 220 GLN B N 1
ATOM 4798 C CA . GLN B 1 220 ? 6.668 30.297 10.688 1 82.19 220 GLN B CA 1
ATOM 4799 C C . GLN B 1 220 ? 7.547 29.047 10.562 1 82.19 220 GLN B C 1
ATOM 4801 O O . GLN B 1 220 ? 7.039 27.938 10.477 1 82.19 220 GLN B O 1
ATOM 4806 N N . PRO B 1 221 ? 8.805 29.266 10.516 1 84.12 221 PRO B N 1
ATOM 4807 C CA . PRO B 1 221 ? 9.695 28.109 10.492 1 84.12 221 PRO B CA 1
ATOM 4808 C C . PRO B 1 221 ? 9.672 27.312 11.797 1 84.12 221 PRO B C 1
ATOM 4810 O O . PRO B 1 221 ? 9.203 27.828 12.82 1 84.12 221 PRO B O 1
ATOM 4813 N N . THR B 1 222 ? 10.148 26.156 11.68 1 89.88 222 THR B N 1
ATOM 4814 C CA . THR B 1 222 ? 10.266 25.328 12.867 1 89.88 222 THR B CA 1
ATOM 4815 C C . THR B 1 222 ? 11.281 25.906 13.844 1 89.88 222 THR B C 1
ATOM 4817 O O . THR B 1 222 ? 12.367 26.328 13.438 1 89.88 222 THR B O 1
ATOM 4820 N N . ALA B 1 223 ? 10.891 26.016 15.094 1 90.69 223 ALA B N 1
ATOM 4821 C CA . ALA B 1 223 ? 11.789 26.516 16.125 1 90.69 223 ALA B CA 1
ATOM 4822 C C . ALA B 1 223 ? 12.719 25.422 16.625 1 90.69 223 ALA B C 1
ATOM 4824 O O . ALA B 1 223 ? 12.266 24.328 16.984 1 90.69 223 ALA B O 1
ATOM 4825 N N . LEU B 1 224 ? 13.977 25.688 16.641 1 95.06 224 LEU B N 1
ATOM 4826 C CA . LEU B 1 224 ? 14.977 24.734 17.109 1 95.06 224 LEU B CA 1
ATOM 4827 C C . LEU B 1 224 ? 15.609 25.219 18.422 1 95.06 224 LEU B C 1
ATOM 4829 O O . LEU B 1 224 ? 15.789 26.438 18.609 1 95.06 224 LEU B O 1
ATOM 4833 N N . PRO B 1 225 ? 15.914 24.312 19.234 1 94.06 225 PRO B N 1
ATOM 4834 C CA . PRO B 1 225 ? 16.531 24.719 20.5 1 94.06 225 PRO B CA 1
ATOM 4835 C C . PRO B 1 225 ? 17.938 25.312 20.297 1 94.06 225 PRO B C 1
ATOM 4837 O O . PRO B 1 225 ? 18.672 24.875 19.422 1 94.06 225 PRO B O 1
ATOM 4840 N N . ASP B 1 226 ? 18.172 26.328 21.172 1 92.31 226 ASP B N 1
ATOM 4841 C CA . ASP B 1 226 ? 19.531 26.859 21.203 1 92.31 226 ASP B CA 1
ATOM 4842 C C . ASP B 1 226 ? 20.453 25.984 22.031 1 92.31 226 ASP B C 1
ATOM 4844 O O . ASP B 1 226 ? 20.672 26.234 23.219 1 92.31 226 ASP B O 1
ATOM 4848 N N . HIS B 1 227 ? 20.891 24.969 21.516 1 92.69 227 HIS B N 1
ATOM 4849 C CA . HIS B 1 227 ? 21.75 23.984 22.141 1 92.69 227 HIS B CA 1
ATOM 4850 C C . HIS B 1 227 ? 22.969 23.672 21.281 1 92.69 227 HIS B C 1
ATOM 4852 O O . HIS B 1 227 ? 22.891 23.75 20.047 1 92.69 227 HIS B O 1
ATOM 4858 N N . ARG B 1 228 ? 24.062 23.297 21.844 1 93.06 228 ARG B N 1
ATOM 4859 C CA . ARG B 1 228 ? 25.312 23.031 21.141 1 93.06 228 ARG B CA 1
ATOM 4860 C C . ARG B 1 228 ? 25.156 21.906 20.141 1 93.06 228 ARG B C 1
ATOM 4862 O O . ARG B 1 228 ? 25.812 21.891 19.094 1 93.06 228 ARG B O 1
ATOM 4869 N N . LEU B 1 229 ? 24.219 21.031 20.375 1 96.19 229 LEU B N 1
ATOM 4870 C CA . LEU B 1 229 ? 24.047 19.844 19.547 1 96.19 229 LEU B CA 1
ATOM 4871 C C . LEU B 1 229 ? 23.188 20.172 18.312 1 96.19 229 LEU B C 1
ATOM 4873 O O . LEU B 1 229 ? 23.156 19.375 17.359 1 96.19 229 LEU B O 1
ATOM 4877 N N . THR B 1 230 ? 22.516 21.234 18.375 1 95.81 230 THR B N 1
ATOM 4878 C CA . THR B 1 230 ? 21.578 21.562 17.297 1 95.81 230 THR B CA 1
ATOM 4879 C C . THR B 1 230 ? 22.312 21.641 15.961 1 95.81 230 THR B C 1
ATOM 4881 O O . THR B 1 230 ? 21.844 21.094 14.961 1 95.81 230 THR B O 1
ATOM 4884 N N . ASN B 1 231 ? 23.422 22.281 15.977 1 94.62 231 ASN B N 1
ATOM 4885 C CA . ASN B 1 231 ? 24.188 22.391 14.742 1 94.62 231 ASN B CA 1
ATOM 4886 C C . ASN B 1 231 ? 24.719 21.047 14.281 1 94.62 231 ASN B C 1
ATOM 4888 O O . ASN B 1 231 ? 24.781 20.766 13.078 1 94.62 231 ASN B O 1
ATOM 4892 N N . ILE B 1 232 ? 25.141 20.25 15.203 1 97.19 232 ILE B N 1
ATOM 4893 C CA . ILE B 1 232 ? 25.578 18.906 14.875 1 97.19 232 ILE B CA 1
ATOM 4894 C C . ILE B 1 232 ? 24.438 18.094 14.273 1 97.19 232 ILE B C 1
ATOM 4896 O O . ILE B 1 232 ? 24.609 17.375 13.289 1 97.19 232 ILE B O 1
ATOM 4900 N N . LEU B 1 233 ? 23.297 18.281 14.844 1 98 233 LEU B N 1
ATOM 4901 C CA . LEU B 1 233 ? 22.109 17.562 14.391 1 98 233 LEU B CA 1
ATOM 4902 C C . LEU B 1 233 ? 21.734 18 12.977 1 98 233 LEU B C 1
ATOM 4904 O O . LEU B 1 233 ? 21.25 17.188 12.18 1 98 233 LEU B O 1
ATOM 4908 N N . LYS B 1 234 ? 21.906 19.219 12.648 1 97.38 234 LYS B N 1
ATOM 4909 C CA . LYS B 1 234 ? 21.656 19.703 11.297 1 97.38 234 LYS B CA 1
ATOM 4910 C C . LYS B 1 234 ? 22.516 18.969 10.273 1 97.38 234 LYS B C 1
ATOM 4912 O O . LYS B 1 234 ? 22 18.469 9.266 1 97.38 234 LYS B O 1
ATOM 4917 N N . LYS B 1 235 ? 23.766 18.844 10.594 1 97.69 235 LYS B N 1
ATOM 4918 C CA . LYS B 1 235 ? 24.688 18.156 9.688 1 97.69 235 LYS B CA 1
ATOM 4919 C C . LYS B 1 235 ? 24.422 16.656 9.656 1 97.69 235 LYS B C 1
ATOM 4921 O O . LYS B 1 235 ? 24.406 16.047 8.586 1 97.69 235 LYS B O 1
ATOM 4926 N N . LYS B 1 236 ? 24.172 16.094 10.789 1 98.06 236 LYS B N 1
ATOM 4927 C CA . LYS B 1 236 ? 23.938 14.656 10.891 1 98.06 236 LYS B CA 1
ATOM 4928 C C . LYS B 1 236 ? 22.656 14.258 10.172 1 98.06 236 LYS B C 1
ATOM 4930 O O . LYS B 1 236 ? 22.562 13.164 9.609 1 98.06 236 LYS B O 1
ATOM 4935 N N . SER B 1 237 ? 21.656 15.148 10.281 1 98.25 237 SER B N 1
ATOM 4936 C CA . SER B 1 237 ? 20.391 14.844 9.625 1 98.25 237 SER B CA 1
ATOM 4937 C C . SER B 1 237 ? 20.562 14.672 8.125 1 98.25 237 SER B C 1
ATOM 4939 O O . SER B 1 237 ? 20.016 13.734 7.531 1 98.25 237 SER B O 1
ATOM 4941 N N . VAL B 1 238 ? 21.344 15.453 7.469 1 98.25 238 VAL B N 1
ATOM 4942 C CA . VAL B 1 238 ? 21.594 15.367 6.035 1 98.25 238 VAL B CA 1
ATOM 4943 C C . VAL B 1 238 ? 22.438 14.133 5.727 1 98.25 238 VAL B C 1
ATOM 4945 O O . VAL B 1 238 ? 22.141 13.391 4.789 1 98.25 238 VAL B O 1
ATOM 4948 N N . ALA B 1 239 ? 23.406 13.961 6.508 1 98.62 239 ALA B N 1
ATOM 4949 C CA . ALA B 1 239 ? 24.312 12.828 6.305 1 98.62 239 ALA B CA 1
ATOM 4950 C C . ALA B 1 239 ? 23.562 11.5 6.441 1 98.62 239 ALA B C 1
ATOM 4952 O O . ALA B 1 239 ? 23.766 10.586 5.645 1 98.62 239 ALA B O 1
ATOM 4953 N N . LEU B 1 240 ? 22.719 11.422 7.445 1 98.69 240 LEU B N 1
ATOM 4954 C CA . LEU B 1 240 ? 22 10.18 7.68 1 98.69 240 LEU B CA 1
ATOM 4955 C C . LEU B 1 240 ? 20.938 9.961 6.621 1 98.69 240 LEU B C 1
ATOM 4957 O O . LEU B 1 240 ? 20.641 8.82 6.242 1 98.69 240 LEU B O 1
ATOM 4961 N N . ALA B 1 241 ? 20.297 11.047 6.16 1 98.81 241 ALA B N 1
ATOM 4962 C CA . ALA B 1 241 ? 19.375 10.891 5.043 1 98.81 241 ALA B CA 1
ATOM 4963 C C . ALA B 1 241 ? 20.094 10.352 3.809 1 98.81 241 ALA B C 1
ATOM 4965 O O . ALA B 1 241 ? 19.609 9.422 3.162 1 98.81 241 ALA B O 1
ATOM 4966 N N . ALA B 1 242 ? 21.219 10.914 3.518 1 98.81 242 ALA B N 1
ATOM 4967 C CA . ALA B 1 242 ? 22.031 10.445 2.389 1 98.81 242 ALA B CA 1
ATOM 4968 C C . ALA B 1 242 ? 22.469 9 2.596 1 98.81 242 ALA B C 1
ATOM 4970 O O . ALA B 1 242 ? 22.469 8.203 1.656 1 98.81 242 ALA B O 1
ATOM 4971 N N . PHE B 1 243 ? 22.844 8.711 3.785 1 98.88 243 PHE B N 1
ATOM 4972 C CA . PHE B 1 243 ? 23.297 7.355 4.09 1 98.88 243 PHE B CA 1
ATOM 4973 C C . PHE B 1 243 ? 22.141 6.363 3.988 1 98.88 243 PHE B C 1
ATOM 4975 O O . PHE B 1 243 ? 22.328 5.227 3.551 1 98.88 243 PHE B O 1
ATOM 4982 N N . THR B 1 244 ? 20.969 6.766 4.488 1 98.94 244 THR B N 1
ATOM 4983 C CA . THR B 1 244 ? 19.797 5.922 4.32 1 98.94 244 THR B CA 1
ATOM 4984 C C . THR B 1 244 ? 19.562 5.609 2.844 1 98.94 244 THR B C 1
ATOM 4986 O O . THR B 1 244 ? 19.266 4.469 2.48 1 98.94 244 THR B O 1
ATOM 4989 N N . PHE B 1 245 ? 19.656 6.598 2.008 1 98.88 245 PHE B N 1
ATOM 4990 C CA . PHE B 1 245 ? 19.547 6.418 0.564 1 98.88 245 PHE B CA 1
ATOM 4991 C C . PHE B 1 245 ? 20.594 5.426 0.068 1 98.88 245 PHE B C 1
ATOM 4993 O O . PHE B 1 245 ? 20.281 4.516 -0.698 1 98.88 245 PHE B O 1
ATOM 5000 N N . PHE B 1 246 ? 21.75 5.57 0.539 1 98.75 246 PHE B N 1
ATOM 5001 C CA . PHE B 1 246 ? 22.859 4.707 0.141 1 98.75 246 PHE B CA 1
ATOM 5002 C C . PHE B 1 246 ? 22.594 3.266 0.556 1 98.75 246 PHE B C 1
ATOM 5004 O O . PHE B 1 246 ? 22.828 2.34 -0.225 1 98.75 246 PHE B O 1
ATOM 5011 N N . VAL B 1 247 ? 22.156 3.078 1.736 1 98.81 247 VAL B N 1
ATOM 5012 C CA . VAL B 1 247 ? 21.859 1.733 2.221 1 98.81 247 VAL B CA 1
ATOM 5013 C C . VAL B 1 247 ? 20.75 1.111 1.373 1 98.81 247 VAL B C 1
ATOM 5015 O O . VAL B 1 247 ? 20.797 -0.078 1.051 1 98.81 247 VAL B O 1
ATOM 5018 N N . ALA B 1 248 ? 19.766 1.924 1.036 1 98.69 248 ALA B N 1
ATOM 5019 C CA . ALA B 1 248 ? 18.703 1.428 0.164 1 98.69 248 ALA B CA 1
ATOM 5020 C C . ALA B 1 248 ? 19.266 0.979 -1.183 1 98.69 248 ALA B C 1
ATOM 5022 O O . ALA B 1 248 ? 18.828 -0.037 -1.733 1 98.69 248 ALA B O 1
ATOM 5023 N N . MET B 1 249 ? 20.234 1.674 -1.717 1 98.5 249 MET B N 1
ATOM 5024 C CA . MET B 1 249 ? 20.859 1.281 -2.975 1 98.5 249 MET B CA 1
ATOM 5025 C C . MET B 1 249 ? 21.641 -0.02 -2.811 1 98.5 249 MET B C 1
ATOM 5027 O O . MET B 1 249 ? 21.656 -0.861 -3.711 1 98.5 249 MET B O 1
ATOM 5031 N N . SER B 1 250 ? 22.281 -0.13 -1.668 1 98.56 250 SER B N 1
ATOM 5032 C CA . SER B 1 250 ? 22.938 -1.408 -1.414 1 98.56 250 SER B CA 1
ATOM 5033 C C . SER B 1 250 ? 21.938 -2.553 -1.402 1 98.56 250 SER B C 1
ATOM 5035 O O . SER B 1 250 ? 22.25 -3.67 -1.821 1 98.56 250 SER B O 1
ATOM 5037 N N . GLY B 1 251 ? 20.75 -2.258 -0.903 1 98.25 251 GLY B N 1
ATOM 5038 C CA . GLY B 1 251 ? 19.688 -3.24 -0.95 1 98.25 251 GLY B CA 1
ATOM 5039 C C . GLY B 1 251 ? 19.266 -3.594 -2.363 1 98.25 251 GLY B C 1
ATOM 5040 O O . GLY B 1 251 ? 18.875 -4.734 -2.635 1 98.25 251 GLY B O 1
ATOM 5041 N N . ALA B 1 252 ? 19.281 -2.65 -3.246 1 97.88 252 ALA B N 1
ATOM 5042 C CA . ALA B 1 252 ? 18.984 -2.912 -4.652 1 97.88 252 ALA B CA 1
ATOM 5043 C C . ALA B 1 252 ? 19.953 -3.936 -5.238 1 97.88 252 ALA B C 1
ATOM 5045 O O . ALA B 1 252 ? 19.562 -4.785 -6.039 1 97.88 252 ALA B O 1
ATOM 5046 N N . PHE B 1 253 ? 21.156 -3.885 -4.844 1 97.94 253 PHE B N 1
ATOM 5047 C CA . PHE B 1 253 ? 22.141 -4.867 -5.305 1 97.94 253 PHE B CA 1
ATOM 5048 C C . PHE B 1 253 ? 21.859 -6.238 -4.707 1 97.94 253 PHE B C 1
ATOM 5050 O O . PHE B 1 253 ? 22.062 -7.262 -5.359 1 97.94 253 PHE B O 1
ATOM 5057 N N . VAL B 1 254 ? 21.391 -6.207 -3.439 1 97.94 254 VAL B N 1
ATOM 5058 C CA . VAL B 1 254 ? 20.969 -7.48 -2.855 1 97.94 254 VAL B CA 1
ATOM 5059 C C . VAL B 1 254 ? 19.859 -8.094 -3.697 1 97.94 254 VAL B C 1
ATOM 5061 O O . VAL B 1 254 ? 19.906 -9.281 -4.039 1 97.94 254 VAL B O 1
ATOM 5064 N N . ALA B 1 255 ? 18.938 -7.32 -4.062 1 96 255 ALA B N 1
ATOM 5065 C CA . ALA B 1 255 ? 17.797 -7.773 -4.863 1 96 255 ALA B CA 1
ATOM 5066 C C . ALA B 1 255 ? 18.25 -8.203 -6.258 1 96 255 ALA B C 1
ATOM 5068 O O . ALA B 1 255 ? 17.875 -9.273 -6.734 1 96 255 ALA B O 1
ATOM 5069 N N . GLY B 1 256 ? 19.094 -7.453 -6.863 1 94.06 256 GLY B N 1
ATOM 5070 C CA . GLY B 1 256 ? 19.531 -7.711 -8.227 1 94.06 256 GLY B CA 1
ATOM 5071 C C . GLY B 1 256 ? 20.406 -8.945 -8.352 1 94.06 256 GLY B C 1
ATOM 5072 O O . GLY B 1 256 ? 20.453 -9.578 -9.406 1 94.06 256 GLY B O 1
ATOM 5073 N N . ASN B 1 257 ? 21.062 -9.312 -7.258 1 94.5 257 ASN B N 1
ATOM 5074 C CA . ASN B 1 257 ? 21.938 -10.469 -7.266 1 94.5 257 ASN B CA 1
ATOM 5075 C C . ASN B 1 257 ? 21.281 -11.672 -6.578 1 94.5 257 ASN B C 1
ATOM 5077 O O . ASN B 1 257 ? 21.938 -12.688 -6.348 1 94.5 257 ASN B O 1
ATOM 5081 N N . ASP B 1 258 ? 20.047 -11.5 -6.18 1 93.56 258 ASP B N 1
ATOM 5082 C CA . ASP B 1 258 ? 19.391 -12.523 -5.379 1 93.56 258 ASP B CA 1
ATOM 5083 C C . ASP B 1 258 ? 20.234 -12.914 -4.168 1 93.56 258 ASP B C 1
ATOM 5085 O O . ASP B 1 258 ? 20.344 -14.094 -3.838 1 93.56 258 ASP B O 1
ATOM 5089 N N . ALA B 1 259 ? 20.797 -12 -3.602 1 95.5 259 ALA B N 1
ATOM 5090 C CA . ALA B 1 259 ? 21.781 -12.234 -2.547 1 95.5 259 ALA B CA 1
ATOM 5091 C C . ALA B 1 259 ? 21.094 -12.523 -1.213 1 95.5 259 ALA B C 1
ATOM 5093 O O . ALA B 1 259 ? 21.734 -13.008 -0.275 1 95.5 259 ALA B O 1
ATOM 5094 N N . GLY B 1 260 ? 19.844 -12.227 -1.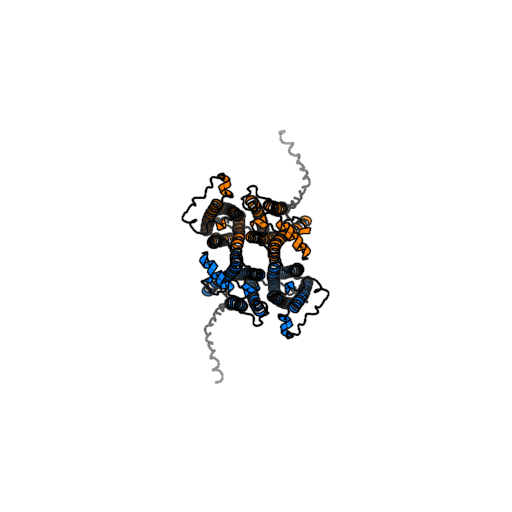119 1 93.25 260 GLY B N 1
ATOM 5095 C CA . GLY B 1 260 ? 19.109 -12.461 0.111 1 93.25 260 GLY B CA 1
ATOM 5096 C C . GLY B 1 260 ? 18.953 -13.938 0.445 1 93.25 260 GLY B C 1
ATOM 5097 O O . GLY B 1 260 ? 18.625 -14.289 1.577 1 93.25 260 GLY B O 1
ATOM 5098 N N . MET B 1 261 ? 19.281 -14.742 -0.505 1 91 261 MET B N 1
ATOM 5099 C CA . MET B 1 261 ? 19.047 -16.172 -0.319 1 91 261 MET B CA 1
ATOM 5100 C C . MET B 1 261 ? 20.359 -16.922 -0.137 1 91 261 MET B C 1
ATOM 5102 O O . MET B 1 261 ? 20.359 -18.156 -0.031 1 91 261 MET B O 1
ATOM 5106 N N . VAL B 1 262 ? 21.422 -16.266 -0.11 1 94.12 262 VAL B N 1
ATOM 5107 C CA . VAL B 1 262 ? 22.719 -16.922 -0.083 1 94.12 262 VAL B CA 1
ATOM 5108 C C . VAL B 1 262 ? 23 -17.438 1.321 1 94.12 262 VAL B C 1
ATOM 5110 O O . VAL B 1 262 ? 23.25 -18.641 1.505 1 94.12 262 VAL B O 1
ATOM 5113 N N . TYR B 1 263 ? 23.031 -16.562 2.307 1 94.62 263 TYR B N 1
ATOM 5114 C CA . TYR B 1 263 ? 23.141 -16.969 3.703 1 94.62 263 TYR B CA 1
ATOM 5115 C C . TYR B 1 263 ? 21.844 -16.672 4.453 1 94.62 263 TYR B C 1
ATOM 5117 O O . TYR B 1 263 ? 21.438 -15.516 4.57 1 94.62 263 TYR B O 1
ATOM 5125 N N . GLY B 1 264 ? 21.25 -17.688 4.973 1 94.06 264 GLY B N 1
ATOM 5126 C CA . GLY B 1 264 ? 19.984 -17.531 5.695 1 94.06 264 GLY B CA 1
ATOM 5127 C C . GLY B 1 264 ? 20.172 -17.547 7.203 1 94.06 264 GLY B C 1
ATOM 5128 O O . GLY B 1 264 ? 19.312 -18.031 7.93 1 94.06 264 GLY B O 1
ATOM 5129 N N . THR B 1 265 ? 21.344 -17.109 7.652 1 95 265 THR B N 1
ATOM 5130 C CA . THR B 1 265 ? 21.641 -17.078 9.078 1 95 265 THR B CA 1
ATOM 5131 C C . THR B 1 265 ? 21.938 -15.664 9.547 1 95 265 THR B C 1
ATOM 5133 O O . THR B 1 265 ? 22.328 -14.812 8.75 1 95 265 THR B O 1
ATOM 5136 N N . TYR B 1 266 ? 21.75 -15.453 10.719 1 95.5 266 TYR B N 1
ATOM 5137 C CA . TYR B 1 266 ? 22 -14.18 11.391 1 95.5 266 TYR B CA 1
ATOM 5138 C C . TYR B 1 266 ? 22.219 -14.383 12.883 1 95.5 266 TYR B C 1
ATOM 5140 O O . TYR B 1 266 ? 21.516 -15.172 13.516 1 95.5 266 TYR B O 1
ATOM 5148 N N . PRO B 1 267 ? 23.125 -13.664 13.445 1 95.88 267 PRO B N 1
ATOM 5149 C CA . PRO B 1 267 ? 23.906 -12.508 12.969 1 95.88 267 PRO B CA 1
ATOM 5150 C C . PRO B 1 267 ? 25.109 -12.914 12.133 1 95.88 267 PRO B C 1
ATOM 5152 O O . PRO B 1 267 ? 25.656 -12.102 11.383 1 95.88 267 PRO B O 1
ATOM 5155 N N . LYS B 1 268 ? 25.531 -14.188 12.258 1 97.12 268 LYS B N 1
ATOM 5156 C CA . LYS B 1 268 ? 26.656 -14.664 11.453 1 97.12 268 LYS B CA 1
ATOM 5157 C C . LYS B 1 268 ? 26.172 -15.102 10.07 1 97.12 268 LYS B C 1
ATOM 5159 O O . LYS B 1 268 ? 24.984 -15.312 9.852 1 97.12 268 LYS B O 1
ATOM 5164 N N . MET B 1 269 ? 27.031 -15.102 9.164 1 97.06 269 MET B N 1
ATOM 5165 C CA . MET B 1 269 ? 26.797 -15.711 7.859 1 97.06 269 MET B CA 1
ATOM 5166 C C . MET B 1 269 ? 27.391 -17.109 7.793 1 97.06 269 MET B C 1
ATOM 5168 O O . MET B 1 269 ? 28.594 -17.266 7.59 1 97.06 269 MET B O 1
ATOM 5172 N N . GLY B 1 270 ? 26.453 -18.031 7.926 1 94.88 270 GLY B N 1
ATOM 5173 C CA . GLY B 1 270 ? 26.953 -19.359 8.25 1 94.88 270 GLY B CA 1
ATOM 5174 C C . GLY B 1 270 ? 27.578 -19.453 9.625 1 94.88 270 GLY B C 1
ATOM 5175 O O . GLY B 1 270 ? 26.969 -19.078 10.625 1 94.88 270 GLY B O 1
ATOM 5176 N N . ASN B 1 271 ? 28.781 -19.891 9.656 1 94.94 271 ASN B N 1
ATOM 5177 C CA . ASN B 1 271 ? 29.484 -20 10.93 1 94.94 271 ASN B CA 1
ATOM 5178 C C . ASN B 1 271 ? 30.516 -18.891 11.102 1 94.94 271 ASN B C 1
ATOM 5180 O O . ASN B 1 271 ? 31.172 -18.797 12.141 1 94.94 271 ASN B O 1
ATOM 5184 N N . ASP B 1 272 ? 30.5 -18 10.172 1 96.38 272 ASP B N 1
ATOM 5185 C CA . ASP B 1 272 ? 31.562 -17 10.164 1 96.38 272 ASP B CA 1
ATOM 5186 C C . ASP B 1 272 ? 30.984 -15.586 10.305 1 96.38 272 ASP B C 1
ATOM 5188 O O . ASP B 1 272 ? 29.875 -15.312 9.852 1 96.38 272 ASP B O 1
ATOM 5192 N N . TRP B 1 273 ? 31.75 -14.734 10.844 1 96.56 273 TRP B N 1
ATOM 5193 C CA . TRP B 1 273 ? 31.391 -13.328 10.914 1 96.56 273 TRP B CA 1
ATOM 5194 C C . TRP B 1 273 ? 31.594 -12.641 9.57 1 96.56 273 TRP B C 1
ATOM 5196 O O . TRP B 1 273 ? 30.797 -11.805 9.156 1 96.56 273 TRP B O 1
ATOM 5206 N N . ILE B 1 274 ? 32.688 -13 9.008 1 96.31 274 ILE B N 1
ATOM 5207 C CA . ILE B 1 274 ? 32.969 -12.609 7.637 1 96.31 274 ILE B CA 1
ATOM 5208 C C . ILE B 1 274 ? 33.062 -13.852 6.754 1 96.31 274 ILE B C 1
ATOM 5210 O O . ILE B 1 274 ? 33.938 -14.703 6.965 1 96.31 274 ILE B O 1
ATOM 5214 N N . PRO B 1 275 ? 32.219 -13.906 5.789 1 96.12 275 PRO B N 1
ATOM 5215 C CA . PRO B 1 275 ? 32.188 -15.141 4.996 1 96.12 275 PRO B CA 1
ATOM 5216 C C . PRO B 1 275 ? 33.469 -15.359 4.199 1 96.12 275 PRO B C 1
ATOM 5218 O O . PRO B 1 275 ? 34.062 -14.398 3.686 1 96.12 275 PRO B O 1
ATOM 5221 N N . SER B 1 276 ? 33.875 -16.594 4.09 1 94.06 276 SER B N 1
ATOM 5222 C CA . SER B 1 276 ? 35.125 -16.969 3.432 1 94.06 276 SER B CA 1
ATOM 5223 C C . SER B 1 276 ? 35.062 -16.719 1.929 1 94.06 276 SER B C 1
ATOM 5225 O O . SER B 1 276 ? 36.062 -16.516 1.275 1 94.06 276 SER B O 1
ATOM 5227 N N . ASP B 1 277 ? 33.875 -16.641 1.384 1 95.12 277 ASP B N 1
ATOM 5228 C CA . ASP B 1 277 ? 33.688 -16.484 -0.058 1 95.12 277 ASP B CA 1
ATOM 5229 C C . ASP B 1 277 ? 33.344 -15.039 -0.413 1 95.12 277 ASP B C 1
ATOM 5231 O O . ASP B 1 277 ? 32.719 -14.781 -1.452 1 95.12 277 ASP B O 1
ATOM 5235 N N . TYR B 1 278 ? 33.688 -14.172 0.458 1 95.44 278 TYR B N 1
ATOM 5236 C CA . TYR B 1 278 ? 33.5 -12.758 0.191 1 95.44 278 TYR B CA 1
ATOM 5237 C C . TYR B 1 278 ? 34.188 -12.336 -1.093 1 95.44 278 TYR B C 1
ATOM 5239 O O . TYR B 1 278 ? 33.656 -11.547 -1.872 1 95.44 278 TYR B O 1
ATOM 5247 N N . TRP B 1 279 ? 35.344 -12.898 -1.211 1 95 279 TRP B N 1
ATOM 5248 C CA . TRP B 1 279 ? 36.125 -12.57 -2.395 1 95 279 TRP B CA 1
ATOM 5249 C C . TRP B 1 279 ? 36.125 -13.719 -3.4 1 95 279 TRP B C 1
ATOM 5251 O O . TRP B 1 279 ? 36.594 -14.82 -3.102 1 95 279 TRP B O 1
ATOM 5261 N N . ASP B 1 280 ? 35.531 -13.492 -4.504 1 92.69 280 ASP B N 1
ATOM 5262 C CA . ASP B 1 280 ? 35.625 -14.383 -5.656 1 92.69 280 ASP B CA 1
ATOM 5263 C C . ASP B 1 280 ? 36.844 -14.031 -6.52 1 92.69 280 ASP B C 1
ATOM 5265 O O . ASP B 1 280 ? 36.906 -12.93 -7.07 1 92.69 280 ASP B O 1
ATOM 5269 N N . GLN B 1 281 ? 37.688 -14.914 -6.715 1 91.69 281 GLN B N 1
ATOM 5270 C CA . GLN B 1 281 ? 38.938 -14.672 -7.418 1 91.69 281 GLN B CA 1
ATOM 5271 C C . GLN B 1 281 ? 38.688 -14.422 -8.906 1 91.69 281 GLN B C 1
ATOM 5273 O O . GLN B 1 281 ? 39.531 -13.836 -9.586 1 91.69 281 GLN B O 1
ATOM 5278 N N . GLN B 1 282 ? 37.625 -14.797 -9.359 1 91.06 282 GLN B N 1
ATOM 5279 C CA . GLN B 1 282 ? 37.312 -14.625 -10.773 1 91.06 282 GLN B CA 1
ATOM 5280 C C . GLN B 1 282 ? 36.812 -13.203 -11.062 1 91.06 282 GLN B C 1
ATOM 5282 O O . GLN B 1 282 ? 36.75 -12.797 -12.227 1 91.06 282 GLN B O 1
ATOM 5287 N N . LEU B 1 283 ? 36.531 -12.453 -10 1 92.81 283 LEU B N 1
ATOM 5288 C CA . LEU B 1 283 ? 36.031 -11.086 -10.156 1 92.81 283 LEU B CA 1
ATOM 5289 C C . LEU B 1 283 ? 37.094 -10.086 -9.656 1 92.81 283 LEU B C 1
ATOM 5291 O O . LEU B 1 283 ? 37.844 -10.391 -8.75 1 92.81 283 LEU B O 1
ATOM 5295 N N . SER B 1 284 ? 37.094 -8.898 -10.328 1 94.38 284 SER B N 1
ATOM 5296 C CA . SER B 1 284 ? 37.875 -7.812 -9.773 1 94.38 284 SER B CA 1
ATOM 5297 C C . SER B 1 284 ? 37.375 -7.395 -8.398 1 94.38 284 SER B C 1
ATOM 5299 O O . SER B 1 284 ? 36.281 -7.758 -8.008 1 94.38 284 SER B O 1
ATOM 5301 N N . LYS B 1 285 ? 38.188 -6.707 -7.742 1 93.38 285 LYS B N 1
ATOM 5302 C CA . LYS B 1 285 ? 37.812 -6.277 -6.398 1 93.38 285 LYS B CA 1
ATOM 5303 C C . LYS B 1 285 ? 36.531 -5.449 -6.422 1 93.38 285 LYS B C 1
ATOM 5305 O O . LYS B 1 285 ? 35.625 -5.66 -5.605 1 93.38 285 LYS B O 1
ATOM 5310 N N . VAL B 1 286 ? 36.438 -4.59 -7.363 1 94 286 VAL B N 1
ATOM 5311 C CA . VAL B 1 286 ? 35.281 -3.705 -7.457 1 94 286 VAL B CA 1
ATOM 5312 C C . VAL B 1 286 ? 34.031 -4.516 -7.836 1 94 286 VAL B C 1
ATOM 5314 O O . VAL B 1 286 ? 32.969 -4.305 -7.277 1 94 286 VAL B O 1
ATOM 5317 N N . ARG B 1 287 ? 34.156 -5.426 -8.695 1 94.75 287 ARG B N 1
ATOM 5318 C CA . ARG B 1 287 ? 33.031 -6.242 -9.141 1 94.75 287 ARG B CA 1
ATOM 5319 C C . ARG B 1 287 ? 32.531 -7.145 -8.016 1 94.75 287 ARG B C 1
ATOM 5321 O O . ARG B 1 287 ? 31.344 -7.461 -7.941 1 94.75 287 ARG B O 1
ATOM 5328 N N . ASN B 1 288 ? 33.469 -7.539 -7.18 1 95.31 288 ASN B N 1
ATOM 5329 C CA . ASN B 1 288 ? 33.062 -8.328 -6.02 1 95.31 288 ASN B CA 1
ATOM 5330 C C . ASN B 1 288 ? 32.094 -7.562 -5.141 1 95.31 288 ASN B C 1
ATOM 5332 O O . ASN B 1 288 ? 31.125 -8.148 -4.617 1 95.31 288 ASN B O 1
ATOM 5336 N N . MET B 1 289 ? 32.25 -6.32 -5.047 1 94.94 289 MET B N 1
ATOM 5337 C CA . MET B 1 289 ? 31.438 -5.492 -4.16 1 94.94 289 MET B CA 1
ATOM 5338 C C . MET B 1 289 ? 30.016 -5.367 -4.695 1 94.94 289 MET B C 1
ATOM 5340 O O . MET B 1 289 ? 29.078 -5.129 -3.93 1 94.94 289 MET B O 1
ATOM 5344 N N . PHE B 1 290 ? 29.812 -5.609 -6.004 1 95.69 290 PHE B N 1
ATOM 5345 C CA . PHE B 1 290 ? 28.531 -5.285 -6.598 1 95.69 290 PHE B CA 1
ATOM 5346 C C . PHE B 1 290 ? 27.922 -6.5 -7.289 1 95.69 290 PHE B C 1
ATOM 5348 O O . PHE B 1 290 ? 26.719 -6.527 -7.582 1 95.69 290 PHE B O 1
ATOM 5355 N N . GLU B 1 291 ? 28.766 -7.566 -7.492 1 94.5 291 GLU B N 1
ATOM 5356 C CA . GLU B 1 291 ? 28.281 -8.688 -8.297 1 94.5 291 GLU B CA 1
ATOM 5357 C C . GLU B 1 291 ? 28.406 -10.008 -7.535 1 94.5 291 GLU B C 1
ATOM 5359 O O . GLU B 1 291 ? 27.781 -11 -7.906 1 94.5 291 GLU B O 1
ATOM 5364 N N . ASN B 1 292 ? 29.266 -10.023 -6.547 1 95.94 292 ASN B N 1
ATOM 5365 C CA . ASN B 1 292 ? 29.359 -11.188 -5.676 1 95.94 292 ASN B CA 1
ATOM 5366 C C . ASN B 1 292 ? 28.25 -11.195 -4.625 1 95.94 292 ASN B C 1
ATOM 5368 O O . ASN B 1 292 ? 28.25 -10.367 -3.715 1 95.94 292 ASN B O 1
ATOM 5372 N N . SER B 1 293 ? 27.391 -12.164 -4.727 1 96.31 293 SER B N 1
ATOM 5373 C CA . SER B 1 293 ? 26.188 -12.195 -3.896 1 96.31 293 SER B CA 1
ATOM 5374 C C . SER B 1 293 ? 26.531 -12.195 -2.414 1 96.31 293 SER B C 1
ATOM 5376 O O . SER B 1 293 ? 25.875 -11.531 -1.614 1 96.31 293 SER B O 1
ATOM 5378 N N . THR B 1 294 ? 27.562 -12.945 -2.072 1 97.44 294 THR B N 1
ATOM 5379 C CA . THR B 1 294 ? 27.984 -13.016 -0.677 1 97.44 294 THR B CA 1
ATOM 5380 C C . THR B 1 294 ? 28.484 -11.656 -0.198 1 97.44 294 THR B C 1
ATOM 5382 O O . THR B 1 294 ? 28.094 -11.188 0.872 1 97.44 294 THR B O 1
ATOM 5385 N N . ALA B 1 295 ? 29.281 -11.039 -1.011 1 97.94 295 ALA B N 1
ATOM 5386 C CA . ALA B 1 295 ? 29.828 -9.727 -0.663 1 97.94 295 ALA B CA 1
ATOM 5387 C C . ALA B 1 295 ? 28.719 -8.68 -0.583 1 97.94 295 ALA B C 1
ATOM 5389 O O . ALA B 1 295 ? 28.703 -7.863 0.339 1 97.94 295 ALA B O 1
ATOM 5390 N N . VAL B 1 296 ? 27.875 -8.734 -1.51 1 98.06 296 VAL B N 1
ATOM 5391 C CA . VAL B 1 296 ? 26.766 -7.793 -1.58 1 98.06 296 VAL B CA 1
ATOM 5392 C C . VAL B 1 296 ? 25.906 -7.918 -0.326 1 98.06 296 VAL B C 1
ATOM 5394 O O . VAL B 1 296 ? 25.531 -6.91 0.287 1 98.06 296 VAL B O 1
ATOM 5397 N N . GLN B 1 297 ? 25.562 -9.125 0.043 1 98.38 297 GLN B N 1
ATOM 5398 C CA . GLN B 1 297 ? 24.766 -9.359 1.249 1 98.38 297 GLN B CA 1
ATOM 5399 C C . GLN B 1 297 ? 25.5 -8.836 2.486 1 98.38 297 GLN B C 1
ATOM 5401 O O . GLN B 1 297 ? 24.906 -8.141 3.314 1 98.38 297 GLN B O 1
ATOM 5406 N N . PHE B 1 298 ? 26.766 -9.18 2.607 1 98.44 298 PHE B N 1
ATOM 5407 C CA . PHE B 1 298 ? 27.562 -8.766 3.748 1 98.44 298 PHE B CA 1
ATOM 5408 C C . PHE B 1 298 ? 27.609 -7.246 3.854 1 98.44 298 PHE B C 1
ATOM 5410 O O . PHE B 1 298 ? 27.406 -6.688 4.934 1 98.44 298 PHE B O 1
ATOM 5417 N N . ASN B 1 299 ? 27.953 -6.641 2.762 1 98.44 299 ASN B N 1
ATOM 5418 C CA . ASN B 1 299 ? 28.031 -5.184 2.742 1 98.44 299 ASN B CA 1
ATOM 5419 C C . ASN B 1 299 ? 26.703 -4.543 3.17 1 98.44 299 ASN B C 1
ATOM 5421 O O . ASN B 1 299 ? 26.703 -3.617 3.984 1 98.44 299 ASN B O 1
ATOM 5425 N N . HIS B 1 300 ? 25.594 -5.027 2.627 1 98.75 300 HIS B N 1
ATOM 5426 C CA . HIS B 1 300 ? 24.297 -4.484 2.984 1 98.75 300 HIS B CA 1
ATOM 5427 C C . HIS B 1 300 ? 24.016 -4.637 4.477 1 98.75 300 HIS B C 1
ATOM 5429 O O . HIS B 1 300 ? 23.578 -3.691 5.133 1 98.75 300 HIS B O 1
ATOM 5435 N N . ARG B 1 301 ? 24.328 -5.801 5.039 1 98.31 301 ARG B N 1
ATOM 5436 C CA . ARG B 1 301 ? 24.172 -6.031 6.473 1 98.31 301 ARG B CA 1
ATOM 5437 C C . ARG B 1 301 ? 25 -5.031 7.277 1 98.31 301 ARG B C 1
ATOM 5439 O O . ARG B 1 301 ? 24.516 -4.457 8.25 1 98.31 301 ARG B O 1
ATOM 5446 N N . THR B 1 302 ? 26.141 -4.875 6.871 1 98.5 302 THR B N 1
ATOM 5447 C CA . THR B 1 302 ? 27.062 -3.986 7.57 1 98.5 302 THR B CA 1
ATOM 5448 C C . THR B 1 302 ? 26.562 -2.545 7.531 1 98.5 302 THR B C 1
ATOM 5450 O O . THR B 1 302 ? 26.516 -1.869 8.562 1 98.5 302 THR B O 1
ATOM 5453 N N . PHE B 1 303 ? 26.234 -2.1 6.34 1 98.75 303 PHE B N 1
ATOM 5454 C CA . PHE B 1 303 ? 25.719 -0.743 6.195 1 98.75 303 PHE B CA 1
ATOM 5455 C C . PHE B 1 303 ? 24.438 -0.559 7.012 1 98.75 303 PHE B C 1
ATOM 5457 O O . PHE B 1 303 ? 24.219 0.507 7.59 1 98.75 303 PHE B O 1
ATOM 5464 N N . ALA B 1 304 ? 23.594 -1.579 7.047 1 98.75 304 ALA B N 1
ATOM 5465 C CA . ALA B 1 304 ? 22.359 -1.517 7.836 1 98.75 304 ALA B CA 1
ATOM 5466 C C . ALA B 1 304 ? 22.672 -1.34 9.32 1 98.75 304 ALA B C 1
ATOM 5468 O O . ALA B 1 304 ? 22.031 -0.536 10 1 98.75 304 ALA B O 1
ATOM 5469 N N . HIS B 1 305 ? 23.688 -2.059 9.828 1 98.62 305 HIS B N 1
ATOM 5470 C CA . HIS B 1 305 ? 24.094 -1.916 11.219 1 98.62 305 HIS B CA 1
ATOM 5471 C C . HIS B 1 305 ? 24.578 -0.498 11.508 1 98.62 305 HIS B C 1
ATOM 5473 O O . HIS B 1 305 ? 24.234 0.074 12.547 1 98.62 305 HIS B O 1
ATOM 5479 N N . LEU B 1 306 ? 25.312 -0.011 10.586 1 98.75 306 LEU B N 1
ATOM 5480 C CA . LEU B 1 306 ? 25.828 1.342 10.766 1 98.75 306 LEU B CA 1
ATOM 5481 C C . LEU B 1 306 ? 24.688 2.363 10.75 1 98.75 306 LEU B C 1
ATOM 5483 O O . LEU B 1 306 ? 24.719 3.34 11.5 1 98.75 306 LEU B O 1
ATOM 5487 N N . LEU B 1 307 ? 23.75 2.109 9.898 1 98.88 307 LEU B N 1
ATOM 5488 C CA . LEU B 1 307 ? 22.609 3.02 9.836 1 98.88 307 LEU B CA 1
ATOM 5489 C C . LEU B 1 307 ? 21.828 2.986 11.148 1 98.88 307 LEU B C 1
ATOM 5491 O O . LEU B 1 307 ? 21.406 4.031 11.648 1 98.88 307 LEU B O 1
ATOM 5495 N N . ILE B 1 308 ? 21.625 1.788 11.688 1 98.81 308 ILE B N 1
ATOM 5496 C CA . ILE B 1 308 ? 20.938 1.641 12.961 1 98.81 308 ILE B CA 1
ATOM 5497 C C . ILE B 1 308 ? 21.656 2.438 14.039 1 98.81 308 ILE B C 1
ATOM 5499 O O . ILE B 1 308 ? 21.031 3.186 14.797 1 98.81 308 ILE B O 1
ATOM 5503 N N . LEU B 1 309 ? 22.922 2.322 14.078 1 98.69 309 LEU B N 1
ATOM 5504 C CA . LEU B 1 309 ? 23.734 3.041 15.055 1 98.69 309 LEU B CA 1
ATOM 5505 C C . LEU B 1 309 ? 23.625 4.547 14.844 1 98.69 309 LEU B C 1
ATOM 5507 O O . LEU B 1 309 ? 23.5 5.309 15.812 1 98.69 309 LEU B O 1
ATOM 5511 N N . GLY B 1 310 ? 23.703 4.934 13.602 1 98.75 310 GLY B N 1
ATOM 5512 C CA . GLY B 1 310 ? 23.609 6.352 13.281 1 98.75 310 GLY B CA 1
ATOM 5513 C C . GLY B 1 310 ? 22.297 6.969 13.68 1 98.75 310 GLY B C 1
ATOM 5514 O O . GLY B 1 310 ? 22.25 8.023 14.328 1 98.75 310 GLY B O 1
ATOM 5515 N N . VAL B 1 311 ? 21.203 6.355 13.305 1 98.81 311 VAL B N 1
ATOM 5516 C CA . VAL B 1 311 ? 19.875 6.875 13.602 1 98.81 311 VAL B CA 1
ATOM 5517 C C . VAL B 1 311 ? 19.641 6.867 15.109 1 98.81 311 VAL B C 1
ATOM 5519 O O . VAL B 1 311 ? 19.094 7.824 15.664 1 98.81 311 VAL B O 1
ATOM 5522 N N . THR B 1 312 ? 20.109 5.797 15.773 1 98.75 312 THR B N 1
ATOM 5523 C CA . THR B 1 312 ? 19.953 5.695 17.219 1 98.75 312 THR B CA 1
ATOM 5524 C C . THR B 1 312 ? 20.719 6.801 17.938 1 98.75 312 THR B C 1
ATOM 5526 O O . THR B 1 312 ? 20.188 7.449 18.844 1 98.75 312 THR B O 1
ATOM 5529 N N . SER B 1 313 ? 21.906 6.996 17.531 1 98.5 313 SER B N 1
ATOM 5530 C CA . SER B 1 313 ? 22.719 8.07 18.109 1 98.5 313 SER B CA 1
ATOM 5531 C C . SER B 1 313 ? 22.078 9.43 17.875 1 98.5 313 SER B C 1
ATOM 5533 O O . SER B 1 313 ? 22.016 10.258 18.797 1 98.5 313 SER B O 1
ATOM 5535 N N . CYS B 1 314 ? 21.641 9.617 16.688 1 98.5 314 CYS B N 1
ATOM 5536 C CA . CYS B 1 314 ? 20.984 10.875 16.359 1 98.5 314 CYS B CA 1
ATOM 5537 C C . CYS B 1 314 ? 19.734 11.078 17.203 1 98.5 314 CYS B C 1
ATOM 5539 O O . CYS B 1 314 ? 19.453 12.195 17.625 1 98.5 314 CYS B O 1
ATOM 5541 N N . TRP B 1 315 ? 19.031 10.055 17.391 1 98.56 315 TRP B N 1
ATOM 5542 C CA . TRP B 1 315 ? 17.812 10.117 18.203 1 98.56 315 TRP B CA 1
ATOM 5543 C C . TRP B 1 315 ? 18.141 10.555 19.625 1 98.56 315 TRP B C 1
ATOM 5545 O O . TRP B 1 315 ? 17.5 11.461 20.172 1 98.56 315 TRP B O 1
ATOM 5555 N N . PHE B 1 316 ? 19.203 10 20.25 1 98.31 316 PHE B N 1
ATOM 5556 C CA . PHE B 1 316 ? 19.609 10.383 21.594 1 98.31 316 PHE B CA 1
ATOM 5557 C C . PHE B 1 316 ? 20.078 11.828 21.641 1 98.31 316 PHE B C 1
ATOM 5559 O O . PHE B 1 316 ? 19.766 12.562 22.578 1 98.31 316 PHE B O 1
ATOM 5566 N N . MET B 1 317 ? 20.781 12.242 20.672 1 98.25 317 MET B N 1
ATOM 5567 C CA . MET B 1 317 ? 21.25 13.625 20.594 1 98.25 317 MET B CA 1
ATOM 5568 C C . MET B 1 317 ? 20.062 14.586 20.5 1 98.25 317 MET B C 1
ATOM 5570 O O . MET B 1 317 ? 20.078 15.664 21.109 1 98.25 317 MET B O 1
ATOM 5574 N N . GLY B 1 318 ? 19.156 14.227 19.625 1 98.12 318 GLY B N 1
ATOM 5575 C CA . GLY B 1 318 ? 17.969 15.055 19.516 1 98.12 318 GLY B CA 1
ATOM 5576 C C . GLY B 1 318 ? 17.219 15.211 20.828 1 98.12 318 GLY B C 1
ATOM 5577 O O . GLY B 1 318 ? 16.797 16.312 21.188 1 98.12 318 GLY B O 1
ATOM 5578 N N . ARG B 1 319 ? 17.141 14.164 21.609 1 97.31 319 ARG B N 1
ATOM 5579 C CA . ARG B 1 319 ? 16.516 14.203 22.922 1 97.31 319 ARG B CA 1
ATOM 5580 C C . ARG B 1 319 ? 17.312 15.086 23.875 1 97.31 319 ARG B C 1
ATOM 5582 O O . ARG B 1 319 ? 16.734 15.891 24.609 1 97.31 319 ARG B O 1
ATOM 5589 N N . LYS B 1 320 ? 18.516 14.922 23.875 1 97.75 320 LYS B N 1
ATOM 5590 C CA . LYS B 1 320 ? 19.391 15.695 24.75 1 97.75 320 LYS B CA 1
ATOM 5591 C C . LYS B 1 320 ? 19.344 17.188 24.406 1 97.75 320 LYS B C 1
ATOM 5593 O O . LYS B 1 320 ? 19.391 18.031 25.312 1 97.75 320 LYS B O 1
ATOM 5598 N N . ALA B 1 321 ? 19.188 17.469 23.156 1 96.94 321 ALA B N 1
ATOM 5599 C CA . ALA B 1 321 ? 19.156 18.859 22.703 1 96.94 321 ALA B CA 1
ATOM 5600 C C . ALA B 1 321 ? 17.797 19.5 23 1 96.94 321 ALA B C 1
ATOM 5602 O O . ALA B 1 321 ? 17.641 20.719 22.875 1 96.94 321 ALA B O 1
ATOM 5603 N N . GLY B 1 322 ? 16.844 18.703 23.312 1 96.12 322 GLY B N 1
ATOM 5604 C CA . GLY B 1 322 ? 15.531 19.219 23.625 1 96.12 322 GLY B CA 1
ATOM 5605 C C . GLY B 1 322 ? 14.695 19.5 22.391 1 96.12 322 GLY B C 1
ATOM 5606 O O . GLY B 1 322 ? 13.906 20.453 22.375 1 96.12 322 GLY B O 1
ATOM 5607 N N . LEU B 1 323 ? 14.93 18.734 21.297 1 95.81 323 LEU B N 1
ATOM 5608 C CA . LEU B 1 323 ? 14.086 18.859 20.109 1 95.81 323 LEU B CA 1
ATOM 5609 C C . LEU B 1 323 ? 12.625 18.578 20.453 1 95.81 323 LEU B C 1
ATOM 5611 O O . LEU B 1 323 ? 12.336 17.672 21.25 1 95.81 323 LEU B O 1
ATOM 5615 N N . ILE B 1 324 ? 11.758 19.344 19.922 1 92.88 324 ILE B N 1
ATOM 5616 C CA . ILE B 1 324 ? 10.328 19.141 20.109 1 92.88 324 ILE B CA 1
ATOM 5617 C C . ILE B 1 324 ? 9.602 19.344 18.781 1 92.88 324 ILE B C 1
ATOM 5619 O O . ILE B 1 324 ? 10.211 19.703 17.781 1 92.88 324 ILE B O 1
ATOM 5623 N N . GLY B 1 325 ? 8.344 19.031 18.75 1 91.56 325 GLY B N 1
ATOM 5624 C CA . GLY B 1 325 ? 7.527 19.312 17.578 1 91.56 325 GLY B CA 1
ATOM 5625 C C . GLY B 1 325 ? 7.84 18.391 16.406 1 91.56 325 GLY B C 1
ATOM 5626 O O . GLY B 1 325 ? 8.078 17.203 16.594 1 91.56 325 GLY B O 1
ATOM 5627 N N . ARG B 1 326 ? 7.852 18.906 15.242 1 93.44 326 ARG B N 1
ATOM 5628 C CA . ARG B 1 326 ? 7.973 18.156 14 1 93.44 326 ARG B CA 1
ATOM 5629 C C . ARG B 1 326 ? 9.336 17.469 13.898 1 93.44 326 ARG B C 1
ATOM 5631 O O . ARG B 1 326 ? 9.422 16.297 13.547 1 93.44 326 ARG B O 1
ATOM 5638 N N . PRO B 1 327 ? 10.375 18.234 14.281 1 96.38 327 PRO B N 1
ATOM 5639 C CA . PRO B 1 327 ? 11.664 17.547 14.18 1 96.38 327 PRO B CA 1
ATOM 5640 C C . PRO B 1 327 ? 11.727 16.266 15.016 1 96.38 327 PRO B C 1
ATOM 5642 O O . PRO B 1 327 ? 12.188 15.234 14.539 1 96.38 327 PRO B O 1
ATOM 5645 N N . MET B 1 328 ? 11.273 16.375 16.219 1 96.31 328 MET B N 1
ATOM 5646 C CA . MET B 1 328 ? 11.32 15.195 17.078 1 96.31 328 MET B CA 1
ATOM 5647 C C . MET B 1 328 ? 10.352 14.125 16.594 1 96.31 328 MET B C 1
ATOM 5649 O O . MET B 1 328 ? 10.625 12.93 16.719 1 96.31 328 MET B O 1
ATOM 5653 N N . MET B 1 329 ? 9.281 14.547 16.047 1 94.25 329 MET B N 1
ATOM 5654 C CA . MET B 1 329 ? 8.328 13.602 15.492 1 94.25 329 MET B CA 1
ATOM 5655 C C . MET B 1 329 ? 8.969 12.766 14.391 1 94.25 329 MET B C 1
ATOM 5657 O O . MET B 1 329 ? 8.828 11.539 14.367 1 94.25 329 MET B O 1
ATOM 5661 N N . PHE B 1 330 ? 9.594 13.383 13.461 1 97.69 330 PHE B N 1
ATOM 5662 C CA . PHE B 1 330 ? 10.227 12.672 12.352 1 97.69 330 PHE B CA 1
ATOM 5663 C C . PHE B 1 330 ? 11.375 11.805 12.852 1 97.69 330 PHE B C 1
ATOM 5665 O O . PHE B 1 330 ? 11.594 10.703 12.352 1 97.69 330 PHE B O 1
ATOM 5672 N N . LEU B 1 331 ? 12.055 12.328 13.859 1 98.06 331 LEU B N 1
ATOM 5673 C CA . LEU B 1 331 ? 13.156 11.555 14.414 1 98.06 331 LEU B CA 1
ATOM 5674 C C . LEU B 1 331 ? 12.641 10.328 15.164 1 98.06 331 LEU B C 1
ATOM 5676 O O . LEU B 1 331 ? 13.227 9.25 15.078 1 98.06 331 LEU B O 1
ATOM 5680 N N . ASN B 1 332 ? 11.594 10.469 15.938 1 97.06 332 ASN B N 1
ATOM 5681 C CA . ASN B 1 332 ? 10.953 9.328 16.562 1 97.06 332 ASN B CA 1
ATOM 5682 C C . ASN B 1 332 ? 10.5 8.297 15.531 1 97.06 332 ASN B C 1
ATOM 5684 O O . ASN B 1 332 ? 10.68 7.094 15.734 1 97.06 332 ASN B O 1
ATOM 5688 N N . SER B 1 333 ? 9.891 8.773 14.453 1 97.31 333 SER B N 1
ATOM 5689 C CA . SER B 1 333 ? 9.469 7.883 13.375 1 97.31 333 SER B CA 1
ATOM 5690 C C . SER B 1 333 ? 10.648 7.137 12.773 1 97.31 333 SER B C 1
ATOM 5692 O O . SER B 1 333 ? 10.57 5.93 12.531 1 97.31 333 SER B O 1
ATOM 5694 N N . ALA B 1 334 ? 11.695 7.84 12.57 1 98.56 334 ALA B N 1
ATOM 5695 C CA . ALA B 1 334 ? 12.898 7.219 12.016 1 98.56 334 ALA B CA 1
ATOM 5696 C C . ALA B 1 334 ? 13.43 6.129 12.938 1 98.56 334 ALA B C 1
ATOM 5698 O O . ALA B 1 334 ? 13.859 5.07 12.477 1 98.56 334 ALA B O 1
ATOM 5699 N N . MET B 1 335 ? 13.438 6.422 14.203 1 98.25 335 MET B N 1
ATOM 5700 C CA . MET B 1 335 ? 13.891 5.453 15.195 1 98.25 335 MET B CA 1
ATOM 5701 C C . MET B 1 335 ? 13.047 4.184 15.148 1 98.25 335 MET B C 1
ATOM 5703 O O . MET B 1 335 ? 13.586 3.076 15.094 1 98.25 335 MET B O 1
ATOM 5707 N N . ALA B 1 336 ? 11.805 4.359 15.102 1 96.88 336 ALA B N 1
ATOM 5708 C CA . ALA B 1 336 ? 10.914 3.205 15.031 1 96.88 336 ALA B CA 1
ATOM 5709 C C . ALA B 1 336 ? 11.094 2.457 13.711 1 96.88 336 ALA B C 1
ATOM 5711 O O . ALA B 1 336 ? 11.164 1.227 13.688 1 96.88 336 ALA B O 1
ATOM 5712 N N . LEU B 1 337 ? 11.172 3.16 12.641 1 98.31 337 LEU B N 1
ATOM 5713 C CA . LEU B 1 337 ? 11.219 2.572 11.305 1 98.31 337 LEU B CA 1
ATOM 5714 C C . LEU B 1 337 ? 12.539 1.838 11.078 1 98.31 337 LEU B C 1
ATOM 5716 O O . LEU B 1 337 ? 12.57 0.819 10.383 1 98.31 337 LEU B O 1
ATOM 5720 N N . VAL B 1 338 ? 13.617 2.404 11.633 1 98.81 338 VAL B N 1
ATOM 5721 C CA . VAL B 1 338 ? 14.898 1.76 11.375 1 98.81 338 VAL B CA 1
ATOM 5722 C C . VAL B 1 338 ? 14.938 0.393 12.055 1 98.81 338 VAL B C 1
ATOM 5724 O O . VAL B 1 338 ? 15.5 -0.562 11.516 1 98.81 338 VAL B O 1
ATOM 5727 N N . TYR B 1 339 ? 14.383 0.256 13.195 1 98.38 339 TYR B N 1
ATOM 5728 C CA . TYR B 1 339 ? 14.359 -1.027 13.883 1 98.38 339 TYR B CA 1
ATOM 5729 C C . TYR B 1 339 ? 13.359 -1.978 13.242 1 98.38 339 TYR B C 1
ATOM 5731 O O . TYR B 1 339 ? 13.602 -3.186 13.156 1 98.38 339 TYR B O 1
ATOM 5739 N N . LEU B 1 340 ? 12.234 -1.438 12.805 1 97.12 340 LEU B N 1
ATOM 5740 C CA . LEU B 1 340 ? 11.305 -2.26 12.039 1 97.12 340 LEU B CA 1
ATOM 5741 C C . LEU B 1 340 ? 11.953 -2.766 10.758 1 97.12 340 LEU B C 1
ATOM 5743 O O . LEU B 1 340 ? 11.812 -3.939 10.406 1 97.12 340 LEU B O 1
ATOM 5747 N N . GLN B 1 341 ? 12.633 -1.9 10.125 1 98.44 341 GLN B N 1
ATOM 5748 C CA . GLN B 1 341 ? 13.359 -2.238 8.906 1 98.44 341 GLN B CA 1
ATOM 5749 C C . GLN B 1 341 ? 14.383 -3.344 9.156 1 98.44 341 GLN B C 1
ATOM 5751 O O . GLN B 1 341 ? 14.492 -4.285 8.367 1 98.44 341 GLN B O 1
ATOM 5756 N N . ALA B 1 342 ? 15.094 -3.193 10.242 1 98.31 342 ALA B N 1
ATOM 5757 C CA . ALA B 1 342 ? 16.078 -4.207 10.609 1 98.31 342 ALA B CA 1
ATOM 5758 C C . ALA B 1 342 ? 15.414 -5.551 10.875 1 98.31 342 ALA B C 1
ATOM 5760 O O . ALA B 1 342 ? 15.883 -6.594 10.414 1 98.31 342 ALA B O 1
ATOM 5761 N N . SER B 1 343 ? 14.328 -5.52 11.57 1 97.44 343 SER B N 1
ATOM 5762 C CA . SER B 1 343 ? 13.609 -6.742 11.891 1 97.44 343 SER B CA 1
ATOM 5763 C C . SER B 1 343 ? 13.102 -7.43 10.625 1 97.44 343 SER B C 1
ATOM 5765 O O . SER B 1 343 ? 13.211 -8.648 10.484 1 97.44 343 SER B O 1
ATOM 5767 N N . MET B 1 344 ? 12.562 -6.676 9.703 1 97.25 344 MET B N 1
ATOM 5768 C CA . MET B 1 344 ? 12.078 -7.246 8.445 1 97.25 344 MET B CA 1
ATOM 5769 C C . MET B 1 344 ? 13.234 -7.781 7.609 1 97.25 344 MET B C 1
ATOM 5771 O O . MET B 1 344 ? 13.109 -8.828 6.977 1 97.25 344 MET B O 1
ATOM 5775 N N . GLY B 1 345 ? 14.336 -7.027 7.629 1 97.88 345 GLY B N 1
ATOM 5776 C CA . GLY B 1 345 ? 15.508 -7.516 6.922 1 97.88 345 GLY B CA 1
ATOM 5777 C C . GLY B 1 345 ? 16.016 -8.844 7.449 1 97.88 345 GLY B C 1
ATOM 5778 O O . GLY B 1 345 ? 16.297 -9.758 6.672 1 97.88 345 GLY B O 1
ATOM 5779 N N . ILE B 1 346 ? 16.125 -8.93 8.75 1 97.44 346 ILE B N 1
ATOM 5780 C CA . ILE B 1 346 ? 16.531 -10.18 9.391 1 97.44 346 ILE B CA 1
ATOM 5781 C C . ILE B 1 346 ? 15.539 -11.281 9.07 1 97.44 346 ILE B C 1
ATOM 5783 O O . ILE B 1 346 ? 15.93 -12.414 8.766 1 97.44 346 ILE B O 1
ATOM 5787 N N . GLY B 1 347 ? 14.297 -10.961 9.094 1 95.81 347 GLY B N 1
ATOM 5788 C CA . GLY B 1 347 ? 13.281 -11.93 8.711 1 95.81 347 GLY B CA 1
ATOM 5789 C C . GLY B 1 347 ? 13.438 -12.43 7.285 1 95.81 347 GLY B C 1
ATOM 5790 O O . GLY B 1 347 ? 13.273 -13.617 7.02 1 95.81 347 GLY B O 1
ATOM 5791 N N . CYS B 1 348 ? 13.719 -11.555 6.363 1 96.38 348 CYS B N 1
ATOM 5792 C CA . CYS B 1 348 ? 13.945 -11.945 4.977 1 96.38 348 CYS B CA 1
ATOM 5793 C C . CYS B 1 348 ? 15.078 -12.961 4.879 1 96.38 348 CYS B C 1
ATOM 5795 O O . CYS B 1 348 ? 14.992 -13.93 4.117 1 96.38 348 CYS B O 1
ATOM 5797 N N . LEU B 1 349 ? 16.141 -12.766 5.684 1 95.44 349 LEU B N 1
ATOM 5798 C CA . LEU B 1 349 ? 17.266 -13.703 5.68 1 95.44 349 LEU B CA 1
ATOM 5799 C C . LEU B 1 349 ? 16.844 -15.062 6.219 1 95.44 349 LEU B C 1
ATOM 5801 O O . LEU B 1 349 ? 17.094 -16.094 5.59 1 95.44 349 LEU B O 1
ATOM 5805 N N . LEU B 1 350 ? 16.141 -15.031 7.246 1 93.25 350 LEU B N 1
ATOM 5806 C CA . LEU B 1 350 ? 15.82 -16.266 7.965 1 93.25 350 LEU B CA 1
ATOM 5807 C C . LEU B 1 350 ? 14.781 -17.078 7.207 1 93.25 350 LEU B C 1
ATOM 5809 O O . LEU B 1 350 ? 14.789 -18.312 7.273 1 93.25 350 LEU B O 1
ATOM 5813 N N . TYR B 1 351 ? 13.953 -16.406 6.484 1 92.44 351 TYR B N 1
ATOM 5814 C CA . TYR B 1 351 ? 12.82 -17.094 5.879 1 92.44 351 TYR B CA 1
ATOM 5815 C C . TYR B 1 351 ? 12.953 -17.141 4.363 1 92.44 351 TYR B C 1
ATOM 5817 O O . TYR B 1 351 ? 11.969 -17.328 3.65 1 92.44 351 TYR B O 1
ATOM 5825 N N . GLU B 1 352 ? 14.109 -16.906 3.869 1 91.44 352 GLU B N 1
ATOM 5826 C CA . GLU B 1 352 ? 14.445 -17.047 2.455 1 91.44 352 GLU B CA 1
ATOM 5827 C C . GLU B 1 352 ? 13.617 -16.094 1.594 1 91.44 352 GLU B C 1
ATOM 5829 O O . GLU B 1 352 ? 13.039 -16.5 0.587 1 91.44 352 GLU B O 1
ATOM 5834 N N . VAL B 1 353 ? 13.305 -14.867 2.064 1 93.62 353 VAL B N 1
ATOM 5835 C CA . VAL B 1 353 ? 12.789 -13.695 1.368 1 93.62 353 VAL B CA 1
ATOM 5836 C C . VAL B 1 353 ? 11.367 -13.977 0.873 1 93.62 353 VAL B C 1
ATOM 5838 O O . VAL B 1 353 ? 11.078 -13.828 -0.317 1 93.62 353 VAL B O 1
ATOM 5841 N N . PRO B 1 354 ? 10.484 -14.25 1.771 1 94.31 354 PRO B N 1
ATOM 5842 C CA . PRO B 1 354 ? 9.086 -14.32 1.338 1 94.31 354 PRO B CA 1
ATOM 5843 C C . PRO B 1 354 ? 8.625 -13.039 0.643 1 94.31 354 PRO B C 1
ATOM 5845 O O . PRO B 1 354 ? 9.008 -11.938 1.045 1 94.31 354 PRO B O 1
ATOM 5848 N N . VAL B 1 355 ? 7.785 -13.148 -0.373 1 93.25 355 VAL B N 1
ATOM 5849 C CA . VAL B 1 355 ? 7.367 -12.023 -1.199 1 93.25 355 VAL B CA 1
ATOM 5850 C C . VAL B 1 355 ? 6.746 -10.938 -0.321 1 93.25 355 VAL B C 1
ATOM 5852 O O . VAL B 1 355 ? 7.141 -9.773 -0.39 1 93.25 355 VAL B O 1
ATOM 5855 N N . PRO B 1 356 ? 5.828 -11.266 0.598 1 93.06 356 PRO B N 1
ATOM 5856 C CA . PRO B 1 356 ? 5.25 -10.18 1.397 1 93.06 356 PRO B CA 1
ATOM 5857 C C . PRO B 1 356 ? 6.277 -9.508 2.303 1 93.06 356 PRO B C 1
ATOM 5859 O O . PRO B 1 356 ? 6.215 -8.289 2.508 1 93.06 356 PRO B O 1
ATOM 5862 N N . LEU B 1 357 ? 7.145 -10.242 2.83 1 94.56 357 LEU B N 1
ATOM 5863 C CA . LEU B 1 357 ? 8.148 -9.672 3.723 1 94.56 357 LEU B CA 1
ATOM 5864 C C . LEU B 1 357 ? 9.164 -8.844 2.941 1 94.56 357 LEU B C 1
ATOM 5866 O O . LEU B 1 357 ? 9.555 -7.766 3.379 1 94.56 357 LEU B O 1
ATOM 5870 N N . GLY B 1 358 ? 9.586 -9.414 1.841 1 96.38 358 GLY B N 1
ATOM 5871 C CA . GLY B 1 358 ? 10.477 -8.648 0.977 1 96.38 358 GLY B CA 1
ATOM 5872 C C . GLY B 1 358 ? 9.875 -7.34 0.506 1 96.38 358 GLY B C 1
ATOM 5873 O O . GLY B 1 358 ? 10.539 -6.301 0.52 1 96.38 358 GLY B O 1
ATOM 5874 N N . ALA B 1 359 ? 8.633 -7.414 0.1 1 95.25 359 ALA B N 1
ATOM 5875 C CA . ALA B 1 359 ? 7.922 -6.211 -0.332 1 95.25 359 ALA B CA 1
ATOM 5876 C C . ALA B 1 359 ? 7.801 -5.207 0.809 1 95.25 359 ALA B C 1
ATOM 5878 O O . ALA B 1 359 ? 7.988 -4.004 0.608 1 95.25 359 ALA B O 1
ATOM 5879 N N . ALA B 1 360 ? 7.48 -5.695 1.968 1 95.88 360 ALA B N 1
ATOM 5880 C CA . ALA B 1 360 ? 7.367 -4.832 3.141 1 95.88 360 ALA B CA 1
ATOM 5881 C C . ALA B 1 360 ? 8.711 -4.18 3.471 1 95.88 360 ALA B C 1
ATOM 5883 O O . ALA B 1 360 ? 8.758 -3 3.826 1 95.88 360 ALA B O 1
ATOM 5884 N N . HIS B 1 361 ? 9.695 -4.957 3.43 1 98 361 HIS B N 1
ATOM 5885 C CA . HIS B 1 361 ? 11.039 -4.445 3.691 1 98 361 HIS B CA 1
ATOM 5886 C C . HIS B 1 361 ? 11.406 -3.334 2.711 1 98 361 HIS B C 1
ATOM 5888 O O . HIS B 1 361 ? 11.969 -2.312 3.105 1 98 361 HIS B O 1
ATOM 5894 N N . GLN B 1 362 ? 11.109 -3.525 1.493 1 97.19 362 GLN B N 1
ATOM 5895 C CA . GLN B 1 362 ? 11.359 -2.486 0.5 1 97.19 362 GLN B CA 1
ATOM 5896 C C . GLN B 1 362 ? 10.531 -1.237 0.789 1 97.19 362 GLN B C 1
ATOM 5898 O O . GLN B 1 362 ? 11.047 -0.118 0.731 1 97.19 362 GLN B O 1
ATOM 5903 N N . LEU B 1 363 ? 9.297 -1.432 1.057 1 96.25 363 LEU B N 1
ATOM 5904 C CA . LEU B 1 363 ? 8.414 -0.321 1.4 1 96.25 363 LEU B CA 1
ATOM 5905 C C . LEU B 1 363 ? 8.945 0.434 2.615 1 96.25 363 LEU B C 1
ATOM 5907 O O . LEU B 1 363 ? 8.938 1.667 2.639 1 96.25 363 LEU B O 1
ATOM 5911 N N . GLY B 1 364 ? 9.375 -0.278 3.609 1 97.5 364 GLY B N 1
ATOM 5912 C CA . GLY B 1 364 ? 9.914 0.314 4.824 1 97.5 364 GLY B CA 1
ATOM 5913 C C . GLY B 1 364 ? 11.109 1.214 4.566 1 97.5 364 GLY B C 1
ATOM 5914 O O . GLY B 1 364 ? 11.289 2.225 5.246 1 97.5 364 GLY B O 1
ATOM 5915 N N . SER B 1 365 ? 11.852 0.833 3.605 1 98.25 365 SER B N 1
ATOM 5916 C CA . SER B 1 365 ? 13.031 1.643 3.297 1 98.25 365 SER B CA 1
ATOM 5917 C C . SER B 1 365 ? 12.625 3.02 2.775 1 98.25 365 SER B C 1
ATOM 5919 O O . SER B 1 365 ? 13.289 4.016 3.068 1 98.25 365 SER B O 1
ATOM 5921 N N . VAL B 1 366 ? 11.555 3.084 2.025 1 98.12 366 VAL B N 1
ATOM 5922 C CA . VAL B 1 366 ? 11.102 4.363 1.491 1 98.12 366 VAL B CA 1
ATOM 5923 C C . VAL B 1 366 ? 10.555 5.23 2.625 1 98.12 366 VAL B C 1
ATOM 5925 O O . VAL B 1 366 ? 10.805 6.438 2.668 1 98.12 366 VAL B O 1
ATOM 5928 N N . PHE B 1 367 ? 9.844 4.617 3.516 1 97.75 367 PHE B N 1
ATOM 5929 C CA . PHE B 1 367 ? 9.305 5.363 4.648 1 97.75 367 PHE B CA 1
ATOM 5930 C C . PHE B 1 367 ? 10.43 5.863 5.551 1 97.75 367 PHE B C 1
ATOM 5932 O O . PHE B 1 367 ? 10.375 6.98 6.066 1 97.75 367 PHE B O 1
ATOM 5939 N N . LEU B 1 368 ? 11.398 4.996 5.758 1 98.75 368 LEU B N 1
ATOM 5940 C CA . LEU B 1 368 ? 12.547 5.406 6.559 1 98.75 368 LEU B CA 1
ATOM 5941 C C . LEU B 1 368 ? 13.273 6.578 5.91 1 98.75 368 LEU B C 1
ATOM 5943 O O . LEU B 1 368 ? 13.586 7.566 6.574 1 98.75 368 LEU B O 1
ATOM 5947 N N . LEU B 1 369 ? 13.484 6.469 4.625 1 98.88 369 LEU B N 1
ATOM 5948 C CA . LEU B 1 369 ? 14.109 7.566 3.9 1 98.88 369 LEU B CA 1
ATOM 5949 C C . LEU B 1 369 ? 13.266 8.828 3.982 1 98.88 369 LEU B C 1
ATOM 5951 O O . LEU B 1 369 ? 13.789 9.922 4.227 1 98.88 369 LEU B O 1
ATOM 5955 N N . GLY B 1 370 ? 11.992 8.664 3.811 1 98.75 370 GLY B N 1
ATOM 5956 C CA . GLY B 1 370 ? 11.094 9.805 3.918 1 98.75 370 GLY B CA 1
ATOM 5957 C C . GLY B 1 370 ? 11.164 10.5 5.266 1 98.75 370 GLY B C 1
ATOM 5958 O O . GLY B 1 370 ? 11.195 11.727 5.332 1 98.75 370 GLY B O 1
ATOM 5959 N N . SER B 1 371 ? 11.211 9.688 6.289 1 98.56 371 SER B N 1
ATOM 5960 C CA . SER B 1 371 ? 11.297 10.25 7.637 1 98.56 371 SER B CA 1
ATOM 5961 C C . SER B 1 371 ? 12.609 10.992 7.844 1 98.56 371 SER B C 1
ATOM 5963 O O . SER B 1 371 ? 12.625 12.07 8.453 1 98.56 371 SER B O 1
ATOM 5965 N N . MET B 1 372 ? 13.625 10.422 7.383 1 98.81 372 MET B N 1
ATOM 5966 C CA . MET B 1 372 ? 14.93 11.055 7.527 1 98.81 372 MET B CA 1
ATOM 5967 C C . MET B 1 372 ? 15.008 12.344 6.711 1 98.81 372 MET B C 1
ATOM 5969 O O . MET B 1 372 ? 15.617 13.32 7.141 1 98.81 372 MET B O 1
ATOM 5973 N N . VAL B 1 373 ? 14.406 12.328 5.562 1 98.81 373 VAL B N 1
ATOM 5974 C CA . VAL B 1 373 ? 14.383 13.516 4.707 1 98.81 373 VAL B CA 1
ATOM 5975 C C . VAL B 1 373 ? 13.547 14.609 5.363 1 98.81 373 VAL B C 1
ATOM 5977 O O . VAL B 1 373 ? 13.953 15.773 5.395 1 98.81 373 VAL B O 1
ATOM 5980 N N . ALA B 1 374 ? 12.438 14.281 5.879 1 98.5 374 ALA B N 1
ATOM 5981 C CA . ALA B 1 374 ? 11.594 15.25 6.57 1 98.5 374 ALA B CA 1
ATOM 5982 C C . ALA B 1 374 ? 12.312 15.828 7.789 1 98.5 374 ALA B C 1
ATOM 5984 O O . ALA B 1 374 ? 12.219 17.031 8.062 1 98.5 374 ALA B O 1
ATOM 5985 N N . PHE B 1 375 ? 13 14.93 8.492 1 98.38 375 PHE B N 1
ATOM 5986 C CA . PHE B 1 375 ? 13.781 15.375 9.641 1 98.38 375 PHE B CA 1
ATOM 5987 C C . PHE B 1 375 ? 14.852 16.375 9.211 1 98.38 375 PHE B C 1
ATOM 5989 O O . PHE B 1 375 ? 14.992 17.438 9.812 1 98.38 375 PHE B O 1
ATOM 5996 N N . SER B 1 376 ? 15.547 16.016 8.219 1 98.25 376 SER B N 1
ATOM 5997 C CA . SER B 1 376 ? 16.578 16.906 7.68 1 98.25 376 SER B CA 1
ATOM 5998 C C . SER B 1 376 ? 15.992 18.234 7.234 1 98.25 376 SER B C 1
ATOM 6000 O O . SER B 1 376 ? 16.594 19.297 7.469 1 98.25 376 SER B O 1
ATOM 6002 N N . HIS B 1 377 ? 14.875 18.188 6.621 1 97.75 377 HIS B N 1
ATOM 6003 C CA . HIS B 1 377 ? 14.211 19.406 6.164 1 97.75 377 HIS B CA 1
ATOM 6004 C C . HIS B 1 377 ? 13.891 20.328 7.328 1 97.75 377 HIS B C 1
ATOM 6006 O O . HIS B 1 377 ? 14.18 21.531 7.273 1 97.75 377 HIS B O 1
ATOM 6012 N N . GLU B 1 378 ? 13.336 19.766 8.359 1 96.62 378 GLU B N 1
ATOM 6013 C CA . GLU B 1 378 ? 12.984 20.547 9.531 1 96.62 378 GLU B CA 1
ATOM 6014 C C . GLU B 1 378 ? 14.227 21.156 10.18 1 96.62 378 GLU B C 1
ATOM 6016 O O . GLU B 1 378 ? 14.203 22.297 10.633 1 96.62 378 GLU B O 1
ATOM 6021 N N . MET B 1 379 ? 15.25 20.359 10.234 1 96.44 379 MET B N 1
ATOM 6022 C CA . MET B 1 379 ? 16.469 20.828 10.883 1 96.44 379 MET B CA 1
ATOM 6023 C C . MET B 1 379 ? 17.141 21.922 10.055 1 96.44 379 MET B C 1
ATOM 6025 O O . MET B 1 379 ? 17.609 22.922 10.602 1 96.44 379 MET B O 1
ATOM 6029 N N . ARG B 1 380 ? 17.141 21.734 8.812 1 95.06 380 ARG B N 1
ATOM 6030 C CA . ARG B 1 380 ? 17.859 22.656 7.934 1 95.06 380 ARG B CA 1
ATOM 6031 C C . ARG B 1 380 ? 17.094 23.969 7.758 1 95.06 380 ARG B C 1
ATOM 6033 O O . ARG B 1 380 ? 17.688 25.031 7.625 1 95.06 380 ARG B O 1
ATOM 6040 N N . ARG B 1 381 ? 15.812 23.938 7.75 1 92 381 ARG B N 1
ATOM 6041 C CA . ARG B 1 381 ? 15.008 25.125 7.508 1 92 381 ARG B CA 1
ATOM 6042 C C . ARG B 1 381 ? 14.555 25.75 8.82 1 92 381 ARG B C 1
ATOM 6044 O O . ARG B 1 381 ? 14.008 26.859 8.828 1 92 381 ARG B O 1
ATOM 6051 N N . GLY B 1 382 ? 14.859 25 9.852 1 91.19 382 GLY B N 1
ATOM 6052 C CA . GLY B 1 382 ? 14.484 25.531 11.148 1 91.19 382 GLY B CA 1
ATOM 6053 C C . GLY B 1 382 ? 15.367 26.672 11.602 1 91.19 382 GLY B C 1
ATOM 6054 O O . GLY B 1 382 ? 16.469 26.875 11.07 1 91.19 382 GLY B O 1
ATOM 6055 N N . ARG B 1 383 ? 14.789 27.484 12.508 1 88.56 383 ARG B N 1
ATOM 6056 C CA . ARG B 1 383 ? 15.508 28.625 13.07 1 88.56 383 ARG B CA 1
ATOM 6057 C C . ARG B 1 383 ? 15.773 28.438 14.555 1 88.56 383 ARG B C 1
ATOM 6059 O O . ARG B 1 383 ? 14.883 28.031 15.305 1 88.56 383 ARG B O 1
ATOM 6066 N N . VAL B 1 384 ? 16.953 28.672 14.898 1 85.94 384 VAL B N 1
ATOM 6067 C CA . VAL B 1 384 ? 17.328 28.547 16.312 1 85.94 384 VAL B CA 1
ATOM 6068 C C . VAL B 1 384 ? 16.75 29.703 17.094 1 85.94 384 VAL B C 1
ATOM 6070 O O . VAL B 1 384 ? 16.891 30.875 16.703 1 85.94 384 VAL B O 1
ATOM 6073 N N . LEU B 1 385 ? 15.938 29.438 18.047 1 73.5 385 LEU B N 1
ATOM 6074 C CA . LEU B 1 385 ? 15.359 30.469 18.906 1 73.5 385 LEU B CA 1
ATOM 6075 C C . LEU B 1 385 ? 16.422 31.094 19.797 1 73.5 385 LEU B C 1
ATOM 6077 O O . LEU B 1 385 ? 17.219 30.375 20.438 1 73.5 385 LEU B O 1
ATOM 6081 N N . GLN B 1 386 ? 16.875 32.375 19.453 1 63.88 386 GLN B N 1
ATOM 6082 C CA . GLN B 1 386 ? 17.828 33.062 20.297 1 63.88 386 GLN B CA 1
ATOM 6083 C C . GLN B 1 386 ? 17.234 33.375 21.672 1 63.88 386 GLN B C 1
ATOM 6085 O O . GLN B 1 386 ? 16.062 33.75 21.766 1 63.88 386 GLN B O 1
ATOM 6090 N N . ALA B 1 387 ? 17.703 32.812 22.734 1 50.78 387 ALA B N 1
ATOM 6091 C CA . ALA B 1 387 ? 17.344 33.25 24.078 1 50.78 387 ALA B CA 1
ATOM 6092 C C . ALA B 1 387 ? 17.297 34.781 24.172 1 50.78 387 ALA B C 1
ATOM 6094 O O . ALA B 1 387 ? 18.203 35.469 23.719 1 50.78 387 ALA B O 1
ATOM 6095 N N . VAL B 1 388 ? 16.156 35.438 24.094 1 48.09 388 VAL B N 1
ATOM 6096 C CA . VAL B 1 388 ? 16.062 36.844 24.422 1 48.09 388 VAL B CA 1
ATOM 6097 C C . VAL B 1 388 ? 16.891 37.156 25.672 1 48.09 388 VAL B C 1
ATOM 6099 O O . VAL B 1 388 ? 16.656 36.562 26.734 1 48.09 388 VAL B O 1
ATOM 6102 N N . LYS B 1 389 ? 18.078 37.594 25.609 1 46.34 389 LYS B N 1
ATOM 6103 C CA . LYS B 1 389 ? 18.75 38.25 26.734 1 46.34 389 LYS B CA 1
ATOM 6104 C C . LYS B 1 389 ? 17.844 39.25 27.422 1 46.34 389 LYS B C 1
ATOM 6106 O O . LYS B 1 389 ? 17.312 40.156 26.766 1 46.34 389 LYS B O 1
ATOM 6111 N N . LYS B 1 390 ? 17.281 38.938 28.516 1 44.56 390 LYS B N 1
ATOM 6112 C CA . LYS B 1 390 ? 16.812 39.969 29.406 1 44.56 390 LYS B CA 1
ATOM 6113 C C . LYS B 1 390 ? 17.812 41.125 29.5 1 44.56 390 LYS B C 1
ATOM 6115 O O . LYS B 1 390 ? 18.969 40.906 29.844 1 44.56 390 LYS B O 1
ATOM 6120 N N . MET B 1 391 ? 17.703 42.125 28.688 1 35.91 391 MET B N 1
ATOM 6121 C CA . MET B 1 391 ? 18.344 43.375 29.109 1 35.91 391 MET B CA 1
ATOM 6122 C C . MET B 1 391 ? 18.172 43.594 30.609 1 35.91 391 MET B C 1
ATOM 6124 O O . MET B 1 391 ? 17.047 43.656 31.094 1 35.91 391 MET B O 1
ATOM 6128 N N . THR B 1 392 ? 19.078 43.188 31.375 1 31 392 THR B N 1
ATOM 6129 C CA . THR B 1 392 ? 19.172 43.969 32.594 1 31 392 THR B CA 1
ATOM 6130 C C . THR B 1 392 ? 19.438 45.438 32.25 1 31 392 THR B C 1
ATOM 6132 O O . THR B 1 392 ? 20.234 45.75 31.359 1 31 392 THR B O 1
#

Nearest PDB structures (foldseek):
  6ied-assembly1_A  TM=6.200E-01  e=5.601E-05  Bacillus subtilis subsp. subtilis str. 168
  8jd1-assembly1_2  TM=3.023E-01  e=6.214E+00  Homo sapiens
  8jcz-assembly1_2  TM=2.800E-01  e=8.342E+00  Homo sapiens
  6a6m-assembly1_A  TM=1.610E-01  e=4.437E+00  Cyanidioschyzon merolae strain 10D
  6ied-assembly1_A  TM=6.198E-01  e=5.267E-05  Bacillus subtilis subsp. subtilis str. 168

InterPro domains:
  IPR003780 COX15/CtaA family [PF02628] (40-373)
  IPR023754 Heme A synthase, type 2 [PTHR23289] (27-383)

Secondary structure (DSSP, 8-state):
-GGGGGGG---------------------------HHHHHHHHHHHHHHHHHHHHHHHHHHTT-TTS-----TTGGGS---SHHHHHHHHHHHTTSHHHHHH-TT--HHHHHHHHHHHHHHHHHHHHHHHHHHHHHHHHHHTT-S-HHHHHHHHHHHHHHHHHHHHHHHHHHHHHSPPSSTTS-----HHHHHHHHHHHHHHHHHHHHHHHHHHHHHHSSPPEE---HHHHHHHHHHHHHHHHHHHHHHHHHHHHHTTGGGT---SSSBTTBSS-GGGS-TTS-HHHHHHH-HHHHHHHHHHHHHHHHHHHHHHHHHHHHHT--HHHHHHHHHHHHHHHHHHHHHHHHHHTT--HHHHHHHHHHHHHHHHHHHHHHHHHHH-EE--------/-TTS-------------------------------HHHHHHHHHHHHHHHHHHHHHHHHHHTT-TTS-----TTGGGS---SHHHHHHHHHHHTTSHHHHHH-TT--HHHHHHHHHHHHHHHHHHHHHHHHHHHHHHHHHHTT-S-HHHHHHHHHHHHHHHHHHHHHHHHHHHHHSPPSSTTS-----HHHHHHHHHHHHHHHHHHHHHHHHHHHHHHSSPPEE---HHHHHHHHHHHHHHHHHHHHHHHHHHHHHTTGGGT---SSSBTTBSS-GGGS-TTS-HHHHHHH-HHHHHHHHHHHHHHHHHHHHHHHHHHHHHT--HHHHHHHHHHHHHHHHHHHHHHHHHHTT--HHHHHHHHHHHHHHHHHHHHHHHHHHH-EE--------

Radius of gyration: 33.46 Å; Cα contacts (8 Å, |Δi|>4): 912; chains: 2; bounding box: 93×137×109 Å

Foldseek 3Di:
DPPPPDPPPPPPPPPPPPPPPVVPPPPPPPQLQQDLVLLVLLVVLLVLLLVLLLLVLLLLVLVLLQLQPDDDLPVLLDDDDDPVRLVVSVVVSCVFPCCVQPPVPPDSVNSVVSPVSNSVSSNSLVVSLVSLPVVLVVCVVVVSDGPVLNVLSVVLNVLSVVLNVLSVVQSVQLRDQDPDNPDDRFTDLVSQLVSVLSSLVSSLSSLLSSVVSVQVVVVAAAEFAPDPCLVVLLVLLVVLLVLLSVLLSLVSLLSRQVLLQVALDPPPRVVHNQDPVLDDPVDDPVCSCRRVSSNSVSVSSVSLVVSLVSLVVSLVSCVVRPDDDLLNVLSVQLNVLSVVLVVLSSVCSNVVRDSVSSSVSSSSSSSNSSSSSSNSSSSNRHDYDPPPPPPD/DPPDPDPDPPPPPPPPPPPPPVPPPPPPPPQQQQDLVLLVLLVVLLVLLLVLLLLVLLLLVLVLQQLQPDDDLPVLLDDDDDPVRLVVSVVVSCVFPCCVQPPVPPDSVNSVVSPVSNSVSSNSLVVSLVSLPVVLVVCVVVVSDGPVLNVLSVVLNVLSVVLNVLSVVQSVQLRDQDPDNPDDRFTDLVSQLVSVLSSLVSSLSSLLSSLVSVQVVVVAAAEFAPDPCLVVLLVLLVVLLVLLSVLLSLVSLLSRQVLLQVALDPPPRVVHNQDPVLDDPVDDPVCSCRRVSSNSVNVSSVSLVVSLVSLVVSLVSCVVRPDDDLLNVLSVVLNVLSVVLVVLSSVCSNVVRDSVSSSVSSSSSSSNSSSSSSNSSSSNRHDYDPDPPPPD